Protein AF-R1F8Y9-F1 (afdb_monomer)

Structure (mmCIF, N/CA/C/O backbone):
data_AF-R1F8Y9-F1
#
_entry.id   AF-R1F8Y9-F1
#
loop_
_atom_site.group_PDB
_atom_site.id
_atom_site.type_symbol
_atom_site.label_atom_id
_atom_site.label_alt_id
_atom_site.label_comp_id
_atom_site.label_asym_id
_atom_site.label_entity_id
_atom_site.label_seq_id
_atom_site.pdbx_PDB_ins_code
_atom_site.Cartn_x
_atom_site.Cartn_y
_atom_site.Cartn_z
_atom_site.occupancy
_atom_site.B_iso_or_equiv
_atom_site.auth_seq_id
_atom_site.auth_comp_id
_atom_site.auth_asym_id
_atom_site.auth_atom_id
_atom_site.pdbx_PDB_model_num
ATOM 1 N N . MET A 1 1 ? 67.936 43.233 38.430 1.00 29.75 1 MET A N 1
ATOM 2 C CA . MET A 1 1 ? 69.315 43.576 38.007 1.00 29.75 1 MET A CA 1
ATOM 3 C C . MET A 1 1 ? 69.516 43.099 36.578 1.00 29.75 1 MET A C 1
ATOM 5 O O . MET A 1 1 ? 68.794 42.212 36.147 1.00 29.75 1 MET A O 1
ATOM 9 N N . THR A 1 2 ? 70.419 43.733 35.838 1.00 23.86 2 THR A N 1
ATOM 10 C CA . THR A 1 2 ? 70.645 43.538 34.396 1.00 23.86 2 THR A CA 1
ATOM 11 C C . THR A 1 2 ? 71.530 42.337 34.050 1.00 23.86 2 THR A C 1
ATOM 13 O O . THR A 1 2 ? 72.554 42.157 34.698 1.00 23.86 2 THR A O 1
ATOM 16 N N . ALA A 1 3 ? 71.218 41.708 32.907 1.00 25.00 3 ALA A N 1
ATOM 17 C CA . ALA A 1 3 ? 72.145 41.091 31.938 1.00 25.00 3 ALA A CA 1
ATOM 18 C C . ALA A 1 3 ? 72.951 39.819 32.313 1.00 25.00 3 ALA A C 1
ATOM 20 O O . ALA A 1 3 ? 73.188 39.513 33.475 1.00 25.00 3 ALA A O 1
ATOM 21 N N . GLY A 1 4 ? 73.399 39.108 31.263 1.00 23.47 4 GLY A N 1
ATOM 22 C CA . GLY A 1 4 ? 74.213 37.877 31.306 1.00 23.47 4 GLY A CA 1
ATOM 23 C C . GLY A 1 4 ? 73.448 36.673 30.727 1.00 23.47 4 GLY A C 1
ATOM 24 O O . GLY A 1 4 ? 72.632 36.093 31.425 1.00 23.47 4 GLY A O 1
ATOM 25 N N . ALA A 1 5 ? 73.468 36.381 29.423 1.00 23.08 5 ALA A N 1
ATOM 26 C CA . ALA A 1 5 ? 74.578 35.875 28.595 1.00 23.08 5 ALA A CA 1
ATOM 27 C C . ALA A 1 5 ? 74.933 34.383 28.825 1.00 23.08 5 ALA A C 1
ATOM 29 O O . ALA A 1 5 ? 75.470 34.015 29.861 1.00 23.08 5 ALA A O 1
ATOM 30 N N . SER A 1 6 ? 74.677 33.572 27.787 1.00 24.11 6 SER A N 1
ATOM 31 C CA . SER A 1 6 ? 75.439 32.388 27.329 1.00 24.11 6 SER A CA 1
ATOM 32 C C . SER A 1 6 ? 76.026 31.369 28.330 1.00 24.11 6 SER A C 1
ATOM 34 O O . SER A 1 6 ? 77.056 31.621 28.952 1.00 24.11 6 SER A O 1
ATOM 36 N N . SER A 1 7 ? 75.497 30.139 28.310 1.00 22.19 7 SER A N 1
ATOM 37 C CA . SER A 1 7 ? 76.227 28.842 28.238 1.00 22.19 7 SER A CA 1
ATOM 38 C C . SER A 1 7 ? 75.186 27.706 28.340 1.00 22.19 7 SER A C 1
ATOM 40 O O . SER A 1 7 ? 74.298 27.787 29.176 1.00 22.19 7 SER A O 1
ATOM 42 N N . SER A 1 8 ? 75.032 26.735 27.431 1.00 22.86 8 SER A N 1
ATOM 43 C CA . SER A 1 8 ? 75.946 25.798 26.746 1.00 22.86 8 SER A CA 1
ATOM 44 C C . SER A 1 8 ? 76.363 24.578 27.586 1.00 22.86 8 SER A C 1
ATOM 46 O O . SER A 1 8 ? 77.184 24.713 28.490 1.00 22.86 8 SER A O 1
ATOM 48 N N . CYS A 1 9 ? 75.912 23.395 27.132 1.00 21.31 9 CYS A N 1
ATOM 49 C CA . CYS A 1 9 ? 76.414 22.040 27.435 1.00 21.31 9 CYS A CA 1
ATOM 50 C C . CYS A 1 9 ? 76.087 21.432 28.825 1.00 21.31 9 CYS A C 1
ATOM 52 O O . CYS A 1 9 ? 75.830 22.184 29.762 1.00 21.31 9 CYS A O 1
ATOM 54 N N . PRO A 1 10 ? 76.141 20.082 28.989 1.00 28.61 10 PRO A N 1
ATOM 55 C CA . PRO A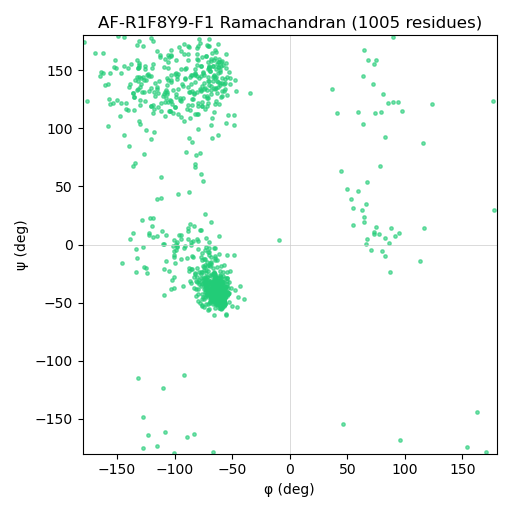 1 10 ? 76.504 19.042 28.006 1.00 28.61 10 PRO A CA 1
ATOM 56 C C . PRO A 1 10 ? 75.494 17.874 27.832 1.00 28.61 10 PRO A C 1
ATOM 58 O O . PRO A 1 10 ? 74.568 17.686 28.617 1.00 28.61 10 PRO A O 1
ATOM 61 N N . CYS A 1 11 ? 75.747 17.052 26.803 1.00 20.98 11 CYS A N 1
ATOM 62 C CA . CYS A 1 11 ? 75.264 15.662 26.653 1.00 20.98 11 CYS A CA 1
ATOM 63 C C . CYS A 1 11 ? 75.825 14.781 27.805 1.00 20.98 11 CYS A C 1
ATOM 65 O O . CYS A 1 11 ? 76.682 15.249 28.552 1.00 20.98 11 CYS A O 1
ATOM 67 N N . ALA A 1 12 ? 75.477 13.517 28.059 1.00 24.45 12 ALA A N 1
ATOM 68 C CA . ALA A 1 12 ? 75.114 12.346 27.241 1.00 24.45 12 ALA A CA 1
ATOM 69 C C . ALA A 1 12 ? 74.784 11.200 28.256 1.00 24.45 12 ALA A C 1
ATOM 71 O O . ALA A 1 12 ? 75.016 11.389 29.450 1.00 24.45 12 ALA A O 1
ATOM 72 N N . ASP A 1 13 ? 74.310 9.984 27.969 1.00 22.47 13 ASP A N 1
ATOM 73 C CA . ASP A 1 13 ? 73.808 9.280 26.777 1.00 22.47 13 ASP A CA 1
ATOM 74 C C . ASP A 1 13 ? 73.021 8.048 27.282 1.00 22.47 13 ASP A C 1
ATOM 76 O O . ASP A 1 13 ? 73.441 7.421 28.256 1.00 22.47 13 ASP A O 1
ATOM 80 N N . VAL A 1 14 ? 71.969 7.616 26.575 1.00 20.80 14 VAL A N 1
ATOM 81 C CA . VAL A 1 14 ? 71.594 6.187 26.479 1.00 20.80 14 VAL A CA 1
ATOM 82 C C . VAL A 1 14 ? 71.112 5.926 25.052 1.00 20.80 14 VAL A C 1
ATOM 84 O O . VAL A 1 14 ? 70.182 6.571 24.576 1.00 20.80 14 VAL A O 1
ATOM 87 N N . ALA A 1 15 ? 71.761 4.989 24.362 1.00 21.73 15 ALA A N 1
ATOM 88 C CA . ALA A 1 15 ? 71.537 4.723 22.945 1.00 21.73 15 ALA A CA 1
ATOM 89 C C . ALA A 1 15 ? 70.321 3.819 22.670 1.00 21.73 15 ALA A C 1
ATOM 91 O O . ALA A 1 15 ? 70.079 2.854 23.396 1.00 21.73 15 ALA A O 1
ATOM 92 N N . VAL A 1 16 ? 69.651 4.051 21.535 1.00 23.02 16 VAL A N 1
ATOM 93 C CA . VAL A 1 16 ? 68.886 3.030 20.795 1.00 23.02 16 VAL A CA 1
ATOM 94 C C . VAL A 1 16 ? 69.285 3.101 19.315 1.00 23.02 16 VAL A C 1
ATOM 96 O O . VAL A 1 16 ? 69.638 4.159 18.801 1.00 23.02 16 VAL A O 1
ATOM 99 N N . SER A 1 17 ? 69.327 1.942 18.662 1.00 21.56 17 SER A N 1
ATOM 100 C CA . SER A 1 17 ? 70.096 1.663 17.446 1.00 21.56 17 SER A CA 1
ATOM 101 C C . SER A 1 17 ? 69.304 1.700 16.134 1.00 21.56 17 SER A C 1
ATOM 103 O O . SER A 1 17 ? 68.205 1.155 16.079 1.00 21.56 17 SER A O 1
ATOM 105 N N . GLY A 1 18 ? 69.976 2.136 15.060 1.00 22.28 18 GLY A N 1
ATOM 106 C CA . GLY A 1 18 ? 69.612 1.887 13.656 1.00 22.28 18 GLY A CA 1
ATOM 107 C C . GLY A 1 18 ? 68.601 2.894 13.086 1.00 22.28 18 GLY A C 1
ATOM 108 O O . GLY A 1 18 ? 67.510 3.024 13.619 1.00 22.28 18 GLY A O 1
ATOM 109 N N . GLY A 1 19 ? 68.867 3.641 12.011 1.00 22.66 19 GLY A N 1
ATOM 110 C CA . GLY A 1 19 ? 70.001 3.632 11.077 1.00 22.66 19 GLY A CA 1
ATOM 111 C C . GLY A 1 19 ? 69.494 3.441 9.640 1.00 22.66 19 GLY A C 1
ATOM 112 O O . GLY A 1 19 ? 68.857 2.433 9.366 1.00 22.66 19 GLY A O 1
ATOM 113 N N . GLY A 1 20 ? 69.735 4.352 8.698 1.00 23.14 20 GLY A N 1
ATOM 114 C CA . GLY A 1 20 ? 70.348 5.675 8.840 1.00 23.14 20 GLY A CA 1
ATOM 115 C C . GLY A 1 20 ? 70.187 6.498 7.560 1.00 23.14 20 GLY A C 1
ATOM 116 O O . GLY A 1 20 ? 69.889 5.945 6.506 1.00 23.14 20 GLY A O 1
ATOM 117 N N . GLU A 1 21 ? 70.415 7.807 7.654 1.00 23.14 21 GLU A N 1
ATOM 118 C CA . GLU A 1 21 ? 70.470 8.716 6.505 1.00 23.14 21 GLU A CA 1
ATOM 119 C C . GLU A 1 21 ? 71.882 9.297 6.381 1.00 23.14 21 GLU A C 1
ATOM 121 O O . GLU A 1 21 ? 72.467 9.751 7.367 1.00 23.14 21 GLU A O 1
ATOM 126 N N . THR A 1 22 ? 72.433 9.302 5.167 1.00 26.47 22 THR A N 1
ATOM 127 C CA . THR A 1 22 ? 73.674 10.019 4.840 1.00 26.47 22 THR A CA 1
ATOM 128 C C . THR A 1 22 ? 73.377 11.219 3.956 1.00 26.47 22 THR A C 1
ATOM 130 O O . THR A 1 22 ? 72.713 11.102 2.929 1.00 26.47 22 THR A O 1
ATOM 133 N N . LEU A 1 23 ? 73.909 12.367 4.373 1.00 24.20 23 LEU A N 1
ATOM 134 C CA . LEU A 1 23 ? 73.772 13.667 3.725 1.00 24.20 23 LEU A CA 1
ATOM 135 C C . LEU A 1 23 ? 74.335 13.703 2.297 1.00 24.20 23 LEU A C 1
ATOM 137 O O . LEU A 1 23 ? 75.353 13.084 1.984 1.00 24.20 23 LEU A O 1
ATOM 141 N N . TRP A 1 24 ? 73.702 14.532 1.468 1.00 22.52 24 TRP A N 1
ATOM 142 C CA . TRP A 1 24 ? 74.179 14.903 0.140 1.00 22.52 24 TRP A CA 1
ATOM 143 C C . TRP A 1 24 ? 75.409 15.816 0.214 1.00 22.52 24 TRP A C 1
ATOM 145 O O . TRP A 1 24 ? 75.443 16.762 0.997 1.00 22.52 24 TRP A O 1
ATOM 155 N N . ASN A 1 25 ? 76.365 15.599 -0.691 1.00 21.72 25 ASN A N 1
ATOM 156 C CA . ASN A 1 25 ? 77.398 16.573 -1.046 1.00 21.72 25 ASN A CA 1
ATOM 157 C C . ASN A 1 25 ? 77.345 16.789 -2.565 1.00 21.72 25 ASN A C 1
ATOM 159 O O . ASN A 1 25 ? 77.872 15.985 -3.333 1.00 21.72 25 ASN A O 1
ATOM 163 N N . ALA A 1 26 ? 76.681 17.860 -3.004 1.00 26.16 26 ALA A N 1
ATOM 164 C CA . ALA A 1 26 ? 76.607 18.236 -4.413 1.00 26.16 26 ALA A CA 1
ATOM 165 C C . ALA A 1 26 ? 77.745 19.210 -4.753 1.00 26.16 26 ALA A C 1
ATOM 167 O O . ALA A 1 26 ? 77.718 20.375 -4.363 1.00 26.16 26 ALA A O 1
ATOM 168 N N . GLY A 1 27 ? 78.752 18.722 -5.479 1.00 24.31 27 GLY A N 1
ATOM 169 C CA . GLY A 1 27 ? 79.937 19.489 -5.863 1.00 24.31 27 GLY A CA 1
ATOM 170 C C . GLY A 1 27 ? 80.333 19.267 -7.319 1.00 24.31 27 GLY A C 1
ATOM 171 O O . GLY A 1 27 ? 81.377 18.679 -7.577 1.00 24.31 27 GLY A O 1
ATOM 172 N N . ALA A 1 28 ? 79.512 19.733 -8.263 1.00 24.36 28 ALA A N 1
ATOM 173 C CA . ALA A 1 28 ? 79.886 19.856 -9.673 1.00 24.36 28 ALA A CA 1
ATOM 174 C C . ALA A 1 28 ? 79.018 20.912 -10.376 1.00 24.36 28 ALA A C 1
ATOM 176 O O . ALA A 1 28 ? 77.797 20.783 -10.433 1.00 24.36 28 ALA A O 1
ATOM 177 N N . THR A 1 29 ? 79.645 21.947 -10.935 1.00 25.70 29 THR A N 1
ATOM 178 C CA . THR A 1 29 ? 79.008 22.908 -11.844 1.00 25.70 29 THR A CA 1
ATOM 179 C C . THR A 1 29 ? 79.323 22.539 -13.292 1.00 25.70 29 THR A C 1
ATOM 181 O O . THR A 1 29 ? 80.481 22.348 -13.655 1.00 25.70 29 THR A O 1
ATOM 184 N N . GLY A 1 30 ? 78.295 22.463 -14.138 1.00 25.27 30 GLY A N 1
ATOM 185 C CA . GLY A 1 30 ? 78.432 22.214 -15.572 1.00 25.27 30 GLY A CA 1
ATOM 186 C C . GLY A 1 30 ? 77.176 22.654 -16.320 1.00 25.27 30 GLY A C 1
ATOM 187 O O . GLY A 1 30 ? 76.066 22.431 -15.845 1.00 25.27 30 GLY A O 1
ATOM 188 N N . ILE A 1 31 ? 77.360 23.312 -17.465 1.00 29.27 31 ILE A N 1
ATOM 189 C CA . ILE A 1 31 ? 76.278 23.777 -18.343 1.00 29.27 31 ILE A CA 1
ATOM 190 C C . ILE A 1 31 ? 76.071 22.708 -19.421 1.00 29.27 31 ILE A C 1
ATOM 192 O O . ILE A 1 31 ? 77.030 22.358 -20.106 1.00 29.27 31 ILE A O 1
ATOM 196 N N . TYR A 1 32 ? 74.840 22.216 -19.590 1.00 30.64 32 TYR A N 1
ATOM 197 C CA . TYR A 1 32 ? 74.508 21.163 -20.558 1.00 30.64 32 TYR A CA 1
ATOM 198 C C . TYR A 1 32 ? 73.252 21.517 -21.382 1.00 30.64 32 TYR A C 1
ATOM 200 O O . TYR A 1 32 ? 72.343 22.150 -20.842 1.00 30.64 32 TYR A O 1
ATOM 208 N N . PRO A 1 33 ? 73.201 21.152 -22.680 1.00 31.77 33 PRO A N 1
ATOM 209 C CA . PRO A 1 33 ? 72.074 21.442 -23.571 1.00 31.77 33 PRO A CA 1
ATOM 210 C C . PRO A 1 33 ? 70.907 20.444 -23.398 1.00 31.77 33 PRO A C 1
ATOM 212 O O . PRO A 1 33 ? 71.135 19.336 -22.911 1.00 31.77 33 PRO A O 1
ATOM 215 N N . PRO A 1 34 ? 69.677 20.803 -23.818 1.00 37.19 34 PRO A N 1
ATOM 216 C CA . PRO A 1 34 ? 68.506 19.927 -23.722 1.00 37.19 34 PRO A CA 1
ATOM 217 C C . PRO A 1 34 ? 68.584 18.728 -24.683 1.00 37.19 34 PRO A C 1
ATOM 219 O O . PRO A 1 34 ? 69.140 18.844 -25.776 1.00 37.19 34 PRO A O 1
ATOM 222 N N . GLY A 1 35 ? 67.974 17.601 -24.288 1.00 40.69 35 GLY A N 1
ATOM 223 C CA . GLY A 1 35 ? 67.783 16.417 -25.143 1.00 40.69 35 GLY A CA 1
ATOM 224 C C . GLY A 1 35 ? 68.476 15.117 -24.704 1.00 40.69 35 GLY A C 1
ATOM 225 O O . GLY A 1 35 ? 68.561 14.205 -25.517 1.00 40.69 35 GLY A O 1
ATOM 226 N N . ASN A 1 36 ? 68.975 15.014 -23.467 1.00 41.34 36 ASN A N 1
ATOM 227 C CA . ASN A 1 36 ? 69.560 13.780 -22.921 1.00 41.34 36 ASN A CA 1
ATOM 228 C C . ASN A 1 36 ? 68.898 13.372 -21.598 1.00 41.34 36 ASN A C 1
ATOM 230 O O . ASN A 1 36 ? 68.450 14.227 -20.838 1.00 41.34 36 ASN A O 1
ATOM 234 N N . GLN A 1 37 ? 68.932 12.071 -21.306 1.00 42.62 37 GLN A N 1
ATOM 235 C CA . GLN A 1 37 ? 68.515 11.494 -20.029 1.00 42.62 37 GLN A CA 1
ATOM 236 C C . GLN A 1 37 ? 69.486 11.845 -18.891 1.00 42.62 37 GLN A C 1
ATOM 238 O O . GLN A 1 37 ? 70.707 11.753 -19.052 1.00 42.62 37 GLN A O 1
ATOM 243 N N . TYR A 1 38 ? 68.950 12.190 -17.716 1.00 44.16 38 TYR A N 1
ATOM 244 C CA . TYR A 1 38 ? 69.736 12.540 -16.524 1.00 44.16 38 TYR A CA 1
ATOM 245 C C . TYR A 1 38 ? 69.436 11.608 -15.354 1.00 44.16 38 TYR A C 1
ATOM 247 O O . TYR A 1 38 ? 68.296 11.198 -15.167 1.00 44.16 38 TYR A O 1
ATOM 255 N N . THR A 1 39 ? 70.446 11.298 -14.536 1.00 36.06 39 THR A N 1
ATOM 256 C CA . THR A 1 39 ? 70.294 10.401 -13.379 1.00 36.06 39 THR A CA 1
ATOM 257 C C . THR A 1 39 ? 70.357 11.176 -12.064 1.00 36.06 39 THR A C 1
ATOM 259 O O . THR A 1 39 ? 71.367 11.823 -11.780 1.00 36.06 39 THR A O 1
ATOM 262 N N . LEU A 1 40 ? 69.317 11.081 -11.230 1.00 35.78 40 LEU A N 1
ATOM 263 C CA . LEU A 1 40 ? 69.274 11.699 -9.899 1.00 35.78 40 LEU A CA 1
ATOM 264 C C . LEU A 1 40 ? 68.834 10.655 -8.865 1.00 35.78 40 LEU A C 1
ATOM 266 O O . LEU A 1 40 ? 67.813 10.001 -9.036 1.00 35.78 40 LEU A O 1
ATOM 270 N N . GLY A 1 41 ? 69.625 10.437 -7.811 1.00 37.84 41 GLY A N 1
ATOM 271 C CA . GLY A 1 41 ? 69.316 9.423 -6.786 1.00 37.84 41 GLY A CA 1
ATOM 272 C C . GLY A 1 41 ? 69.345 7.957 -7.259 1.00 37.84 41 GLY A C 1
ATOM 273 O O . GLY A 1 41 ? 69.134 7.067 -6.444 1.00 37.84 41 GLY A O 1
ATOM 274 N N . GLY A 1 42 ? 69.646 7.699 -8.536 1.00 41.94 42 GLY A N 1
ATOM 275 C CA . GLY A 1 42 ? 69.667 6.365 -9.149 1.00 41.94 42 GLY A CA 1
ATOM 276 C C . GLY A 1 42 ? 68.577 6.137 -10.202 1.00 41.94 42 GLY A C 1
ATOM 277 O O . GLY A 1 42 ? 68.713 5.208 -10.992 1.00 41.94 42 GLY A O 1
ATOM 278 N N . GLU A 1 43 ? 67.557 6.998 -10.267 1.00 35.31 43 GLU A N 1
ATOM 279 C CA . GLU A 1 43 ? 66.537 6.978 -11.326 1.00 35.31 43 GLU A CA 1
ATOM 280 C C . GLU A 1 43 ? 66.939 7.872 -12.504 1.00 35.31 43 GLU A C 1
ATOM 282 O O . GLU A 1 43 ? 67.683 8.843 -12.332 1.00 35.31 43 GLU A O 1
ATOM 287 N N . VAL A 1 44 ? 66.475 7.510 -13.703 1.00 40.34 44 VAL A N 1
ATOM 288 C CA . VAL A 1 44 ? 66.786 8.164 -14.981 1.00 40.34 44 VAL A CA 1
ATOM 289 C C . VAL A 1 44 ? 65.549 8.912 -15.474 1.00 40.34 44 VAL A C 1
ATOM 291 O O . VAL A 1 44 ? 64.467 8.337 -15.509 1.00 40.34 44 VAL A O 1
ATOM 294 N N . PHE A 1 45 ? 65.716 10.175 -15.863 1.00 41.03 45 PHE A N 1
ATOM 295 C CA . PHE A 1 45 ? 64.622 11.086 -16.200 1.00 41.03 45 PHE A CA 1
ATOM 296 C C . PHE A 1 45 ? 64.802 11.718 -17.585 1.00 41.03 45 PHE A C 1
ATOM 298 O O . PHE A 1 45 ? 65.913 12.131 -17.935 1.00 41.03 45 PHE A O 1
ATOM 305 N N . ASP A 1 46 ? 63.693 11.874 -18.310 1.00 41.88 46 ASP A N 1
ATOM 306 C CA . ASP A 1 46 ? 63.578 12.661 -19.542 1.00 41.88 46 ASP A CA 1
ATOM 307 C C . ASP A 1 46 ? 62.885 14.012 -19.269 1.00 41.88 46 ASP A C 1
ATOM 309 O O . ASP A 1 46 ? 62.022 14.123 -18.396 1.00 41.88 46 ASP A O 1
ATOM 313 N N . LEU A 1 47 ? 63.289 15.060 -19.997 1.00 44.31 47 LEU A N 1
ATOM 314 C CA . LEU A 1 47 ? 62.809 16.438 -19.812 1.00 44.31 47 LEU A CA 1
ATOM 315 C C . LEU A 1 47 ? 61.881 16.864 -20.960 1.00 44.31 47 LEU A C 1
ATOM 317 O O . LEU A 1 47 ? 62.299 16.840 -22.118 1.00 44.31 47 LEU A O 1
ATOM 321 N N . ALA A 1 48 ? 60.674 17.341 -20.638 1.00 46.12 48 ALA A N 1
ATOM 322 C CA . ALA A 1 48 ? 59.752 17.957 -21.598 1.00 46.12 48 ALA A CA 1
ATOM 323 C C . ALA A 1 48 ? 59.667 19.485 -21.399 1.00 46.12 48 ALA A C 1
ATOM 325 O O . ALA A 1 48 ? 59.523 19.974 -20.276 1.00 46.12 48 ALA A O 1
ATOM 326 N N . ASP A 1 49 ? 59.761 20.244 -22.495 1.00 41.22 49 ASP A N 1
ATOM 327 C CA . ASP A 1 49 ? 59.766 21.715 -22.485 1.00 41.22 49 ASP A CA 1
ATOM 328 C C . ASP A 1 49 ? 58.359 22.310 -22.275 1.00 41.22 49 ASP A C 1
ATOM 330 O O . ASP A 1 49 ? 57.425 21.942 -22.984 1.00 41.22 49 ASP A O 1
ATOM 334 N N . GLY A 1 50 ? 58.220 23.296 -21.375 1.00 50.84 50 GLY A N 1
ATOM 335 C CA . GLY A 1 50 ? 56.965 24.034 -21.166 1.00 50.84 50 GLY A CA 1
ATOM 336 C C . GLY A 1 50 ? 57.153 25.417 -20.522 1.00 50.84 50 GLY A C 1
ATOM 337 O O . GLY A 1 50 ? 57.961 25.570 -19.617 1.00 50.84 50 GLY A O 1
ATOM 338 N N . ASP A 1 51 ? 56.413 26.406 -21.032 1.00 37.47 51 ASP A N 1
ATOM 339 C CA . ASP A 1 51 ? 56.158 27.783 -20.561 1.00 37.47 51 ASP A CA 1
ATOM 340 C C . ASP A 1 51 ? 57.257 28.637 -19.876 1.00 37.47 51 ASP A C 1
ATOM 342 O O . ASP A 1 51 ? 57.966 28.262 -18.938 1.00 37.47 51 ASP A O 1
ATOM 346 N N . GLN A 1 52 ? 57.343 29.897 -20.325 1.00 40.47 52 GLN A N 1
ATOM 347 C CA . GLN A 1 52 ? 58.188 30.929 -19.716 1.00 40.47 52 GLN A CA 1
ATOM 348 C C . GLN A 1 52 ? 57.498 31.583 -18.514 1.00 40.47 52 GLN A C 1
ATOM 350 O O . GLN A 1 52 ? 56.379 32.085 -18.616 1.00 40.47 52 GLN A O 1
ATOM 355 N N . LEU A 1 53 ? 58.210 31.656 -17.388 1.00 42.97 53 LEU A N 1
ATOM 356 C CA . LEU A 1 53 ? 57.799 32.446 -16.228 1.00 42.97 53 LEU A CA 1
ATOM 357 C C . LEU A 1 53 ? 58.069 33.948 -16.462 1.00 42.97 53 LEU A C 1
ATOM 359 O O . LEU A 1 53 ? 59.020 34.284 -17.175 1.00 42.97 53 LEU A O 1
ATOM 363 N N . PRO A 1 54 ? 57.316 34.864 -15.813 1.00 36.31 54 PRO A N 1
ATOM 364 C CA . PRO A 1 54 ? 57.456 36.315 -16.007 1.00 36.31 54 PRO A CA 1
ATOM 365 C C . PRO A 1 54 ? 58.873 36.870 -15.791 1.00 36.31 54 PRO A C 1
ATOM 367 O O . PRO A 1 54 ? 59.254 37.845 -16.434 1.00 36.31 54 PRO A O 1
ATOM 370 N N . ASP A 1 55 ? 59.666 36.221 -14.934 1.00 43.22 55 ASP A N 1
ATOM 371 C CA . ASP A 1 55 ? 61.034 36.627 -14.586 1.00 43.22 55 ASP A CA 1
ATOM 372 C C . ASP A 1 55 ? 62.109 36.030 -15.526 1.00 43.22 55 ASP A C 1
ATOM 374 O O . ASP A 1 55 ? 63.297 36.016 -15.202 1.00 43.22 55 ASP A O 1
ATOM 378 N N . GLY A 1 56 ? 61.711 35.485 -16.684 1.00 44.25 56 GLY A N 1
ATOM 379 C CA . GLY A 1 56 ? 62.615 34.892 -17.680 1.00 44.25 56 GLY A CA 1
ATOM 380 C C . GLY A 1 56 ? 63.134 33.489 -17.333 1.00 44.25 56 GLY A C 1
ATOM 381 O O . GLY A 1 56 ? 64.021 32.973 -18.014 1.00 44.25 56 GLY A O 1
ATOM 382 N N . GLY A 1 57 ? 62.594 32.867 -16.282 1.00 47.59 57 GLY A N 1
ATOM 383 C CA . GLY A 1 57 ? 62.858 31.470 -15.936 1.00 47.59 57 GLY A CA 1
ATOM 384 C C . GLY A 1 57 ? 62.083 30.492 -16.823 1.00 47.59 57 GLY A C 1
ATOM 385 O O . GLY A 1 57 ? 61.008 30.816 -17.331 1.00 47.59 57 GLY A O 1
ATOM 386 N N . ARG A 1 58 ? 62.612 29.276 -16.983 1.00 46.19 58 ARG A N 1
ATOM 387 C CA . ARG A 1 58 ? 61.945 28.178 -17.702 1.00 46.19 58 ARG A CA 1
ATOM 388 C C . ARG A 1 58 ? 61.444 27.151 -16.692 1.00 46.19 58 ARG A C 1
ATOM 390 O O . ARG A 1 58 ? 62.212 26.756 -15.806 1.00 46.19 58 ARG A O 1
ATOM 397 N N . LEU A 1 59 ? 60.182 26.741 -16.802 1.00 44.00 59 LEU A N 1
ATOM 398 C CA . LEU A 1 59 ? 59.696 25.564 -16.090 1.00 44.00 59 LEU A CA 1
ATOM 399 C C . LEU A 1 59 ? 60.070 24.319 -16.904 1.00 44.00 59 LEU A C 1
ATOM 401 O O . LEU A 1 59 ? 60.122 24.369 -18.130 1.00 44.00 59 LEU A O 1
ATOM 405 N N . VAL A 1 60 ? 60.362 23.207 -16.238 1.00 44.41 60 VAL A N 1
ATOM 406 C CA . VAL A 1 60 ? 60.498 21.910 -16.908 1.00 44.41 60 VAL A CA 1
ATOM 407 C C . VAL A 1 60 ? 59.767 20.870 -16.079 1.00 44.41 60 VAL A C 1
ATOM 409 O O . VAL A 1 60 ? 59.972 20.754 -14.866 1.00 44.41 60 VAL A O 1
ATOM 412 N N . TYR A 1 61 ? 58.873 20.150 -16.749 1.00 45.66 61 TYR A N 1
ATOM 413 C CA . TYR A 1 61 ? 58.093 19.079 -16.156 1.00 45.66 61 TYR A CA 1
ATOM 414 C C . TYR A 1 61 ? 58.876 17.771 -16.260 1.00 45.66 61 TYR A C 1
ATOM 416 O O . TYR A 1 61 ? 59.405 17.440 -17.325 1.00 45.66 61 TYR A O 1
ATOM 424 N N . VAL A 1 62 ? 58.969 17.050 -15.142 1.00 43.66 62 VAL A N 1
ATOM 425 C CA . VAL A 1 62 ? 59.684 15.776 -15.056 1.00 43.66 62 VAL A CA 1
ATOM 426 C C . VAL A 1 62 ? 58.783 14.744 -14.397 1.00 43.66 62 VAL A C 1
ATOM 428 O O . VAL A 1 62 ? 58.350 14.909 -13.253 1.00 43.66 62 VAL A O 1
ATOM 431 N N . GLN A 1 63 ? 58.518 13.672 -15.135 1.00 40.75 63 GLN A N 1
ATOM 432 C CA . GLN A 1 63 ? 57.693 12.553 -14.705 1.00 40.75 63 GLN A CA 1
ATOM 433 C C . GLN A 1 63 ? 58.587 11.327 -14.500 1.00 40.75 63 GLN A C 1
ATOM 435 O O . GLN A 1 63 ? 59.366 10.974 -15.382 1.00 40.75 63 GLN A O 1
ATOM 440 N N . SER A 1 64 ? 58.482 10.705 -13.328 1.00 42.72 64 SER A N 1
ATOM 441 C CA . SER A 1 64 ? 58.962 9.343 -13.063 1.00 42.72 64 SER A CA 1
ATOM 442 C C . SER A 1 64 ? 57.743 8.432 -12.928 1.00 42.72 64 SER A C 1
ATOM 444 O O . SER A 1 64 ? 56.644 8.914 -12.638 1.00 42.72 64 SER A O 1
ATOM 446 N N . ASP A 1 65 ? 57.937 7.125 -13.109 1.00 40.91 65 ASP A N 1
ATOM 447 C CA . ASP A 1 65 ? 56.898 6.083 -13.081 1.00 40.91 65 ASP A CA 1
ATOM 448 C C . ASP A 1 65 ? 56.042 6.067 -11.796 1.00 40.91 65 ASP A C 1
ATOM 450 O O . ASP A 1 65 ? 55.053 5.343 -11.723 1.00 40.91 65 ASP A O 1
ATOM 454 N N . THR A 1 66 ? 56.407 6.837 -10.760 1.00 39.16 66 THR A N 1
ATOM 455 C CA . THR A 1 66 ? 55.656 6.917 -9.495 1.00 39.16 66 THR A CA 1
ATOM 456 C C . THR A 1 66 ? 55.382 8.328 -8.957 1.00 39.16 66 THR A C 1
ATOM 458 O O . THR A 1 66 ? 54.586 8.450 -8.024 1.00 39.16 66 THR A O 1
ATOM 461 N N . ASN A 1 67 ? 56.000 9.396 -9.488 1.00 42.81 67 ASN A N 1
ATOM 462 C CA . ASN A 1 67 ? 55.865 10.762 -8.948 1.00 42.81 67 ASN A CA 1
ATOM 463 C C . ASN A 1 67 ? 56.015 11.863 -10.018 1.00 42.81 67 ASN A C 1
ATOM 465 O O . ASN A 1 67 ? 56.762 11.720 -10.988 1.00 42.81 67 ASN A O 1
ATOM 469 N N . GLN A 1 68 ? 55.372 13.014 -9.780 1.00 45.94 68 GLN A N 1
ATOM 470 C CA . GLN A 1 68 ? 55.568 14.242 -10.565 1.00 45.94 68 GLN A CA 1
ATOM 471 C C . GLN A 1 68 ? 56.483 15.234 -9.834 1.00 45.94 68 GLN A C 1
ATOM 473 O O . GLN A 1 68 ? 56.274 15.547 -8.654 1.00 45.94 68 GLN A O 1
ATOM 478 N N . HIS A 1 69 ? 57.464 15.777 -10.560 1.00 50.88 69 HIS A N 1
ATOM 479 C CA . HIS A 1 69 ? 58.426 16.758 -10.062 1.00 50.88 69 HIS A CA 1
ATOM 480 C C . HIS A 1 69 ? 58.384 18.049 -10.889 1.00 50.88 69 HIS A C 1
ATOM 482 O O . HIS A 1 69 ? 58.472 18.026 -12.117 1.00 50.88 69 HIS A O 1
ATOM 488 N N . TYR A 1 70 ? 58.322 19.191 -10.199 1.00 44.88 70 TYR A N 1
ATOM 489 C CA . TYR A 1 70 ? 58.359 20.513 -10.829 1.00 44.88 70 TYR A CA 1
ATOM 490 C C . TYR A 1 70 ? 59.699 21.196 -10.555 1.00 44.88 70 TYR A C 1
ATOM 492 O O . TYR A 1 70 ? 59.986 21.601 -9.421 1.00 44.88 70 TYR A O 1
ATOM 500 N N . LEU A 1 71 ? 60.510 21.337 -11.603 1.00 46.69 71 LEU A N 1
ATOM 501 C CA . LEU A 1 71 ? 61.807 22.007 -11.572 1.00 46.69 71 LEU A CA 1
ATOM 502 C C . LEU A 1 71 ? 61.709 23.362 -12.281 1.00 46.69 71 LEU A C 1
ATOM 504 O O . LEU A 1 71 ? 61.224 23.463 -13.406 1.00 46.69 71 LEU A O 1
ATOM 508 N N . ALA A 1 72 ? 62.186 24.414 -11.616 1.00 45.88 72 ALA A N 1
ATOM 509 C CA . ALA A 1 72 ? 62.265 25.757 -12.178 1.00 45.88 72 ALA A CA 1
ATOM 510 C C . ALA A 1 72 ? 63.732 26.177 -12.320 1.00 45.88 72 ALA A C 1
ATOM 512 O O . ALA A 1 72 ? 64.507 26.071 -11.364 1.00 45.88 72 ALA A O 1
ATOM 513 N N . TYR A 1 73 ? 64.110 26.676 -13.497 1.00 44.34 73 TYR A N 1
ATOM 514 C CA . TYR A 1 73 ? 65.428 27.262 -13.731 1.00 44.34 73 TYR A CA 1
ATOM 515 C C . TYR A 1 73 ? 65.367 28.776 -13.531 1.00 44.34 73 TYR A C 1
ATOM 517 O O . TYR A 1 73 ? 64.748 29.488 -14.324 1.00 44.34 73 TYR A O 1
ATOM 525 N N . ILE A 1 74 ? 65.989 29.268 -12.457 1.00 48.69 74 ILE A N 1
ATOM 526 C CA . ILE A 1 74 ? 65.951 30.681 -12.053 1.00 48.69 74 ILE A CA 1
ATOM 527 C C . ILE A 1 74 ? 67.370 31.111 -11.662 1.00 48.69 74 ILE A C 1
ATOM 529 O O . ILE A 1 74 ? 68.048 30.434 -10.892 1.00 48.69 74 ILE A O 1
ATOM 533 N N . GLY A 1 75 ? 67.848 32.234 -12.206 1.00 43.66 75 GLY A N 1
ATOM 534 C CA . GLY A 1 75 ? 69.139 32.823 -11.816 1.00 43.66 75 GLY A CA 1
ATOM 535 C C . GLY A 1 75 ? 70.385 31.978 -12.128 1.00 43.66 75 GLY A C 1
ATOM 536 O O . GLY A 1 75 ? 71.435 32.213 -11.536 1.00 43.66 75 GLY A O 1
ATOM 537 N N . GLY A 1 76 ? 70.292 31.000 -13.036 1.00 45.53 76 GLY A N 1
ATOM 538 C CA . GLY A 1 76 ? 71.411 30.120 -13.399 1.00 45.53 76 GLY A CA 1
ATOM 539 C C . GLY A 1 76 ? 71.516 28.827 -12.582 1.00 45.53 76 GLY A C 1
ATOM 540 O O . GLY A 1 76 ? 72.498 28.101 -12.731 1.00 45.53 76 GLY A O 1
ATOM 541 N N . GLN A 1 77 ? 70.531 28.520 -11.729 1.00 41.56 77 GLN A N 1
ATOM 542 C CA . GLN A 1 77 ? 70.451 27.254 -10.997 1.00 41.56 77 GLN A CA 1
ATOM 543 C C . GLN A 1 77 ? 69.053 26.628 -11.092 1.00 41.56 77 GLN A C 1
ATOM 545 O O . GLN A 1 77 ? 68.043 27.317 -11.241 1.00 41.56 77 GLN A O 1
ATOM 550 N N . TRP A 1 78 ? 69.006 25.299 -10.995 1.00 49.94 78 TRP A N 1
ATOM 551 C CA . TRP A 1 78 ? 67.766 24.529 -10.900 1.00 49.94 78 TRP A CA 1
ATOM 552 C C . TRP A 1 78 ? 67.289 24.465 -9.450 1.00 49.94 78 TRP A C 1
ATOM 554 O O . TRP A 1 78 ? 68.068 24.130 -8.557 1.00 49.94 78 TRP A O 1
ATOM 564 N N . GLN A 1 79 ? 66.008 24.748 -9.217 1.00 48.88 79 GLN A N 1
ATOM 565 C CA . GLN A 1 79 ? 65.364 24.599 -7.912 1.00 48.88 79 GLN A CA 1
ATOM 566 C C . GLN A 1 79 ? 64.105 23.735 -8.027 1.00 48.88 79 GLN A C 1
ATOM 568 O O . GLN A 1 79 ? 63.253 23.968 -8.886 1.00 48.88 79 GLN A O 1
ATOM 573 N N . LEU A 1 80 ? 63.980 22.743 -7.140 1.00 44.25 80 LEU A N 1
ATOM 574 C CA . LEU A 1 80 ? 62.780 21.916 -7.012 1.00 44.25 80 LEU A CA 1
ATOM 575 C C . LEU A 1 80 ? 61.695 22.721 -6.283 1.00 44.25 80 LEU A C 1
ATOM 577 O O . LEU A 1 80 ? 61.906 23.155 -5.150 1.00 44.25 80 LEU A O 1
ATOM 581 N N . ARG A 1 81 ? 60.553 22.949 -6.938 1.00 44.75 81 ARG A N 1
ATOM 582 C CA . ARG A 1 81 ? 59.468 23.813 -6.433 1.00 44.75 81 ARG A CA 1
ATOM 583 C C . ARG A 1 81 ? 58.282 23.045 -5.854 1.00 44.75 81 ARG A C 1
ATOM 585 O O . ARG A 1 81 ? 57.640 23.567 -4.947 1.00 44.75 81 ARG A O 1
ATOM 592 N N . ALA A 1 82 ? 57.992 21.843 -6.351 1.00 43.84 82 ALA A N 1
ATOM 593 C CA . ALA A 1 82 ? 56.920 20.993 -5.835 1.00 43.84 82 ALA A CA 1
ATOM 594 C C . ALA A 1 82 ? 57.199 19.500 -6.080 1.00 43.84 82 ALA A C 1
ATOM 596 O O . ALA A 1 82 ? 57.887 19.130 -7.035 1.00 43.84 82 ALA A O 1
ATOM 597 N N . TYR A 1 83 ? 56.628 18.668 -5.208 1.00 34.50 83 TYR A N 1
ATOM 598 C CA . TYR A 1 83 ? 56.650 17.208 -5.252 1.00 34.50 83 TYR A CA 1
ATOM 599 C C . TYR A 1 83 ? 55.235 16.705 -4.957 1.00 34.50 83 TYR A C 1
ATOM 601 O O . TYR A 1 83 ? 54.641 17.119 -3.958 1.00 34.50 83 TYR A O 1
ATOM 609 N N . VAL A 1 84 ? 54.688 15.855 -5.827 1.00 39.06 84 VAL A N 1
ATOM 610 C CA . VAL A 1 84 ? 53.320 15.331 -5.698 1.00 39.06 84 VAL A CA 1
ATOM 611 C C . VAL A 1 84 ? 53.368 13.817 -5.531 1.00 39.06 84 VAL A C 1
ATOM 613 O O . VAL A 1 84 ? 53.769 13.103 -6.445 1.00 39.06 84 VAL A O 1
ATOM 616 N N . VAL A 1 85 ? 52.908 13.348 -4.368 1.00 34.84 85 VAL A N 1
ATOM 617 C CA . VAL A 1 85 ? 52.662 11.928 -4.064 1.00 34.84 85 VAL A CA 1
ATOM 618 C C . VAL A 1 85 ? 51.144 11.687 -4.127 1.00 34.84 85 VAL A C 1
ATOM 620 O O . VAL A 1 85 ? 50.411 12.543 -3.619 1.00 34.84 85 VAL A O 1
ATOM 623 N N . PRO A 1 86 ? 50.631 10.548 -4.647 1.00 30.75 86 PRO A N 1
ATOM 624 C CA . PRO A 1 86 ? 49.198 10.345 -4.945 1.00 30.75 86 PRO A CA 1
ATOM 625 C C . PRO A 1 86 ? 48.186 10.409 -3.778 1.00 30.75 86 PRO A C 1
ATOM 627 O O . PRO A 1 86 ? 47.018 10.070 -3.957 1.00 30.75 86 PRO A O 1
ATOM 630 N N . SER A 1 87 ? 48.598 10.793 -2.567 1.00 30.22 87 SER A N 1
ATOM 631 C CA . SER A 1 87 ? 47.768 10.751 -1.357 1.00 30.22 87 SER A CA 1
ATOM 632 C C . SER A 1 87 ? 47.796 12.009 -0.477 1.00 30.22 87 SER A C 1
ATOM 634 O O . SER A 1 87 ? 47.030 12.059 0.484 1.00 30.22 87 SER A O 1
ATOM 636 N N . THR A 1 88 ? 48.606 13.042 -0.772 1.00 29.47 88 THR A N 1
ATOM 637 C CA . THR A 1 88 ? 48.555 14.324 -0.027 1.00 29.47 88 THR A CA 1
ATOM 638 C C . THR A 1 88 ? 48.953 15.531 -0.885 1.00 29.47 88 THR A C 1
ATOM 640 O O . THR A 1 88 ? 50.064 15.584 -1.403 1.00 29.47 88 THR A O 1
ATOM 643 N N . LEU A 1 89 ? 48.080 16.540 -0.974 1.00 25.56 89 LEU A N 1
ATOM 644 C CA . LEU A 1 89 ? 48.340 17.815 -1.659 1.00 25.56 89 LEU A CA 1
ATOM 645 C C . LEU A 1 89 ? 48.790 18.872 -0.632 1.00 25.56 89 LEU A C 1
ATOM 647 O O . LEU A 1 89 ? 48.003 19.283 0.222 1.00 25.56 89 LEU A O 1
ATOM 651 N N . LEU A 1 90 ? 50.055 19.298 -0.700 1.00 23.62 90 LEU A N 1
ATOM 652 C CA . LEU A 1 90 ? 50.635 20.339 0.159 1.00 23.62 90 LEU A CA 1
ATOM 653 C C . LEU A 1 90 ? 50.778 21.654 -0.617 1.00 23.62 90 LEU A C 1
ATOM 655 O O . LEU A 1 90 ? 51.583 21.753 -1.540 1.00 23.62 90 LEU A O 1
ATOM 659 N N . PHE A 1 91 ? 50.033 22.682 -0.209 1.00 24.20 91 PHE A N 1
ATOM 660 C CA . PHE A 1 91 ? 50.222 24.045 -0.704 1.00 24.20 91 PHE A CA 1
ATOM 661 C C . PHE A 1 91 ? 51.262 24.778 0.149 1.00 24.20 91 PHE A C 1
ATOM 663 O O . PHE A 1 91 ? 51.041 24.995 1.341 1.00 24.20 91 PHE A O 1
ATOM 670 N N . TYR A 1 92 ? 52.354 25.231 -0.468 1.00 22.92 92 TYR A N 1
ATOM 671 C CA . TYR A 1 92 ? 53.209 26.265 0.116 1.00 22.92 92 TYR A CA 1
ATOM 672 C C . TYR A 1 92 ? 52.672 27.646 -0.264 1.00 22.92 92 TYR A C 1
ATOM 674 O O . TYR A 1 92 ? 52.790 28.073 -1.411 1.00 22.92 92 TYR A O 1
ATOM 682 N N . ALA A 1 93 ? 52.115 28.363 0.711 1.00 23.69 93 ALA A N 1
ATOM 683 C CA . ALA A 1 93 ? 51.965 29.808 0.616 1.00 23.69 93 ALA A CA 1
ATOM 684 C C . ALA A 1 93 ? 53.283 30.461 1.055 1.00 23.69 93 ALA A C 1
ATOM 686 O O . ALA A 1 93 ? 53.774 30.193 2.151 1.00 23.69 93 ALA A O 1
ATOM 687 N N . SER A 1 94 ? 53.861 31.319 0.216 1.00 23.61 94 SER A N 1
ATOM 688 C CA . SER A 1 94 ? 54.991 32.154 0.616 1.00 23.61 94 SER A CA 1
ATOM 689 C C . SER A 1 94 ? 54.487 33.354 1.420 1.00 23.61 94 SER A C 1
ATOM 691 O O . SER A 1 94 ? 54.054 34.351 0.843 1.00 23.61 94 SER A O 1
ATOM 693 N N . SER A 1 95 ? 54.578 33.269 2.743 1.00 25.00 95 SER A N 1
ATOM 694 C CA . SER A 1 95 ? 54.647 34.440 3.616 1.00 25.00 95 SER A CA 1
ATOM 695 C C . SER A 1 95 ? 55.952 34.383 4.399 1.00 25.00 95 SER A C 1
ATOM 697 O O . SER A 1 95 ? 56.321 33.331 4.923 1.00 25.00 95 SER A O 1
ATOM 699 N N . GLU A 1 96 ? 56.652 35.509 4.468 1.00 30.45 96 GLU A N 1
ATOM 700 C CA . GLU A 1 96 ? 57.758 35.678 5.408 1.00 30.45 96 GLU A CA 1
ATOM 701 C C . GLU A 1 96 ? 57.236 35.556 6.860 1.00 30.45 96 GLU A C 1
ATOM 703 O O . GLU A 1 96 ? 56.046 35.732 7.111 1.00 30.45 96 GLU A O 1
ATOM 708 N N . GLU A 1 97 ? 58.144 35.260 7.798 1.00 27.14 97 GLU A N 1
ATOM 709 C CA . GLU A 1 97 ? 57.927 35.155 9.259 1.00 27.14 97 GLU A CA 1
ATOM 710 C C . GLU A 1 97 ? 57.365 33.824 9.847 1.00 27.14 97 GLU A C 1
ATOM 712 O O . GLU A 1 97 ? 56.177 33.620 10.063 1.00 27.14 97 GLU A O 1
ATOM 717 N N . ALA A 1 98 ? 58.319 32.968 10.244 1.00 26.36 98 ALA A N 1
ATOM 718 C CA . ALA A 1 98 ? 58.412 32.253 11.535 1.00 26.36 98 ALA A CA 1
ATOM 719 C C . ALA A 1 98 ? 57.359 31.206 12.018 1.00 26.36 98 ALA A C 1
ATOM 721 O O . ALA A 1 98 ? 56.425 31.512 12.750 1.00 26.36 98 ALA A O 1
ATOM 722 N N . CYS A 1 99 ? 57.781 29.934 11.904 1.00 23.02 99 CYS A N 1
ATOM 723 C CA . CYS A 1 99 ? 57.721 28.866 12.931 1.00 23.02 99 CYS A CA 1
ATOM 724 C C . CYS A 1 99 ? 56.380 28.178 13.327 1.00 23.02 99 CYS A C 1
ATOM 726 O O . CYS A 1 99 ? 55.294 28.699 13.101 1.00 23.02 99 CYS A O 1
ATOM 728 N N . PRO A 1 100 ? 56.442 26.924 13.848 1.00 31.31 100 PRO A N 1
ATOM 729 C CA . PRO A 1 100 ? 55.445 25.905 13.500 1.00 31.31 100 PRO A CA 1
ATOM 730 C C . PRO A 1 100 ? 54.523 25.462 14.647 1.00 31.31 100 PRO A C 1
ATOM 732 O O . PRO A 1 100 ? 54.880 25.516 15.822 1.00 31.31 100 PRO A O 1
ATOM 735 N N . THR A 1 101 ? 53.385 24.855 14.293 1.00 25.09 101 THR A N 1
ATOM 736 C CA . THR A 1 101 ? 52.658 23.917 15.170 1.00 25.09 101 THR A CA 1
ATOM 737 C C . THR A 1 101 ? 52.229 22.666 14.402 1.00 25.09 101 THR A C 1
ATOM 739 O O . THR A 1 101 ? 51.900 22.718 13.220 1.00 25.09 101 THR A O 1
ATOM 742 N N . ALA A 1 102 ? 52.320 21.513 15.069 1.00 24.11 102 ALA A N 1
ATOM 743 C CA . ALA A 1 102 ? 52.282 20.201 14.432 1.00 24.11 102 ALA A CA 1
ATOM 744 C C . ALA A 1 102 ? 50.863 19.657 14.205 1.00 24.11 102 ALA A C 1
ATOM 746 O O . ALA A 1 102 ? 49.979 19.796 15.050 1.00 24.11 102 ALA A O 1
ATOM 747 N N . VAL A 1 103 ? 50.689 18.922 13.103 1.00 22.38 103 VAL A N 1
ATOM 748 C CA . VAL A 1 103 ? 49.541 18.030 12.896 1.00 22.38 103 VAL A CA 1
ATOM 749 C C . VAL A 1 103 ? 49.784 16.730 13.664 1.00 22.38 103 VAL A C 1
ATOM 751 O O . VAL A 1 103 ? 50.733 16.005 13.373 1.00 22.38 103 VAL A O 1
ATOM 754 N N . ALA A 1 104 ? 48.908 16.404 14.616 1.00 23.86 104 ALA A N 1
ATOM 755 C CA . ALA A 1 104 ? 48.920 15.122 15.316 1.00 23.86 104 ALA A CA 1
ATOM 756 C C . ALA A 1 104 ? 47.791 14.215 14.803 1.00 23.86 104 ALA A C 1
ATOM 758 O O . ALA A 1 104 ? 46.610 14.493 15.007 1.00 23.86 104 ALA A O 1
ATOM 759 N N . SER A 1 105 ? 48.160 13.102 14.165 1.00 23.59 105 SER A N 1
ATOM 760 C CA . SER A 1 105 ? 47.236 12.022 13.796 1.00 23.59 105 SER A CA 1
ATOM 761 C C . SER A 1 105 ? 47.261 10.926 14.867 1.00 23.59 105 SER A C 1
ATOM 763 O O . SER A 1 105 ? 48.326 10.382 15.146 1.00 23.59 105 SER A O 1
ATOM 765 N N . GLY A 1 106 ? 46.115 10.555 15.454 1.00 24.05 106 GLY A N 1
ATOM 766 C CA . GLY A 1 106 ? 46.066 9.468 16.447 1.00 24.05 106 GLY A CA 1
ATOM 767 C C . GLY A 1 106 ? 44.664 9.103 16.956 1.00 24.05 106 GLY A C 1
ATOM 768 O O . GLY A 1 106 ? 43.952 9.941 17.496 1.00 24.05 106 GLY A O 1
ATOM 769 N N . ASN A 1 107 ? 44.276 7.829 16.817 1.00 26.39 107 ASN A N 1
ATOM 770 C CA . ASN A 1 107 ? 42.990 7.273 17.270 1.00 26.39 107 ASN A CA 1
ATOM 771 C C . ASN A 1 107 ? 43.080 6.644 18.677 1.00 26.39 107 ASN A C 1
ATOM 773 O O . ASN A 1 107 ? 43.780 5.643 18.808 1.00 26.39 107 ASN A O 1
ATOM 777 N N . ILE A 1 108 ? 42.266 7.070 19.659 1.00 23.41 108 ILE A N 1
ATOM 778 C CA . ILE A 1 108 ? 41.863 6.252 20.838 1.00 23.41 108 ILE A CA 1
ATOM 779 C C . ILE A 1 108 ? 40.367 6.496 21.180 1.00 23.41 108 ILE A C 1
ATOM 781 O O . ILE A 1 108 ? 39.803 7.533 20.846 1.00 23.41 108 ILE A O 1
ATOM 785 N N . ARG A 1 109 ? 39.690 5.500 21.782 1.00 22.84 109 ARG A N 1
ATOM 786 C CA . ARG A 1 109 ? 38.232 5.450 22.060 1.00 22.84 109 ARG A CA 1
ATOM 787 C C . ARG A 1 109 ? 37.880 5.673 23.545 1.00 22.84 109 ARG A C 1
ATOM 789 O O . ARG A 1 109 ? 38.573 5.093 24.371 1.00 22.84 109 ARG A O 1
ATOM 796 N N . ARG A 1 110 ? 36.667 6.214 23.810 1.00 23.47 110 ARG A N 1
ATOM 797 C CA . ARG A 1 110 ? 35.876 6.163 25.085 1.00 23.47 110 ARG A CA 1
ATOM 798 C C . ARG A 1 110 ? 36.545 6.858 26.300 1.00 23.47 110 ARG A C 1
ATOM 800 O O . ARG A 1 110 ? 37.754 6.823 26.413 1.00 23.47 110 ARG A O 1
ATOM 807 N N . THR A 1 111 ? 35.852 7.508 27.241 1.00 23.70 111 THR A N 1
ATOM 808 C CA . THR A 1 111 ? 34.465 7.407 27.774 1.00 23.70 111 THR A CA 1
ATOM 809 C C . THR A 1 111 ? 33.872 8.783 28.151 1.00 23.70 111 THR A C 1
ATOM 811 O O . THR A 1 111 ? 34.545 9.798 28.030 1.00 23.70 111 THR A O 1
ATOM 814 N N . ASP A 1 112 ? 32.616 8.795 28.612 1.00 24.16 112 ASP A N 1
ATOM 815 C CA . ASP A 1 112 ? 31.853 9.947 29.124 1.00 24.16 112 ASP A CA 1
ATOM 816 C C . ASP A 1 112 ? 32.561 10.765 30.225 1.00 24.16 112 ASP A C 1
ATOM 818 O O . ASP A 1 112 ? 33.049 10.167 31.182 1.00 24.16 112 ASP A O 1
ATOM 822 N N . VAL A 1 113 ? 32.473 12.105 30.148 1.00 23.38 113 VAL A N 1
ATOM 823 C CA . VAL A 1 113 ? 32.305 13.045 31.283 1.00 23.38 113 VAL A CA 1
ATOM 824 C C . VAL A 1 113 ? 31.609 14.324 30.766 1.00 23.38 113 VAL A C 1
ATOM 826 O O . VAL A 1 113 ? 32.152 14.995 29.893 1.00 23.38 113 VAL A O 1
ATOM 829 N N . ASP A 1 114 ? 30.450 14.683 31.332 1.00 24.59 114 ASP A N 1
ATOM 830 C CA . ASP A 1 114 ? 29.913 16.059 31.322 1.00 24.59 114 ASP A CA 1
ATOM 831 C C . ASP A 1 114 ? 30.529 16.831 32.504 1.00 24.59 114 ASP A C 1
ATOM 833 O O . ASP A 1 114 ? 30.361 16.393 33.644 1.00 24.59 114 ASP A O 1
ATOM 837 N N . VAL A 1 115 ? 31.164 17.988 32.271 1.00 24.22 115 VAL A N 1
ATOM 838 C CA . VAL A 1 115 ? 31.312 19.065 33.276 1.00 24.22 115 VAL A CA 1
ATOM 839 C C . VAL A 1 115 ? 31.275 20.420 32.556 1.00 24.22 115 VAL A C 1
ATOM 841 O O . VAL A 1 115 ? 32.086 20.680 31.669 1.00 24.22 115 VAL A O 1
ATOM 844 N N . ASP A 1 116 ? 30.322 21.267 32.945 1.00 22.81 116 ASP A N 1
ATOM 845 C CA . ASP A 1 116 ? 30.200 22.675 32.543 1.00 22.81 116 ASP A CA 1
ATOM 846 C C . ASP A 1 116 ? 31.302 23.575 33.156 1.00 22.81 116 ASP A C 1
ATOM 848 O O . ASP A 1 116 ? 32.039 23.169 34.049 1.00 22.81 116 ASP A O 1
ATOM 852 N N . CYS A 1 117 ? 31.270 24.857 32.768 1.00 21.62 117 CYS A N 1
ATOM 853 C CA . CYS A 1 117 ? 31.712 26.035 33.536 1.00 21.62 117 CYS A CA 1
ATOM 854 C C . CYS A 1 117 ? 33.114 26.647 33.301 1.00 21.62 117 CYS A C 1
ATOM 856 O O . CYS A 1 117 ? 34.129 26.168 33.793 1.00 21.62 117 CYS A O 1
ATOM 858 N N . VAL A 1 118 ? 33.032 27.890 32.795 1.00 25.11 118 VAL A N 1
ATOM 859 C CA . VAL A 1 118 ? 33.579 29.132 33.393 1.00 25.11 118 VAL A CA 1
ATOM 860 C C . VAL A 1 118 ? 34.972 29.614 32.962 1.00 25.11 118 VAL A C 1
ATOM 862 O O . VAL A 1 118 ? 35.995 28.970 33.167 1.00 25.11 118 VAL A O 1
ATOM 865 N N . ASP A 1 119 ? 34.972 30.854 32.457 1.00 25.62 119 ASP A N 1
ATOM 866 C CA . ASP A 1 119 ? 36.130 31.734 32.299 1.00 25.62 119 ASP A CA 1
ATOM 867 C C . ASP A 1 119 ? 36.836 32.013 33.639 1.00 25.62 119 ASP A C 1
ATOM 869 O O . ASP A 1 119 ? 36.193 32.461 34.591 1.00 25.62 119 ASP A O 1
ATOM 873 N N . ALA A 1 120 ? 38.168 31.890 33.697 1.00 24.66 120 ALA A N 1
ATOM 874 C CA . ALA A 1 120 ? 38.975 32.627 34.676 1.00 24.66 120 ALA A CA 1
ATOM 875 C C . ALA A 1 120 ? 40.444 32.794 34.245 1.00 24.66 120 ALA A C 1
ATOM 877 O O . ALA A 1 120 ? 41.161 31.834 33.979 1.00 24.66 120 ALA A O 1
ATOM 878 N N . ASN A 1 121 ? 40.863 34.057 34.232 1.00 26.89 121 ASN A N 1
ATOM 879 C CA . ASN A 1 121 ? 42.176 34.597 33.886 1.00 26.89 121 ASN A CA 1
ATOM 880 C C . ASN A 1 121 ? 43.390 34.047 34.660 1.00 26.89 121 ASN A C 1
ATOM 882 O O . ASN A 1 121 ? 43.295 33.556 35.784 1.00 26.89 121 ASN A O 1
ATOM 886 N N . CYS A 1 122 ? 44.564 34.313 34.080 1.00 24.20 122 CYS A N 1
ATOM 887 C CA . CYS A 1 122 ? 45.870 34.314 34.739 1.00 24.20 122 CYS A CA 1
ATOM 888 C C . CYS A 1 122 ? 45.935 35.255 35.960 1.00 24.20 122 CYS A C 1
ATOM 890 O O . CYS A 1 122 ? 45.260 36.284 35.997 1.00 24.20 122 CYS A O 1
ATOM 892 N N . TYR A 1 123 ? 46.860 34.968 36.881 1.00 26.39 123 TYR A N 1
ATOM 893 C CA . TYR A 1 123 ? 47.332 35.898 37.912 1.00 26.39 123 TYR A CA 1
ATOM 894 C C . TYR A 1 123 ? 48.865 35.921 37.963 1.00 26.39 123 TYR A C 1
ATOM 896 O O . TYR A 1 123 ? 49.504 34.873 37.885 1.00 26.39 123 TYR A O 1
ATOM 904 N N . ASP A 1 124 ? 49.419 37.116 38.163 1.00 28.27 124 ASP A N 1
ATOM 905 C CA . ASP A 1 124 ? 50.802 37.388 38.577 1.00 28.27 124 ASP A CA 1
ATOM 906 C C . ASP A 1 124 ? 50.729 38.049 39.977 1.00 28.27 124 ASP A C 1
ATOM 908 O O . ASP A 1 124 ? 49.824 38.868 40.192 1.00 28.27 124 ASP A O 1
ATOM 912 N N . PRO A 1 125 ? 51.553 37.671 40.978 1.00 29.33 125 PRO A N 1
ATOM 913 C CA . PRO A 1 125 ? 51.424 38.189 42.339 1.00 29.33 125 PRO A CA 1
ATOM 914 C C . PRO A 1 125 ? 52.219 39.490 42.565 1.00 29.33 125 PRO A C 1
ATOM 916 O O . PRO A 1 125 ? 53.061 39.871 41.763 1.00 29.33 125 PRO A O 1
ATOM 919 N N . TYR A 1 126 ? 51.990 40.126 43.724 1.00 32.25 126 TYR A N 1
ATOM 920 C CA . TYR A 1 126 ? 52.588 41.401 44.181 1.00 32.25 126 TYR A CA 1
ATOM 921 C C . TYR A 1 126 ? 51.984 42.674 43.563 1.00 32.25 126 TYR A C 1
ATOM 923 O O . TYR A 1 126 ? 52.630 43.425 42.837 1.00 32.25 126 TYR A O 1
ATOM 931 N N . GLY A 1 127 ? 50.722 42.940 43.913 1.00 29.47 127 GLY A N 1
ATOM 932 C CA . GLY A 1 127 ? 50.001 44.139 43.484 1.00 29.47 127 GLY A CA 1
ATOM 933 C C . GLY A 1 127 ? 50.305 45.419 44.275 1.00 29.47 127 GLY A C 1
ATOM 934 O O . GLY A 1 127 ? 50.871 45.403 45.369 1.00 29.47 127 GLY A O 1
ATOM 935 N N . SER A 1 128 ? 49.821 46.530 43.723 1.00 28.84 128 SER A N 1
ATOM 936 C CA . SER A 1 128 ? 49.550 47.798 44.407 1.00 28.84 128 SER A CA 1
ATOM 937 C C . SER A 1 128 ? 48.208 48.364 43.904 1.00 28.84 128 SER A C 1
ATOM 939 O O . SER A 1 128 ? 47.715 47.969 42.847 1.00 28.84 128 SER A O 1
ATOM 941 N N . GLU A 1 129 ? 47.545 49.190 44.716 1.00 28.70 129 GLU A N 1
ATOM 942 C CA . GLU A 1 129 ? 46.079 49.335 44.700 1.00 28.70 129 GLU A CA 1
ATOM 943 C C . GLU A 1 129 ? 45.490 50.526 43.906 1.00 28.70 129 GLU A C 1
ATOM 945 O O . GLU A 1 129 ? 45.968 51.651 43.989 1.00 28.70 129 GLU A O 1
ATOM 950 N N . ILE A 1 130 ? 44.344 50.243 43.264 1.00 29.67 130 ILE A N 1
ATOM 951 C CA . ILE A 1 130 ? 43.113 51.063 43.129 1.00 29.67 130 ILE A CA 1
ATOM 952 C C . ILE A 1 130 ? 43.186 52.462 42.466 1.00 29.67 130 ILE A C 1
ATOM 954 O O . ILE A 1 130 ? 43.579 53.451 43.079 1.00 29.67 130 ILE A O 1
ATOM 958 N N . ALA A 1 131 ? 42.529 52.580 41.299 1.00 29.36 131 ALA A N 1
ATOM 959 C CA . ALA A 1 131 ? 41.631 53.699 40.949 1.00 29.36 131 ALA A CA 1
ATOM 960 C C . ALA A 1 131 ? 40.609 53.271 39.863 1.00 29.36 131 ALA A C 1
ATOM 962 O O . ALA A 1 131 ? 40.906 52.425 39.024 1.00 29.36 131 ALA A O 1
ATOM 963 N N . THR A 1 132 ? 39.391 53.829 39.881 1.00 28.53 132 THR A N 1
ATOM 964 C CA . THR A 1 132 ? 38.218 53.360 39.101 1.00 28.53 132 THR A CA 1
ATOM 965 C C . THR A 1 132 ? 37.817 54.244 37.907 1.00 28.53 132 THR A C 1
ATOM 967 O O . THR A 1 132 ? 37.715 55.456 38.085 1.00 28.53 132 THR A O 1
ATOM 970 N N . CYS A 1 133 ? 37.364 53.610 36.806 1.00 26.09 133 CYS A N 1
ATOM 971 C CA . CYS A 1 133 ? 36.515 54.161 35.713 1.00 26.09 133 CYS A CA 1
ATOM 972 C C . CYS A 1 133 ? 37.122 55.300 34.846 1.00 26.09 133 CYS A C 1
ATOM 974 O O . CYS A 1 133 ? 38.123 55.885 35.248 1.00 26.09 133 CYS A O 1
ATOM 976 N N . PRO A 1 134 ? 36.531 55.686 33.681 1.00 37.88 134 PRO A N 1
ATOM 977 C CA . PRO A 1 134 ? 35.391 55.137 32.911 1.00 37.88 134 PRO A CA 1
ATOM 978 C C . PRO A 1 134 ? 35.773 54.701 31.457 1.00 37.88 134 PRO A C 1
ATOM 980 O O . PRO A 1 134 ? 36.919 54.887 31.051 1.00 37.88 134 PRO A O 1
ATOM 983 N N . PRO A 1 135 ? 34.858 54.141 30.629 1.00 43.00 135 PRO A N 1
ATOM 984 C CA . PRO A 1 135 ? 35.168 53.796 29.232 1.00 43.00 135 PRO A CA 1
ATOM 985 C C . PRO A 1 135 ? 35.241 55.028 28.295 1.00 43.00 135 PRO A C 1
ATOM 987 O O . PRO A 1 135 ? 34.378 55.906 28.387 1.00 43.00 135 PRO A O 1
ATOM 990 N N . PRO A 1 136 ? 36.213 55.097 27.359 1.00 42.09 136 PRO A N 1
ATOM 991 C CA . PRO A 1 136 ? 36.287 56.153 26.345 1.00 42.09 136 PRO A CA 1
ATOM 992 C C . PRO A 1 136 ? 35.333 55.922 25.143 1.00 42.09 136 PRO A C 1
ATOM 994 O O . PRO A 1 136 ? 34.895 54.794 24.907 1.00 42.09 136 PRO A O 1
ATOM 997 N N . PRO A 1 137 ? 34.979 56.984 24.385 1.00 43.19 137 PRO A N 1
ATOM 998 C CA . PRO A 1 137 ? 33.822 57.001 23.479 1.00 43.19 137 PRO A CA 1
ATOM 999 C C . PRO A 1 137 ? 34.146 56.643 22.009 1.00 43.19 137 PRO A C 1
ATOM 1001 O O . PRO A 1 137 ? 35.310 56.671 21.606 1.00 43.19 137 PRO A O 1
ATOM 1004 N N . PRO A 1 138 ? 33.126 56.363 21.167 1.00 49.75 138 PRO A N 1
ATOM 1005 C CA . PRO A 1 138 ? 33.323 56.095 19.742 1.00 49.75 138 PRO A CA 1
ATOM 1006 C C . PRO A 1 138 ? 33.653 57.380 18.950 1.00 49.75 138 PRO A C 1
ATOM 1008 O O . PRO A 1 138 ? 32.958 58.387 19.116 1.00 49.75 138 PRO A O 1
ATOM 1011 N N . PRO A 1 139 ? 34.657 57.370 18.050 1.00 44.75 139 PRO A N 1
ATOM 1012 C CA . PRO A 1 139 ? 34.944 58.505 17.178 1.00 44.75 139 PRO A CA 1
ATOM 1013 C C . PRO A 1 139 ? 33.934 58.636 16.023 1.00 44.75 139 PRO A C 1
ATOM 1015 O O . PRO A 1 139 ? 33.365 57.662 15.528 1.00 44.75 139 PRO A O 1
ATOM 1018 N N . SER A 1 140 ? 33.699 59.883 15.621 1.00 36.03 140 SER A N 1
ATOM 1019 C CA . SER A 1 140 ? 32.537 60.359 14.863 1.00 36.03 140 SER A CA 1
ATOM 1020 C C . SER A 1 140 ? 32.817 60.678 13.383 1.00 36.03 140 SER A C 1
ATOM 1022 O O . SER A 1 140 ? 33.954 60.884 12.966 1.00 36.03 140 SER A O 1
ATOM 1024 N N . ARG A 1 141 ? 31.744 60.770 12.581 1.00 44.72 141 ARG A N 1
ATOM 1025 C CA . ARG A 1 141 ? 31.739 61.279 11.190 1.00 44.72 141 ARG A CA 1
ATOM 1026 C C . ARG A 1 141 ? 31.467 62.796 11.174 1.00 44.72 141 ARG A C 1
ATOM 1028 O O . ARG A 1 141 ? 30.612 63.241 11.938 1.00 44.72 141 ARG A O 1
ATOM 1035 N N . PRO A 1 142 ? 32.116 63.575 10.289 1.00 48.41 142 PRO A N 1
ATOM 1036 C CA . PRO A 1 142 ? 31.384 64.531 9.418 1.00 48.41 142 PRO A CA 1
ATOM 1037 C C . PRO A 1 142 ? 32.065 64.754 8.029 1.00 48.41 142 PRO A C 1
ATOM 1039 O O . PRO A 1 142 ? 33.156 64.229 7.822 1.00 48.41 142 PRO A O 1
ATOM 1042 N N . PRO A 1 143 ? 31.541 65.590 7.098 1.00 48.66 143 PRO A N 1
ATOM 1043 C CA . PRO A 1 143 ? 30.141 65.868 6.729 1.00 48.66 143 PRO A CA 1
ATOM 1044 C C . PRO A 1 143 ? 29.841 65.806 5.192 1.00 48.66 143 PRO A C 1
ATOM 1046 O O . PRO A 1 143 ? 30.729 65.653 4.362 1.00 48.66 143 PRO A O 1
ATOM 1049 N N . TYR A 1 144 ? 28.551 65.951 4.853 1.00 46.25 144 TYR A N 1
ATOM 1050 C CA . TYR A 1 144 ? 27.892 66.158 3.530 1.00 46.25 144 TYR A CA 1
ATOM 1051 C C . TYR A 1 144 ? 27.371 67.635 3.444 1.00 46.25 144 TYR A C 1
ATOM 1053 O O . TYR A 1 144 ? 27.757 68.400 4.333 1.00 46.25 144 TYR A O 1
ATOM 1061 N N . PRO A 1 145 ? 26.420 68.071 2.561 1.00 59.47 145 PRO A N 1
ATOM 1062 C CA . PRO A 1 145 ? 25.932 67.593 1.247 1.00 59.47 145 PRO A CA 1
ATOM 1063 C C . PRO A 1 145 ? 26.401 68.606 0.149 1.00 59.47 145 PRO A C 1
ATOM 1065 O O . PRO A 1 145 ? 27.617 68.808 0.152 1.00 59.47 145 PRO A O 1
ATOM 1068 N N . PRO A 1 146 ? 25.615 69.292 -0.742 1.00 49.44 146 PRO A N 1
ATOM 1069 C CA . PRO A 1 146 ? 24.196 69.184 -1.200 1.00 49.44 146 PRO A CA 1
ATOM 1070 C C . PRO A 1 146 ? 23.909 67.938 -2.081 1.00 49.44 146 PRO A C 1
ATOM 1072 O O . PRO A 1 146 ? 24.847 67.226 -2.423 1.00 49.44 146 PRO A O 1
ATOM 1075 N N . GLU A 1 147 ? 22.689 67.523 -2.470 1.00 41.41 147 GLU A N 1
ATOM 1076 C CA . GLU A 1 147 ? 21.291 68.018 -2.328 1.00 41.41 147 GLU A CA 1
ATOM 1077 C C . GLU A 1 147 ? 20.798 68.964 -3.461 1.00 41.41 147 GLU A C 1
ATOM 1079 O O . GLU A 1 147 ? 21.452 69.949 -3.782 1.00 41.41 147 GLU A O 1
ATOM 1084 N N . LEU A 1 148 ? 19.706 68.673 -4.193 1.00 41.12 148 LEU A N 1
ATOM 1085 C CA . LEU A 1 148 ? 18.304 68.653 -3.722 1.00 41.12 148 LEU A CA 1
ATOM 1086 C C . LEU A 1 148 ? 17.349 67.685 -4.476 1.00 41.12 148 LEU A C 1
ATOM 1088 O O . LEU A 1 148 ? 17.585 67.289 -5.614 1.00 41.12 148 LEU A O 1
ATOM 1092 N N . ALA A 1 149 ? 16.244 67.347 -3.794 1.00 44.34 149 ALA A N 1
ATOM 1093 C CA . ALA A 1 149 ? 15.081 66.530 -4.210 1.00 44.34 149 ALA A CA 1
ATOM 1094 C C . ALA A 1 149 ? 14.030 67.383 -5.016 1.00 44.34 149 ALA A C 1
ATOM 1096 O O . ALA A 1 149 ? 14.431 68.478 -5.414 1.00 44.34 149 ALA A O 1
ATOM 1097 N N . PRO A 1 150 ? 12.721 67.029 -5.251 1.00 47.12 150 PRO A N 1
ATOM 1098 C CA . PRO A 1 150 ? 11.899 65.903 -4.734 1.00 47.12 150 PRO A CA 1
ATOM 1099 C C . PRO A 1 150 ? 10.796 65.239 -5.636 1.00 47.12 150 PRO A C 1
ATOM 1101 O O . PRO A 1 150 ? 10.031 65.908 -6.318 1.00 47.12 150 PRO A O 1
ATOM 1104 N N . TYR A 1 151 ? 10.584 63.924 -5.440 1.00 44.19 151 TYR A N 1
ATOM 1105 C CA . TYR A 1 151 ? 9.305 63.155 -5.512 1.00 44.19 151 TYR A CA 1
ATOM 1106 C C . TYR A 1 151 ? 8.313 63.381 -6.732 1.00 44.19 151 TYR A C 1
ATOM 1108 O O . TYR A 1 151 ? 8.820 63.553 -7.832 1.00 44.19 151 TYR A O 1
ATOM 1116 N N . PRO A 1 152 ? 6.965 63.157 -6.692 1.00 56.25 152 PRO A N 1
ATOM 1117 C CA . PRO A 1 152 ? 6.261 62.175 -7.573 1.00 56.25 152 PRO A CA 1
ATOM 1118 C C . PRO A 1 152 ? 5.111 62.814 -8.446 1.00 56.25 152 PRO A C 1
ATOM 1120 O O . PRO A 1 152 ? 5.093 64.044 -8.493 1.00 56.25 152 PRO A O 1
ATOM 1123 N N . PRO A 1 153 ? 4.111 62.127 -9.100 1.00 48.81 153 PRO A N 1
ATOM 1124 C CA . PRO A 1 153 ? 3.679 60.710 -9.088 1.00 48.81 153 PRO A CA 1
ATOM 1125 C C . PRO A 1 153 ? 3.447 60.038 -10.506 1.00 48.81 153 PRO A C 1
ATOM 1127 O O . PRO A 1 153 ? 4.485 59.810 -11.120 1.00 48.81 153 PRO A O 1
ATOM 1130 N N . PRO A 1 154 ? 2.261 59.577 -11.041 1.00 48.00 154 PRO A N 1
ATOM 1131 C CA . PRO A 1 154 ? 2.213 58.370 -11.907 1.00 48.00 154 PRO A CA 1
ATOM 1132 C C . PRO A 1 154 ? 1.498 58.568 -13.302 1.00 48.00 154 PRO A C 1
ATOM 1134 O O . PRO A 1 154 ? 1.675 59.629 -13.891 1.00 48.00 154 PRO A O 1
ATOM 1137 N N . PRO A 1 155 ? 0.814 57.579 -13.940 1.00 61.25 155 PRO A N 1
ATOM 1138 C CA . PRO A 1 155 ? 1.110 57.096 -15.305 1.00 61.25 155 PRO A CA 1
ATOM 1139 C C . PRO A 1 155 ? 0.168 57.583 -16.441 1.00 61.25 155 PRO A C 1
ATOM 1141 O O . PRO A 1 155 ? -0.935 58.044 -16.158 1.00 61.25 155 PRO A O 1
ATOM 1144 N N . SER A 1 156 ? 0.552 57.374 -17.720 1.00 45.88 156 SER A N 1
ATOM 1145 C CA . SER A 1 156 ? -0.272 57.164 -18.959 1.00 45.88 156 SER A CA 1
ATOM 1146 C C . SER A 1 156 ? 0.642 57.217 -20.223 1.00 45.88 156 SER A C 1
ATOM 1148 O O . SER A 1 156 ? 1.831 57.476 -20.060 1.00 45.88 156 SER A O 1
ATOM 1150 N N . PRO A 1 157 ? 0.145 57.091 -21.477 1.00 52.00 157 PRO A N 1
ATOM 1151 C CA . PRO A 1 157 ? -0.328 55.897 -22.203 1.00 52.00 157 PRO A CA 1
ATOM 1152 C C . PRO A 1 157 ? 0.592 55.588 -23.443 1.00 52.00 157 PRO A C 1
ATOM 1154 O O . PRO A 1 157 ? 1.637 56.225 -23.572 1.00 52.00 157 PRO A O 1
ATOM 1157 N N . PRO A 1 158 ? 0.308 54.624 -24.358 1.00 59.06 158 PRO A N 1
ATOM 1158 C CA . PRO A 1 158 ? 1.296 54.188 -25.365 1.00 59.06 158 PRO A CA 1
ATOM 1159 C C . PRO A 1 158 ? 1.347 55.060 -26.648 1.00 59.06 158 PRO A C 1
ATOM 1161 O O . PRO A 1 158 ? 0.292 55.495 -27.117 1.00 59.06 158 PRO A O 1
ATOM 1164 N N . PRO A 1 159 ? 2.529 55.257 -27.278 1.00 62.06 159 PRO A N 1
ATOM 1165 C CA . PRO A 1 159 ? 2.665 55.887 -28.605 1.00 62.06 159 PRO A CA 1
ATOM 1166 C C . PRO A 1 159 ? 2.567 54.909 -29.813 1.00 62.06 159 PRO A C 1
ATOM 1168 O O . PRO A 1 159 ? 2.683 53.696 -29.633 1.00 62.06 159 PRO A O 1
ATOM 1171 N N . PRO A 1 160 ? 2.355 55.426 -31.046 1.00 58.66 160 PRO A N 1
ATOM 1172 C CA . PRO A 1 160 ? 1.995 54.657 -32.253 1.00 58.66 160 PRO A CA 1
ATOM 1173 C C . PRO A 1 160 ? 3.195 54.096 -33.060 1.00 58.66 160 PRO A C 1
ATOM 1175 O O . PRO A 1 160 ? 4.336 54.488 -32.814 1.00 58.66 160 PRO A O 1
ATOM 1178 N N . PRO A 1 161 ? 2.962 53.206 -34.054 1.00 58.38 161 PRO A N 1
ATOM 1179 C CA . PRO A 1 161 ? 4.031 52.611 -34.864 1.00 58.38 161 PRO A CA 1
ATOM 1180 C C . PRO A 1 161 ? 4.692 53.600 -35.853 1.00 58.38 161 PRO A C 1
ATOM 1182 O O . PRO A 1 161 ? 3.993 54.424 -36.448 1.00 58.38 161 PRO A O 1
ATOM 1185 N N . PRO A 1 162 ? 6.017 53.491 -36.090 1.00 64.81 162 PRO A N 1
ATOM 1186 C CA . PRO A 1 162 ? 6.725 54.229 -37.141 1.00 64.81 162 PRO A CA 1
ATOM 1187 C C . PRO A 1 162 ? 6.485 53.643 -38.557 1.00 64.81 162 PRO A C 1
ATOM 1189 O O . PRO A 1 162 ? 6.019 52.508 -38.684 1.00 64.81 162 PRO A O 1
ATOM 1192 N N . PRO A 1 163 ? 6.755 54.418 -39.630 1.00 58.53 163 PRO A N 1
ATOM 1193 C CA . PRO A 1 163 ? 6.116 54.233 -40.938 1.00 58.53 163 PRO A CA 1
ATOM 1194 C C . PRO A 1 163 ? 6.854 53.314 -41.928 1.00 58.53 163 PRO A C 1
ATOM 1196 O O . PRO A 1 163 ? 8.051 53.053 -41.815 1.00 58.53 163 PRO A O 1
ATOM 1199 N N . SER A 1 164 ? 6.120 52.894 -42.962 1.00 60.91 164 SER A N 1
ATOM 1200 C CA . SER A 1 164 ? 6.612 52.115 -44.105 1.00 60.91 164 SER A CA 1
ATOM 1201 C C . SER A 1 164 ? 7.708 52.843 -44.907 1.00 60.91 164 SER A C 1
ATOM 1203 O O . SER A 1 164 ? 7.548 54.033 -45.194 1.00 60.91 164 SER A O 1
ATOM 1205 N N . PRO A 1 165 ? 8.773 52.150 -45.357 1.00 67.56 165 PRO A N 1
ATOM 1206 C CA . PRO A 1 165 ? 9.749 52.718 -46.286 1.00 67.56 165 PRO A CA 1
ATOM 1207 C C . PRO A 1 165 ? 9.165 52.916 -47.708 1.00 67.56 165 PRO A C 1
ATOM 1209 O O . PRO A 1 165 ? 8.222 52.218 -48.090 1.00 67.56 165 PRO A O 1
ATOM 1212 N N . PRO A 1 166 ? 9.705 53.869 -48.496 1.00 69.69 166 PRO A N 1
ATOM 1213 C CA . PRO A 1 166 ? 9.189 54.244 -49.819 1.00 69.69 166 PRO A CA 1
ATOM 1214 C C . PRO A 1 166 ? 9.468 53.197 -50.922 1.00 69.69 166 PRO A C 1
ATOM 1216 O O . PRO A 1 166 ? 10.344 52.345 -50.761 1.00 69.69 166 PRO A O 1
ATOM 1219 N N . PRO A 1 167 ? 8.742 53.252 -52.060 1.00 61.75 167 PRO A N 1
ATOM 1220 C CA . PRO A 1 167 ? 8.851 52.264 -53.134 1.00 61.75 167 PRO A CA 1
ATOM 1221 C C . PRO A 1 167 ? 10.184 52.320 -53.898 1.00 61.75 167 PRO A C 1
ATOM 1223 O O . PRO A 1 167 ? 10.785 53.379 -54.079 1.00 61.75 167 PRO A O 1
ATOM 1226 N N . LEU A 1 168 ? 10.606 51.149 -54.384 1.00 59.28 168 LEU A N 1
ATOM 1227 C CA . LEU A 1 168 ? 11.842 50.931 -55.140 1.00 59.28 168 LEU A CA 1
ATOM 1228 C C . LEU A 1 168 ? 11.840 51.639 -56.514 1.00 59.28 168 LEU A C 1
ATOM 1230 O O . LEU A 1 168 ? 10.805 51.656 -57.186 1.00 59.28 168 LEU A O 1
ATOM 1234 N N . PRO A 1 169 ? 12.996 52.149 -56.987 1.00 69.50 169 PRO A N 1
ATOM 1235 C CA . PRO A 1 169 ? 13.163 52.571 -58.376 1.00 69.50 169 PRO A CA 1
ATOM 1236 C C . PRO A 1 169 ? 13.182 51.360 -59.338 1.00 69.50 169 PRO A C 1
ATOM 1238 O O . PRO A 1 169 ? 13.568 50.259 -58.935 1.00 69.50 169 PRO A O 1
ATOM 1241 N N . PRO A 1 170 ? 12.782 51.538 -60.613 1.00 68.38 170 PRO A N 1
ATOM 1242 C CA . PRO A 1 170 ? 12.727 50.453 -61.593 1.00 68.38 170 PRO A CA 1
ATOM 1243 C C . PRO A 1 170 ? 14.126 49.960 -62.021 1.00 68.38 170 PRO A C 1
ATOM 1245 O O . PRO A 1 170 ? 15.080 50.743 -62.023 1.00 68.38 170 PRO A O 1
ATOM 1248 N N . PRO A 1 171 ? 14.262 48.678 -62.414 1.00 62.12 171 PRO A N 1
ATOM 1249 C CA . PRO A 1 171 ? 15.553 48.072 -62.734 1.00 62.12 171 PRO A CA 1
ATOM 1250 C C . PRO A 1 171 ? 16.119 48.525 -64.097 1.00 62.12 171 PRO A C 1
ATOM 1252 O O . PRO A 1 171 ? 15.354 48.704 -65.050 1.00 62.12 171 PRO A O 1
ATOM 1255 N N . PRO A 1 172 ? 17.453 48.651 -64.236 1.00 71.38 172 PRO A N 1
ATOM 1256 C CA . PRO A 1 172 ? 18.109 48.820 -65.532 1.00 71.38 172 PRO A CA 1
ATOM 1257 C C . PRO A 1 172 ? 18.075 47.520 -66.373 1.00 71.38 172 PRO A C 1
ATOM 1259 O O . PRO A 1 172 ? 17.941 46.428 -65.816 1.00 71.38 172 PRO A O 1
ATOM 1262 N N . PRO A 1 173 ? 18.190 47.615 -67.714 1.00 66.38 173 PRO A N 1
ATOM 1263 C CA . PRO A 1 173 ? 18.090 46.470 -68.625 1.00 66.38 173 PRO A CA 1
ATOM 1264 C C . PRO A 1 173 ? 19.271 45.477 -68.518 1.00 66.38 173 PRO A C 1
ATOM 1266 O O . PRO A 1 173 ? 20.356 45.854 -68.072 1.00 66.38 173 PRO A O 1
ATOM 1269 N N . PRO A 1 174 ? 19.078 44.209 -68.936 1.00 61.97 174 PRO A N 1
ATOM 1270 C CA . PRO A 1 174 ? 20.000 43.116 -68.628 1.00 61.97 174 PRO A CA 1
ATOM 1271 C C . PRO A 1 174 ? 21.295 43.120 -69.470 1.00 61.97 174 PRO A C 1
ATOM 1273 O O . PRO A 1 174 ? 21.226 43.258 -70.695 1.00 61.97 174 PRO A O 1
ATOM 1276 N N . PRO A 1 175 ? 22.470 42.879 -68.853 1.00 67.12 175 PRO A N 1
ATOM 1277 C CA . PRO A 1 175 ? 23.683 42.460 -69.559 1.00 67.12 175 PRO A CA 1
ATOM 1278 C C . PRO A 1 175 ? 23.590 40.988 -70.044 1.00 67.12 175 PRO A C 1
ATOM 1280 O O . PRO A 1 175 ? 22.720 40.245 -69.583 1.00 67.12 175 PRO A O 1
ATOM 1283 N N . PRO A 1 176 ? 24.446 40.562 -70.999 1.00 63.47 176 PRO A N 1
ATOM 1284 C CA . PRO A 1 176 ? 24.341 39.264 -71.684 1.00 63.47 176 PRO A CA 1
ATOM 1285 C C . PRO A 1 176 ? 24.544 38.036 -70.772 1.00 63.47 176 PRO A C 1
ATOM 1287 O O . PRO A 1 176 ? 25.138 38.156 -69.700 1.00 63.47 176 PRO A O 1
ATOM 1290 N N . PRO A 1 177 ? 24.075 36.841 -71.196 1.00 60.38 177 PRO A N 1
ATOM 1291 C CA . PRO A 1 177 ? 24.099 35.635 -70.372 1.00 60.38 177 PRO A CA 1
ATOM 1292 C C . PRO A 1 177 ? 25.519 35.184 -70.015 1.00 60.38 177 PRO A C 1
ATOM 1294 O O . PRO A 1 177 ? 26.374 35.005 -70.884 1.00 60.38 177 PRO A O 1
ATOM 1297 N N . SER A 1 178 ? 25.728 34.934 -68.724 1.00 56.09 178 SER A N 1
ATOM 1298 C CA . SER A 1 178 ? 26.914 34.264 -68.190 1.00 56.09 178 SER A CA 1
ATOM 1299 C C . SER A 1 178 ? 27.024 32.825 -68.724 1.00 56.09 178 SER A C 1
ATOM 1301 O O . SER A 1 178 ? 25.992 32.178 -68.931 1.00 56.09 178 SER A O 1
ATOM 1303 N N . PRO A 1 179 ? 28.244 32.287 -68.921 1.00 64.12 179 PRO A N 1
ATOM 1304 C CA . PRO A 1 179 ? 28.433 30.884 -69.290 1.00 64.12 179 PRO A CA 1
ATOM 1305 C C . PRO A 1 179 ? 27.890 29.929 -68.206 1.00 64.12 179 PRO A C 1
ATOM 1307 O O . PRO A 1 179 ? 27.761 30.331 -67.046 1.00 64.12 179 PRO A O 1
ATOM 1310 N N . PRO A 1 180 ? 27.561 28.670 -68.565 1.00 63.81 180 PRO A N 1
ATOM 1311 C CA . PRO A 1 180 ? 27.027 27.688 -67.622 1.00 63.81 180 PRO A CA 1
ATOM 1312 C C . PRO A 1 180 ? 28.003 27.412 -66.465 1.00 63.81 180 PRO A C 1
ATOM 1314 O O . PRO A 1 180 ? 29.215 27.560 -66.643 1.00 63.81 180 PRO A O 1
ATOM 1317 N N . PRO A 1 181 ? 27.497 26.991 -65.290 1.00 52.72 181 PRO A N 1
ATOM 1318 C CA . PRO A 1 181 ? 28.346 26.682 -64.149 1.00 52.72 181 PRO A CA 1
ATOM 1319 C C . PRO A 1 181 ? 29.316 25.549 -64.487 1.00 52.72 181 PRO A C 1
ATOM 1321 O O . PRO A 1 181 ? 28.935 24.541 -65.088 1.00 52.72 181 PRO A O 1
ATOM 1324 N N . SER A 1 182 ? 30.566 25.714 -64.059 1.00 48.38 182 SER A N 1
ATOM 1325 C CA . SER A 1 182 ? 31.560 24.644 -64.034 1.00 48.38 182 SER A CA 1
ATOM 1326 C C . SER A 1 182 ? 30.995 23.419 -63.300 1.00 48.38 182 SER A C 1
ATOM 1328 O O . SER A 1 182 ? 30.299 23.601 -62.295 1.00 48.38 182 SER A O 1
ATOM 1330 N N . PRO A 1 183 ? 31.303 22.180 -63.729 1.00 51.31 183 PRO A N 1
ATOM 1331 C CA . PRO A 1 183 ? 31.030 21.014 -62.896 1.00 51.31 183 PRO A CA 1
ATOM 1332 C C . PRO A 1 183 ? 31.761 21.154 -61.546 1.00 51.31 183 PRO A C 1
ATOM 1334 O O . PRO A 1 183 ? 32.788 21.844 -61.482 1.00 51.31 183 PRO A O 1
ATOM 1337 N N . PRO A 1 184 ? 31.266 20.516 -60.469 1.00 44.22 184 PRO A N 1
ATOM 1338 C CA . PRO A 1 184 ? 31.998 20.480 -59.210 1.00 44.22 184 PRO A CA 1
ATOM 1339 C C . PRO A 1 184 ? 33.392 19.882 -59.452 1.00 44.22 184 PRO A C 1
ATOM 1341 O O . PRO A 1 184 ? 33.521 18.962 -60.267 1.00 44.22 184 PRO A O 1
ATOM 1344 N N . PRO A 1 185 ? 34.444 20.379 -58.779 1.00 37.28 185 PRO A N 1
ATOM 1345 C CA . PRO A 1 185 ? 35.750 19.753 -58.876 1.00 37.28 185 PRO A CA 1
ATOM 1346 C C . PRO A 1 185 ? 35.644 18.326 -58.338 1.00 37.28 185 PRO A C 1
ATOM 1348 O O . PRO A 1 185 ? 35.312 18.124 -57.171 1.00 37.28 185 PRO A O 1
ATOM 1351 N N . THR A 1 186 ? 35.961 17.344 -59.180 1.00 42.97 186 THR A N 1
ATOM 1352 C CA . THR A 1 186 ? 36.307 15.992 -58.737 1.00 42.97 186 THR A CA 1
ATOM 1353 C C . THR A 1 186 ? 37.564 16.107 -57.878 1.00 42.97 186 THR A C 1
ATOM 1355 O O . THR A 1 186 ? 38.674 16.196 -58.408 1.00 42.97 186 THR A O 1
ATOM 1358 N N . ARG A 1 187 ? 37.384 16.210 -56.558 1.00 36.66 187 ARG A N 1
ATOM 1359 C CA . ARG A 1 187 ? 38.474 16.322 -55.586 1.00 36.66 187 ARG A CA 1
ATOM 1360 C C . ARG A 1 187 ? 39.039 14.941 -55.294 1.00 36.66 187 ARG A C 1
ATOM 1362 O O . ARG A 1 187 ? 38.772 14.344 -54.266 1.00 36.66 187 ARG A O 1
ATOM 1369 N N . ASP A 1 188 ? 39.832 14.477 -56.244 1.00 41.00 188 ASP A N 1
ATOM 1370 C CA . ASP A 1 188 ? 40.739 13.349 -56.094 1.00 41.00 188 ASP A CA 1
ATOM 1371 C C . ASP A 1 188 ? 41.648 13.575 -54.866 1.00 41.00 188 ASP A C 1
ATOM 1373 O O . ASP A 1 188 ? 42.484 14.484 -54.888 1.00 41.00 188 ASP A O 1
ATOM 1377 N N . ILE A 1 189 ? 41.479 12.780 -53.793 1.00 46.38 189 ILE A N 1
ATOM 1378 C CA . ILE A 1 189 ? 42.307 12.868 -52.568 1.00 46.38 189 ILE A CA 1
ATOM 1379 C C . ILE A 1 189 ? 43.805 12.745 -52.902 1.00 46.38 189 ILE A C 1
ATOM 1381 O O . ILE A 1 189 ? 44.644 13.322 -52.207 1.00 46.38 189 ILE A O 1
ATOM 1385 N N . CYS A 1 190 ? 44.159 12.028 -53.973 1.00 49.91 190 CYS A N 1
ATOM 1386 C CA . CYS A 1 190 ? 45.541 11.758 -54.367 1.00 49.91 190 CYS A CA 1
ATOM 1387 C C . CYS A 1 190 ? 45.897 12.325 -55.757 1.00 49.91 190 CYS A C 1
ATOM 1389 O O . CYS A 1 190 ? 46.863 11.889 -56.392 1.00 49.91 190 CYS A O 1
ATOM 1391 N N . GLY A 1 191 ? 45.161 13.343 -56.214 1.00 38.53 191 GLY A N 1
ATOM 1392 C CA . GLY A 1 191 ? 45.272 13.918 -57.554 1.00 38.53 191 GLY A CA 1
ATOM 1393 C C . GLY A 1 191 ? 46.457 14.863 -57.775 1.00 38.53 191 GLY A C 1
ATOM 1394 O O . GLY A 1 191 ? 46.274 16.073 -57.885 1.00 38.53 191 GLY A O 1
ATOM 1395 N N . ASN A 1 192 ? 47.654 14.304 -57.976 1.00 43.53 192 ASN A N 1
ATOM 1396 C CA . ASN A 1 192 ? 48.818 14.961 -58.604 1.00 43.53 192 ASN A CA 1
ATOM 1397 C C . ASN A 1 192 ? 49.508 16.140 -57.863 1.00 43.53 192 ASN A C 1
ATOM 1399 O O . ASN A 1 192 ? 49.771 17.168 -58.487 1.00 43.53 192 ASN A O 1
ATOM 1403 N N . ALA A 1 193 ? 49.935 15.975 -56.602 1.00 38.91 193 ALA A N 1
ATOM 1404 C CA . ALA A 1 193 ? 51.163 16.618 -56.077 1.00 38.91 193 ALA A CA 1
ATOM 1405 C C . ALA A 1 193 ? 51.639 15.982 -54.744 1.00 38.91 193 ALA A C 1
ATOM 1407 O O . ALA A 1 193 ? 50.803 15.599 -53.925 1.00 38.91 193 ALA A O 1
ATOM 1408 N N . PRO A 1 194 ? 52.959 15.872 -54.484 1.00 46.84 194 PRO A N 1
ATOM 1409 C CA . PRO A 1 194 ? 53.482 15.131 -53.335 1.00 46.84 194 PRO A CA 1
ATOM 1410 C C . PRO A 1 194 ? 53.652 16.010 -52.082 1.00 46.84 194 PRO A C 1
ATOM 1412 O O . PRO A 1 194 ? 54.767 16.426 -51.788 1.00 46.84 194 PRO A O 1
ATOM 1415 N N . THR A 1 195 ? 52.566 16.276 -51.345 1.00 49.50 195 THR A N 1
ATOM 1416 C CA . THR A 1 195 ? 52.638 16.828 -49.964 1.00 49.50 195 THR A CA 1
ATOM 1417 C C . THR A 1 195 ? 51.545 16.345 -49.000 1.00 49.50 195 THR A C 1
ATOM 1419 O O . THR A 1 195 ? 51.729 16.430 -47.797 1.00 49.50 195 THR A O 1
ATOM 1422 N N . VAL A 1 196 ? 50.432 15.754 -49.460 1.00 45.25 196 VAL A N 1
ATOM 1423 C CA . VAL A 1 196 ? 49.638 14.850 -48.583 1.00 45.25 196 VAL A CA 1
ATOM 1424 C C . VAL A 1 196 ? 50.309 13.469 -48.516 1.00 45.25 196 VAL A C 1
ATOM 1426 O O . VAL A 1 196 ? 50.240 12.773 -47.510 1.00 45.25 196 VAL A O 1
ATOM 1429 N N . CYS A 1 197 ? 51.107 13.145 -49.537 1.00 50.47 197 CYS A N 1
ATOM 1430 C CA . CYS A 1 197 ? 52.171 12.147 -49.476 1.00 50.47 197 CYS A CA 1
ATOM 1431 C C . CYS A 1 197 ? 53.502 12.761 -48.979 1.00 50.47 197 CYS A C 1
ATOM 1433 O O . CYS A 1 197 ? 54.545 12.479 -49.564 1.00 50.47 197 CYS A O 1
ATOM 1435 N N . ASP A 1 198 ? 53.495 13.576 -47.913 1.00 46.28 198 ASP A N 1
ATOM 1436 C CA . ASP A 1 198 ? 54.694 14.208 -47.298 1.00 46.28 198 ASP A CA 1
ATOM 1437 C C . ASP A 1 198 ? 55.646 13.202 -46.598 1.00 46.2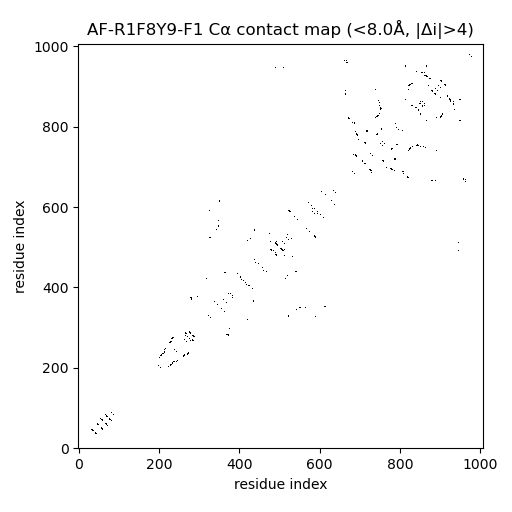8 198 ASP A C 1
ATOM 1439 O O . ASP A 1 198 ? 56.447 13.551 -45.734 1.00 46.28 198 ASP A O 1
ATOM 1443 N N . GLY A 1 199 ? 55.543 11.913 -46.935 1.00 50.16 199 GLY A N 1
ATOM 1444 C CA . GLY A 1 199 ? 56.282 10.817 -46.308 1.00 50.16 199 GLY A CA 1
ATOM 1445 C C . GLY A 1 199 ? 55.637 10.224 -45.049 1.00 50.16 199 GLY A C 1
ATOM 1446 O O . GLY A 1 199 ? 56.216 9.302 -44.480 1.00 50.16 199 GLY A O 1
ATOM 1447 N N . THR A 1 200 ? 54.457 10.691 -44.616 1.00 53.56 200 THR A N 1
ATOM 1448 C CA . THR A 1 200 ? 53.776 10.163 -43.413 1.00 53.56 200 THR A CA 1
ATOM 1449 C C . THR A 1 200 ? 52.915 8.922 -43.657 1.00 53.56 200 THR A C 1
ATOM 1451 O O . THR A 1 200 ? 52.669 8.176 -42.712 1.00 53.56 200 THR A O 1
ATOM 1454 N N . TYR A 1 201 ? 52.480 8.659 -44.896 1.00 64.19 201 TYR A N 1
ATOM 1455 C CA . TYR A 1 201 ? 51.757 7.427 -45.225 1.00 64.19 201 TYR A CA 1
ATOM 1456 C C . TYR A 1 201 ? 52.726 6.262 -45.461 1.00 64.19 201 TYR A C 1
ATOM 1458 O O . TYR A 1 201 ? 53.455 6.238 -46.453 1.00 64.19 201 TYR A O 1
ATOM 1466 N N . THR A 1 202 ? 52.710 5.268 -44.573 1.00 60.69 202 THR A N 1
ATOM 1467 C CA . THR A 1 202 ? 53.603 4.093 -44.633 1.00 60.69 202 THR A CA 1
ATOM 1468 C C . THR A 1 202 ? 52.985 2.883 -45.343 1.00 60.69 202 THR A C 1
ATOM 1470 O O . THR A 1 202 ? 53.575 1.804 -45.358 1.00 60.69 202 THR A O 1
ATOM 1473 N N . GLY A 1 203 ? 51.779 3.028 -45.903 1.00 67.81 203 GLY A N 1
ATOM 1474 C CA . GLY A 1 203 ? 50.963 1.921 -46.416 1.00 67.81 203 GLY A CA 1
ATOM 1475 C C . GLY A 1 203 ? 50.072 1.267 -45.354 1.00 67.81 203 GLY A C 1
ATOM 1476 O O . GLY A 1 203 ? 49.037 0.709 -45.704 1.00 67.81 203 GLY A O 1
ATOM 1477 N N . THR A 1 204 ? 50.434 1.373 -44.068 1.00 73.94 204 THR A N 1
ATOM 1478 C CA . THR A 1 204 ? 49.627 0.885 -42.933 1.00 73.94 204 THR A CA 1
ATOM 1479 C C . THR A 1 204 ? 49.328 1.953 -41.880 1.00 73.94 204 THR A C 1
ATOM 1481 O O . THR A 1 204 ? 48.367 1.803 -41.136 1.00 73.94 204 THR A O 1
ATOM 1484 N N . ALA A 1 205 ? 50.079 3.050 -41.806 1.00 75.25 205 ALA A N 1
ATOM 1485 C CA . ALA A 1 205 ? 49.787 4.170 -40.912 1.00 75.25 205 ALA A CA 1
ATOM 1486 C C . ALA A 1 205 ? 49.692 5.479 -41.702 1.00 75.25 205 ALA A C 1
ATOM 1488 O O . ALA A 1 205 ? 50.474 5.692 -42.630 1.00 75.25 205 ALA A O 1
ATOM 1489 N N . LEU A 1 206 ? 48.748 6.339 -41.319 1.00 82.31 206 LEU A N 1
ATOM 1490 C CA . LEU A 1 206 ? 48.570 7.696 -41.831 1.00 82.31 206 LEU A CA 1
ATOM 1491 C C . LEU A 1 206 ? 48.461 8.666 -40.649 1.00 82.31 206 LEU A C 1
ATOM 1493 O O . LEU A 1 206 ? 47.422 8.743 -40.000 1.00 82.31 206 LEU A O 1
ATOM 1497 N N . ASP A 1 207 ? 49.538 9.399 -40.379 1.00 80.06 207 ASP A N 1
ATOM 1498 C CA . ASP A 1 207 ? 49.566 10.459 -39.367 1.00 80.06 207 ASP A CA 1
ATOM 1499 C C . ASP A 1 207 ? 49.412 11.836 -40.036 1.00 80.06 207 ASP A C 1
ATOM 1501 O O . ASP A 1 207 ? 50.222 12.237 -40.884 1.00 80.06 207 ASP A O 1
ATOM 1505 N N . LEU A 1 208 ? 48.334 12.530 -39.665 1.00 80.81 208 LEU A N 1
ATOM 1506 C CA . LEU A 1 208 ? 47.956 13.882 -40.078 1.00 80.81 208 LEU A CA 1
ATOM 1507 C C . LEU A 1 208 ? 47.659 14.769 -38.849 1.00 80.81 208 LEU A C 1
ATOM 1509 O O . LEU A 1 208 ? 46.970 15.786 -38.967 1.00 80.81 208 LEU A O 1
ATOM 1513 N N . SER A 1 209 ? 48.171 14.394 -37.672 1.00 82.38 209 SER A N 1
ATOM 1514 C CA . SER A 1 209 ? 47.978 15.135 -36.425 1.00 82.38 209 SER A CA 1
ATOM 1515 C C . SER A 1 209 ? 48.654 16.515 -36.446 1.00 82.38 209 SER A C 1
ATOM 1517 O O . SER A 1 209 ? 49.712 16.707 -37.058 1.00 82.38 209 SER A O 1
ATOM 1519 N N . ASN A 1 210 ? 48.022 17.493 -35.785 1.00 81.06 210 ASN A N 1
ATOM 1520 C CA . ASN A 1 210 ? 48.524 18.857 -35.580 1.00 81.06 210 ASN A CA 1
ATOM 1521 C C . ASN A 1 210 ? 49.020 19.554 -36.868 1.00 81.06 210 ASN A C 1
ATOM 1523 O O . ASN A 1 210 ? 50.120 20.108 -36.933 1.00 81.06 210 ASN A O 1
ATOM 1527 N N . ARG A 1 211 ? 48.212 19.496 -37.939 1.00 79.31 211 ARG A N 1
ATOM 1528 C CA . ARG A 1 211 ? 48.518 20.121 -39.244 1.00 79.31 211 ARG A CA 1
ATOM 1529 C C . ARG A 1 211 ? 47.635 21.324 -39.578 1.00 79.31 211 ARG A C 1
ATOM 1531 O O . ARG A 1 211 ? 47.806 21.916 -40.642 1.00 79.31 211 ARG A O 1
ATOM 1538 N N . GLY A 1 212 ? 46.703 21.698 -38.697 1.00 75.88 212 GLY A N 1
ATOM 1539 C CA . GLY A 1 212 ? 45.767 22.802 -38.937 1.00 75.88 212 GLY A CA 1
ATOM 1540 C C . GLY A 1 212 ? 44.832 22.558 -40.129 1.00 75.88 212 GLY A C 1
ATOM 1541 O O . GLY A 1 212 ? 44.435 23.507 -40.805 1.00 75.88 212 GLY A O 1
ATOM 1542 N N . LEU A 1 213 ? 44.510 21.293 -40.424 1.00 79.31 213 LEU A N 1
ATOM 1543 C CA . LEU A 1 213 ? 43.623 20.922 -41.529 1.00 79.31 213 LEU A CA 1
ATOM 1544 C C . LEU A 1 213 ? 42.208 21.456 -41.287 1.00 79.31 213 LEU A C 1
ATOM 1546 O O . LEU A 1 213 ? 41.731 21.456 -40.156 1.00 79.31 213 LEU A O 1
ATOM 1550 N N . THR A 1 214 ? 41.531 21.875 -42.357 1.00 80.75 214 THR A N 1
ATOM 1551 C CA . THR A 1 214 ? 40.172 22.443 -42.329 1.00 80.75 214 THR A CA 1
ATOM 1552 C C . THR A 1 214 ? 39.283 21.804 -43.397 1.00 80.75 214 THR A C 1
ATOM 1554 O O . THR A 1 214 ? 39.776 21.270 -44.391 1.00 80.75 214 THR A O 1
ATOM 1557 N N . GLY A 1 215 ? 37.961 21.882 -43.210 1.00 79.56 215 GLY A N 1
ATOM 1558 C CA . GLY A 1 215 ? 36.962 21.280 -44.103 1.00 79.56 215 GLY A CA 1
ATOM 1559 C C . GLY A 1 215 ? 36.481 19.900 -43.641 1.00 79.56 215 GLY A C 1
ATOM 1560 O O . GLY A 1 215 ? 36.709 19.507 -42.498 1.00 79.56 215 GLY A O 1
ATOM 1561 N N . SER A 1 216 ? 35.767 19.182 -44.510 1.00 80.19 216 SER A N 1
ATOM 1562 C CA . SER A 1 216 ? 35.215 17.852 -44.220 1.00 80.19 216 SER A CA 1
ATOM 1563 C C . SER A 1 216 ? 36.254 16.735 -44.373 1.00 80.19 216 SER A C 1
ATOM 1565 O O . SER A 1 216 ? 37.197 16.849 -45.156 1.00 80.19 216 SER A O 1
ATOM 1567 N N . ILE A 1 217 ? 36.048 15.620 -43.660 1.00 81.88 217 ILE A N 1
ATOM 1568 C CA . ILE A 1 217 ? 36.785 14.376 -43.923 1.00 81.88 217 ILE A CA 1
ATOM 1569 C C . ILE A 1 217 ? 36.255 13.783 -45.241 1.00 81.88 217 ILE A C 1
ATOM 1571 O O . ILE A 1 217 ? 35.058 13.491 -45.316 1.00 81.88 217 ILE A O 1
ATOM 1575 N N . PRO A 1 218 ? 37.100 13.616 -46.271 1.00 79.56 218 PRO A N 1
ATOM 1576 C CA . PRO A 1 218 ? 36.681 13.121 -47.580 1.00 79.56 218 PRO A CA 1
ATOM 1577 C C . PRO A 1 218 ? 36.416 11.603 -47.564 1.00 79.56 218 PRO A C 1
ATOM 1579 O O . PRO A 1 218 ? 37.039 10.851 -46.810 1.00 79.56 218 PRO A O 1
ATOM 1582 N N . ALA A 1 219 ? 35.466 11.154 -48.386 1.00 75.19 219 ALA A N 1
ATOM 1583 C CA . ALA A 1 219 ? 34.928 9.792 -48.356 1.00 75.19 219 ALA A CA 1
ATOM 1584 C C . ALA A 1 219 ? 35.942 8.719 -48.775 1.00 75.19 219 ALA A C 1
ATOM 1586 O O . ALA A 1 219 ? 35.920 7.609 -48.248 1.00 75.19 219 ALA A O 1
ATOM 1587 N N . GLU A 1 220 ? 36.847 9.067 -49.684 1.00 72.69 220 GLU A N 1
ATOM 1588 C CA . GLU A 1 220 ? 37.818 8.176 -50.321 1.00 72.69 220 GLU A CA 1
ATOM 1589 C C . GLU A 1 220 ? 38.965 7.787 -49.358 1.00 72.69 220 GLU A C 1
ATOM 1591 O O . GLU A 1 220 ? 39.770 6.906 -49.648 1.00 72.69 220 GLU A O 1
ATOM 1596 N N . LEU A 1 221 ? 38.992 8.357 -48.141 1.00 74.69 221 LEU A N 1
ATOM 1597 C CA . LEU A 1 221 ? 39.784 7.837 -47.018 1.00 74.69 221 LEU A CA 1
ATOM 1598 C C . LEU A 1 221 ? 39.371 6.397 -46.652 1.00 74.69 221 LEU A C 1
ATOM 1600 O O . LEU A 1 221 ? 40.190 5.620 -46.164 1.00 74.69 221 LEU A O 1
ATOM 1604 N N . ALA A 1 222 ? 38.111 6.031 -46.914 1.00 72.62 222 ALA A N 1
ATOM 1605 C CA . ALA A 1 222 ? 37.593 4.685 -46.692 1.00 72.62 222 ALA A CA 1
ATOM 1606 C C . ALA A 1 222 ? 38.088 3.646 -47.716 1.00 72.62 222 ALA A C 1
ATOM 1608 O O . ALA A 1 222 ? 37.924 2.455 -47.462 1.00 72.62 222 ALA A O 1
ATOM 1609 N N . ASP A 1 223 ? 38.708 4.075 -48.824 1.00 72.88 223 ASP A N 1
ATOM 1610 C CA . ASP A 1 223 ? 39.251 3.192 -49.869 1.00 72.88 223 ASP A CA 1
ATOM 1611 C C . ASP A 1 223 ? 40.694 2.719 -49.554 1.00 72.88 223 ASP A C 1
ATOM 1613 O O . ASP A 1 223 ? 41.319 1.993 -50.330 1.00 72.88 223 ASP A O 1
ATOM 1617 N N . LEU A 1 224 ? 41.253 3.115 -48.401 1.00 74.19 224 LEU A N 1
ATOM 1618 C CA . LEU A 1 224 ? 42.586 2.715 -47.935 1.00 74.19 224 LEU A CA 1
ATOM 1619 C C . LEU A 1 224 ? 42.566 1.336 -47.243 1.00 74.19 224 LEU A C 1
ATOM 1621 O O . LEU A 1 224 ? 42.845 1.216 -46.051 1.00 74.19 224 LEU A O 1
ATOM 1625 N N . ASP A 1 225 ? 42.291 0.279 -48.013 1.00 71.69 225 ASP A N 1
ATOM 1626 C CA . ASP A 1 225 ? 42.100 -1.114 -47.550 1.00 71.69 225 ASP A CA 1
ATOM 1627 C C . ASP A 1 225 ? 43.219 -1.697 -46.652 1.00 71.69 225 ASP A C 1
ATOM 1629 O O . ASP A 1 225 ? 42.997 -2.673 -45.936 1.00 71.69 225 ASP A O 1
ATOM 1633 N N . SER A 1 226 ? 44.442 -1.155 -46.712 1.00 71.94 226 SER A N 1
ATOM 1634 C CA . SER A 1 226 ? 45.612 -1.641 -45.950 1.00 71.94 226 SER A CA 1
ATOM 1635 C C . SER A 1 226 ? 45.916 -0.843 -44.676 1.00 71.94 226 SER A C 1
ATOM 1637 O O . SER A 1 226 ? 46.877 -1.161 -43.971 1.00 71.94 226 SER A O 1
ATOM 1639 N N . LEU A 1 227 ? 45.121 0.186 -44.371 1.00 74.38 227 LEU A N 1
ATOM 1640 C CA . LEU A 1 227 ? 45.337 1.056 -43.220 1.00 74.38 227 LEU A CA 1
ATOM 1641 C C . LEU A 1 227 ? 45.133 0.297 -41.892 1.00 74.38 227 LEU A C 1
ATOM 1643 O O . LEU A 1 227 ? 44.284 -0.581 -41.764 1.00 74.38 227 LEU A O 1
ATOM 1647 N N . GLN A 1 228 ? 45.938 0.646 -40.893 1.00 80.00 228 GLN A N 1
ATOM 1648 C CA . GLN A 1 228 ? 45.973 0.073 -39.542 1.00 80.00 228 GLN A CA 1
ATOM 1649 C C . GLN A 1 228 ? 46.031 1.160 -38.459 1.00 80.00 228 GLN A C 1
ATOM 1651 O O . GLN A 1 228 ? 45.580 0.911 -37.344 1.00 80.00 228 GLN A O 1
ATOM 1656 N N . LEU A 1 229 ? 46.521 2.364 -38.783 1.00 80.31 229 LEU A N 1
ATOM 1657 C CA . LEU A 1 229 ? 46.483 3.550 -37.921 1.00 80.31 229 LEU A CA 1
ATOM 1658 C C . LEU A 1 229 ? 46.127 4.806 -38.731 1.00 80.31 229 LEU A C 1
ATOM 1660 O O . LEU A 1 229 ? 46.643 4.998 -39.832 1.00 80.31 229 LEU A O 1
ATOM 1664 N N . LEU A 1 230 ? 45.276 5.663 -38.166 1.00 84.31 230 LEU A N 1
ATOM 1665 C CA . LEU A 1 230 ? 44.873 6.963 -38.704 1.00 84.31 230 LEU A CA 1
ATOM 1666 C C . LEU A 1 230 ? 44.899 7.997 -37.574 1.00 84.31 230 LEU A C 1
ATOM 1668 O O . LEU A 1 230 ? 44.094 7.897 -36.655 1.00 84.31 230 LEU A O 1
ATOM 1672 N N . ASP A 1 231 ? 45.761 9.006 -37.636 1.00 81.75 231 ASP A N 1
ATOM 1673 C CA . ASP A 1 231 ? 4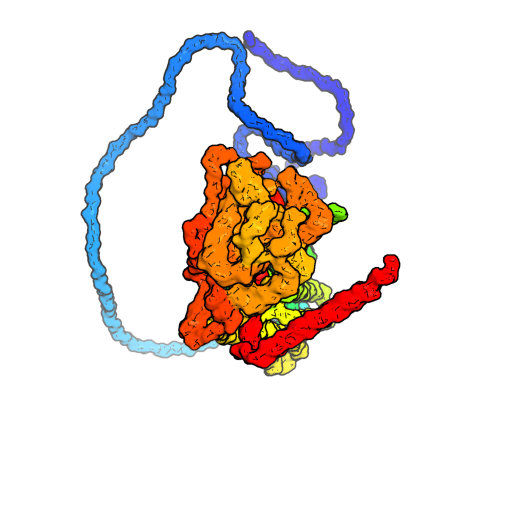5.761 10.092 -36.649 1.00 81.75 231 ASP A CA 1
ATOM 1674 C C . ASP A 1 231 ? 45.307 11.412 -37.276 1.00 81.75 231 ASP A C 1
ATOM 1676 O O . ASP A 1 231 ? 45.897 11.884 -38.248 1.00 81.75 231 ASP A O 1
ATOM 1680 N N . LEU A 1 232 ? 44.236 11.988 -36.728 1.00 85.44 232 LEU A N 1
ATOM 1681 C CA . LEU A 1 232 ? 43.646 13.261 -37.148 1.00 85.44 232 LEU A CA 1
ATOM 1682 C C . LEU A 1 232 ? 43.596 14.292 -36.008 1.00 85.44 232 LEU A C 1
ATOM 1684 O O . LEU A 1 232 ? 42.977 15.343 -36.187 1.00 85.44 232 LEU A O 1
ATOM 1688 N N . ARG A 1 233 ? 44.218 14.015 -34.852 1.00 86.94 233 ARG A N 1
ATOM 1689 C CA . ARG A 1 233 ? 44.176 14.890 -33.666 1.00 86.94 233 ARG A CA 1
ATOM 1690 C C . ARG A 1 233 ? 44.645 16.315 -33.959 1.00 86.94 233 ARG A C 1
ATOM 1692 O O . ARG A 1 233 ? 45.478 16.547 -34.834 1.00 86.94 233 ARG A O 1
ATOM 1699 N N . ASP A 1 234 ? 44.118 17.254 -33.184 1.00 82.69 234 ASP A N 1
ATOM 1700 C CA . ASP A 1 234 ? 44.568 18.647 -33.107 1.00 82.69 234 ASP A CA 1
ATOM 1701 C C . ASP A 1 234 ? 44.494 19.378 -34.461 1.00 82.69 234 ASP A C 1
ATOM 1703 O O . ASP A 1 234 ? 45.414 20.063 -34.912 1.00 82.69 234 ASP A O 1
ATOM 1707 N N . ASN A 1 235 ? 43.360 19.204 -35.141 1.00 83.12 235 ASN A N 1
ATOM 1708 C CA . ASN A 1 235 ? 43.036 19.857 -36.408 1.00 83.12 235 ASN A CA 1
ATOM 1709 C C . ASN A 1 235 ? 41.774 20.732 -36.274 1.00 83.12 235 ASN A C 1
ATOM 1711 O O . ASN A 1 235 ? 41.133 20.799 -35.230 1.00 83.12 235 ASN A O 1
ATOM 1715 N N . GLN A 1 236 ? 41.431 21.453 -37.341 1.00 84.31 236 GLN A N 1
ATOM 1716 C CA . GLN A 1 236 ? 40.316 22.405 -37.399 1.00 84.31 236 GLN A CA 1
ATOM 1717 C C . GLN A 1 236 ? 39.250 21.930 -38.405 1.00 84.31 236 GLN A C 1
ATOM 1719 O O . GLN A 1 236 ? 38.702 22.719 -39.181 1.00 84.31 236 GLN A O 1
ATOM 1724 N N . LEU A 1 237 ? 38.982 20.619 -38.440 1.00 84.94 237 LEU A N 1
ATOM 1725 C CA . LEU A 1 237 ? 38.021 20.028 -39.371 1.00 84.94 237 LEU A CA 1
ATOM 1726 C C . LEU A 1 237 ? 36.584 20.411 -38.994 1.00 84.94 237 LEU A C 1
ATOM 1728 O O . LEU A 1 237 ? 36.248 20.621 -37.826 1.00 84.94 237 LEU A O 1
ATOM 1732 N N . GLU A 1 238 ? 35.710 20.479 -39.995 1.00 84.12 238 GLU A N 1
ATOM 1733 C CA . GLU A 1 238 ? 34.299 20.800 -39.799 1.00 84.12 238 GLU A CA 1
ATOM 1734 C C . GLU A 1 238 ? 33.492 19.520 -39.542 1.00 84.12 238 GLU A C 1
ATOM 1736 O O . GLU A 1 238 ? 33.385 18.642 -40.401 1.00 84.12 238 GLU A O 1
ATOM 1741 N N . TYR A 1 239 ? 32.893 19.415 -38.353 1.00 85.19 239 TYR A N 1
ATOM 1742 C CA . TYR A 1 239 ? 31.983 18.317 -38.032 1.00 85.19 239 TYR A CA 1
ATOM 1743 C C . TYR A 1 239 ? 30.682 18.439 -38.853 1.00 85.19 239 TYR A C 1
ATOM 1745 O O . TYR A 1 239 ? 30.102 19.527 -38.908 1.00 85.19 239 TYR A O 1
ATOM 1753 N N . PRO A 1 240 ? 30.173 17.365 -39.487 1.00 83.25 240 PRO A N 1
ATOM 1754 C CA . PRO A 1 240 ? 29.098 17.463 -40.476 1.00 83.25 240 PRO A CA 1
ATOM 1755 C C . PRO A 1 240 ? 27.751 17.893 -39.869 1.00 83.25 240 PRO A C 1
ATOM 1757 O O . PRO A 1 240 ? 27.062 17.124 -39.194 1.00 83.25 240 PRO A O 1
ATOM 1760 N N . ARG A 1 241 ? 27.332 19.127 -40.175 1.00 76.69 241 ARG A N 1
ATOM 1761 C CA . ARG A 1 241 ? 26.072 19.725 -39.686 1.00 76.69 241 ARG A CA 1
ATOM 1762 C C . ARG A 1 241 ? 24.846 19.428 -40.571 1.00 76.69 241 ARG A C 1
ATOM 1764 O O . ARG A 1 241 ? 23.720 19.491 -40.081 1.00 76.69 241 ARG A O 1
ATOM 1771 N N . SER A 1 242 ? 25.031 19.099 -41.855 1.00 79.56 242 SER A N 1
ATOM 1772 C CA . SER A 1 242 ? 23.941 18.783 -42.797 1.00 79.56 242 SER A CA 1
ATOM 1773 C C . SER A 1 242 ? 23.734 17.272 -42.959 1.00 79.56 242 SER A C 1
ATOM 1775 O O . SER A 1 242 ? 24.626 16.468 -42.692 1.00 79.56 242 SER A O 1
ATOM 1777 N N . SER A 1 243 ? 22.550 16.862 -43.423 1.00 74.62 243 SER A N 1
ATOM 1778 C CA . SER A 1 243 ? 22.256 15.453 -43.722 1.00 74.62 243 SER A CA 1
ATOM 1779 C C . SER A 1 243 ? 23.086 14.888 -44.878 1.00 74.62 243 SER A C 1
ATOM 1781 O O . SER A 1 243 ? 23.306 13.685 -44.915 1.00 74.62 243 SER A O 1
ATOM 1783 N N . GLU A 1 244 ? 23.538 15.734 -45.806 1.00 75.19 244 GLU A N 1
ATOM 1784 C CA . GLU A 1 244 ? 24.371 15.336 -46.951 1.00 75.19 244 GLU A CA 1
ATOM 1785 C C . GLU A 1 244 ? 25.825 15.127 -46.500 1.00 75.19 244 GLU A C 1
ATOM 1787 O O . GLU A 1 244 ? 26.366 14.037 -46.670 1.00 75.19 244 GLU A O 1
ATOM 1792 N N . ALA A 1 245 ? 26.404 16.098 -45.783 1.00 77.06 245 ALA A N 1
ATOM 1793 C CA . ALA A 1 245 ? 27.757 15.990 -45.225 1.00 77.06 245 ALA A CA 1
ATOM 1794 C C . ALA A 1 245 ? 27.892 14.834 -44.214 1.00 77.06 245 ALA A C 1
ATOM 1796 O O . ALA A 1 245 ? 28.947 14.211 -44.108 1.00 77.06 245 ALA A O 1
ATOM 1797 N N . ARG A 1 246 ? 26.814 14.501 -43.485 1.00 80.50 246 ARG A N 1
ATOM 1798 C CA . ARG A 1 246 ? 26.786 13.333 -42.590 1.00 80.50 246 ARG A CA 1
ATOM 1799 C C . ARG A 1 246 ? 26.929 12.006 -43.336 1.00 80.50 246 ARG A C 1
ATOM 1801 O O . ARG A 1 246 ? 27.514 11.091 -42.772 1.00 80.50 246 ARG A O 1
ATOM 1808 N N . VAL A 1 247 ? 26.432 11.887 -44.571 1.00 78.94 247 VAL A N 1
ATOM 1809 C CA . VAL A 1 247 ? 26.570 10.655 -45.373 1.00 78.94 247 VAL A CA 1
ATOM 1810 C C . VAL A 1 247 ? 28.012 10.466 -45.845 1.00 78.94 247 VAL A C 1
ATOM 1812 O O . VAL A 1 247 ? 28.531 9.356 -45.748 1.00 78.94 247 VAL A O 1
ATOM 1815 N N . GLU A 1 248 ? 28.673 11.535 -46.294 1.00 78.06 248 GLU A N 1
ATOM 1816 C CA . GLU A 1 248 ? 30.093 11.506 -46.680 1.00 78.06 248 GLU A CA 1
ATOM 1817 C C . GLU A 1 248 ? 30.989 11.171 -45.478 1.00 78.06 248 GLU A C 1
ATOM 1819 O O . GLU A 1 248 ? 31.831 10.278 -45.558 1.00 78.06 248 GLU A O 1
ATOM 1824 N N . TYR A 1 249 ? 30.733 11.793 -44.325 1.00 82.25 249 TYR A N 1
ATOM 1825 C CA . TYR A 1 249 ? 31.438 11.501 -43.076 1.00 82.25 249 TYR A CA 1
ATOM 1826 C C . TYR A 1 249 ? 31.222 10.065 -42.565 1.00 82.25 249 TYR A C 1
ATOM 1828 O O . TYR A 1 249 ? 32.181 9.411 -42.152 1.00 82.25 249 TYR A O 1
ATOM 1836 N N . ASP A 1 250 ? 29.989 9.541 -42.594 1.00 78.88 250 ASP A N 1
ATOM 1837 C CA . ASP A 1 250 ? 29.690 8.153 -42.198 1.00 78.88 250 ASP A CA 1
ATOM 1838 C C . ASP A 1 250 ? 30.330 7.125 -43.149 1.00 78.88 250 ASP A C 1
ATOM 1840 O O . ASP A 1 250 ? 30.584 5.985 -42.745 1.00 78.88 250 ASP A O 1
ATOM 1844 N N . LEU A 1 251 ? 30.583 7.511 -44.405 1.00 78.75 251 LEU A N 1
ATOM 1845 C CA . LEU A 1 251 ? 31.337 6.718 -45.370 1.00 78.75 251 LEU A CA 1
ATOM 1846 C C . LEU A 1 251 ? 32.837 6.761 -45.042 1.00 78.75 251 LEU A C 1
ATOM 1848 O O . LEU A 1 251 ? 33.411 5.699 -44.808 1.00 78.75 251 LEU A O 1
ATOM 1852 N N . ALA A 1 252 ? 33.422 7.957 -44.907 1.00 76.56 252 ALA A N 1
ATOM 1853 C CA . ALA A 1 252 ? 34.833 8.169 -44.568 1.00 76.56 252 ALA A CA 1
ATOM 1854 C C . ALA A 1 252 ? 35.249 7.484 -43.253 1.00 76.56 252 ALA A C 1
ATOM 1856 O O . ALA A 1 252 ? 36.264 6.801 -43.185 1.00 76.56 252 ALA A O 1
ATOM 1857 N N . THR A 1 253 ? 34.441 7.623 -42.198 1.00 76.94 253 THR A N 1
ATOM 1858 C CA . THR A 1 253 ? 34.739 7.088 -40.853 1.00 76.94 253 THR A CA 1
ATOM 1859 C C . THR A 1 253 ? 34.360 5.618 -40.666 1.00 76.94 253 THR A C 1
ATOM 1861 O O . THR A 1 253 ? 34.536 5.062 -39.579 1.00 76.94 253 THR A O 1
ATOM 1864 N N . ARG A 1 254 ? 33.862 4.938 -41.708 1.00 75.56 254 ARG A N 1
ATOM 1865 C CA . ARG A 1 254 ? 33.507 3.510 -41.641 1.00 75.56 254 ARG A CA 1
ATOM 1866 C C . ARG A 1 254 ? 34.694 2.637 -41.223 1.00 75.56 254 ARG A C 1
ATOM 1868 O O . ARG A 1 254 ? 34.503 1.690 -40.461 1.00 75.56 254 ARG A O 1
ATOM 1875 N N . ILE A 1 255 ? 35.901 2.993 -41.665 1.00 73.06 255 ILE A N 1
ATOM 1876 C CA . ILE A 1 255 ? 37.162 2.315 -41.326 1.00 73.06 255 ILE A CA 1
ATOM 1877 C C . ILE A 1 255 ? 37.553 2.408 -39.841 1.00 73.06 255 ILE A C 1
ATOM 1879 O O . ILE A 1 255 ? 38.423 1.666 -39.408 1.00 73.06 255 ILE A O 1
ATOM 1883 N N . CYS A 1 256 ? 36.896 3.258 -39.046 1.00 72.25 256 CYS A N 1
ATOM 1884 C CA . CYS A 1 256 ? 37.142 3.411 -37.605 1.00 72.25 256 CYS A CA 1
ATOM 1885 C C . CYS A 1 256 ? 36.106 2.684 -36.728 1.00 72.25 256 CYS A C 1
ATOM 1887 O O . CYS A 1 256 ? 36.168 2.748 -35.503 1.00 72.25 256 CYS A O 1
ATOM 1889 N N . ARG A 1 257 ? 35.109 2.029 -37.343 1.00 65.75 257 ARG A N 1
ATOM 1890 C CA . ARG A 1 257 ? 33.899 1.512 -36.674 1.00 65.75 257 ARG A CA 1
ATOM 1891 C C . ARG A 1 257 ? 33.735 -0.017 -36.801 1.00 65.75 257 ARG A C 1
ATOM 1893 O O . ARG A 1 257 ? 32.635 -0.534 -36.596 1.00 65.75 257 ARG A O 1
ATOM 1900 N N . GLY A 1 258 ? 34.789 -0.747 -37.183 1.00 54.12 258 GLY A N 1
ATOM 1901 C CA . GLY A 1 258 ? 34.759 -2.190 -37.477 1.00 54.12 258 GLY A CA 1
ATOM 1902 C C . GLY A 1 258 ? 35.394 -3.074 -36.392 1.00 54.12 258 GLY A C 1
ATOM 1903 O O . GLY A 1 258 ? 36.254 -2.639 -35.638 1.00 54.12 258 GLY A O 1
ATOM 1904 N N . ALA A 1 259 ? 35.016 -4.357 -36.336 1.00 45.25 259 ALA A N 1
ATOM 1905 C CA . ALA A 1 259 ? 35.410 -5.310 -35.277 1.00 45.25 259 ALA A CA 1
ATOM 1906 C C . ALA A 1 259 ? 36.876 -5.821 -35.333 1.00 45.25 259 ALA A C 1
ATOM 1908 O O . ALA A 1 259 ? 37.183 -6.914 -34.865 1.00 45.25 259 ALA A O 1
ATOM 1909 N N . GLY A 1 260 ? 37.772 -5.035 -35.922 1.00 56.06 260 GLY A N 1
ATOM 1910 C CA . GLY A 1 260 ? 39.203 -5.310 -36.084 1.00 56.06 260 GLY A CA 1
ATOM 1911 C C . GLY A 1 260 ? 39.891 -4.198 -36.875 1.00 56.06 260 GLY A C 1
ATOM 1912 O O . GLY A 1 260 ? 40.791 -4.473 -37.661 1.00 56.06 260 GLY A O 1
ATOM 1913 N N . SER A 1 261 ? 39.366 -2.973 -36.773 1.00 59.38 261 SER A N 1
ATOM 1914 C CA . SER A 1 261 ? 39.652 -1.892 -37.709 1.00 59.38 261 SER A CA 1
ATOM 1915 C C . SER A 1 261 ? 40.757 -0.949 -37.236 1.00 59.38 261 SER A C 1
ATOM 1917 O O . SER A 1 261 ? 41.187 -0.999 -36.085 1.00 59.38 261 SER A O 1
ATOM 1919 N N . VAL A 1 262 ? 41.183 -0.089 -38.162 1.00 66.06 262 VAL A N 1
ATOM 1920 C CA . VAL A 1 262 ? 42.170 0.988 -38.012 1.00 66.06 262 VAL A CA 1
ATOM 1921 C C . VAL A 1 262 ? 42.121 1.648 -36.627 1.00 66.06 262 VAL A C 1
ATOM 1923 O O . VAL A 1 262 ? 41.056 2.082 -36.184 1.00 66.06 262 VAL A O 1
ATOM 1926 N N . GLN A 1 263 ? 43.277 1.780 -35.970 1.00 75.50 263 GLN A N 1
ATOM 1927 C CA . GLN A 1 263 ? 43.445 2.631 -34.791 1.00 75.50 263 GLN A CA 1
ATOM 1928 C C . GLN A 1 263 ? 43.305 4.097 -35.210 1.00 75.50 263 GLN A C 1
ATOM 1930 O O . GLN A 1 263 ? 44.270 4.724 -35.643 1.00 75.50 263 GLN A O 1
ATOM 1935 N N . CYS A 1 264 ? 42.084 4.619 -35.140 1.00 80.94 264 CYS A N 1
ATOM 1936 C CA . CYS A 1 264 ? 41.793 6.013 -35.444 1.00 80.94 264 CYS A CA 1
ATOM 1937 C C . CYS A 1 264 ? 41.947 6.883 -34.192 1.00 80.94 264 CYS A C 1
ATOM 1939 O O . CYS A 1 264 ? 41.423 6.510 -33.147 1.00 80.94 264 CYS A O 1
ATOM 1941 N N . PHE A 1 265 ? 42.596 8.043 -34.295 1.00 81.44 265 PHE A N 1
ATOM 1942 C CA . PHE A 1 265 ? 42.775 9.022 -33.216 1.00 81.44 265 PHE A CA 1
ATOM 1943 C C . PHE A 1 265 ? 42.207 10.396 -33.604 1.00 81.44 265 PHE A C 1
ATOM 1945 O O . PHE A 1 265 ? 42.265 10.801 -34.765 1.00 81.44 265 PHE A O 1
ATOM 1952 N N . GLY A 1 266 ? 41.643 11.115 -32.627 1.00 75.00 266 GLY A N 1
ATOM 1953 C CA . GLY A 1 266 ? 41.029 12.440 -32.820 1.00 75.00 266 GLY A CA 1
ATOM 1954 C C . GLY A 1 266 ? 39.608 12.414 -33.397 1.00 75.00 266 GLY A C 1
ATOM 1955 O O . GLY A 1 266 ? 38.954 13.454 -33.456 1.00 75.00 266 GLY A O 1
ATOM 1956 N N . ILE A 1 267 ? 39.115 11.233 -33.778 1.00 82.00 267 ILE A N 1
ATOM 1957 C CA . ILE A 1 267 ? 37.752 10.985 -34.261 1.00 82.00 267 ILE A CA 1
ATOM 1958 C C . ILE A 1 267 ? 37.128 9.781 -33.531 1.00 82.00 267 ILE A C 1
ATOM 1960 O O . ILE A 1 267 ? 37.863 8.920 -33.043 1.00 82.00 267 ILE A O 1
ATOM 1964 N N . PRO A 1 268 ? 35.787 9.669 -33.454 1.00 74.31 268 PRO A N 1
ATOM 1965 C CA . PRO A 1 268 ? 35.145 8.607 -32.687 1.00 74.31 268 PRO A CA 1
ATOM 1966 C C . PRO A 1 268 ? 35.548 7.194 -33.159 1.00 74.31 268 PRO A C 1
ATOM 1968 O O . PRO A 1 268 ? 35.589 6.957 -34.371 1.00 74.31 268 PRO A O 1
ATOM 1971 N N . PRO A 1 269 ? 35.787 6.238 -32.238 1.00 58.50 269 PRO A N 1
ATOM 1972 C CA . PRO A 1 269 ? 35.405 6.291 -30.824 1.00 58.50 269 PRO A CA 1
ATOM 1973 C C . PRO A 1 269 ? 36.471 6.778 -29.827 1.00 58.50 269 PRO A C 1
ATOM 1975 O O . PRO A 1 269 ? 36.244 6.686 -28.626 1.00 58.50 269 PRO A O 1
ATOM 1978 N N . THR A 1 270 ? 37.620 7.274 -30.289 1.00 65.31 270 THR A N 1
ATOM 1979 C CA . THR A 1 270 ? 38.790 7.578 -29.436 1.00 65.31 270 THR A CA 1
ATOM 1980 C C . THR A 1 270 ? 38.915 9.046 -29.024 1.00 65.31 270 THR A C 1
ATOM 1982 O O . THR A 1 270 ? 39.849 9.406 -28.319 1.00 65.31 270 THR A O 1
ATOM 1985 N N . GLY A 1 271 ? 38.018 9.911 -29.496 1.00 73.88 271 GLY A N 1
ATOM 1986 C CA . GLY A 1 271 ? 38.021 11.340 -29.193 1.00 73.88 271 GLY A CA 1
ATOM 1987 C C . GLY A 1 271 ? 37.353 12.161 -30.293 1.00 73.88 271 GLY A C 1
ATOM 1988 O O . GLY A 1 271 ? 36.795 11.611 -31.242 1.00 73.88 271 GLY A O 1
ATOM 1989 N N . CYS A 1 272 ? 37.410 13.486 -30.160 1.00 83.69 272 CYS A N 1
ATOM 1990 C CA . CYS A 1 272 ? 36.858 14.433 -31.139 1.00 83.69 272 CYS A CA 1
ATOM 1991 C C . CYS A 1 272 ? 37.787 15.627 -31.438 1.00 83.69 272 CYS A C 1
ATOM 1993 O O . CYS A 1 272 ? 37.367 16.547 -32.134 1.00 83.69 272 CYS A O 1
ATOM 1995 N N . SER A 1 273 ? 39.048 15.611 -30.976 1.00 82.19 273 SER A N 1
ATOM 1996 C CA . SER A 1 273 ? 40.004 16.728 -31.123 1.00 82.19 273 SER A CA 1
ATOM 1997 C C . SER A 1 273 ? 40.437 17.040 -32.566 1.00 82.19 273 SER A C 1
ATOM 1999 O O . SER A 1 273 ? 41.156 18.006 -32.803 1.00 82.19 273 SER A O 1
ATOM 2001 N N . ALA A 1 274 ? 39.983 16.269 -33.558 1.00 83.50 274 ALA A N 1
ATOM 2002 C CA . ALA A 1 274 ? 40.083 16.655 -34.964 1.00 83.50 274 ALA A CA 1
ATOM 2003 C C . ALA A 1 274 ? 39.145 17.826 -35.344 1.00 83.50 274 ALA A C 1
ATOM 2005 O O . ALA A 1 274 ? 39.338 18.442 -36.395 1.00 83.50 274 ALA A O 1
ATOM 2006 N N . PHE A 1 275 ? 38.125 18.119 -34.522 1.00 86.62 275 PHE A N 1
ATOM 2007 C CA . PHE A 1 275 ? 37.118 19.162 -34.746 1.00 86.62 275 PHE A CA 1
ATOM 2008 C C . PHE A 1 275 ? 37.197 20.239 -33.654 1.00 86.62 275 PHE A C 1
ATOM 2010 O O . PHE A 1 275 ? 37.075 19.931 -32.472 1.00 86.62 275 PHE A O 1
ATOM 2017 N N . ALA A 1 276 ? 37.301 21.510 -34.048 1.00 74.06 276 ALA A N 1
ATOM 2018 C CA . ALA A 1 276 ? 37.616 22.609 -33.124 1.00 74.06 276 ALA A CA 1
ATOM 2019 C C . ALA A 1 276 ? 36.607 22.829 -31.971 1.00 74.06 276 ALA A C 1
ATOM 2021 O O . ALA A 1 276 ? 37.015 23.196 -30.876 1.00 74.06 276 ALA A O 1
ATOM 2022 N N . ASP A 1 277 ? 35.308 22.599 -32.204 1.00 75.75 277 ASP A N 1
ATOM 2023 C CA . ASP A 1 277 ? 34.228 22.855 -31.229 1.00 75.75 277 ASP A CA 1
ATOM 2024 C C . ASP A 1 277 ? 33.412 21.588 -30.883 1.00 75.75 277 ASP A C 1
ATOM 2026 O O . ASP A 1 277 ? 32.238 21.692 -30.505 1.00 75.75 277 ASP A O 1
ATOM 2030 N N . ALA A 1 278 ? 33.964 20.379 -31.071 1.00 78.50 278 ALA A N 1
ATOM 2031 C CA . ALA A 1 278 ? 33.224 19.129 -30.861 1.00 78.50 278 ALA A CA 1
ATOM 2032 C C . ALA A 1 278 ? 33.818 18.240 -29.759 1.00 78.50 278 ALA A C 1
ATOM 2034 O O . ALA A 1 278 ? 34.998 17.906 -29.766 1.00 78.50 278 ALA A O 1
ATOM 2035 N N . LEU A 1 279 ? 32.957 17.785 -28.848 1.00 76.44 279 LEU A N 1
ATOM 2036 C CA . LEU A 1 279 ? 33.299 16.872 -27.756 1.00 76.44 279 LEU A CA 1
ATOM 2037 C C . LEU A 1 279 ? 32.692 15.490 -28.003 1.00 76.44 279 LEU A C 1
ATOM 2039 O O . LEU A 1 279 ? 31.648 15.376 -28.649 1.00 76.44 279 LEU A O 1
ATOM 2043 N N . LEU A 1 280 ? 33.307 14.434 -27.467 1.00 72.94 280 LEU A N 1
ATOM 2044 C CA . LEU A 1 280 ? 32.758 13.081 -27.581 1.00 72.94 280 LEU A CA 1
ATOM 2045 C C . LEU A 1 280 ? 31.387 13.002 -26.894 1.00 72.94 280 LEU A C 1
ATOM 2047 O O . LEU A 1 280 ? 31.189 13.529 -25.794 1.00 72.94 280 LEU A O 1
ATOM 2051 N N . SER A 1 281 ? 30.413 12.365 -27.543 1.00 68.75 281 SER A N 1
ATOM 2052 C CA . SER A 1 281 ? 29.078 12.250 -26.968 1.00 68.75 281 SER A CA 1
ATOM 2053 C C . SER A 1 281 ? 29.074 11.296 -25.773 1.00 68.75 281 SER A C 1
ATOM 2055 O O . SER A 1 281 ? 29.339 10.103 -25.904 1.00 68.75 281 SER A O 1
ATOM 2057 N N . VAL A 1 282 ? 28.650 11.799 -24.609 1.00 61.28 282 VAL A N 1
ATOM 2058 C CA . VAL A 1 282 ? 28.439 10.998 -23.387 1.00 61.28 282 VAL A CA 1
ATOM 2059 C C . VAL A 1 282 ? 27.333 9.939 -23.586 1.00 61.28 282 VAL A C 1
ATOM 2061 O O . VAL A 1 282 ? 27.194 9.019 -22.782 1.00 61.28 282 VAL A O 1
ATOM 2064 N N . THR A 1 283 ? 26.544 10.037 -24.667 1.00 54.69 283 THR A N 1
ATOM 2065 C CA . THR A 1 283 ? 25.422 9.131 -24.964 1.00 54.69 283 THR A CA 1
ATOM 2066 C C . THR A 1 283 ? 25.701 8.110 -26.073 1.00 54.69 283 THR A C 1
ATOM 2068 O O . THR A 1 283 ? 25.020 7.086 -26.116 1.00 54.69 283 THR A O 1
ATOM 2071 N N . ASP A 1 284 ? 26.655 8.373 -26.973 1.00 61.50 284 ASP A N 1
ATOM 2072 C CA . ASP A 1 284 ? 27.106 7.437 -28.017 1.00 61.50 284 ASP A CA 1
ATOM 2073 C C . ASP A 1 284 ? 28.603 7.661 -28.294 1.00 61.50 284 ASP A C 1
ATOM 2075 O O . ASP A 1 284 ? 28.955 8.681 -28.887 1.00 61.50 284 ASP A O 1
ATOM 2079 N N . PRO A 1 285 ? 29.498 6.723 -27.936 1.00 59.81 285 PRO A N 1
ATOM 2080 C CA . PRO A 1 285 ? 30.930 6.895 -28.160 1.00 59.81 285 PRO A CA 1
ATOM 2081 C C . PRO A 1 285 ? 31.317 6.962 -29.647 1.00 59.81 285 PRO A C 1
ATOM 2083 O O . PRO A 1 285 ? 32.482 7.159 -29.937 1.00 59.81 285 PRO A O 1
ATOM 2086 N N . ASN A 1 286 ? 30.396 6.800 -30.606 1.00 67.56 286 ASN A N 1
ATOM 2087 C CA . ASN A 1 286 ? 30.673 6.873 -32.047 1.00 67.56 286 ASN A CA 1
ATOM 2088 C C . ASN A 1 286 ? 30.283 8.219 -32.698 1.00 67.56 286 ASN A C 1
ATOM 2090 O O . ASN A 1 286 ? 30.381 8.347 -33.926 1.00 67.56 286 ASN A O 1
ATOM 2094 N N . GLU A 1 287 ? 29.823 9.202 -31.911 1.00 73.06 287 GLU A N 1
ATOM 2095 C CA . GLU A 1 287 ? 29.372 10.523 -32.375 1.00 73.06 287 GLU A CA 1
ATOM 2096 C C . GLU A 1 287 ? 30.041 11.663 -31.577 1.00 73.06 287 GLU A C 1
ATOM 2098 O O . GLU A 1 287 ? 30.232 11.557 -30.364 1.00 73.06 287 GLU A O 1
ATOM 2103 N N . CYS A 1 288 ? 30.358 12.780 -32.243 1.00 78.81 288 CYS A N 1
ATOM 2104 C CA . CYS A 1 288 ? 30.762 14.022 -31.578 1.00 78.81 288 CYS A CA 1
ATOM 2105 C C . CYS A 1 288 ? 29.562 14.971 -31.460 1.00 78.81 288 CYS A C 1
ATOM 2107 O O . CYS A 1 288 ? 28.730 15.062 -32.363 1.00 78.81 288 CYS A O 1
ATOM 2109 N N . VAL A 1 289 ? 29.496 15.734 -30.372 1.00 77.69 289 VAL A N 1
ATOM 2110 C CA . VAL A 1 289 ? 28.528 16.816 -30.173 1.00 77.69 289 VAL A CA 1
ATOM 2111 C C . VAL A 1 289 ? 29.244 18.149 -30.326 1.00 77.69 289 VAL A C 1
ATOM 2113 O O . VAL A 1 289 ? 30.188 18.433 -29.595 1.00 77.69 289 VAL A O 1
ATOM 2116 N N . VAL A 1 290 ? 28.769 18.978 -31.253 1.00 79.88 290 VAL A N 1
ATOM 2117 C CA . VAL A 1 290 ? 29.272 20.343 -31.449 1.00 79.88 290 VAL A CA 1
ATOM 2118 C C . VAL A 1 290 ? 28.654 21.282 -30.414 1.00 79.88 290 VAL A C 1
ATOM 2120 O O . VAL A 1 290 ? 27.435 21.292 -30.226 1.00 79.88 290 VAL A O 1
ATOM 2123 N N . CYS A 1 291 ? 29.486 22.077 -29.747 1.00 75.38 291 CYS A N 1
ATOM 2124 C CA . CYS A 1 291 ? 29.121 22.811 -28.539 1.00 75.38 291 CYS A CA 1
ATOM 2125 C C . CYS A 1 291 ? 29.073 24.338 -28.741 1.00 75.38 291 CYS A C 1
ATOM 2127 O O . CYS A 1 291 ? 29.703 25.085 -28.000 1.00 75.38 291 CYS A O 1
ATOM 2129 N N . ASP A 1 292 ? 28.240 24.811 -29.682 1.00 69.00 292 ASP A N 1
ATOM 2130 C CA . ASP A 1 292 ? 28.145 26.233 -30.082 1.00 69.00 292 ASP A CA 1
ATOM 2131 C C . ASP A 1 292 ? 27.886 27.235 -28.915 1.00 69.00 292 ASP A C 1
ATOM 2133 O O . ASP A 1 292 ? 28.168 28.425 -29.052 1.00 69.00 292 ASP A O 1
ATOM 2137 N N . ASN A 1 293 ? 27.300 26.816 -27.777 1.00 72.94 293 ASN A N 1
ATOM 2138 C CA . ASN A 1 293 ? 27.106 27.688 -26.602 1.00 72.94 293 ASN A CA 1
ATOM 2139 C C . ASN A 1 293 ? 26.936 26.920 -25.271 1.00 72.94 293 ASN A C 1
ATOM 2141 O O . ASN A 1 293 ? 25.838 26.479 -24.914 1.00 72.94 293 ASN A O 1
ATOM 2145 N N . GLN A 1 294 ? 28.001 26.864 -24.467 1.00 69.81 294 GLN A N 1
ATOM 2146 C CA . GLN A 1 294 ? 28.011 26.209 -23.151 1.00 69.81 294 GLN A CA 1
ATOM 2147 C C . GLN A 1 294 ? 27.002 26.806 -22.143 1.00 69.81 294 GLN A C 1
ATOM 2149 O O . GLN A 1 294 ? 26.412 26.080 -21.338 1.00 69.81 294 GLN A O 1
ATOM 2154 N N . THR A 1 295 ? 26.722 28.114 -22.214 1.00 71.62 295 THR A N 1
ATOM 2155 C CA . THR A 1 295 ? 25.747 28.782 -21.326 1.00 71.62 295 THR A CA 1
ATOM 2156 C C . THR A 1 295 ? 24.316 28.332 -21.629 1.00 71.62 295 THR A C 1
ATOM 2158 O O . THR A 1 295 ? 23.522 28.118 -20.710 1.00 71.62 295 THR A O 1
ATOM 2161 N N . ALA A 1 296 ? 23.980 28.135 -22.907 1.00 71.19 296 ALA A N 1
ATOM 2162 C CA . ALA A 1 296 ? 22.676 27.605 -23.302 1.00 71.19 296 ALA A CA 1
ATOM 2163 C C . ALA A 1 296 ? 22.483 26.169 -22.783 1.00 71.19 296 ALA A C 1
ATOM 2165 O O . ALA A 1 296 ? 21.432 25.857 -22.218 1.00 71.19 296 ALA A O 1
ATOM 2166 N N . SER A 1 297 ? 23.520 25.330 -22.879 1.00 68.81 297 SER A N 1
ATOM 2167 C CA . SER A 1 297 ? 23.528 23.970 -22.327 1.00 68.81 297 SER A CA 1
ATOM 2168 C C . SER A 1 297 ? 23.314 23.945 -20.808 1.00 68.81 297 SER A C 1
ATOM 2170 O O . SER A 1 297 ? 22.478 23.173 -20.328 1.00 68.81 297 SER A O 1
ATOM 2172 N N . LEU A 1 298 ? 23.977 24.833 -20.051 1.00 71.00 298 LEU A N 1
ATOM 2173 C CA . LEU A 1 298 ? 23.776 24.977 -18.600 1.00 71.00 298 LEU A CA 1
ATOM 2174 C C . LEU A 1 298 ? 22.320 25.319 -18.257 1.00 71.00 298 LEU A C 1
ATOM 2176 O O . LEU A 1 298 ? 21.736 24.720 -17.350 1.00 71.00 298 LEU A O 1
ATOM 2180 N N . ILE A 1 299 ? 21.718 26.260 -18.991 1.00 76.38 299 ILE A N 1
ATOM 2181 C CA . ILE A 1 299 ? 20.325 26.674 -18.780 1.00 76.38 299 ILE A CA 1
ATOM 2182 C C . ILE A 1 299 ? 19.368 25.515 -19.081 1.00 76.38 299 ILE A C 1
ATOM 2184 O O . ILE A 1 299 ? 18.486 25.239 -18.269 1.00 76.38 299 ILE A O 1
ATOM 2188 N N . VAL A 1 300 ? 19.544 24.809 -20.203 1.00 75.00 300 VAL A N 1
ATOM 2189 C CA . VAL A 1 300 ? 18.681 23.678 -20.590 1.00 75.00 300 VAL A CA 1
ATOM 2190 C C . VAL A 1 300 ? 18.743 22.559 -19.549 1.00 75.00 300 VAL A C 1
ATOM 2192 O O . VAL A 1 300 ? 17.702 22.149 -19.033 1.00 75.00 300 VAL A O 1
ATOM 2195 N N . VAL A 1 301 ? 19.943 22.110 -19.170 1.00 72.56 301 VAL A N 1
ATOM 2196 C CA . VAL A 1 301 ? 20.111 21.029 -18.184 1.00 72.56 301 VAL A CA 1
ATOM 2197 C C . VAL A 1 301 ? 19.607 21.461 -16.801 1.00 72.56 301 VAL A C 1
ATOM 2199 O O . VAL A 1 301 ? 18.866 20.713 -16.159 1.00 72.56 301 VAL A O 1
ATOM 2202 N N . GLY A 1 302 ? 19.895 22.694 -16.369 1.00 76.31 302 GLY A N 1
ATOM 2203 C CA . GLY A 1 302 ? 19.385 23.252 -15.112 1.00 76.31 302 GLY A CA 1
ATOM 2204 C C . GLY A 1 302 ? 17.854 23.341 -15.060 1.00 76.31 302 GLY A C 1
ATOM 2205 O O . GLY A 1 302 ? 17.245 22.961 -14.055 1.00 76.31 302 GLY A O 1
ATOM 2206 N N . VAL A 1 303 ? 17.209 23.770 -16.151 1.00 81.94 303 VAL A N 1
ATOM 2207 C CA . VAL A 1 303 ? 15.742 23.795 -16.280 1.00 81.94 303 VAL A CA 1
ATOM 2208 C C . VAL A 1 303 ? 15.166 22.381 -16.249 1.00 81.94 303 VAL A C 1
ATOM 2210 O O . VAL A 1 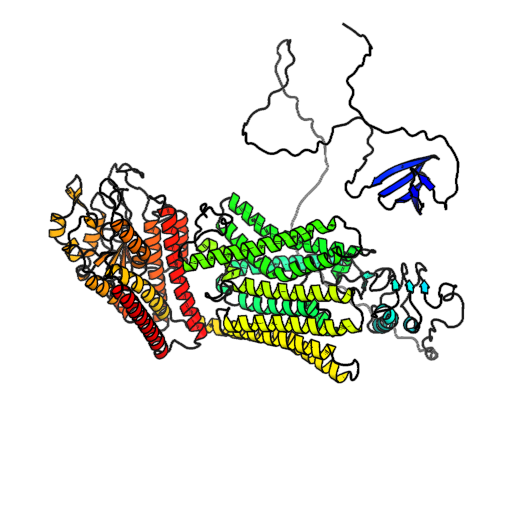303 ? 14.198 22.142 -15.525 1.00 81.94 303 VAL A O 1
ATOM 2213 N N . CYS A 1 304 ? 15.760 21.423 -16.964 1.00 76.19 304 CYS A N 1
ATOM 2214 C CA . CYS A 1 304 ? 15.306 20.034 -16.949 1.00 76.19 304 CYS A CA 1
ATOM 2215 C C . CYS A 1 304 ? 15.412 19.417 -15.543 1.00 76.19 304 CYS A C 1
ATOM 2217 O O . CYS A 1 304 ? 14.437 18.828 -15.068 1.00 76.19 304 CYS A O 1
ATOM 2219 N N . ILE A 1 305 ? 16.527 19.625 -14.831 1.00 77.75 305 ILE A N 1
ATOM 2220 C CA . ILE A 1 305 ? 16.704 19.191 -13.433 1.00 77.75 305 ILE A CA 1
ATOM 2221 C C . ILE A 1 305 ? 15.645 19.829 -12.523 1.00 77.75 305 ILE A C 1
ATOM 2223 O O . ILE A 1 305 ? 14.995 19.123 -11.747 1.00 77.75 305 ILE A O 1
ATOM 2227 N N . LEU A 1 306 ? 15.406 21.140 -12.641 1.00 82.88 306 LEU A N 1
ATOM 2228 C CA . LEU A 1 306 ? 14.388 21.844 -11.858 1.00 82.88 306 LEU A CA 1
ATOM 2229 C C . LEU A 1 306 ? 12.978 21.290 -12.120 1.00 82.88 306 LEU A C 1
ATOM 2231 O O . LEU A 1 306 ? 12.238 21.015 -11.172 1.00 82.88 306 LEU A O 1
ATOM 2235 N N . VAL A 1 307 ? 12.614 21.068 -13.386 1.00 84.69 307 VAL A N 1
ATOM 2236 C CA . VAL A 1 307 ? 11.335 20.454 -13.778 1.00 84.69 307 VAL A CA 1
ATOM 2237 C C . VAL A 1 307 ? 11.221 19.031 -13.225 1.00 84.69 307 VAL A C 1
ATOM 2239 O O . VAL A 1 307 ? 10.176 18.682 -12.676 1.00 84.69 307 VAL A O 1
ATOM 2242 N N . GLY A 1 308 ? 12.292 18.233 -13.278 1.00 80.38 308 GLY A N 1
ATOM 2243 C CA . GLY A 1 308 ? 12.350 16.891 -12.693 1.00 80.38 308 GLY A CA 1
ATOM 2244 C C . GLY A 1 308 ? 12.131 16.891 -11.176 1.00 80.38 308 GLY A C 1
ATOM 2245 O O . GLY A 1 308 ? 11.318 16.116 -10.667 1.00 80.38 308 GLY A O 1
ATOM 2246 N N . ILE A 1 309 ? 12.774 17.810 -10.449 1.00 81.50 309 ILE A N 1
ATOM 2247 C CA . ILE A 1 309 ? 12.595 17.990 -8.999 1.00 81.50 309 ILE A CA 1
ATOM 2248 C C . ILE A 1 309 ? 11.158 18.424 -8.674 1.00 81.50 309 ILE A C 1
ATOM 2250 O O . ILE A 1 309 ? 10.539 17.867 -7.763 1.00 81.50 309 ILE A O 1
ATOM 2254 N N . ILE A 1 310 ? 10.594 19.376 -9.425 1.00 86.44 310 ILE A N 1
ATOM 2255 C CA . ILE A 1 310 ? 9.206 19.834 -9.253 1.00 86.44 310 ILE A CA 1
ATOM 2256 C C . ILE A 1 310 ? 8.224 18.689 -9.529 1.00 86.44 310 ILE A C 1
ATOM 2258 O O . ILE A 1 310 ? 7.304 18.476 -8.735 1.00 86.44 310 ILE A O 1
ATOM 2262 N N . ALA A 1 311 ? 8.430 17.916 -10.597 1.00 84.56 311 ALA A N 1
ATOM 2263 C CA . ALA A 1 311 ? 7.602 16.767 -10.952 1.00 84.56 311 ALA A CA 1
ATOM 2264 C C . ALA A 1 311 ? 7.673 15.661 -9.887 1.00 84.56 311 ALA A C 1
ATOM 2266 O O . ALA A 1 311 ? 6.631 15.164 -9.451 1.00 84.56 311 ALA A O 1
ATOM 2267 N N . LEU A 1 312 ? 8.871 15.328 -9.392 1.00 83.38 312 LEU A N 1
ATOM 2268 C CA . LEU A 1 312 ? 9.062 14.366 -8.306 1.00 83.38 312 LEU A CA 1
ATOM 2269 C C . LEU A 1 312 ? 8.394 14.846 -7.010 1.00 83.38 312 LEU A C 1
ATOM 2271 O O . LEU A 1 312 ? 7.678 14.079 -6.365 1.00 83.38 312 LEU A O 1
ATOM 2275 N N . ALA A 1 313 ? 8.557 16.120 -6.645 1.00 86.06 313 ALA A N 1
ATOM 2276 C CA . ALA A 1 313 ? 7.920 16.708 -5.469 1.00 86.06 313 ALA A CA 1
ATOM 2277 C C . ALA A 1 313 ? 6.385 16.740 -5.595 1.00 86.06 313 ALA A C 1
ATOM 2279 O O . ALA A 1 313 ? 5.681 16.439 -4.627 1.00 86.06 313 ALA A O 1
ATOM 2280 N N . ALA A 1 314 ? 5.851 17.059 -6.776 1.00 87.69 314 ALA A N 1
ATOM 2281 C CA . ALA A 1 314 ? 4.420 17.029 -7.065 1.00 87.69 314 ALA A CA 1
ATOM 2282 C C . ALA A 1 314 ? 3.862 15.599 -7.000 1.00 87.69 314 ALA A C 1
ATOM 2284 O O . ALA A 1 314 ? 2.850 15.371 -6.336 1.00 87.69 314 ALA A O 1
ATOM 2285 N N . PHE A 1 315 ? 4.549 14.623 -7.601 1.00 86.12 315 PHE A N 1
ATOM 2286 C CA . PHE A 1 315 ? 4.191 13.206 -7.544 1.00 86.12 315 PHE A CA 1
ATOM 2287 C C . PHE A 1 315 ? 4.210 12.674 -6.105 1.00 86.12 315 PHE A C 1
ATOM 2289 O O . PHE A 1 315 ? 3.228 12.087 -5.651 1.00 86.12 315 PHE A O 1
ATOM 2296 N N . VAL A 1 316 ? 5.268 12.961 -5.340 1.00 85.31 316 VAL A N 1
ATOM 2297 C CA . VAL A 1 316 ? 5.367 12.620 -3.913 1.00 85.31 316 VAL A CA 1
ATOM 2298 C C . VAL A 1 316 ? 4.215 13.234 -3.114 1.00 85.31 316 VAL A C 1
ATOM 2300 O O . VAL A 1 316 ? 3.536 12.514 -2.381 1.00 85.31 316 VAL A O 1
ATOM 2303 N N . ARG A 1 317 ? 3.932 14.536 -3.276 1.00 87.12 317 ARG A N 1
ATOM 2304 C CA . ARG A 1 317 ? 2.794 15.202 -2.612 1.00 87.12 317 ARG A CA 1
ATOM 2305 C C . ARG A 1 317 ? 1.463 14.543 -2.982 1.00 87.12 317 ARG A C 1
ATOM 2307 O O . ARG A 1 317 ? 0.632 14.322 -2.103 1.00 87.12 317 ARG A O 1
ATOM 2314 N N . LEU A 1 318 ? 1.269 14.201 -4.255 1.00 84.94 318 LEU A N 1
ATOM 2315 C CA . LEU A 1 318 ? 0.049 13.587 -4.774 1.00 84.94 318 LEU A CA 1
ATOM 2316 C C . LEU A 1 318 ? -0.174 12.172 -4.212 1.00 84.94 318 LEU A C 1
ATOM 2318 O O . LEU A 1 318 ? -1.296 11.857 -3.809 1.00 84.94 318 LEU A O 1
ATOM 2322 N N . VAL A 1 319 ? 0.886 11.358 -4.125 1.00 84.81 319 VAL A N 1
ATOM 2323 C CA . VAL A 1 319 ? 0.872 10.008 -3.532 1.00 84.81 319 VAL A CA 1
ATOM 2324 C C . VAL A 1 319 ? 0.646 10.063 -2.018 1.00 84.81 319 VAL A C 1
ATOM 2326 O O . VAL A 1 319 ? -0.210 9.347 -1.504 1.00 84.81 319 VAL A O 1
ATOM 2329 N N . VAL A 1 320 ? 1.355 10.941 -1.299 1.00 81.31 320 VAL A N 1
ATOM 2330 C CA . VAL A 1 320 ? 1.211 11.098 0.162 1.00 81.31 320 VAL A CA 1
ATOM 2331 C C . VAL A 1 320 ? -0.184 11.609 0.539 1.00 81.31 320 VAL A C 1
ATOM 2333 O O . VAL A 1 320 ? -0.754 11.152 1.528 1.00 81.31 320 VAL A O 1
ATOM 2336 N N . ARG A 1 321 ? -0.761 12.528 -0.250 1.00 81.06 321 ARG A N 1
ATOM 2337 C CA . ARG A 1 321 ? -2.116 13.060 -0.019 1.00 81.06 321 ARG A CA 1
ATOM 2338 C C . ARG A 1 321 ? -3.217 12.053 -0.366 1.00 81.06 321 ARG A C 1
ATOM 2340 O O . ARG A 1 321 ? -4.279 12.098 0.248 1.00 81.06 321 ARG A O 1
ATOM 2347 N N . ASN A 1 322 ? -2.973 11.139 -1.308 1.00 77.19 322 ASN A N 1
ATOM 2348 C CA . ASN A 1 322 ? -3.961 10.167 -1.778 1.00 77.19 322 ASN A CA 1
ATOM 2349 C C . ASN A 1 322 ? -3.435 8.721 -1.688 1.00 77.19 322 ASN A C 1
ATOM 2351 O O . ASN A 1 322 ? -3.120 8.135 -2.722 1.00 77.19 322 ASN A O 1
ATOM 2355 N N . PRO A 1 323 ? -3.404 8.079 -0.503 1.00 69.75 323 PRO A N 1
ATOM 2356 C CA . PRO A 1 323 ? -2.935 6.693 -0.366 1.00 69.75 323 PRO A CA 1
ATOM 2357 C C . PRO A 1 323 ? -3.659 5.698 -1.292 1.00 69.75 323 PRO A C 1
ATOM 2359 O O . PRO A 1 323 ? -3.035 4.815 -1.871 1.00 69.75 323 PRO A O 1
ATOM 2362 N N . TRP A 1 324 ? -4.959 5.904 -1.531 1.00 69.38 324 TRP A N 1
ATOM 2363 C CA . TRP A 1 324 ? -5.786 5.130 -2.472 1.00 69.38 324 TRP A CA 1
ATOM 2364 C C . TRP A 1 324 ? -5.297 5.170 -3.934 1.00 69.38 324 TRP A C 1
ATOM 2366 O O . TRP A 1 324 ? -5.671 4.318 -4.742 1.00 69.38 324 TRP A O 1
ATOM 2376 N N . ALA A 1 325 ? -4.458 6.146 -4.294 1.00 78.94 325 ALA A N 1
ATOM 2377 C CA . ALA A 1 325 ? -3.810 6.218 -5.598 1.00 78.94 325 ALA A CA 1
ATOM 2378 C C . ALA A 1 325 ? -2.826 5.062 -5.829 1.00 78.94 325 ALA A C 1
ATOM 2380 O O . ALA A 1 325 ? -2.677 4.635 -6.976 1.00 78.94 325 ALA A O 1
ATOM 2381 N N . LEU A 1 326 ? -2.207 4.540 -4.755 1.00 83.44 326 LEU A N 1
ATOM 2382 C CA . LEU A 1 326 ? -1.208 3.468 -4.795 1.00 83.44 326 LEU A CA 1
ATOM 2383 C C . LEU A 1 326 ? -1.750 2.233 -5.522 1.00 83.44 326 LEU A C 1
ATOM 2385 O O . LEU A 1 326 ? -1.237 1.898 -6.586 1.00 83.44 326 LEU A O 1
ATOM 2389 N N . LYS A 1 327 ? -2.838 1.626 -5.027 1.00 81.31 327 LYS A N 1
ATOM 2390 C CA . LYS A 1 327 ? -3.493 0.467 -5.670 1.00 81.31 327 LYS A CA 1
ATOM 2391 C C . LYS A 1 327 ? -4.016 0.765 -7.080 1.00 81.31 327 LYS A C 1
ATOM 2393 O O . LYS A 1 327 ? -4.115 -0.142 -7.899 1.00 81.31 327 LYS A O 1
ATOM 2398 N N . ARG A 1 328 ? -4.391 2.018 -7.363 1.00 83.31 328 ARG A N 1
ATOM 2399 C CA . ARG A 1 328 ? -5.023 2.430 -8.627 1.00 83.31 328 ARG A CA 1
ATOM 2400 C C . ARG A 1 328 ? -3.977 2.880 -9.653 1.00 83.31 328 ARG A C 1
ATOM 2402 O O . ARG A 1 328 ? -3.219 2.065 -10.170 1.00 83.31 328 ARG A O 1
ATOM 2409 N N . TRP A 1 329 ? -3.960 4.169 -9.987 1.00 84.31 329 TRP A N 1
ATOM 2410 C CA . TRP A 1 329 ? -3.207 4.688 -11.126 1.00 84.31 329 TRP A CA 1
ATOM 2411 C C . TRP A 1 329 ? -1.691 4.713 -10.893 1.00 84.31 329 TRP A C 1
ATOM 2413 O O . TRP A 1 329 ? -0.953 4.605 -11.864 1.00 84.31 329 TRP A O 1
ATOM 2423 N N . VAL A 1 330 ? -1.210 4.773 -9.644 1.00 89.31 330 VAL A N 1
ATOM 2424 C CA . VAL A 1 330 ? 0.236 4.727 -9.350 1.00 89.31 330 VAL A CA 1
ATOM 2425 C C . VAL A 1 330 ? 0.802 3.339 -9.640 1.00 89.31 330 VAL A C 1
ATOM 2427 O O . VAL A 1 330 ? 1.859 3.236 -10.253 1.00 89.31 330 VAL A O 1
ATOM 2430 N N . SER A 1 331 ? 0.105 2.264 -9.250 1.00 90.94 331 SER A N 1
ATOM 2431 C CA . SER A 1 331 ? 0.523 0.901 -9.603 1.00 90.94 331 SER A CA 1
ATOM 2432 C C . SER A 1 331 ? 0.505 0.684 -11.116 1.00 90.94 331 SER A C 1
ATOM 2434 O O . SER A 1 331 ? 1.457 0.149 -11.672 1.00 90.94 331 SER A O 1
ATOM 2436 N N . THR A 1 332 ? -0.534 1.168 -11.802 1.00 90.81 332 THR A N 1
ATOM 2437 C CA . THR A 1 332 ? -0.632 1.077 -13.265 1.00 90.81 332 THR A CA 1
ATOM 2438 C C . THR A 1 332 ? 0.455 1.885 -13.992 1.00 90.81 332 THR A C 1
ATOM 2440 O O . THR A 1 332 ? 1.030 1.392 -14.957 1.00 90.81 332 THR A O 1
ATOM 2443 N N . ALA A 1 333 ? 0.804 3.082 -13.510 1.00 89.88 333 ALA A N 1
ATOM 2444 C CA . ALA A 1 333 ? 1.931 3.853 -14.039 1.00 89.88 333 ALA A CA 1
ATOM 2445 C C . ALA A 1 333 ? 3.277 3.158 -13.768 1.00 89.88 333 ALA A C 1
ATOM 2447 O O . ALA A 1 333 ? 4.124 3.095 -14.653 1.00 89.88 333 ALA A O 1
ATOM 2448 N N . ALA A 1 334 ? 3.455 2.575 -12.576 1.00 91.75 334 ALA A N 1
ATOM 2449 C CA . ALA A 1 334 ? 4.660 1.830 -12.220 1.00 91.75 334 ALA A CA 1
ATOM 2450 C C . ALA A 1 334 ? 4.856 0.561 -13.071 1.00 91.75 334 ALA A C 1
ATOM 2452 O O . ALA A 1 334 ? 5.996 0.228 -13.370 1.00 91.75 334 ALA A O 1
ATOM 2453 N N . ILE A 1 335 ? 3.775 -0.112 -13.491 1.00 94.00 335 ILE A N 1
ATOM 2454 C CA . ILE A 1 335 ? 3.810 -1.224 -14.462 1.00 94.00 335 ILE A CA 1
ATOM 2455 C C . ILE A 1 335 ? 4.414 -0.753 -15.796 1.00 94.00 335 ILE A C 1
ATOM 2457 O O . ILE A 1 335 ? 5.397 -1.323 -16.265 1.00 94.00 335 ILE A O 1
ATOM 2461 N N . LEU A 1 336 ? 3.875 0.327 -16.375 1.00 91.62 336 LEU A N 1
ATOM 2462 C CA . LEU A 1 336 ? 4.331 0.861 -17.667 1.00 91.62 336 LEU A CA 1
ATOM 2463 C C . LEU A 1 336 ? 5.774 1.391 -17.600 1.00 91.62 336 LEU A C 1
ATOM 2465 O O . LEU A 1 336 ? 6.569 1.125 -18.496 1.00 91.62 336 LEU A O 1
ATOM 2469 N N . PHE A 1 337 ? 6.134 2.077 -16.513 1.00 89.12 337 PHE A N 1
ATOM 2470 C CA . PHE A 1 337 ? 7.493 2.566 -16.262 1.00 89.12 337 PHE A CA 1
ATOM 2471 C C . PHE A 1 337 ? 8.507 1.418 -16.100 1.00 89.12 337 PHE A C 1
ATOM 2473 O O . PHE A 1 337 ? 9.580 1.447 -16.694 1.00 89.12 337 PHE A O 1
ATOM 2480 N N . ASN A 1 338 ? 8.152 0.367 -15.354 1.00 90.94 338 ASN A N 1
ATOM 2481 C CA . ASN A 1 338 ? 8.971 -0.840 -15.206 1.00 90.94 338 ASN A CA 1
ATOM 2482 C C . ASN A 1 338 ? 9.169 -1.572 -16.549 1.00 90.94 338 ASN A C 1
ATOM 2484 O O . ASN A 1 338 ? 10.258 -2.084 -16.797 1.00 90.94 338 ASN A O 1
ATOM 2488 N N . HIS A 1 339 ? 8.158 -1.583 -17.426 1.00 91.88 339 HIS A N 1
ATOM 2489 C CA . HIS A 1 339 ? 8.269 -2.128 -18.786 1.00 91.88 339 HIS A CA 1
ATOM 2490 C C . HIS A 1 339 ? 9.200 -1.297 -19.679 1.00 91.88 339 HIS A C 1
ATOM 2492 O O . HIS A 1 339 ? 10.093 -1.862 -20.306 1.00 91.88 339 HIS A O 1
ATOM 2498 N N . ALA A 1 340 ? 9.067 0.034 -19.670 1.00 88.25 340 ALA A N 1
ATOM 2499 C CA . ALA A 1 340 ? 9.980 0.943 -20.373 1.00 88.25 340 ALA A CA 1
ATOM 2500 C C . ALA A 1 340 ? 11.444 0.751 -19.928 1.00 88.25 340 ALA A C 1
ATOM 2502 O O . ALA A 1 340 ? 12.326 0.558 -20.763 1.00 88.25 340 ALA A O 1
ATOM 2503 N N . GLN A 1 341 ? 11.689 0.690 -18.613 1.00 86.94 341 GLN A N 1
ATOM 2504 C CA . GLN A 1 341 ? 13.014 0.386 -18.067 1.00 86.94 341 GLN A CA 1
ATOM 2505 C C . GLN A 1 341 ? 13.522 -0.999 -18.499 1.00 86.94 341 GLN A C 1
ATOM 2507 O O . GLN A 1 341 ? 14.687 -1.135 -18.850 1.00 86.94 341 GLN A O 1
ATOM 2512 N N . THR A 1 342 ? 12.670 -2.032 -18.510 1.00 89.44 342 THR A N 1
ATOM 2513 C CA . THR A 1 342 ? 13.052 -3.367 -19.008 1.00 89.44 342 THR A CA 1
ATOM 2514 C C . THR A 1 342 ? 13.461 -3.351 -20.476 1.00 89.44 342 THR A C 1
ATOM 2516 O O . THR A 1 342 ? 14.442 -4.004 -20.815 1.00 89.44 342 THR A O 1
ATOM 2519 N N . ALA A 1 343 ? 12.754 -2.615 -21.334 1.00 85.12 343 ALA A N 1
ATOM 2520 C CA . ALA A 1 343 ? 13.144 -2.478 -22.734 1.00 85.12 343 ALA A CA 1
ATOM 2521 C C . ALA A 1 343 ? 14.521 -1.807 -22.880 1.00 85.12 343 ALA A C 1
ATOM 2523 O O . ALA A 1 343 ? 15.340 -2.277 -23.664 1.00 85.12 343 ALA A O 1
ATOM 2524 N N . SER A 1 344 ? 14.799 -0.778 -22.071 1.00 81.38 344 SER A N 1
ATOM 2525 C CA . SER A 1 344 ? 16.104 -0.106 -22.032 1.00 81.38 344 SER A CA 1
ATOM 2526 C C . SER A 1 344 ? 17.240 -1.050 -21.595 1.00 81.38 344 SER A C 1
ATOM 2528 O O . SER A 1 344 ? 18.242 -1.155 -22.296 1.00 81.38 344 SER A O 1
ATOM 2530 N N . ILE A 1 345 ? 17.047 -1.837 -20.521 1.00 85.19 345 ILE A N 1
ATOM 2531 C CA . ILE A 1 345 ? 18.014 -2.867 -20.072 1.00 85.19 345 ILE A CA 1
ATOM 2532 C C . ILE A 1 345 ? 18.275 -3.924 -21.160 1.00 85.19 345 ILE A C 1
ATOM 2534 O O . ILE A 1 345 ? 19.388 -4.421 -21.305 1.00 85.19 345 ILE A O 1
ATOM 2538 N N . ILE A 1 346 ? 17.234 -4.323 -21.895 1.00 84.31 346 ILE A N 1
ATOM 2539 C CA . ILE A 1 346 ? 17.362 -5.325 -22.958 1.00 84.31 346 ILE A CA 1
ATOM 2540 C C . ILE A 1 346 ? 18.150 -4.754 -24.140 1.00 84.31 346 ILE A C 1
ATOM 2542 O O . ILE A 1 346 ? 19.041 -5.429 -24.643 1.00 84.31 346 ILE A O 1
ATOM 2546 N N . ALA A 1 347 ? 17.880 -3.513 -24.548 1.00 78.44 347 ALA A N 1
ATOM 2547 C CA . ALA A 1 347 ? 18.607 -2.865 -25.638 1.00 78.44 347 ALA A CA 1
ATOM 2548 C C . ALA A 1 347 ? 20.091 -2.606 -25.317 1.00 78.44 347 ALA A C 1
ATOM 2550 O O . ALA A 1 347 ? 20.902 -2.553 -26.233 1.00 78.44 347 ALA A O 1
ATOM 2551 N N . SER A 1 348 ? 20.470 -2.499 -24.036 1.00 75.88 348 SER A N 1
ATOM 2552 C CA . SER A 1 348 ? 21.879 -2.413 -23.624 1.00 75.88 348 SER A CA 1
ATOM 2553 C C . SER A 1 348 ? 22.607 -3.768 -23.579 1.00 75.88 348 SER A C 1
ATOM 2555 O O . SER A 1 348 ? 23.763 -3.821 -23.169 1.00 75.88 348 SER A O 1
ATOM 2557 N N . MET A 1 349 ? 21.955 -4.876 -23.954 1.00 79.62 349 MET A N 1
ATOM 2558 C CA . MET A 1 349 ? 22.623 -6.166 -24.173 1.00 79.62 349 MET A CA 1
ATOM 2559 C C . MET A 1 349 ? 23.303 -6.167 -25.546 1.00 79.62 349 MET A C 1
ATOM 2561 O O . MET A 1 349 ? 22.729 -5.671 -26.512 1.00 79.62 349 MET A O 1
ATOM 2565 N N . ARG A 1 350 ? 24.477 -6.791 -25.674 1.00 71.38 350 ARG A N 1
ATOM 2566 C CA . ARG A 1 350 ? 25.260 -6.869 -26.931 1.00 71.38 350 ARG A CA 1
ATOM 2567 C C . ARG A 1 350 ? 24.685 -7.860 -27.968 1.00 71.38 350 ARG A C 1
ATOM 2569 O O . ARG A 1 350 ? 25.368 -8.771 -28.431 1.00 71.38 350 ARG A O 1
ATOM 2576 N N . LEU A 1 351 ? 23.415 -7.694 -28.326 1.00 72.81 351 LEU A N 1
ATOM 2577 C CA . LEU A 1 351 ? 22.778 -8.333 -29.485 1.00 72.81 351 LEU A CA 1
ATOM 2578 C C . LEU A 1 351 ? 22.901 -7.421 -30.715 1.00 72.81 351 LEU A C 1
ATOM 2580 O O . LEU A 1 351 ? 23.335 -6.274 -30.599 1.00 72.81 351 LEU A O 1
ATOM 2584 N N . GLU A 1 352 ? 22.516 -7.904 -31.898 1.00 72.81 352 GLU A N 1
ATOM 2585 C CA . GLU A 1 352 ? 22.363 -6.999 -33.040 1.00 72.81 352 GLU A CA 1
ATOM 2586 C C . GLU A 1 352 ? 21.066 -6.209 -32.894 1.00 72.81 352 GLU A C 1
ATOM 2588 O O . GLU A 1 352 ? 19.974 -6.779 -32.866 1.00 72.81 352 GLU A O 1
ATOM 2593 N N . TRP A 1 353 ? 21.191 -4.886 -32.818 1.00 74.88 353 TRP A N 1
ATOM 2594 C CA . TRP A 1 353 ? 20.061 -3.971 -32.717 1.00 74.88 353 TRP A CA 1
ATOM 2595 C C . TRP A 1 353 ? 20.007 -3.041 -33.934 1.00 74.88 353 TRP A C 1
ATOM 2597 O O . TRP A 1 353 ? 21.041 -2.533 -34.370 1.00 74.88 353 TRP A O 1
ATOM 2607 N N . PRO A 1 354 ? 18.814 -2.767 -34.481 1.00 74.44 354 PRO A N 1
ATOM 2608 C CA . PRO A 1 354 ? 18.618 -1.653 -35.397 1.00 74.44 354 PRO A CA 1
ATOM 2609 C C . PRO A 1 354 ? 18.888 -0.309 -34.705 1.00 74.44 354 PRO A C 1
ATOM 2611 O O . PRO A 1 354 ? 18.457 -0.101 -33.566 1.00 74.44 354 PRO A O 1
ATOM 2614 N N . ARG A 1 355 ? 19.530 0.636 -35.413 1.00 68.56 355 ARG A N 1
ATOM 2615 C CA . ARG A 1 355 ? 19.834 1.992 -34.898 1.00 68.56 355 ARG A CA 1
ATOM 2616 C C . ARG A 1 355 ? 18.576 2.705 -34.370 1.00 68.56 355 ARG A C 1
ATOM 2618 O O . ARG A 1 355 ? 18.625 3.365 -33.335 1.00 68.56 355 ARG A O 1
ATOM 2625 N N . SER A 1 356 ? 17.433 2.504 -35.033 1.00 69.19 356 SER A N 1
ATOM 2626 C CA . SER A 1 356 ? 16.128 3.050 -34.632 1.00 69.19 356 SER A CA 1
ATOM 2627 C C . SER A 1 356 ? 15.695 2.614 -33.223 1.00 69.19 356 SER A C 1
ATOM 2629 O O . SER A 1 356 ? 15.171 3.421 -32.454 1.00 69.19 356 SER A O 1
ATOM 2631 N N . LEU A 1 357 ? 15.948 1.355 -32.848 1.00 72.44 357 LEU A N 1
ATOM 2632 C CA . LEU A 1 357 ? 15.569 0.807 -31.545 1.00 72.44 357 LEU A CA 1
ATOM 2633 C C . LEU A 1 357 ? 16.529 1.219 -30.433 1.00 72.44 357 LEU A C 1
ATOM 2635 O O . LEU A 1 357 ? 16.068 1.418 -29.311 1.00 72.44 357 LEU A O 1
ATOM 2639 N N . ILE A 1 358 ? 17.818 1.401 -30.739 1.00 68.75 358 ILE A N 1
ATOM 2640 C CA . ILE A 1 358 ? 18.796 1.954 -29.789 1.00 68.75 358 ILE A CA 1
ATOM 2641 C C . ILE A 1 358 ? 18.351 3.362 -29.365 1.00 68.75 358 ILE A C 1
ATOM 2643 O O . ILE A 1 358 ? 18.209 3.619 -28.171 1.00 68.75 358 ILE A O 1
ATOM 2647 N N . ALA A 1 359 ? 18.013 4.228 -30.329 1.00 68.31 359 ALA A N 1
ATOM 2648 C CA . ALA A 1 359 ? 17.530 5.587 -30.067 1.00 68.31 359 ALA A CA 1
ATOM 2649 C C . ALA A 1 359 ? 16.203 5.630 -29.276 1.00 68.31 359 ALA A C 1
ATOM 2651 O O . ALA A 1 359 ? 16.004 6.490 -28.417 1.00 68.31 359 ALA A O 1
ATOM 2652 N N . ILE A 1 360 ? 15.284 4.688 -29.522 1.00 69.81 360 ILE A N 1
ATOM 2653 C CA . ILE A 1 360 ? 14.046 4.573 -28.731 1.00 69.81 360 ILE A CA 1
ATOM 2654 C C . ILE A 1 360 ? 14.355 4.089 -27.306 1.00 69.81 360 ILE A C 1
ATOM 2656 O O . ILE A 1 360 ? 13.787 4.594 -26.338 1.00 69.81 360 ILE A O 1
ATOM 2660 N N . ALA A 1 361 ? 15.242 3.108 -27.148 1.00 69.81 361 ALA A N 1
ATOM 2661 C CA . ALA A 1 361 ? 15.537 2.500 -25.856 1.00 69.81 361 ALA A CA 1
ATOM 2662 C C . ALA A 1 361 ? 16.411 3.378 -24.943 1.00 69.81 361 ALA A C 1
ATOM 2664 O O . ALA A 1 361 ? 16.253 3.309 -23.718 1.00 69.81 361 ALA A O 1
ATOM 2665 N N . SER A 1 362 ? 17.271 4.233 -25.509 1.00 66.50 362 SER A N 1
ATOM 2666 C CA . SER A 1 362 ? 17.997 5.271 -24.767 1.00 66.50 362 SER A CA 1
ATOM 2667 C C . SER A 1 362 ? 17.036 6.345 -24.245 1.00 66.50 362 SER A C 1
ATOM 2669 O O . SER A 1 362 ? 17.040 6.633 -23.048 1.00 66.50 362 SER A O 1
ATOM 2671 N N . ALA A 1 363 ? 16.102 6.828 -25.075 1.00 67.25 363 ALA A N 1
ATOM 2672 C CA . ALA A 1 363 ? 15.050 7.757 -24.648 1.00 67.25 363 ALA A CA 1
ATOM 2673 C C . ALA A 1 363 ? 14.162 7.185 -23.516 1.00 67.25 363 ALA A C 1
ATOM 2675 O O . ALA A 1 363 ? 13.702 7.921 -22.640 1.00 67.25 363 ALA A O 1
ATOM 2676 N N . LEU A 1 364 ? 13.954 5.862 -23.482 1.00 69.94 364 LEU A N 1
ATOM 2677 C CA . LEU A 1 364 ? 13.235 5.170 -22.402 1.00 69.94 364 LEU A CA 1
ATOM 2678 C C . LEU A 1 364 ? 14.061 4.971 -21.109 1.00 69.94 364 LEU A C 1
ATOM 2680 O O . LEU A 1 364 ? 13.464 4.627 -20.085 1.00 69.94 364 LEU A O 1
ATOM 2684 N N . LYS A 1 365 ? 15.387 5.214 -21.106 1.00 64.50 365 LYS A N 1
ATOM 2685 C CA . LYS A 1 365 ? 16.240 5.154 -19.892 1.00 64.50 365 LYS A CA 1
ATOM 2686 C C . LYS A 1 365 ? 15.875 6.271 -18.891 1.00 64.50 365 LYS A C 1
ATOM 2688 O O . LYS A 1 365 ? 16.118 6.108 -17.697 1.00 64.50 365 LYS A O 1
ATOM 2693 N N . LEU A 1 366 ? 15.208 7.344 -19.357 1.00 59.66 366 LEU A N 1
ATOM 2694 C CA . LEU A 1 366 ? 14.723 8.501 -18.573 1.00 59.66 366 LEU A CA 1
ATOM 2695 C C . LEU A 1 366 ? 15.814 9.202 -17.744 1.00 59.66 366 LEU A C 1
ATOM 2697 O O . LEU A 1 366 ? 15.555 9.767 -16.680 1.00 59.66 366 LEU A O 1
ATOM 2701 N N . ASP A 1 367 ? 17.033 9.173 -18.260 1.00 62.00 367 ASP A N 1
ATOM 2702 C CA . ASP A 1 367 ? 18.179 9.848 -17.680 1.00 62.00 367 ASP A CA 1
ATOM 2703 C C . ASP A 1 367 ? 18.228 11.308 -18.156 1.00 62.00 367 ASP A C 1
ATOM 2705 O O . ASP A 1 367 ? 18.288 11.592 -19.352 1.00 62.00 367 ASP A O 1
ATOM 2709 N N . LEU A 1 368 ? 18.174 12.244 -17.205 1.00 50.31 368 LEU A N 1
ATOM 2710 C CA . LEU A 1 368 ? 18.206 13.683 -17.481 1.00 50.31 368 LEU A CA 1
ATOM 2711 C C . LEU A 1 368 ? 19.560 14.176 -18.008 1.00 50.31 368 LEU A C 1
ATOM 2713 O O . LEU A 1 368 ? 19.620 15.276 -18.555 1.00 50.31 368 LEU A O 1
ATOM 2717 N N . LEU A 1 369 ? 20.622 13.388 -17.842 1.00 50.25 369 LEU A N 1
ATOM 2718 C CA . LEU A 1 369 ? 21.957 13.678 -18.357 1.00 50.25 369 LEU A CA 1
ATOM 2719 C C . LEU A 1 369 ? 22.188 13.081 -19.761 1.00 50.25 369 LEU A C 1
ATOM 2721 O O . LEU A 1 369 ? 23.217 13.358 -20.357 1.00 50.25 369 LEU A O 1
ATOM 2725 N N . MET A 1 370 ? 21.214 12.362 -20.341 1.00 51.41 370 MET A N 1
ATOM 2726 C CA . MET A 1 370 ? 21.234 11.924 -21.755 1.00 51.41 370 MET A CA 1
ATOM 2727 C C . MET A 1 370 ? 20.733 13.009 -22.731 1.00 51.41 370 MET A C 1
ATOM 2729 O O . MET A 1 370 ? 20.384 12.722 -23.876 1.00 51.41 370 MET A O 1
ATOM 2733 N N . LEU A 1 371 ? 20.650 14.268 -22.294 1.00 59.03 371 LEU A N 1
ATOM 2734 C CA . LEU A 1 371 ? 20.482 15.396 -23.210 1.00 59.03 371 LEU A CA 1
ATOM 2735 C C . LEU A 1 371 ? 21.807 15.598 -23.965 1.00 59.03 371 LEU A C 1
ATOM 2737 O O . LEU A 1 371 ? 22.830 15.698 -23.295 1.00 59.03 371 LEU A O 1
ATOM 2741 N N . PRO A 1 372 ? 21.828 15.758 -25.304 1.00 56.75 372 PRO A N 1
ATOM 2742 C CA . PRO A 1 372 ? 23.074 16.003 -26.044 1.00 56.75 372 PRO A CA 1
ATOM 2743 C C . PRO A 1 372 ? 23.873 17.205 -25.513 1.00 56.75 372 PRO A C 1
ATOM 2745 O O . PRO A 1 372 ? 25.099 17.193 -25.494 1.00 56.75 372 PRO A O 1
ATOM 2748 N N . SER A 1 373 ? 23.178 18.214 -24.978 1.00 62.00 373 SER A N 1
ATOM 2749 C CA . SER A 1 373 ? 23.776 19.375 -24.312 1.00 62.00 373 SER A CA 1
ATOM 2750 C C . SER A 1 373 ? 24.565 19.047 -23.037 1.00 62.00 373 SER A C 1
ATOM 2752 O O . SER A 1 373 ? 25.356 19.876 -22.605 1.00 62.00 373 SER A O 1
ATOM 2754 N N . ALA A 1 374 ? 24.358 17.885 -22.408 1.00 63.62 374 ALA A N 1
ATOM 2755 C CA . ALA A 1 374 ? 25.116 17.455 -21.234 1.00 63.62 374 ALA A CA 1
ATOM 2756 C C . ALA A 1 374 ? 26.549 17.028 -21.595 1.00 63.62 374 ALA A C 1
ATOM 2758 O O . ALA A 1 374 ? 27.455 17.276 -20.802 1.00 63.62 374 ALA A O 1
ATOM 2759 N N . SER A 1 375 ? 26.780 16.501 -22.806 1.00 69.44 375 SER A N 1
ATOM 2760 C CA . SER A 1 375 ? 28.133 16.265 -23.334 1.00 69.44 375 SER A CA 1
ATOM 2761 C C . SER A 1 375 ? 28.948 17.565 -23.336 1.00 69.44 375 SER A C 1
ATOM 2763 O O . SER A 1 375 ? 30.081 17.579 -22.874 1.00 69.44 375 SER A O 1
ATOM 2765 N N . CYS A 1 376 ? 28.326 18.697 -23.688 1.00 71.75 376 CYS A N 1
ATOM 2766 C CA . CYS A 1 376 ? 28.943 20.031 -23.637 1.00 71.75 376 CYS A CA 1
ATOM 2767 C C . CYS A 1 376 ? 29.137 20.623 -22.223 1.00 71.75 376 CYS A C 1
ATOM 2769 O O . CYS A 1 376 ? 29.618 21.749 -22.094 1.00 71.75 376 CYS A O 1
ATOM 2771 N N . LEU A 1 377 ? 28.710 19.929 -21.162 1.00 67.19 377 LEU A N 1
ATOM 2772 C CA . LEU A 1 377 ? 28.901 20.348 -19.764 1.00 67.19 377 LEU A CA 1
ATOM 2773 C C . LEU A 1 377 ? 29.906 19.485 -19.003 1.00 67.19 377 LEU A C 1
ATOM 2775 O O . LEU A 1 377 ? 30.377 19.900 -17.948 1.00 67.19 377 LEU A O 1
ATOM 2779 N N . VAL A 1 378 ? 30.149 18.270 -19.492 1.00 63.22 378 VAL A N 1
ATOM 2780 C CA . VAL A 1 378 ? 30.886 17.220 -18.778 1.00 63.22 378 VAL A CA 1
ATOM 2781 C C . VAL A 1 378 ? 32.047 16.671 -19.616 1.00 63.22 378 VAL A C 1
ATOM 2783 O O . VAL A 1 378 ? 32.976 16.103 -19.053 1.00 63.22 378 VAL A O 1
ATOM 2786 N N . GLY A 1 379 ? 32.030 16.863 -20.938 1.00 59.91 379 GLY A N 1
ATOM 2787 C CA . GLY A 1 379 ? 33.166 16.586 -21.808 1.00 59.91 379 GLY A CA 1
ATOM 2788 C C . GLY A 1 379 ? 34.298 17.591 -21.600 1.00 59.91 379 GLY A C 1
ATOM 2789 O O . GLY A 1 379 ? 34.075 18.798 -21.681 1.00 59.91 379 GLY A O 1
ATOM 2790 N N . GLY A 1 380 ? 35.497 17.073 -21.338 1.00 57.94 380 GLY A N 1
ATOM 2791 C CA . GLY A 1 380 ? 36.762 17.777 -21.551 1.00 57.94 380 GLY A CA 1
ATOM 2792 C C . GLY A 1 380 ? 37.420 17.306 -22.851 1.00 57.94 380 GLY A C 1
ATOM 2793 O O . GLY A 1 380 ? 36.876 16.441 -23.538 1.00 57.94 380 GLY A O 1
ATOM 2794 N N . GLU A 1 381 ? 38.588 17.860 -23.174 1.00 52.06 381 GLU A N 1
ATOM 2795 C CA . GLU A 1 381 ? 39.383 17.447 -24.344 1.00 52.06 381 GLU A CA 1
ATOM 2796 C C . GLU A 1 381 ? 39.949 16.015 -24.203 1.00 52.06 381 GLU A C 1
ATOM 2798 O O . GLU A 1 381 ? 40.119 15.335 -25.212 1.00 52.06 381 GLU A O 1
ATOM 2803 N N . ASP A 1 382 ? 40.131 15.529 -22.965 1.00 52.69 382 ASP A N 1
ATOM 2804 C CA . ASP A 1 382 ? 40.601 14.174 -22.627 1.00 52.69 382 ASP A CA 1
ATOM 2805 C C . ASP A 1 382 ? 39.475 13.218 -22.164 1.00 52.69 382 ASP A C 1
ATOM 2807 O O . ASP A 1 382 ? 38.428 13.652 -21.666 1.00 52.69 382 ASP A O 1
ATOM 2811 N N . ASP A 1 383 ? 39.756 11.902 -22.187 1.00 50.59 383 ASP A N 1
ATOM 2812 C CA . ASP A 1 383 ? 38.899 10.740 -21.823 1.00 50.59 383 ASP A CA 1
ATOM 2813 C C . ASP A 1 383 ? 38.142 10.812 -20.465 1.00 50.59 383 ASP A C 1
ATOM 2815 O O . ASP A 1 383 ? 37.243 10.015 -20.176 1.00 50.59 383 ASP A O 1
ATOM 2819 N N . SER A 1 384 ? 38.444 11.806 -19.630 1.00 55.41 384 SER A N 1
ATOM 2820 C CA . SER A 1 384 ? 37.835 12.098 -18.319 1.00 55.41 384 SER A CA 1
ATOM 2821 C C . SER A 1 384 ? 36.324 12.420 -18.320 1.00 55.41 384 SER A C 1
ATOM 2823 O O . SER A 1 384 ? 35.699 12.510 -17.253 1.00 55.41 384 SER A O 1
ATOM 2825 N N . ALA A 1 385 ? 35.701 12.581 -19.493 1.00 59.03 385 ALA A N 1
ATOM 2826 C CA . ALA A 1 385 ? 34.278 12.910 -19.637 1.00 59.03 385 ALA A CA 1
ATOM 2827 C C . ALA A 1 385 ? 33.349 11.871 -18.975 1.00 59.03 385 ALA A C 1
ATOM 2829 O O . ALA A 1 385 ? 32.363 12.215 -18.311 1.00 59.03 385 ALA A O 1
ATOM 2830 N N . PHE A 1 386 ? 33.677 10.584 -19.120 1.00 62.25 386 PHE A N 1
ATOM 2831 C CA . PHE A 1 386 ? 32.900 9.485 -18.544 1.00 62.25 386 PHE A CA 1
ATOM 2832 C C . PHE A 1 386 ? 33.032 9.421 -17.013 1.00 62.25 386 PHE A C 1
ATOM 2834 O O . PHE A 1 386 ? 32.034 9.259 -16.302 1.00 62.25 386 PHE A O 1
ATOM 2841 N N . GLU A 1 387 ? 34.242 9.616 -16.481 1.00 64.38 387 GLU A N 1
ATOM 2842 C CA . GLU A 1 387 ? 34.474 9.690 -15.034 1.00 64.38 387 GLU A CA 1
ATOM 2843 C C . GLU A 1 387 ? 33.692 10.849 -14.409 1.00 64.38 387 GLU A C 1
ATOM 2845 O O . GLU A 1 387 ? 32.957 10.665 -13.435 1.00 64.38 387 GLU A O 1
ATOM 2850 N N . SER A 1 388 ? 33.762 12.028 -15.029 1.00 68.50 388 SER A N 1
ATOM 2851 C CA . SER A 1 388 ? 33.039 13.220 -14.586 1.00 68.50 388 SER A CA 1
ATOM 2852 C C . SER A 1 388 ? 31.524 12.979 -14.557 1.00 68.50 388 SER A C 1
ATOM 2854 O O . SER A 1 388 ? 30.869 13.231 -13.540 1.00 68.50 388 SER A O 1
ATOM 2856 N N . TYR A 1 389 ? 30.957 12.390 -15.618 1.00 71.56 389 TYR A N 1
ATOM 2857 C CA . TYR A 1 389 ? 29.540 12.011 -15.663 1.00 71.56 389 TYR A CA 1
ATOM 2858 C C . TYR A 1 389 ? 29.172 11.029 -14.540 1.00 71.56 389 TYR A C 1
ATOM 2860 O O . TYR A 1 389 ? 28.201 11.263 -13.810 1.00 71.56 389 TYR A O 1
ATOM 2868 N N . THR A 1 390 ? 29.945 9.952 -14.354 1.00 70.94 390 THR A N 1
ATOM 2869 C CA . THR A 1 390 ? 29.620 8.926 -13.349 1.00 70.94 390 THR A CA 1
ATOM 2870 C C . THR A 1 390 ? 29.717 9.463 -11.920 1.00 70.94 390 THR A C 1
ATOM 2872 O O . THR A 1 390 ? 28.879 9.107 -11.080 1.00 70.94 390 THR A O 1
ATOM 2875 N N . VAL A 1 391 ? 30.649 10.382 -11.643 1.00 74.06 391 VAL A N 1
ATOM 2876 C CA . VAL A 1 391 ? 30.767 11.100 -10.363 1.00 74.06 391 VAL A CA 1
ATOM 2877 C C . VAL A 1 391 ? 29.566 12.020 -10.123 1.00 74.06 391 VAL A C 1
ATOM 2879 O O . VAL A 1 391 ? 28.958 11.951 -9.046 1.00 74.06 391 VAL A O 1
ATOM 2882 N N . TYR A 1 392 ? 29.164 12.843 -11.100 1.00 76.38 392 TYR A N 1
ATOM 2883 C CA . TYR A 1 392 ? 28.006 13.736 -10.952 1.00 76.38 392 TYR A CA 1
ATOM 2884 C C . TYR A 1 392 ? 26.691 12.962 -10.799 1.00 76.38 392 TYR A C 1
ATOM 2886 O O . TYR A 1 392 ? 25.912 13.245 -9.882 1.00 76.38 392 TYR A O 1
ATOM 2894 N N . ALA A 1 393 ? 26.464 11.939 -11.628 1.00 77.06 393 ALA A N 1
ATOM 2895 C CA . ALA A 1 393 ? 25.289 11.077 -11.542 1.00 77.06 393 ALA A CA 1
ATOM 2896 C C . ALA A 1 393 ? 25.232 10.343 -10.190 1.00 77.06 393 ALA A C 1
ATOM 2898 O O . ALA A 1 393 ? 24.193 10.355 -9.520 1.00 77.06 393 ALA A O 1
ATOM 2899 N N . SER A 1 394 ? 26.355 9.780 -9.725 1.00 79.50 394 SER A N 1
ATOM 2900 C CA . SER A 1 394 ? 26.427 9.087 -8.429 1.00 79.50 394 SER A CA 1
ATOM 2901 C C . SER A 1 394 ? 26.147 10.035 -7.267 1.00 79.50 394 SER A C 1
ATOM 2903 O O . SER A 1 394 ? 25.387 9.695 -6.358 1.00 79.50 394 SER A O 1
ATOM 2905 N N . SER A 1 395 ? 26.696 11.251 -7.323 1.00 82.88 395 SER A N 1
ATOM 2906 C CA . SER A 1 395 ? 26.478 12.298 -6.321 1.00 82.88 395 SER A CA 1
ATOM 2907 C C . SER A 1 395 ? 25.010 12.730 -6.265 1.00 82.88 395 SER A C 1
ATOM 2909 O O . SER A 1 395 ? 24.427 12.798 -5.180 1.00 82.88 395 SER A O 1
ATOM 2911 N N . ALA A 1 396 ? 24.366 12.942 -7.417 1.00 82.56 396 ALA A N 1
ATOM 2912 C CA . ALA A 1 396 ? 22.946 13.283 -7.494 1.00 82.56 396 ALA A CA 1
ATOM 2913 C C . ALA A 1 396 ? 22.048 12.165 -6.931 1.00 82.56 396 ALA A C 1
ATOM 2915 O O . ALA A 1 396 ? 21.145 12.433 -6.129 1.00 82.56 396 ALA A O 1
ATOM 2916 N N . MET A 1 397 ? 22.321 10.901 -7.280 1.00 86.69 397 MET A N 1
ATOM 2917 C CA . MET A 1 397 ? 21.608 9.740 -6.727 1.00 86.69 397 MET A CA 1
ATOM 2918 C C . MET A 1 397 ? 21.791 9.633 -5.207 1.00 86.69 397 MET A C 1
ATOM 2920 O O . MET A 1 397 ? 20.821 9.400 -4.478 1.00 86.69 397 MET A O 1
ATOM 2924 N N . LEU A 1 398 ? 23.012 9.855 -4.712 1.00 90.12 398 LEU A N 1
ATOM 2925 C CA . LEU A 1 398 ? 23.322 9.839 -3.286 1.00 90.12 398 LEU A CA 1
ATOM 2926 C C . LEU A 1 398 ? 22.552 10.940 -2.539 1.00 90.12 398 LEU A C 1
ATOM 2928 O O . LEU A 1 398 ? 21.916 10.650 -1.527 1.00 90.12 398 LEU A O 1
ATOM 2932 N N . VAL A 1 399 ? 22.507 12.170 -3.061 1.00 89.94 399 VAL A N 1
ATOM 2933 C CA . VAL A 1 399 ? 21.721 13.278 -2.484 1.00 89.94 399 VAL A CA 1
ATOM 2934 C C . VAL A 1 399 ? 20.224 12.944 -2.435 1.00 89.94 399 VAL A C 1
ATOM 2936 O O . VAL A 1 399 ? 19.592 13.121 -1.389 1.00 89.94 399 VAL A O 1
ATOM 2939 N N . LEU A 1 400 ? 19.651 12.401 -3.516 1.00 89.31 400 LEU A N 1
ATOM 2940 C CA . LEU A 1 400 ? 18.230 12.027 -3.577 1.00 89.31 400 LEU A CA 1
ATOM 2941 C C . LEU A 1 400 ? 17.853 10.911 -2.584 1.00 89.31 400 LEU A C 1
ATOM 2943 O O . LEU A 1 400 ? 16.734 10.906 -2.064 1.00 89.31 400 LEU A O 1
ATOM 2947 N N . LEU A 1 401 ? 18.773 9.987 -2.288 1.00 92.81 401 LEU A N 1
ATOM 2948 C CA . LEU A 1 401 ? 18.570 8.909 -1.311 1.00 92.81 401 LEU A CA 1
ATOM 2949 C C . LEU A 1 401 ? 18.890 9.335 0.134 1.00 92.81 401 LEU A C 1
ATOM 2951 O O . LEU A 1 401 ? 18.221 8.887 1.069 1.00 92.81 401 LEU A O 1
ATOM 2955 N N . LEU A 1 402 ? 19.867 10.220 0.350 1.00 94.12 402 LEU A N 1
ATOM 2956 C CA . LEU A 1 402 ? 20.228 10.714 1.681 1.00 94.12 402 LEU A CA 1
ATOM 2957 C C . LEU A 1 402 ? 19.271 11.796 2.196 1.00 94.12 402 LEU A C 1
ATOM 2959 O O . LEU A 1 402 ? 18.987 11.819 3.394 1.00 94.12 402 LEU A O 1
ATOM 2963 N N . ALA A 1 403 ? 18.708 12.656 1.342 1.00 93.06 403 ALA A N 1
ATOM 2964 C CA . ALA A 1 403 ? 17.831 13.741 1.793 1.00 93.06 403 ALA A CA 1
ATOM 2965 C C . ALA A 1 403 ? 16.600 13.250 2.599 1.00 93.06 403 ALA A C 1
ATOM 2967 O O . ALA A 1 403 ? 16.362 13.779 3.691 1.00 93.06 403 ALA A O 1
ATOM 2968 N N . PRO A 1 404 ? 15.851 12.199 2.192 1.00 94.56 404 PRO A N 1
ATOM 2969 C CA . PRO A 1 404 ? 14.787 11.634 3.025 1.00 94.56 404 PRO A CA 1
ATOM 2970 C C . PRO A 1 404 ? 15.305 11.010 4.332 1.00 94.56 404 PRO A C 1
ATOM 2972 O O . PRO A 1 404 ? 14.627 11.093 5.357 1.00 94.56 404 PRO A O 1
ATOM 2975 N N . LEU A 1 405 ? 16.506 10.418 4.335 1.00 94.12 405 LEU A N 1
ATOM 2976 C CA . LEU A 1 405 ? 17.132 9.874 5.547 1.00 94.12 405 LEU A CA 1
ATOM 2977 C C . LEU A 1 405 ? 17.501 10.984 6.544 1.00 94.12 405 LEU A C 1
ATOM 2979 O O . LEU A 1 405 ? 17.234 10.834 7.737 1.00 94.12 405 LEU A O 1
ATOM 2983 N N . LEU A 1 406 ? 18.015 12.122 6.068 1.00 95.19 406 LEU A N 1
ATOM 2984 C CA . LEU A 1 406 ? 18.288 13.310 6.882 1.00 95.19 406 LEU A CA 1
ATOM 2985 C C . LEU A 1 406 ? 16.993 13.921 7.434 1.00 95.19 406 LEU A C 1
ATOM 2987 O O . LEU A 1 406 ? 16.882 14.143 8.640 1.00 95.19 406 LEU A O 1
ATOM 2991 N N . VAL A 1 407 ? 15.965 14.110 6.595 1.00 94.94 407 VAL A N 1
ATOM 2992 C CA . VAL A 1 407 ? 14.637 14.577 7.044 1.00 94.94 407 VAL A CA 1
ATOM 2993 C C . VAL A 1 407 ? 14.067 13.642 8.111 1.00 94.94 407 VAL A C 1
ATOM 2995 O O . VAL A 1 407 ? 13.525 14.103 9.120 1.00 94.94 407 VAL A O 1
ATOM 2998 N N . LYS A 1 408 ? 14.221 12.325 7.943 1.00 93.25 408 LYS A N 1
ATOM 2999 C CA . LYS A 1 408 ? 13.828 11.331 8.944 1.00 93.25 408 LYS A CA 1
ATOM 3000 C C . LYS A 1 408 ? 14.632 11.459 10.240 1.00 93.25 408 LYS A C 1
ATOM 3002 O O . LYS A 1 408 ? 14.035 11.426 11.313 1.00 93.25 408 LYS A O 1
ATOM 3007 N N . TYR A 1 409 ? 15.950 11.618 10.163 1.00 93.25 409 TYR A N 1
ATOM 3008 C CA . TYR A 1 409 ? 16.815 11.788 11.329 1.00 93.25 409 TYR A CA 1
ATOM 3009 C C . TYR A 1 409 ? 16.428 13.035 12.139 1.00 93.25 409 TYR A C 1
ATOM 3011 O O . TYR A 1 409 ? 16.066 12.923 13.312 1.00 93.25 409 TYR A O 1
ATOM 3019 N N . PHE A 1 410 ? 16.367 14.206 11.496 1.00 94.44 410 PHE A N 1
ATOM 3020 C CA . PHE A 1 410 ? 15.991 15.461 12.153 1.00 94.44 410 PHE A CA 1
ATOM 3021 C C . PHE A 1 410 ? 14.548 15.465 12.674 1.00 94.44 410 PHE A C 1
ATOM 3023 O O . PHE A 1 410 ? 14.274 16.038 13.730 1.00 94.44 410 PHE A O 1
ATOM 3030 N N . SER A 1 411 ? 13.608 14.815 11.980 1.00 92.06 411 SER A N 1
ATOM 3031 C CA . SER A 1 411 ? 12.232 14.694 12.479 1.00 92.06 411 SER A CA 1
ATOM 3032 C C . SER A 1 411 ? 12.114 13.726 13.658 1.00 92.06 411 SER A C 1
ATOM 3034 O O . SER A 1 411 ? 11.344 14.014 14.570 1.00 92.06 411 SER A O 1
ATOM 3036 N N . LEU A 1 412 ? 12.901 12.644 13.718 1.00 87.19 412 LEU A N 1
ATOM 3037 C CA . LEU A 1 412 ? 12.996 11.798 14.915 1.00 87.19 412 LEU A CA 1
ATOM 3038 C C . LEU A 1 412 ? 13.625 12.550 16.096 1.00 87.19 412 LEU A C 1
ATOM 3040 O O . LEU A 1 412 ? 13.073 12.487 17.194 1.00 87.19 412 LEU A O 1
ATOM 3044 N N . TYR A 1 413 ? 14.703 13.308 15.865 1.00 90.38 413 TYR A N 1
ATOM 3045 C CA . TYR A 1 413 ? 15.337 14.168 16.872 1.00 90.38 413 TYR A CA 1
ATOM 3046 C C . TYR A 1 413 ? 14.340 15.189 17.448 1.00 90.38 413 TYR A C 1
ATOM 3048 O O . TYR A 1 413 ? 14.119 15.247 18.655 1.00 90.38 413 TYR A O 1
ATOM 3056 N N . ARG A 1 414 ? 13.605 15.897 16.577 1.00 91.88 414 ARG A N 1
ATOM 3057 C CA . ARG A 1 414 ? 12.520 16.828 16.955 1.00 91.88 414 ARG A CA 1
ATOM 3058 C C . ARG A 1 414 ? 11.201 16.136 17.359 1.00 91.88 414 ARG A C 1
ATOM 3060 O O . ARG A 1 414 ? 10.168 16.798 17.420 1.00 91.88 414 ARG A O 1
ATOM 3067 N N . ARG A 1 415 ? 11.197 14.814 17.589 1.00 83.88 415 ARG A N 1
ATOM 3068 C CA . ARG A 1 415 ? 10.034 13.975 17.973 1.00 83.88 415 ARG A CA 1
ATOM 3069 C C . ARG A 1 415 ? 8.805 14.044 17.033 1.00 83.88 415 ARG A C 1
ATOM 3071 O O . ARG A 1 415 ? 7.725 13.576 17.387 1.00 83.88 415 ARG A O 1
ATOM 3078 N N . ARG A 1 416 ? 8.950 14.543 15.800 1.00 84.44 416 ARG A N 1
ATOM 3079 C CA . ARG A 1 416 ? 7.896 14.660 14.768 1.00 84.44 416 ARG A CA 1
ATOM 3080 C C . ARG A 1 416 ? 7.695 13.344 13.998 1.00 84.44 416 ARG A C 1
ATOM 3082 O O . ARG A 1 416 ? 8.008 13.242 12.811 1.00 84.44 416 ARG A O 1
ATOM 3089 N N . LEU A 1 417 ? 7.145 12.332 14.674 1.00 82.62 417 LEU A N 1
ATOM 3090 C CA . LEU A 1 417 ? 7.015 10.956 14.162 1.00 82.62 417 LEU A CA 1
ATOM 3091 C C . LEU A 1 417 ? 6.304 10.838 12.797 1.00 82.62 417 LEU A C 1
ATOM 3093 O O . LEU A 1 417 ? 6.774 10.097 11.937 1.00 82.62 417 LEU A O 1
ATOM 3097 N N . ALA A 1 418 ? 5.229 11.597 12.558 1.00 79.88 418 ALA A N 1
ATOM 3098 C CA . ALA A 1 418 ? 4.488 11.547 11.291 1.00 79.88 418 ALA A CA 1
ATOM 3099 C C . ALA A 1 418 ? 5.310 12.034 10.076 1.00 79.88 418 ALA A C 1
ATOM 3101 O O . ALA A 1 418 ? 5.135 11.533 8.961 1.00 79.88 418 ALA A O 1
ATOM 3102 N N . ILE A 1 419 ? 6.235 12.980 10.288 1.00 86.75 419 ILE A N 1
ATOM 3103 C CA . ILE A 1 419 ? 7.178 13.433 9.255 1.00 86.75 419 ILE A CA 1
ATOM 3104 C C . ILE A 1 419 ? 8.224 12.339 9.011 1.00 86.75 419 ILE A C 1
ATOM 3106 O O . ILE A 1 419 ? 8.471 11.995 7.859 1.00 86.75 419 ILE A O 1
ATOM 3110 N N . ALA A 1 420 ? 8.752 11.721 10.072 1.00 87.94 420 ALA A N 1
ATOM 3111 C CA . ALA A 1 420 ? 9.717 10.624 9.971 1.00 87.94 420 ALA A CA 1
ATOM 3112 C C . ALA A 1 420 ? 9.169 9.402 9.204 1.00 87.94 420 ALA A C 1
ATOM 3114 O O . ALA A 1 420 ? 9.894 8.782 8.426 1.00 87.94 420 ALA A O 1
ATOM 3115 N N . ASP A 1 421 ? 7.890 9.067 9.391 1.00 88.50 421 ASP A N 1
ATOM 3116 C CA . ASP A 1 421 ? 7.236 7.970 8.663 1.00 88.50 421 ASP A CA 1
ATOM 3117 C C . ASP A 1 421 ? 6.951 8.333 7.202 1.00 88.50 421 ASP A C 1
ATOM 3119 O O . ASP A 1 421 ? 7.083 7.493 6.314 1.00 88.50 421 ASP A O 1
ATOM 3123 N N . THR A 1 422 ? 6.600 9.596 6.939 1.00 89.69 422 THR A N 1
ATOM 3124 C CA . THR A 1 422 ? 6.433 10.106 5.569 1.00 89.69 422 THR A CA 1
ATOM 3125 C C . THR A 1 422 ? 7.772 10.136 4.828 1.00 89.69 422 THR A C 1
ATOM 3127 O O . THR A 1 422 ? 7.818 9.805 3.650 1.00 89.69 422 THR A O 1
ATOM 3130 N N . ALA A 1 423 ? 8.874 10.450 5.510 1.00 92.12 423 ALA A N 1
ATOM 3131 C CA . ALA A 1 423 ? 10.211 10.420 4.928 1.00 92.12 423 ALA A CA 1
ATOM 3132 C C . ALA A 1 423 ? 10.660 8.993 4.544 1.00 92.12 423 ALA A C 1
ATOM 3134 O O . ALA A 1 423 ? 11.229 8.813 3.472 1.00 92.12 423 ALA A O 1
ATOM 3135 N N . GLU A 1 424 ? 10.338 7.965 5.344 1.00 92.44 424 GLU A N 1
ATOM 3136 C CA . GLU A 1 424 ? 10.592 6.559 4.962 1.00 92.44 424 GLU A CA 1
ATOM 3137 C C . GLU A 1 424 ? 9.758 6.136 3.738 1.00 92.44 424 GLU A C 1
ATOM 3139 O O . GLU A 1 424 ? 10.266 5.455 2.846 1.00 92.44 424 GLU A O 1
ATOM 3144 N N . LEU A 1 425 ? 8.494 6.576 3.662 1.00 91.31 425 LEU A N 1
ATOM 3145 C CA . LEU A 1 425 ? 7.638 6.346 2.496 1.00 91.31 425 LEU A CA 1
ATOM 3146 C C . LEU A 1 425 ? 8.251 6.961 1.231 1.00 91.31 425 LEU A C 1
ATOM 3148 O O . LEU A 1 425 ? 8.379 6.274 0.217 1.00 91.31 425 LEU A O 1
ATOM 3152 N N . VAL A 1 426 ? 8.664 8.230 1.308 1.00 92.12 426 VAL A N 1
ATOM 3153 C CA . VAL A 1 426 ? 9.320 8.950 0.206 1.00 92.12 426 VAL A CA 1
ATOM 3154 C C . VAL A 1 426 ? 10.616 8.260 -0.208 1.00 92.12 426 VAL A C 1
ATOM 3156 O O . VAL A 1 426 ? 10.815 8.038 -1.398 1.00 92.12 426 VAL A O 1
ATOM 3159 N N . LEU A 1 427 ? 11.442 7.828 0.749 1.00 95.19 427 LEU A N 1
ATOM 3160 C CA . LEU A 1 427 ? 12.656 7.062 0.467 1.00 95.19 427 LEU A CA 1
ATOM 3161 C C . LEU A 1 427 ? 12.350 5.773 -0.305 1.00 95.19 427 LEU A C 1
ATOM 3163 O O . LEU A 1 427 ? 13.022 5.478 -1.286 1.00 95.19 427 LEU A O 1
ATOM 3167 N N . SER A 1 428 ? 11.320 5.020 0.099 1.00 94.25 428 SER A N 1
ATOM 3168 C CA . SER A 1 428 ? 10.938 3.774 -0.581 1.00 94.25 428 SER A CA 1
ATOM 3169 C C . SER A 1 428 ? 10.418 3.997 -2.007 1.00 94.25 428 SER A C 1
ATOM 3171 O O . SER A 1 428 ? 10.634 3.153 -2.877 1.00 94.25 428 SER A O 1
ATOM 3173 N N . LEU A 1 429 ? 9.774 5.141 -2.260 1.00 91.94 429 LEU A N 1
ATOM 3174 C CA . LEU A 1 429 ? 9.299 5.562 -3.577 1.00 91.94 429 LEU A CA 1
ATOM 3175 C C . LEU A 1 429 ? 10.473 5.984 -4.469 1.00 91.94 429 LEU A C 1
ATOM 3177 O O . LEU A 1 429 ? 10.607 5.450 -5.566 1.00 91.94 429 LEU A O 1
ATOM 3181 N N . ILE A 1 430 ? 11.346 6.876 -3.985 1.00 91.50 430 ILE A N 1
ATOM 3182 C CA . ILE A 1 430 ? 12.537 7.352 -4.709 1.00 91.50 430 ILE A CA 1
ATOM 3183 C C . ILE A 1 430 ? 13.453 6.172 -5.048 1.00 91.50 430 ILE A C 1
ATOM 3185 O O . ILE A 1 430 ? 13.777 5.963 -6.213 1.00 91.50 430 ILE A O 1
ATOM 3189 N N . TYR A 1 431 ? 13.773 5.332 -4.060 1.00 94.12 431 TYR A N 1
ATOM 3190 C CA . TYR A 1 431 ? 14.561 4.115 -4.259 1.00 94.12 431 TYR A CA 1
ATOM 3191 C C . TYR A 1 431 ? 13.941 3.176 -5.304 1.00 94.12 431 TYR A C 1
ATOM 3193 O O . TYR A 1 431 ? 14.664 2.566 -6.078 1.00 94.12 431 TYR A O 1
ATOM 3201 N N . SER A 1 432 ? 12.608 3.073 -5.372 1.00 92.00 432 SER A N 1
ATOM 3202 C CA . SER A 1 432 ? 11.945 2.221 -6.368 1.00 92.00 432 SER A CA 1
ATOM 3203 C C . SER A 1 432 ? 11.973 2.789 -7.787 1.00 92.00 432 SER A C 1
ATOM 3205 O O . SER A 1 432 ? 12.043 2.001 -8.724 1.00 92.00 432 SER A O 1
ATOM 3207 N N . LEU A 1 433 ? 11.902 4.115 -7.950 1.00 87.25 433 LEU A N 1
ATOM 3208 C CA . LEU A 1 433 ? 12.009 4.776 -9.257 1.00 87.25 433 LEU A CA 1
ATOM 3209 C C . LEU A 1 433 ? 13.443 4.704 -9.798 1.00 87.25 433 LEU A C 1
ATOM 3211 O O . LEU A 1 433 ? 13.651 4.362 -10.961 1.00 87.25 433 LEU A O 1
ATOM 3215 N N . LEU A 1 434 ? 14.418 4.986 -8.930 1.00 87.88 434 LEU A N 1
ATOM 3216 C CA . LEU A 1 434 ? 15.838 5.065 -9.276 1.00 87.88 434 LEU A CA 1
ATOM 3217 C C . LEU A 1 434 ? 16.546 3.702 -9.288 1.00 87.88 434 LEU A C 1
ATOM 3219 O O . LEU A 1 434 ? 17.673 3.633 -9.762 1.00 87.88 434 LEU A O 1
ATOM 3223 N N . PHE A 1 435 ? 15.911 2.627 -8.795 1.00 91.62 435 PHE A N 1
ATOM 3224 C CA . PHE A 1 435 ? 16.528 1.302 -8.611 1.00 91.62 435 PHE A CA 1
ATOM 3225 C C . PHE A 1 435 ? 17.339 0.840 -9.826 1.00 91.62 435 PHE A C 1
ATOM 3227 O O . PHE A 1 435 ? 18.509 0.497 -9.694 1.00 91.62 435 PHE A O 1
ATOM 3234 N N . THR A 1 436 ? 16.711 0.842 -11.003 1.00 88.69 436 THR A N 1
ATOM 3235 C CA . THR A 1 436 ? 17.314 0.351 -12.246 1.00 88.69 436 THR A CA 1
ATOM 3236 C C . THR A 1 436 ? 18.503 1.211 -12.669 1.00 88.69 436 THR A C 1
ATOM 3238 O O . THR A 1 436 ? 19.573 0.680 -12.944 1.00 88.69 436 THR A O 1
ATOM 3241 N N . PHE A 1 437 ? 18.332 2.535 -12.670 1.00 85.44 437 PHE A N 1
ATOM 3242 C CA . PHE A 1 437 ? 19.367 3.485 -13.080 1.00 85.44 437 PHE A CA 1
ATOM 3243 C C . PHE A 1 437 ? 20.575 3.457 -12.135 1.00 85.44 437 PHE A C 1
ATOM 3245 O O . PHE A 1 437 ? 21.709 3.327 -12.582 1.00 85.44 437 PHE A O 1
ATOM 3252 N N . ALA A 1 438 ? 20.333 3.488 -10.823 1.00 89.00 438 ALA A N 1
ATOM 3253 C CA . ALA A 1 438 ? 21.396 3.506 -9.825 1.00 89.00 438 ALA A CA 1
ATOM 3254 C C . ALA A 1 438 ? 22.212 2.197 -9.803 1.00 89.00 438 ALA A C 1
ATOM 3256 O O . ALA A 1 438 ? 23.415 2.245 -9.570 1.00 89.00 438 ALA A O 1
ATOM 3257 N N . TRP A 1 439 ? 21.597 1.040 -10.086 1.00 90.50 439 TRP A N 1
ATOM 3258 C CA . TRP A 1 439 ? 22.346 -0.209 -10.285 1.00 90.50 439 TRP A CA 1
ATOM 3259 C C . TRP A 1 439 ? 23.061 -0.275 -11.642 1.00 90.50 439 TRP A C 1
ATOM 3261 O O . TRP A 1 439 ? 24.154 -0.829 -11.683 1.00 90.50 439 TRP A O 1
ATOM 3271 N N . SER A 1 440 ? 22.505 0.305 -12.716 1.00 84.94 440 SER A N 1
ATOM 3272 C CA . SER A 1 440 ? 23.207 0.458 -14.007 1.00 84.94 440 SER A CA 1
ATOM 3273 C C . SER A 1 440 ? 24.516 1.219 -13.809 1.00 84.94 440 SER A C 1
ATOM 3275 O O . SER A 1 440 ? 25.572 0.700 -14.135 1.00 84.94 440 SER A O 1
ATOM 3277 N N . LEU A 1 441 ? 24.452 2.380 -13.152 1.00 80.62 441 LEU A N 1
ATOM 3278 C CA . LEU A 1 441 ? 25.601 3.248 -12.887 1.00 80.62 441 LEU A CA 1
ATOM 3279 C C . LEU A 1 441 ? 26.692 2.567 -12.038 1.00 80.62 441 LEU A C 1
ATOM 3281 O O . LEU A 1 441 ? 27.878 2.692 -12.324 1.00 80.62 441 LEU A O 1
ATOM 3285 N N . VAL A 1 442 ? 26.296 1.807 -11.009 1.00 85.25 442 VAL A N 1
ATOM 3286 C CA . VAL A 1 442 ? 27.239 1.026 -10.187 1.00 85.25 442 VAL A CA 1
ATOM 3287 C C . VAL A 1 442 ? 27.906 -0.088 -11.004 1.00 85.25 442 VAL A C 1
ATOM 3289 O O . VAL A 1 442 ? 29.096 -0.326 -10.832 1.00 85.25 442 VAL A O 1
ATOM 3292 N N . LEU A 1 443 ? 27.173 -0.763 -11.896 1.00 82.38 443 LEU A N 1
ATOM 3293 C CA . LEU A 1 443 ? 27.729 -1.814 -12.757 1.00 82.38 443 LEU A CA 1
ATOM 3294 C C . LEU A 1 443 ? 28.628 -1.244 -13.867 1.00 82.38 443 LEU A C 1
ATOM 3296 O O . LEU A 1 443 ? 29.688 -1.803 -14.125 1.00 82.38 443 LEU A O 1
ATOM 3300 N N . GLU A 1 444 ? 28.239 -0.124 -14.480 1.00 75.75 444 GLU A N 1
ATOM 3301 C CA . GLU A 1 444 ? 29.023 0.600 -15.491 1.00 75.75 444 GLU A CA 1
ATOM 3302 C C . GLU A 1 444 ? 30.397 1.020 -14.925 1.00 75.75 444 GLU A C 1
ATOM 3304 O O . GLU A 1 444 ? 31.414 0.820 -15.586 1.00 75.75 444 GLU A O 1
ATOM 3309 N N . LEU A 1 445 ? 30.474 1.466 -13.663 1.00 72.88 445 LEU A N 1
ATOM 3310 C CA . LEU A 1 445 ? 31.767 1.720 -13.015 1.00 72.88 445 LEU A CA 1
ATOM 3311 C C . LEU A 1 445 ? 32.538 0.444 -12.655 1.00 72.88 445 LEU A C 1
ATOM 3313 O O . LEU A 1 445 ? 33.757 0.426 -12.772 1.00 72.88 445 LEU A O 1
ATOM 3317 N N . VAL A 1 446 ? 31.873 -0.626 -12.204 1.00 76.12 446 VAL A N 1
ATOM 3318 C CA . VAL A 1 446 ? 32.571 -1.893 -11.905 1.00 76.12 446 VAL A CA 1
ATOM 3319 C C . VAL A 1 446 ? 33.242 -2.463 -13.160 1.00 76.12 446 VAL A C 1
ATOM 3321 O O . VAL A 1 446 ? 34.307 -3.054 -13.036 1.00 76.12 446 VAL A O 1
ATOM 3324 N N . ALA A 1 447 ? 32.676 -2.247 -14.353 1.00 69.31 447 ALA A N 1
ATOM 3325 C CA . ALA A 1 447 ? 33.359 -2.540 -15.615 1.00 69.31 447 ALA A CA 1
ATOM 3326 C C . ALA A 1 447 ? 34.622 -1.678 -15.792 1.00 69.31 447 ALA A C 1
ATOM 3328 O O . ALA A 1 447 ? 35.701 -2.220 -16.017 1.00 69.31 447 ALA A O 1
ATOM 3329 N N . TYR A 1 448 ? 34.499 -0.356 -15.637 1.00 66.31 448 TYR A N 1
ATOM 3330 C CA . TYR A 1 448 ? 35.615 0.587 -15.778 1.00 66.31 448 TYR A CA 1
ATOM 3331 C C . TYR A 1 448 ? 36.777 0.280 -14.811 1.00 66.31 448 TYR A C 1
ATOM 3333 O O . TYR A 1 448 ? 37.929 0.193 -15.220 1.00 66.31 448 TYR A O 1
ATOM 3341 N N . ALA A 1 449 ? 36.464 -0.002 -13.544 1.00 64.12 449 ALA A N 1
ATOM 3342 C CA . ALA A 1 449 ? 37.426 -0.294 -12.476 1.00 64.12 449 ALA A CA 1
ATOM 3343 C C . ALA A 1 449 ? 38.196 -1.622 -12.626 1.00 64.12 449 ALA A C 1
ATOM 3345 O O . ALA A 1 449 ? 39.107 -1.891 -11.844 1.00 64.12 449 ALA A O 1
ATOM 3346 N N . VAL A 1 450 ? 37.780 -2.483 -13.558 1.00 62.47 450 VAL A N 1
ATOM 3347 C CA . VAL A 1 450 ? 38.408 -3.782 -13.859 1.00 62.47 450 VAL A CA 1
ATOM 3348 C C . VAL A 1 450 ? 39.306 -3.688 -15.108 1.00 62.47 450 VAL A C 1
ATOM 3350 O O . VAL A 1 450 ? 40.017 -4.641 -15.427 1.00 62.47 450 VAL A O 1
ATOM 3353 N N . GLY A 1 451 ? 39.312 -2.540 -15.797 1.00 57.31 451 GLY A N 1
ATOM 3354 C CA . GLY A 1 451 ? 40.233 -2.246 -16.894 1.00 57.31 451 GLY A CA 1
ATOM 3355 C C . GLY A 1 451 ? 41.689 -2.031 -16.437 1.00 57.31 451 GLY A C 1
ATOM 3356 O O . GLY A 1 451 ? 41.960 -1.931 -15.243 1.00 57.31 451 GLY A O 1
ATOM 3357 N N . PRO A 1 452 ? 42.645 -1.943 -17.381 1.00 44.62 452 PRO A N 1
ATOM 3358 C CA . PRO A 1 452 ? 44.082 -1.867 -17.089 1.00 44.62 452 PRO A CA 1
ATOM 3359 C C . PRO A 1 452 ? 44.593 -0.480 -16.634 1.00 44.62 452 PRO A C 1
ATOM 3361 O O . PRO A 1 452 ? 45.802 -0.270 -16.617 1.00 44.62 452 PRO A O 1
ATOM 3364 N N . ALA A 1 453 ? 43.711 0.468 -16.300 1.00 43.91 453 ALA A N 1
ATOM 3365 C CA . ALA A 1 453 ? 44.078 1.830 -15.898 1.00 43.91 453 ALA A CA 1
ATOM 3366 C C . ALA A 1 453 ? 44.293 1.960 -14.376 1.00 43.91 453 ALA A C 1
ATOM 3368 O O . ALA A 1 453 ? 43.698 1.227 -13.583 1.00 43.91 453 ALA A O 1
ATOM 3369 N N . GLU A 1 454 ? 45.143 2.902 -13.959 1.00 48.94 454 GLU A N 1
ATOM 3370 C CA . GLU A 1 454 ? 45.509 3.072 -12.550 1.00 48.94 454 GLU A CA 1
ATOM 3371 C C . GLU A 1 454 ? 44.344 3.542 -11.660 1.00 48.94 454 GLU A C 1
ATOM 3373 O O . GLU A 1 454 ? 43.509 4.373 -12.020 1.00 48.94 454 GLU A O 1
ATOM 3378 N N . ILE A 1 455 ? 44.291 2.989 -10.447 1.00 45.50 455 ILE A N 1
ATOM 3379 C CA . ILE A 1 455 ? 43.128 3.052 -9.556 1.00 45.50 455 ILE A CA 1
ATOM 3380 C C . ILE A 1 455 ? 43.135 4.359 -8.742 1.00 45.50 455 ILE A C 1
ATOM 3382 O O . ILE A 1 455 ? 43.644 4.419 -7.622 1.00 45.50 455 ILE A O 1
ATOM 3386 N N . GLY A 1 456 ? 42.532 5.408 -9.305 1.00 52.34 456 GLY A N 1
ATOM 3387 C CA . GLY A 1 456 ? 42.359 6.714 -8.659 1.00 52.34 456 GLY A CA 1
ATOM 3388 C C . GLY A 1 456 ? 41.229 6.799 -7.612 1.00 52.34 456 GLY A C 1
ATOM 3389 O O . GLY A 1 456 ? 40.399 5.902 -7.436 1.00 52.34 456 GLY A O 1
ATOM 3390 N N . ALA A 1 457 ? 41.148 7.946 -6.927 1.00 50.19 457 ALA A N 1
ATOM 3391 C CA . ALA A 1 457 ? 40.201 8.201 -5.828 1.00 50.19 457 ALA A CA 1
ATOM 3392 C C . ALA A 1 457 ? 38.700 8.211 -6.224 1.00 50.19 457 ALA A C 1
ATOM 3394 O O . ALA A 1 457 ? 37.832 8.205 -5.344 1.00 50.19 457 ALA A O 1
ATOM 3395 N N . GLY A 1 458 ? 38.371 8.191 -7.523 1.00 52.47 458 GLY A N 1
ATOM 3396 C CA . GLY A 1 458 ? 36.995 8.236 -8.044 1.00 52.47 458 GLY A CA 1
ATOM 3397 C C . GLY A 1 458 ? 36.092 7.074 -7.597 1.00 52.47 458 GLY A C 1
ATOM 3398 O O . GLY A 1 458 ? 34.871 7.219 -7.524 1.00 52.47 458 GLY A O 1
ATOM 3399 N N . LEU A 1 459 ? 36.674 5.938 -7.198 1.00 58.56 459 LEU A N 1
ATOM 3400 C CA . LEU A 1 459 ? 35.934 4.726 -6.815 1.00 58.56 459 LEU A CA 1
ATOM 3401 C C . LEU A 1 459 ? 35.184 4.809 -5.477 1.00 58.56 459 LEU A C 1
ATOM 3403 O O . LEU A 1 459 ? 34.309 3.977 -5.207 1.00 58.56 459 LEU A O 1
ATOM 3407 N N . ALA A 1 460 ? 35.483 5.800 -4.632 1.00 65.50 460 ALA A N 1
ATOM 3408 C CA . ALA A 1 460 ? 34.891 5.906 -3.300 1.00 65.50 460 ALA A CA 1
ATOM 3409 C C . ALA A 1 460 ? 33.372 6.173 -3.337 1.00 65.50 460 ALA A C 1
ATOM 3411 O O . ALA A 1 460 ? 32.598 5.479 -2.670 1.00 65.50 460 ALA A O 1
ATOM 3412 N N . LEU A 1 461 ? 32.923 7.157 -4.127 1.00 69.25 461 LEU A N 1
ATOM 3413 C CA . LEU A 1 461 ? 31.518 7.590 -4.151 1.00 69.25 461 LEU A CA 1
ATOM 3414 C C . LEU A 1 461 ? 30.550 6.504 -4.659 1.00 69.25 461 LEU A C 1
ATOM 3416 O O . LEU A 1 461 ? 29.522 6.284 -4.007 1.00 69.25 461 LEU A O 1
ATOM 3420 N N . PRO A 1 462 ? 30.832 5.777 -5.756 1.00 69.88 462 PRO A N 1
ATOM 3421 C CA . PRO A 1 462 ? 29.867 4.813 -6.279 1.00 69.88 462 PRO A CA 1
ATOM 3422 C C . PRO A 1 462 ? 29.922 3.474 -5.528 1.00 69.88 462 PRO A C 1
ATOM 3424 O O . PRO A 1 462 ? 28.896 2.807 -5.399 1.00 69.88 462 PRO A O 1
ATOM 3427 N N . SER A 1 463 ? 31.060 3.138 -4.904 1.00 79.69 463 SER A N 1
ATOM 3428 C CA . SER A 1 463 ? 31.138 2.063 -3.900 1.00 79.69 463 SER A CA 1
ATOM 3429 C C . SER A 1 463 ? 30.220 2.352 -2.702 1.00 79.69 463 SER A C 1
ATOM 3431 O O . SER A 1 463 ? 29.475 1.476 -2.251 1.00 79.69 463 SER A O 1
ATOM 3433 N N . VAL A 1 464 ? 30.197 3.605 -2.227 1.00 87.62 464 VAL A N 1
ATOM 3434 C CA . VAL A 1 464 ? 29.254 4.070 -1.195 1.00 87.62 464 VAL A CA 1
ATOM 3435 C C . VAL A 1 464 ? 27.803 4.022 -1.693 1.00 87.62 464 VAL A C 1
ATOM 3437 O O . VAL A 1 464 ? 26.923 3.593 -0.940 1.00 87.62 464 VAL A O 1
ATOM 3440 N N . LEU A 1 465 ? 27.532 4.389 -2.952 1.00 89.62 465 LEU A N 1
ATOM 3441 C CA . LEU A 1 465 ? 26.197 4.272 -3.551 1.00 89.62 465 LEU A CA 1
ATOM 3442 C C . LEU A 1 465 ? 25.727 2.809 -3.601 1.00 89.62 465 LEU A C 1
ATOM 3444 O O . LEU A 1 465 ? 24.641 2.511 -3.106 1.00 89.62 465 LEU A O 1
ATOM 3448 N N . GLY A 1 466 ? 26.542 1.882 -4.111 1.00 90.88 466 GLY A N 1
ATOM 3449 C CA . GLY A 1 466 ? 26.230 0.448 -4.156 1.00 90.88 466 GLY A CA 1
ATOM 3450 C C . GLY A 1 466 ? 25.967 -0.145 -2.766 1.00 90.88 466 GLY A C 1
ATOM 3451 O O . GLY A 1 466 ? 24.962 -0.834 -2.553 1.00 90.88 466 GLY A O 1
ATOM 3452 N N . ALA A 1 467 ? 26.802 0.203 -1.780 1.00 91.38 467 ALA A N 1
ATOM 3453 C CA . ALA A 1 467 ? 26.593 -0.179 -0.385 1.00 91.38 467 ALA A CA 1
ATOM 3454 C C . ALA A 1 467 ? 25.267 0.374 0.175 1.00 91.38 467 ALA A C 1
ATOM 3456 O O . ALA A 1 467 ? 24.502 -0.367 0.803 1.00 91.38 467 ALA A O 1
ATOM 3457 N N . LEU A 1 468 ? 24.939 1.644 -0.095 1.00 94.44 468 LEU A N 1
ATOM 3458 C CA . LEU A 1 468 ? 23.667 2.251 0.301 1.00 94.44 468 LEU A CA 1
ATOM 3459 C C . LEU A 1 468 ? 22.473 1.549 -0.365 1.00 94.44 468 LEU A C 1
ATOM 3461 O O . LEU A 1 468 ? 21.500 1.229 0.322 1.00 94.44 468 LEU A O 1
ATOM 3465 N N . LEU A 1 469 ? 22.538 1.261 -1.669 1.00 94.94 469 LEU A N 1
ATOM 3466 C CA . LEU A 1 469 ? 21.474 0.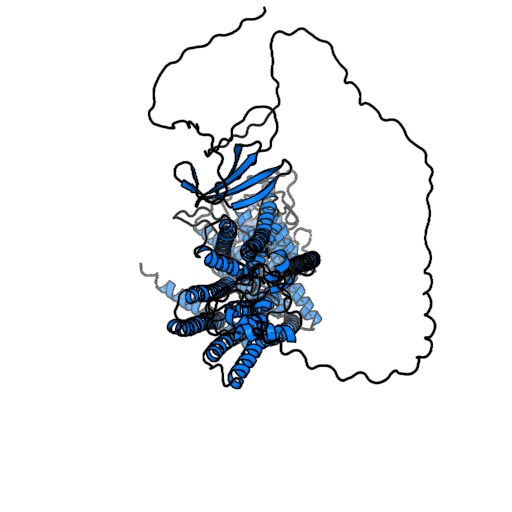571 -2.407 1.00 94.94 469 LEU A CA 1
ATOM 3467 C C . LEU A 1 469 ? 21.191 -0.824 -1.832 1.00 94.94 469 LEU A C 1
ATOM 3469 O O . LEU A 1 469 ? 20.022 -1.203 -1.692 1.00 94.94 469 LEU A O 1
ATOM 3473 N N . LEU A 1 470 ? 22.237 -1.568 -1.457 1.00 93.69 470 LEU A N 1
ATOM 3474 C CA . LEU A 1 470 ? 22.126 -2.880 -0.818 1.00 93.69 470 LEU A CA 1
ATOM 3475 C C . LEU A 1 470 ? 21.563 -2.779 0.612 1.00 93.69 470 LEU A C 1
ATOM 3477 O O . LEU A 1 470 ? 20.651 -3.527 0.977 1.00 93.69 470 LEU A O 1
ATOM 3481 N N . VAL A 1 471 ? 22.037 -1.821 1.416 1.00 94.19 471 VAL A N 1
ATOM 3482 C CA . VAL A 1 471 ? 21.502 -1.557 2.764 1.00 94.19 471 VAL A CA 1
ATOM 3483 C C . VAL A 1 471 ? 20.018 -1.190 2.701 1.00 94.19 471 VAL A C 1
ATOM 3485 O O . VAL A 1 471 ? 19.229 -1.700 3.501 1.00 94.19 471 VAL A O 1
ATOM 3488 N N . LEU A 1 472 ? 19.602 -0.367 1.733 1.00 94.69 472 LEU A N 1
ATOM 3489 C CA . LEU A 1 472 ? 18.197 -0.028 1.501 1.00 94.69 472 LEU A CA 1
ATOM 3490 C C . LEU A 1 472 ? 17.376 -1.252 1.068 1.00 94.69 472 LEU A C 1
ATOM 3492 O O . LEU A 1 472 ? 16.302 -1.477 1.633 1.00 94.69 472 LEU A O 1
ATOM 3496 N N . LEU A 1 473 ? 17.888 -2.100 0.168 1.00 94.06 473 LEU A N 1
ATOM 3497 C CA . LEU A 1 473 ? 17.224 -3.348 -0.239 1.00 94.06 473 LEU A CA 1
ATOM 3498 C C . LEU A 1 473 ? 16.946 -4.264 0.962 1.00 94.06 473 LEU A C 1
ATOM 3500 O O . LEU A 1 473 ? 15.821 -4.744 1.154 1.00 94.06 473 LEU A O 1
ATOM 3504 N N . LEU A 1 474 ? 17.964 -4.482 1.799 1.00 91.94 474 LEU A N 1
ATOM 3505 C CA . LEU A 1 474 ? 17.886 -5.315 3.001 1.00 91.94 474 LEU A CA 1
ATOM 3506 C C . LEU A 1 474 ? 16.949 -4.702 4.050 1.00 91.94 474 LEU A C 1
ATOM 3508 O O . LEU A 1 474 ? 16.119 -5.415 4.627 1.00 91.94 474 LEU A O 1
ATOM 3512 N N . ARG A 1 475 ? 17.023 -3.379 4.250 1.00 91.44 475 ARG A N 1
ATOM 3513 C CA . ARG A 1 475 ? 16.149 -2.596 5.136 1.00 91.44 475 ARG A CA 1
ATOM 3514 C C . ARG A 1 475 ? 14.684 -2.735 4.733 1.00 91.44 475 ARG A C 1
ATOM 3516 O O . ARG A 1 475 ? 13.866 -3.142 5.558 1.00 91.44 475 ARG A O 1
ATOM 3523 N N . PHE A 1 476 ? 14.346 -2.457 3.475 1.00 93.31 476 PHE A N 1
ATOM 3524 C CA . PHE A 1 476 ? 12.976 -2.555 2.968 1.00 93.31 476 PHE A CA 1
ATOM 3525 C C . PHE A 1 476 ? 12.460 -3.997 2.987 1.00 93.31 476 PHE A C 1
ATOM 3527 O O . PHE A 1 476 ? 11.339 -4.244 3.436 1.00 93.31 476 PHE A O 1
ATOM 3534 N N . SER A 1 477 ? 13.302 -4.973 2.637 1.00 91.00 477 SER A N 1
ATOM 3535 C CA . SER A 1 477 ? 12.987 -6.401 2.779 1.00 91.00 477 SER A CA 1
ATOM 3536 C C . SER A 1 477 ? 12.765 -6.813 4.242 1.00 91.00 477 SER A C 1
ATOM 3538 O O . SER A 1 477 ? 11.954 -7.696 4.535 1.00 91.00 477 SER A O 1
ATOM 3540 N N . GLY A 1 478 ? 13.458 -6.182 5.193 1.00 88.62 478 GLY A N 1
ATOM 3541 C CA . GLY A 1 478 ? 13.205 -6.292 6.630 1.00 88.62 478 GLY A CA 1
ATOM 3542 C C . GLY A 1 478 ? 11.843 -5.718 7.026 1.00 88.62 478 GLY A C 1
ATOM 3543 O O . GLY A 1 478 ? 11.047 -6.420 7.652 1.00 88.62 478 GLY A O 1
ATOM 3544 N N . SER A 1 479 ? 11.535 -4.486 6.614 1.00 88.75 479 SER A N 1
ATOM 3545 C CA . SER A 1 479 ? 10.263 -3.807 6.904 1.00 88.75 479 SER A CA 1
ATOM 3546 C C . SER A 1 479 ? 9.052 -4.551 6.333 1.00 88.75 479 SER A C 1
ATOM 3548 O O . SER A 1 479 ? 8.078 -4.769 7.049 1.00 88.75 479 SER A O 1
ATOM 3550 N N . VAL A 1 480 ? 9.124 -5.046 5.092 1.00 90.56 480 VAL A N 1
ATOM 3551 C CA . VAL A 1 480 ? 8.061 -5.862 4.474 1.00 90.56 480 VAL A CA 1
ATOM 3552 C C . VAL A 1 480 ? 7.887 -7.208 5.197 1.00 90.56 480 VAL A C 1
ATOM 3554 O O . VAL A 1 480 ? 6.762 -7.677 5.386 1.00 90.56 480 VAL A O 1
ATOM 3557 N N . ARG A 1 481 ? 8.976 -7.834 5.674 1.00 88.44 481 ARG A N 1
ATOM 3558 C CA . ARG A 1 481 ? 8.893 -9.030 6.539 1.00 88.44 481 ARG A CA 1
ATOM 3559 C C . ARG A 1 481 ? 8.269 -8.715 7.901 1.00 88.44 481 ARG A C 1
ATOM 3561 O O . ARG A 1 481 ? 7.492 -9.529 8.396 1.00 88.44 481 ARG A O 1
ATOM 3568 N N . ALA A 1 482 ? 8.578 -7.567 8.503 1.00 84.25 482 ALA A N 1
ATOM 3569 C CA . ALA A 1 482 ? 7.963 -7.117 9.751 1.00 84.25 482 ALA A CA 1
ATOM 3570 C C . ALA A 1 482 ? 6.457 -6.862 9.574 1.00 84.25 482 ALA A C 1
ATOM 3572 O O . ALA A 1 482 ? 5.668 -7.399 10.347 1.00 84.25 482 ALA A O 1
ATOM 3573 N N . PHE A 1 483 ? 6.059 -6.168 8.503 1.00 86.62 483 PHE A N 1
ATOM 3574 C CA . PHE A 1 483 ? 4.658 -5.940 8.142 1.00 86.62 483 PHE A CA 1
ATOM 3575 C C . PHE A 1 483 ? 3.899 -7.262 7.947 1.00 86.62 483 PHE A C 1
ATOM 3577 O O . PHE A 1 483 ? 2.891 -7.496 8.608 1.00 86.62 483 PHE A O 1
ATOM 3584 N N . LYS A 1 484 ? 4.424 -8.192 7.129 1.00 86.31 484 LYS A N 1
ATOM 3585 C CA . LYS A 1 484 ? 3.789 -9.508 6.910 1.00 86.31 484 LYS A CA 1
ATOM 3586 C C . LYS A 1 484 ? 3.665 -10.335 8.199 1.00 86.31 484 LYS A C 1
ATOM 3588 O O . LYS A 1 484 ? 2.722 -11.112 8.316 1.00 86.31 484 LYS A O 1
ATOM 3593 N N . ARG A 1 485 ? 4.598 -10.197 9.152 1.00 83.56 485 ARG A N 1
ATOM 3594 C CA . ARG A 1 485 ? 4.471 -10.822 10.481 1.00 83.56 485 ARG A CA 1
ATOM 3595 C C . ARG A 1 485 ? 3.362 -10.160 11.298 1.00 83.56 485 ARG A C 1
ATOM 3597 O O . ARG A 1 485 ? 2.497 -10.886 11.761 1.00 83.56 485 ARG A O 1
ATOM 3604 N N . GLY A 1 486 ? 3.339 -8.828 11.392 1.00 76.88 486 GLY A N 1
ATOM 3605 C CA . GLY A 1 486 ? 2.305 -8.080 12.122 1.00 76.88 486 GLY A CA 1
ATOM 3606 C C . GLY A 1 486 ? 0.884 -8.373 11.632 1.00 76.88 486 GLY A C 1
ATOM 3607 O O . GLY A 1 486 ? 0.016 -8.677 12.442 1.00 76.88 486 GLY A O 1
ATOM 3608 N N . VAL A 1 487 ? 0.673 -8.418 10.310 1.00 76.31 487 VAL A N 1
ATOM 3609 C CA . VAL A 1 487 ? -0.615 -8.813 9.702 1.00 76.31 487 VAL A CA 1
ATOM 3610 C C . VAL A 1 487 ? -1.034 -10.239 10.087 1.00 76.31 487 VAL A C 1
ATOM 3612 O O . VAL A 1 487 ? -2.224 -10.500 10.223 1.00 76.31 487 VAL A O 1
ATOM 3615 N N . LYS A 1 488 ? -0.083 -11.169 10.257 1.00 75.50 488 LYS A N 1
ATOM 3616 C CA . LYS A 1 488 ? -0.372 -12.567 10.619 1.00 75.50 488 LYS A CA 1
ATOM 3617 C C . LYS A 1 488 ? -0.571 -12.796 12.118 1.00 75.50 488 LYS A C 1
ATOM 3619 O O . LYS A 1 488 ? -1.371 -13.646 12.478 1.00 75.50 488 LYS A O 1
ATOM 3624 N N . SER A 1 489 ? 0.192 -12.117 12.975 1.00 70.44 489 SER A N 1
ATOM 3625 C CA . SER A 1 489 ? 0.197 -12.362 14.425 1.00 70.44 489 SER A CA 1
ATOM 3626 C C . SER A 1 489 ? -0.621 -11.357 15.234 1.00 70.44 489 SER A C 1
ATOM 3628 O O . SER A 1 489 ? -0.755 -11.530 16.441 1.00 70.44 489 SER A O 1
ATOM 3630 N N . GLY A 1 490 ? -1.076 -10.261 14.619 1.00 65.69 490 GLY A N 1
ATOM 3631 C CA . GLY A 1 490 ? -1.653 -9.110 15.319 1.00 65.69 490 GLY A CA 1
ATOM 3632 C C . GLY A 1 490 ? -0.635 -8.278 16.115 1.00 65.69 490 GLY A C 1
ATOM 3633 O O . GLY A 1 490 ? -0.999 -7.233 16.644 1.00 65.69 490 GLY A O 1
ATOM 3634 N N . VAL A 1 491 ? 0.638 -8.694 16.188 1.00 69.56 491 VAL A N 1
ATOM 3635 C CA . VAL A 1 491 ? 1.671 -8.076 17.037 1.00 69.56 491 VAL A CA 1
ATOM 3636 C C . VAL A 1 491 ? 2.730 -7.380 16.186 1.00 69.56 491 VAL A C 1
ATOM 3638 O O . VAL A 1 491 ? 3.505 -8.015 15.464 1.00 69.56 491 VAL A O 1
ATOM 3641 N N . TRP A 1 492 ? 2.806 -6.057 16.315 1.00 75.12 492 TRP A N 1
ATOM 3642 C CA . TRP A 1 492 ? 3.545 -5.190 15.398 1.00 75.12 492 TRP A CA 1
ATOM 3643 C C . TRP A 1 492 ? 4.859 -4.705 16.021 1.00 75.12 492 TRP A C 1
ATOM 3645 O O . TRP A 1 492 ? 4.886 -3.982 17.018 1.00 75.12 492 TRP A O 1
ATOM 3655 N N . ARG A 1 493 ? 5.984 -5.131 15.434 1.00 76.44 493 ARG A N 1
ATOM 3656 C CA . ARG A 1 493 ? 7.347 -4.902 15.949 1.00 76.44 493 ARG A CA 1
ATOM 3657 C C . ARG A 1 493 ? 8.270 -4.389 14.847 1.00 76.44 493 ARG A C 1
ATOM 3659 O O . ARG A 1 493 ? 8.068 -4.696 13.672 1.00 76.44 493 ARG A O 1
ATOM 3666 N N . ARG A 1 494 ? 9.296 -3.622 15.223 1.00 72.19 494 ARG A N 1
ATOM 3667 C CA . ARG A 1 494 ? 10.291 -3.102 14.269 1.00 72.19 494 ARG A CA 1
ATOM 3668 C C . ARG A 1 494 ? 11.112 -4.222 13.597 1.00 72.19 494 ARG A C 1
ATOM 3670 O O . ARG A 1 494 ? 11.325 -5.272 14.205 1.00 72.19 494 ARG A O 1
ATOM 3677 N N . PRO A 1 495 ? 11.601 -4.010 12.360 1.00 64.06 495 PRO A N 1
ATOM 3678 C CA . PRO A 1 495 ? 12.675 -4.825 11.800 1.00 64.06 495 PRO A CA 1
ATOM 3679 C C . PRO A 1 495 ? 13.988 -4.559 12.561 1.00 64.06 495 PRO A C 1
ATOM 3681 O O . PRO A 1 495 ? 14.320 -3.401 12.814 1.00 64.06 495 PRO A O 1
ATOM 3684 N N . ASN A 1 496 ? 14.715 -5.637 12.881 1.00 56.47 496 ASN A N 1
ATOM 3685 C CA . ASN A 1 496 ? 15.890 -5.718 13.771 1.00 56.47 496 ASN A CA 1
ATOM 3686 C C . ASN A 1 496 ? 15.513 -5.557 15.269 1.00 56.47 496 ASN A C 1
ATOM 3688 O O . ASN A 1 496 ? 14.654 -4.750 15.615 1.00 56.47 496 ASN A O 1
ATOM 3692 N N . SER A 1 497 ? 16.069 -6.322 16.215 1.00 41.12 497 SER A N 1
ATOM 3693 C CA . SER A 1 497 ? 17.319 -7.105 16.229 1.00 41.12 497 SER A CA 1
ATOM 3694 C C . SER A 1 497 ? 17.126 -8.616 16.466 1.00 41.12 497 SER A C 1
ATOM 3696 O O . SER A 1 497 ? 16.685 -9.013 17.541 1.00 41.12 497 SER A O 1
ATOM 3698 N N . CYS A 1 498 ? 17.537 -9.454 15.506 1.00 40.03 498 CYS A N 1
ATOM 3699 C CA . CYS A 1 498 ? 17.843 -10.876 15.728 1.00 40.03 498 CYS A CA 1
ATOM 3700 C C . CYS A 1 498 ? 19.025 -11.271 14.828 1.00 40.03 498 CYS A C 1
ATOM 3702 O O . CYS A 1 498 ? 18.834 -11.604 13.660 1.00 40.03 498 CYS A O 1
ATOM 3704 N N . GLY A 1 499 ? 20.233 -11.200 15.377 1.00 37.81 499 GLY A N 1
ATOM 3705 C CA . GLY A 1 499 ? 21.438 -11.837 14.855 1.00 37.81 499 GLY A CA 1
ATOM 3706 C C . GLY A 1 499 ? 22.186 -12.363 16.073 1.00 37.81 499 GLY A C 1
ATOM 3707 O O . GLY A 1 499 ? 22.532 -11.568 16.940 1.00 37.81 499 GLY A O 1
ATOM 3708 N N . GLY A 1 500 ? 22.334 -13.685 16.179 1.00 34.69 500 GLY A N 1
ATOM 3709 C CA . GLY A 1 500 ? 22.765 -14.347 17.413 1.00 34.69 500 GLY A CA 1
ATOM 3710 C C . GLY A 1 500 ? 21.632 -14.540 18.436 1.00 34.69 500 GLY A C 1
ATOM 3711 O O . GLY A 1 500 ? 20.891 -13.612 18.744 1.00 34.69 500 GLY A O 1
ATOM 3712 N N . SER A 1 501 ? 21.526 -15.783 18.906 1.00 36.06 501 SER A N 1
ATOM 3713 C CA . SER A 1 501 ? 20.827 -16.424 20.047 1.00 36.06 501 SER A CA 1
ATOM 3714 C C . SER A 1 501 ? 20.120 -15.651 21.193 1.00 36.06 501 SER A C 1
ATOM 3716 O O . SER A 1 501 ? 19.597 -16.318 22.082 1.00 36.06 501 SER A O 1
ATOM 3718 N N . ALA A 1 502 ? 20.012 -14.319 21.223 1.00 34.78 502 ALA A N 1
ATOM 3719 C CA . ALA A 1 502 ? 19.358 -13.574 22.309 1.00 34.78 502 ALA A CA 1
ATOM 3720 C C . ALA A 1 502 ? 18.163 -12.727 21.826 1.00 34.78 502 ALA A C 1
ATOM 3722 O O . ALA A 1 502 ? 18.305 -11.794 21.032 1.00 34.78 502 ALA A O 1
ATOM 3723 N N . CYS A 1 503 ? 16.966 -13.009 22.353 1.00 36.72 503 CYS A N 1
ATOM 3724 C CA . CYS A 1 503 ? 15.728 -12.276 22.050 1.00 36.72 503 CYS A CA 1
ATOM 3725 C C . CYS A 1 503 ? 15.639 -10.911 22.768 1.00 36.72 503 CYS A C 1
ATOM 3727 O O . CYS A 1 503 ? 14.713 -10.658 23.539 1.00 36.72 503 CYS A O 1
ATOM 3729 N N . CYS A 1 504 ? 16.574 -9.998 22.498 1.00 34.91 504 CYS A N 1
ATOM 3730 C CA . CYS A 1 504 ? 16.537 -8.644 23.055 1.00 34.91 504 CYS A CA 1
ATOM 3731 C C . CYS A 1 504 ? 15.428 -7.784 22.415 1.00 34.91 504 CYS A C 1
ATOM 3733 O O . CYS A 1 504 ? 15.315 -7.664 21.194 1.00 34.91 504 CYS A O 1
ATOM 3735 N N . GLY A 1 505 ? 14.597 -7.184 23.274 1.00 46.50 505 GLY A N 1
ATOM 3736 C CA . GLY A 1 505 ? 13.300 -6.579 22.960 1.00 46.50 505 GLY A CA 1
ATOM 3737 C C . GLY A 1 505 ? 13.240 -5.629 21.756 1.00 46.50 505 GLY A C 1
ATOM 3738 O O . GLY A 1 505 ? 13.522 -4.433 21.855 1.00 46.50 505 GLY A O 1
ATOM 3739 N N . SER A 1 506 ? 12.699 -6.129 20.642 1.00 54.78 506 SER A N 1
ATOM 3740 C CA . SER A 1 506 ? 12.234 -5.283 19.538 1.00 54.78 506 SER A CA 1
ATOM 3741 C C . SER A 1 506 ? 11.042 -4.429 19.995 1.00 54.78 506 SER A C 1
ATOM 3743 O O . SER A 1 506 ? 9.961 -4.947 20.300 1.00 54.78 506 SER A O 1
ATOM 3745 N N . ARG A 1 507 ? 11.249 -3.102 20.051 1.00 61.66 507 ARG A N 1
ATOM 3746 C CA . ARG A 1 507 ? 10.228 -2.139 20.499 1.00 61.66 507 ARG A CA 1
ATOM 3747 C C . ARG A 1 507 ? 8.946 -2.283 19.654 1.00 61.66 507 ARG A C 1
ATOM 3749 O O . ARG A 1 507 ? 9.055 -2.335 18.419 1.00 61.66 507 ARG A O 1
ATOM 3756 N N . PRO A 1 508 ? 7.752 -2.318 20.279 1.00 66.00 508 PRO A N 1
ATOM 3757 C CA . PRO A 1 508 ? 6.490 -2.316 19.548 1.00 66.00 508 PRO A CA 1
ATOM 3758 C C . PRO A 1 508 ? 6.359 -1.036 18.713 1.00 66.00 508 PRO A C 1
ATOM 3760 O O . PRO A 1 508 ? 6.908 0.016 19.057 1.00 66.00 508 PRO A O 1
ATOM 3763 N N . ILE A 1 509 ? 5.656 -1.132 17.588 1.00 71.38 509 ILE A N 1
ATOM 3764 C CA . ILE A 1 509 ? 5.370 -0.004 16.697 1.00 71.38 509 ILE A CA 1
ATOM 3765 C C . ILE A 1 509 ? 3.878 -0.016 16.337 1.00 71.38 509 ILE A C 1
ATOM 3767 O O . ILE A 1 509 ? 3.373 -1.078 15.978 1.00 71.38 509 ILE A O 1
ATOM 3771 N N . PRO A 1 510 ? 3.163 1.124 16.408 1.00 69.88 510 PRO A N 1
ATOM 3772 C CA . PRO A 1 510 ? 1.771 1.184 15.974 1.00 69.88 510 PRO A CA 1
ATOM 3773 C C . PRO A 1 510 ? 1.612 0.738 14.505 1.00 69.88 510 PRO A C 1
ATOM 3775 O O . PRO A 1 510 ? 2.423 1.159 13.669 1.00 69.88 510 PRO A O 1
ATOM 3778 N N . PRO A 1 511 ? 0.580 -0.057 14.161 1.00 70.88 511 PRO A N 1
ATOM 3779 C CA . PRO A 1 511 ? 0.363 -0.578 12.808 1.00 70.88 511 PRO A CA 1
ATOM 3780 C C . PRO A 1 511 ? 0.364 0.509 11.732 1.00 70.88 511 PRO A C 1
ATOM 3782 O O . PRO A 1 511 ? 1.156 0.412 10.797 1.00 70.88 511 PRO A O 1
ATOM 3785 N N . ARG A 1 512 ? -0.403 1.599 11.927 1.00 72.69 512 ARG A N 1
ATOM 3786 C CA . ARG A 1 512 ? -0.436 2.784 11.039 1.00 72.69 512 ARG A CA 1
ATOM 3787 C C . ARG A 1 512 ? 0.953 3.298 10.663 1.00 72.69 512 ARG A C 1
ATOM 3789 O O . ARG A 1 512 ? 1.176 3.712 9.528 1.00 72.69 512 ARG A O 1
ATOM 3796 N N . ARG A 1 513 ? 1.896 3.284 11.609 1.00 79.94 513 ARG A N 1
ATOM 3797 C CA . ARG A 1 513 ? 3.255 3.799 11.399 1.00 79.94 513 ARG A CA 1
ATOM 3798 C C . ARG A 1 513 ? 4.089 2.863 10.536 1.00 79.94 513 ARG A C 1
ATOM 3800 O O . ARG A 1 513 ? 4.717 3.325 9.588 1.00 79.94 513 ARG A O 1
ATOM 3807 N N . LEU A 1 514 ? 4.079 1.559 10.830 1.00 81.56 514 LEU A N 1
ATOM 3808 C CA . LEU A 1 514 ? 4.784 0.582 9.994 1.00 81.56 514 LEU A CA 1
ATOM 3809 C C . LEU A 1 514 ? 4.147 0.489 8.602 1.00 81.56 514 LEU A C 1
ATOM 3811 O O . LEU A 1 514 ? 4.869 0.430 7.613 1.00 81.56 514 LEU A O 1
ATOM 3815 N N . GLU A 1 515 ? 2.817 0.531 8.522 1.00 80.56 515 GLU A N 1
ATOM 3816 C CA . GLU A 1 515 ? 2.080 0.594 7.263 1.00 80.56 515 GLU A CA 1
ATOM 3817 C C . GLU A 1 515 ? 2.493 1.812 6.434 1.00 80.56 515 GLU A C 1
ATOM 3819 O O . GLU A 1 515 ? 2.913 1.644 5.294 1.00 80.56 515 GLU A O 1
ATOM 3824 N N . ARG A 1 516 ? 2.461 3.024 7.007 1.00 84.12 516 ARG A N 1
ATOM 3825 C CA . ARG A 1 516 ? 2.871 4.255 6.313 1.00 84.12 516 ARG A CA 1
ATOM 3826 C C . ARG A 1 516 ? 4.308 4.163 5.798 1.00 84.12 516 ARG A C 1
ATOM 3828 O O . ARG A 1 516 ? 4.552 4.535 4.656 1.00 84.12 516 ARG A O 1
ATOM 3835 N N . GLN A 1 517 ? 5.224 3.597 6.589 1.00 87.88 517 GLN A N 1
ATOM 3836 C CA . GLN A 1 517 ? 6.619 3.354 6.198 1.00 87.88 517 GLN A CA 1
ATOM 3837 C C . GLN A 1 517 ? 6.775 2.375 5.018 1.00 87.88 517 GLN A C 1
ATOM 3839 O O . GLN A 1 517 ? 7.731 2.506 4.259 1.00 87.88 517 GLN A O 1
ATOM 3844 N N . VAL A 1 518 ? 5.870 1.401 4.846 1.00 90.19 518 VAL A N 1
ATOM 3845 C CA . VAL A 1 518 ? 5.914 0.419 3.739 1.00 90.19 518 VAL A CA 1
ATOM 3846 C C . VAL A 1 518 ? 4.838 0.641 2.670 1.00 90.19 518 VAL A C 1
ATOM 3848 O O . VAL A 1 518 ? 4.693 -0.195 1.776 1.00 90.19 518 VAL A O 1
ATOM 3851 N N . ALA A 1 519 ? 4.084 1.744 2.725 1.00 89.19 519 ALA A N 1
ATOM 3852 C CA . ALA A 1 519 ? 2.858 1.899 1.941 1.00 89.19 519 ALA A CA 1
ATOM 3853 C C . ALA A 1 519 ? 3.104 1.815 0.426 1.00 89.19 519 ALA A C 1
ATOM 3855 O O . ALA A 1 519 ? 2.343 1.153 -0.271 1.00 89.19 519 ALA A O 1
ATOM 3856 N N . TYR A 1 520 ? 4.200 2.378 -0.092 1.00 91.12 520 TYR A N 1
ATOM 3857 C CA . TYR A 1 520 ? 4.551 2.245 -1.513 1.00 91.12 520 TYR A CA 1
ATOM 3858 C C . TYR A 1 520 ? 4.981 0.814 -1.909 1.00 91.12 520 TYR A C 1
ATOM 3860 O O . TYR A 1 520 ? 4.749 0.382 -3.042 1.00 91.12 520 TYR A O 1
ATOM 3868 N N . LEU A 1 521 ? 5.604 0.076 -0.982 1.00 92.69 521 LEU A N 1
ATOM 3869 C CA . LEU A 1 521 ? 6.153 -1.268 -1.205 1.00 92.69 521 LEU A CA 1
ATOM 3870 C C . LEU A 1 521 ? 5.089 -2.367 -1.149 1.00 92.69 521 LEU A C 1
ATOM 3872 O O . LEU A 1 521 ? 5.222 -3.377 -1.834 1.00 92.69 521 LEU A O 1
ATOM 3876 N N . VAL A 1 522 ? 4.057 -2.181 -0.322 1.00 91.25 522 VAL A N 1
ATOM 3877 C CA . VAL A 1 522 ? 2.982 -3.161 -0.105 1.00 91.25 522 VAL A CA 1
ATOM 3878 C C . VAL A 1 522 ? 1.664 -2.699 -0.726 1.00 91.25 522 VAL A C 1
ATOM 3880 O O . VAL A 1 522 ? 0.991 -3.478 -1.391 1.00 91.25 522 VAL A O 1
ATOM 3883 N N . GLY A 1 523 ? 1.308 -1.424 -0.566 1.00 86.06 523 GLY A N 1
ATOM 3884 C CA . GLY A 1 523 ? 0.007 -0.854 -0.935 1.00 86.06 523 GLY A CA 1
ATOM 3885 C C . GLY A 1 523 ? -0.249 -0.674 -2.433 1.00 86.06 523 GLY A C 1
ATOM 3886 O O . GLY A 1 523 ? -1.273 -0.106 -2.796 1.00 86.06 523 GLY A O 1
ATOM 3887 N N . ARG A 1 524 ? 0.644 -1.143 -3.312 1.00 90.31 524 ARG A N 1
ATOM 3888 C CA . ARG A 1 524 ? 0.382 -1.288 -4.759 1.00 90.31 524 ARG A CA 1
ATOM 3889 C C . ARG A 1 524 ? -0.102 -2.691 -5.147 1.00 90.31 524 ARG A C 1
ATOM 3891 O O . ARG A 1 524 ? -0.588 -2.880 -6.256 1.00 90.31 524 ARG A O 1
ATOM 3898 N N . PHE A 1 525 ? 0.011 -3.657 -4.239 1.00 90.69 525 PHE A N 1
ATOM 3899 C CA . PHE A 1 525 ? -0.224 -5.075 -4.500 1.00 90.69 525 PHE A CA 1
ATOM 3900 C C . PHE A 1 525 ? -1.459 -5.596 -3.759 1.00 90.69 525 PHE A C 1
ATOM 3902 O O . PHE A 1 525 ? -1.953 -4.987 -2.807 1.00 90.69 525 PHE A O 1
ATOM 3909 N N . ALA A 1 526 ? -1.948 -6.750 -4.202 1.00 85.38 526 ALA A N 1
ATOM 3910 C CA . ALA A 1 526 ? -2.944 -7.530 -3.491 1.00 85.38 526 ALA A CA 1
ATOM 3911 C C . ALA A 1 526 ? -2.369 -8.080 -2.173 1.00 85.38 526 ALA A C 1
ATOM 3913 O O . ALA A 1 526 ? -1.162 -8.307 -2.027 1.00 85.38 526 ALA A O 1
ATOM 3914 N N . ARG A 1 527 ? -3.240 -8.325 -1.191 1.00 79.44 527 ARG A N 1
ATOM 3915 C CA . ARG A 1 527 ? -2.830 -8.615 0.198 1.00 79.44 527 ARG A CA 1
ATOM 3916 C C . ARG A 1 527 ? -2.044 -9.897 0.398 1.00 79.44 527 ARG A C 1
ATOM 3918 O O . ARG A 1 527 ? -1.255 -9.983 1.338 1.00 79.44 527 ARG A O 1
ATOM 3925 N N . HIS A 1 528 ? -2.254 -10.894 -0.454 1.00 83.56 528 HIS A N 1
ATOM 3926 C CA . HIS A 1 528 ? -1.497 -12.145 -0.433 1.00 83.56 528 HIS A CA 1
ATOM 3927 C C . HIS A 1 528 ? -0.075 -11.976 -0.993 1.00 83.56 528 HIS A C 1
ATOM 3929 O O . HIS A 1 528 ? 0.812 -12.765 -0.651 1.00 83.56 528 HIS A O 1
ATOM 3935 N N . ALA A 1 529 ? 0.177 -10.912 -1.766 1.00 89.75 529 ALA A N 1
ATOM 3936 C CA . ALA A 1 529 ? 1.425 -10.634 -2.476 1.00 89.75 529 ALA A CA 1
ATOM 3937 C C . ALA A 1 529 ? 2.239 -9.417 -1.949 1.00 89.75 529 ALA A C 1
ATOM 3939 O O . ALA A 1 529 ? 2.877 -8.724 -2.743 1.00 89.75 529 ALA A O 1
ATOM 3940 N N . PRO A 1 530 ? 2.369 -9.161 -0.625 1.00 90.56 530 PRO A N 1
ATOM 3941 C CA . PRO A 1 530 ? 2.996 -7.940 -0.094 1.00 90.56 530 PRO A CA 1
ATOM 3942 C C . PRO A 1 530 ? 4.518 -7.871 -0.321 1.00 90.56 530 PRO A C 1
ATOM 3944 O O . PRO A 1 530 ? 5.165 -6.910 0.075 1.00 90.56 530 PRO A O 1
ATOM 3947 N N . ARG A 1 531 ? 5.118 -8.919 -0.901 1.00 93.12 531 ARG A N 1
ATOM 3948 C CA . ARG A 1 531 ? 6.547 -8.997 -1.241 1.00 93.12 531 ARG A CA 1
ATOM 3949 C C . ARG A 1 531 ? 6.828 -8.674 -2.710 1.00 93.12 531 ARG A C 1
ATOM 3951 O O . ARG A 1 531 ? 7.988 -8.728 -3.102 1.00 93.12 531 ARG A O 1
ATOM 3958 N N . TRP A 1 532 ? 5.812 -8.384 -3.525 1.00 95.50 532 TRP A N 1
ATOM 3959 C CA . TRP A 1 532 ? 5.980 -8.380 -4.979 1.00 95.50 532 TRP A CA 1
ATOM 3960 C C . TRP A 1 532 ? 6.953 -7.315 -5.499 1.00 95.50 532 TRP A C 1
ATOM 3962 O O . TRP A 1 532 ? 7.661 -7.578 -6.465 1.00 95.50 532 TRP A O 1
ATOM 3972 N N . GLN A 1 533 ? 7.119 -6.179 -4.810 1.00 95.19 533 GLN A N 1
ATOM 3973 C CA . GLN A 1 533 ? 8.161 -5.216 -5.189 1.00 95.19 533 GLN A CA 1
ATOM 3974 C C . GLN A 1 533 ? 9.577 -5.814 -5.158 1.00 95.19 533 GLN A C 1
ATOM 3976 O O . GLN A 1 533 ? 10.396 -5.484 -6.007 1.00 95.19 533 GLN A O 1
ATOM 3981 N N . ILE A 1 534 ? 9.852 -6.732 -4.227 1.00 94.44 534 ILE A N 1
ATOM 3982 C CA . ILE A 1 534 ? 11.148 -7.419 -4.130 1.00 94.44 534 ILE A CA 1
ATOM 3983 C C . ILE A 1 534 ? 11.329 -8.378 -5.318 1.00 94.44 534 ILE A C 1
ATOM 3985 O O . ILE A 1 534 ? 12.438 -8.541 -5.812 1.00 94.44 534 ILE A O 1
ATOM 3989 N N . VAL A 1 535 ? 10.237 -8.970 -5.815 1.00 95.50 535 VAL A N 1
ATOM 3990 C CA . VAL A 1 535 ? 10.234 -9.819 -7.020 1.00 95.50 535 VAL A CA 1
ATOM 3991 C C . VAL A 1 535 ? 10.512 -8.978 -8.274 1.00 95.50 535 VAL A C 1
ATOM 3993 O O . VAL A 1 535 ? 11.312 -9.388 -9.109 1.00 95.50 535 VAL A O 1
ATOM 3996 N N . ILE A 1 536 ? 9.924 -7.779 -8.376 1.00 94.88 536 ILE A N 1
ATOM 3997 C CA . ILE A 1 536 ? 10.197 -6.826 -9.465 1.00 94.88 536 ILE A CA 1
ATOM 3998 C C . ILE A 1 536 ? 11.667 -6.378 -9.446 1.00 94.88 536 ILE A C 1
ATOM 4000 O O . ILE A 1 536 ? 12.335 -6.460 -10.475 1.00 94.88 536 ILE A O 1
ATOM 4004 N N . TRP A 1 537 ? 12.191 -5.967 -8.285 1.00 95.31 537 TRP A N 1
ATOM 4005 C CA . TRP A 1 537 ? 13.602 -5.593 -8.128 1.00 95.31 537 TRP A CA 1
ATOM 4006 C C . TRP A 1 537 ? 14.556 -6.735 -8.488 1.00 95.31 537 TRP A C 1
ATOM 4008 O O . TRP A 1 537 ? 15.517 -6.509 -9.214 1.00 95.31 537 TRP A O 1
ATOM 4018 N N . LEU A 1 538 ? 14.272 -7.963 -8.038 1.00 95.81 538 LEU A N 1
ATOM 4019 C CA . LEU A 1 538 ? 15.084 -9.135 -8.371 1.00 95.81 538 LEU A CA 1
ATOM 4020 C C . LEU A 1 538 ? 15.118 -9.388 -9.884 1.00 95.81 538 LEU A C 1
ATOM 4022 O O . LEU A 1 538 ? 16.184 -9.659 -10.425 1.00 95.81 538 LEU A O 1
ATOM 4026 N N . ARG A 1 539 ? 13.981 -9.258 -10.579 1.00 95.62 539 ARG A N 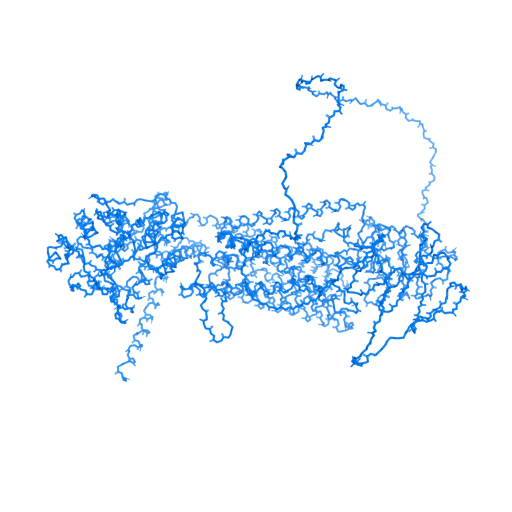1
ATOM 4027 C CA . ARG A 1 539 ? 13.923 -9.390 -12.042 1.00 95.62 539 ARG A CA 1
ATOM 4028 C C . ARG A 1 539 ? 14.771 -8.333 -12.748 1.00 95.62 539 ARG A C 1
ATOM 4030 O O . ARG A 1 539 ? 15.550 -8.688 -13.625 1.00 95.62 539 ARG A O 1
ATOM 4037 N N . GLN A 1 540 ? 14.620 -7.058 -12.378 1.00 93.38 540 GLN A N 1
ATOM 4038 C CA . GLN A 1 540 ? 15.379 -5.968 -13.003 1.00 93.38 540 GLN A CA 1
ATOM 4039 C C . GLN A 1 540 ? 16.881 -6.117 -12.743 1.00 93.38 540 GLN A C 1
ATOM 4041 O O . GLN A 1 540 ? 17.666 -5.957 -13.669 1.00 93.38 540 GLN A O 1
ATOM 4046 N N . LEU A 1 541 ? 17.278 -6.505 -11.525 1.00 93.94 541 LEU A N 1
ATOM 4047 C CA . LEU A 1 541 ? 18.678 -6.766 -11.192 1.00 93.94 541 LEU A CA 1
ATOM 4048 C C . LEU A 1 541 ? 19.248 -7.950 -11.988 1.00 93.94 541 LEU A C 1
ATOM 4050 O O . LEU A 1 541 ? 20.358 -7.852 -12.493 1.00 93.94 541 LEU A O 1
ATOM 4054 N N . LEU A 1 542 ? 18.495 -9.043 -12.157 1.00 96.19 542 LEU A N 1
ATOM 4055 C CA . LEU A 1 542 ? 18.935 -10.180 -12.977 1.00 96.19 542 LEU A CA 1
ATOM 4056 C C . LEU A 1 542 ? 19.105 -9.800 -14.456 1.00 96.19 542 LEU A C 1
ATOM 4058 O O . LEU A 1 542 ? 20.083 -10.212 -15.068 1.00 96.19 542 LEU A O 1
ATOM 4062 N N . LEU A 1 543 ? 18.197 -9.002 -15.027 1.00 93.81 543 LEU A N 1
ATOM 4063 C CA . LEU A 1 543 ? 18.329 -8.529 -16.411 1.00 93.81 543 LEU A CA 1
ATOM 4064 C C . LEU A 1 543 ? 19.495 -7.538 -16.579 1.00 93.81 543 LEU A C 1
ATOM 4066 O O . LEU A 1 543 ? 20.217 -7.633 -17.568 1.00 93.81 543 LEU A O 1
ATOM 4070 N N . LEU A 1 544 ? 19.722 -6.646 -15.606 1.00 91.44 544 LEU A N 1
ATOM 4071 C CA . LEU A 1 544 ? 20.890 -5.753 -15.574 1.00 91.44 544 LEU A CA 1
ATOM 4072 C C . LEU A 1 544 ? 22.203 -6.538 -15.497 1.00 91.44 544 LEU A C 1
ATOM 4074 O O . LEU A 1 544 ? 23.131 -6.239 -16.238 1.00 91.44 544 LEU A O 1
ATOM 4078 N N . LEU A 1 545 ? 22.272 -7.565 -14.644 1.00 92.12 545 LEU A N 1
ATOM 4079 C CA . LEU A 1 545 ? 23.448 -8.431 -14.541 1.00 92.12 545 LEU A CA 1
ATOM 4080 C C . LEU A 1 545 ? 23.711 -9.182 -15.852 1.00 92.12 545 LEU A C 1
ATOM 4082 O O . LEU A 1 545 ? 24.863 -9.273 -16.255 1.00 92.12 545 LEU A O 1
ATOM 4086 N N . ILE A 1 546 ? 22.668 -9.651 -16.550 1.00 91.06 546 ILE A N 1
ATOM 4087 C CA . ILE A 1 546 ? 22.810 -10.266 -17.881 1.00 91.06 546 ILE A CA 1
ATOM 4088 C C . ILE A 1 546 ? 23.390 -9.260 -18.886 1.00 91.06 546 ILE A C 1
ATOM 4090 O O . ILE A 1 546 ? 24.352 -9.589 -19.578 1.00 91.06 546 ILE A O 1
ATOM 4094 N N . ALA A 1 547 ? 22.872 -8.026 -18.931 1.00 84.75 547 ALA A N 1
ATOM 4095 C CA . ALA A 1 547 ? 23.404 -6.973 -19.800 1.00 84.75 547 ALA A CA 1
ATOM 4096 C C . ALA A 1 547 ? 24.870 -6.631 -19.473 1.00 84.75 547 ALA A C 1
ATOM 4098 O O . ALA A 1 547 ? 25.711 -6.641 -20.371 1.00 84.75 547 ALA A O 1
ATOM 4099 N N . PHE A 1 548 ? 25.204 -6.448 -18.194 1.00 84.06 548 PHE A N 1
ATOM 4100 C CA . PHE A 1 548 ? 26.577 -6.236 -17.726 1.00 84.06 548 PHE A CA 1
ATOM 4101 C C . PHE A 1 548 ? 27.513 -7.387 -18.131 1.00 84.06 548 PHE A C 1
ATOM 4103 O O . PHE A 1 548 ? 28.550 -7.148 -18.747 1.00 84.06 548 PHE A O 1
ATOM 4110 N N . THR A 1 549 ? 27.120 -8.643 -17.879 1.00 81.31 549 THR A N 1
ATOM 4111 C CA . THR A 1 549 ? 27.916 -9.813 -18.291 1.00 81.31 549 THR A CA 1
ATOM 4112 C C . THR A 1 549 ? 28.044 -9.931 -19.806 1.00 81.31 549 THR A C 1
ATOM 4114 O O . THR A 1 549 ? 29.052 -10.450 -20.270 1.00 81.31 549 THR A O 1
ATOM 4117 N N . SER A 1 550 ? 27.073 -9.430 -20.585 1.00 77.62 550 SER A N 1
ATOM 4118 C CA . SER A 1 550 ? 27.198 -9.401 -22.043 1.00 77.62 550 SER A CA 1
ATOM 4119 C C . SER A 1 550 ? 28.322 -8.473 -22.488 1.00 77.62 550 SER A C 1
ATOM 4121 O O . SER A 1 550 ? 29.147 -8.895 -23.285 1.00 77.62 550 SER A O 1
ATOM 4123 N N . ASN A 1 551 ? 28.422 -7.266 -21.920 1.00 71.44 551 ASN A N 1
ATOM 4124 C CA . ASN A 1 551 ? 29.509 -6.339 -22.239 1.00 71.44 551 ASN A CA 1
ATOM 4125 C C . ASN A 1 551 ? 30.877 -6.964 -21.924 1.00 71.44 551 ASN A C 1
ATOM 4127 O O . ASN A 1 551 ? 31.686 -7.131 -22.829 1.00 71.44 551 ASN A O 1
ATOM 4131 N N . MET A 1 552 ? 31.065 -7.437 -20.688 1.00 68.56 552 MET A N 1
ATOM 4132 C CA . MET A 1 552 ? 32.337 -8.019 -20.234 1.00 68.56 552 MET A CA 1
ATOM 4133 C C . MET A 1 552 ? 32.762 -9.284 -21.000 1.00 68.56 552 MET A C 1
ATOM 4135 O O . MET A 1 552 ? 33.952 -9.532 -21.158 1.00 68.56 552 MET A O 1
ATOM 4139 N N . LEU A 1 553 ? 31.816 -10.110 -21.466 1.00 67.25 553 LEU A N 1
ATOM 4140 C CA . LEU A 1 553 ? 32.139 -11.339 -22.201 1.00 67.25 553 LEU A CA 1
ATOM 4141 C C . LEU A 1 553 ? 32.648 -11.053 -23.623 1.00 67.25 553 LEU A C 1
ATOM 4143 O O . LEU A 1 553 ? 33.496 -11.786 -24.136 1.00 67.25 553 LEU A O 1
ATOM 4147 N N . PHE A 1 554 ? 32.116 -10.020 -24.279 1.00 60.84 554 PHE A N 1
ATOM 4148 C CA . PHE A 1 554 ? 32.433 -9.744 -25.680 1.00 60.84 554 PHE A CA 1
ATOM 4149 C C . PHE A 1 554 ? 33.733 -8.978 -25.888 1.00 60.84 554 PHE A C 1
ATOM 4151 O O . PHE A 1 554 ? 34.370 -9.190 -26.915 1.00 60.84 554 PHE A O 1
ATOM 4158 N N . ASP A 1 555 ? 34.184 -8.209 -24.900 1.00 58.16 555 ASP A N 1
ATOM 4159 C CA . ASP A 1 555 ? 35.489 -7.539 -24.955 1.00 58.16 555 ASP A CA 1
ATOM 4160 C C . ASP A 1 555 ? 36.672 -8.543 -24.829 1.00 58.16 555 ASP A C 1
ATOM 4162 O O . ASP A 1 555 ? 37.828 -8.171 -25.009 1.00 58.16 555 ASP A O 1
ATOM 4166 N N . ALA A 1 556 ? 36.399 -9.831 -24.554 1.00 55.72 556 ALA A N 1
ATOM 4167 C CA . ALA A 1 556 ? 37.398 -10.873 -24.273 1.00 55.72 556 ALA A CA 1
ATOM 4168 C C . ALA A 1 556 ? 37.366 -12.108 -25.212 1.00 55.72 556 ALA A C 1
ATOM 4170 O O . ALA A 1 556 ? 37.998 -13.121 -24.902 1.00 55.72 556 ALA A O 1
ATOM 4171 N N . THR A 1 557 ? 36.607 -12.097 -26.319 1.00 53.75 557 THR A N 1
ATOM 4172 C CA . THR A 1 557 ? 36.331 -13.316 -27.122 1.00 53.75 557 THR A CA 1
ATOM 4173 C C . THR A 1 557 ? 36.551 -13.165 -28.631 1.00 53.75 557 THR A C 1
ATOM 4175 O O . THR A 1 557 ? 36.467 -12.078 -29.190 1.00 53.75 557 THR A O 1
ATOM 4178 N N . THR A 1 558 ? 36.829 -14.284 -29.315 1.00 53.66 558 THR A N 1
ATOM 4179 C CA . THR A 1 558 ? 37.037 -14.333 -30.774 1.00 53.66 558 THR A CA 1
ATOM 4180 C C . THR A 1 558 ? 35.727 -14.547 -31.544 1.00 53.66 558 THR A C 1
ATOM 4182 O O . THR A 1 558 ? 34.743 -15.073 -31.011 1.00 53.66 558 THR A O 1
ATOM 4185 N N . GLU A 1 559 ? 35.727 -14.184 -32.829 1.00 52.84 559 GLU A N 1
ATOM 4186 C CA . GLU A 1 559 ? 34.550 -14.073 -33.710 1.00 52.84 559 GLU A CA 1
ATOM 4187 C C . GLU A 1 559 ? 33.619 -15.310 -33.729 1.00 52.84 559 GLU A C 1
ATOM 4189 O O . GLU A 1 559 ? 32.394 -15.181 -33.706 1.00 52.84 559 GLU A O 1
ATOM 4194 N N . ASN A 1 560 ? 34.163 -16.531 -33.668 1.00 53.06 560 ASN A N 1
ATOM 4195 C CA . ASN A 1 560 ? 33.344 -17.754 -33.630 1.00 53.06 560 ASN A CA 1
ATOM 4196 C C . ASN A 1 560 ? 32.686 -18.016 -32.260 1.00 53.06 560 ASN A C 1
ATOM 4198 O O . ASN A 1 560 ? 31.586 -18.567 -32.196 1.00 53.06 560 ASN A O 1
ATOM 4202 N N . THR A 1 561 ? 33.317 -17.603 -31.156 1.00 59.16 561 THR A N 1
ATOM 4203 C CA . THR A 1 561 ? 32.706 -17.668 -29.813 1.00 59.16 561 THR A CA 1
ATOM 4204 C C . THR A 1 561 ? 31.686 -16.548 -29.574 1.00 59.16 561 THR A C 1
ATOM 4206 O O . THR A 1 561 ? 30.726 -16.733 -28.822 1.00 59.16 561 THR A O 1
ATOM 4209 N N . PHE A 1 562 ? 31.833 -15.430 -30.287 1.00 64.12 562 PHE A N 1
ATOM 4210 C CA . PHE A 1 562 ? 30.976 -14.246 -30.238 1.00 64.12 562 PHE A CA 1
ATOM 4211 C C . PHE A 1 562 ? 29.500 -14.565 -30.554 1.00 64.12 562 PHE A C 1
ATOM 4213 O O . PHE A 1 562 ? 28.597 -14.290 -29.759 1.00 64.12 562 PHE A O 1
ATOM 4220 N N . ASN A 1 563 ? 29.227 -15.238 -31.677 1.00 70.38 563 ASN A N 1
ATOM 4221 C CA . ASN A 1 563 ? 27.848 -15.541 -32.077 1.00 70.38 563 ASN A CA 1
ATOM 4222 C C . ASN A 1 563 ? 27.149 -16.525 -31.122 1.00 70.38 563 ASN A C 1
ATOM 4224 O O . ASN A 1 563 ? 25.986 -16.321 -30.774 1.00 70.38 563 ASN A O 1
ATOM 4228 N N . ALA A 1 564 ? 27.855 -17.545 -30.622 1.00 74.81 564 ALA A N 1
ATOM 4229 C CA . ALA A 1 564 ? 27.308 -18.465 -29.621 1.00 74.81 564 ALA A CA 1
ATOM 4230 C C . ALA A 1 564 ? 26.952 -17.745 -28.303 1.00 74.81 564 ALA A C 1
ATOM 4232 O O . ALA A 1 564 ? 25.891 -18.003 -27.724 1.00 74.81 564 ALA A O 1
ATOM 4233 N N . GLY A 1 565 ? 27.790 -16.795 -27.869 1.00 74.94 565 GLY A N 1
ATOM 4234 C CA . GLY A 1 565 ? 27.524 -15.944 -26.707 1.00 74.94 565 GLY A CA 1
ATOM 4235 C C . GLY A 1 565 ? 26.228 -15.139 -26.847 1.00 74.94 565 GLY A C 1
ATOM 4236 O O . GLY A 1 565 ? 25.405 -15.136 -25.929 1.00 74.94 565 GLY A O 1
ATOM 4237 N N . ARG A 1 566 ? 25.991 -14.522 -28.015 1.00 78.25 566 ARG A N 1
ATOM 4238 C CA . ARG A 1 566 ? 24.792 -13.698 -28.280 1.00 78.25 566 ARG A CA 1
ATOM 4239 C C . ARG A 1 566 ? 23.498 -14.491 -28.084 1.00 78.25 566 ARG A C 1
ATOM 4241 O O . ARG A 1 566 ? 22.608 -14.053 -27.351 1.00 78.25 566 ARG A O 1
ATOM 4248 N N . TYR A 1 567 ? 23.414 -15.690 -28.664 1.00 85.00 567 TYR A N 1
ATOM 4249 C CA . TYR A 1 567 ? 22.246 -16.560 -28.491 1.00 85.00 567 TYR A CA 1
ATOM 4250 C C . TYR A 1 567 ? 22.082 -17.047 -27.045 1.00 85.00 567 TYR A C 1
ATOM 4252 O O . TYR A 1 567 ? 20.955 -17.097 -26.552 1.00 85.00 567 TYR A O 1
ATOM 4260 N N . ALA A 1 568 ? 23.175 -17.349 -26.336 1.00 87.19 568 ALA A N 1
ATOM 4261 C CA . ALA A 1 568 ? 23.119 -17.746 -24.928 1.00 87.19 568 ALA A CA 1
ATOM 4262 C C . ALA A 1 568 ? 22.568 -16.624 -24.024 1.00 87.19 568 ALA A C 1
ATOM 4264 O O . ALA A 1 568 ? 21.705 -16.877 -23.180 1.00 87.19 568 ALA A O 1
ATOM 4265 N N . ILE A 1 569 ? 23.002 -15.378 -24.241 1.00 86.19 569 ILE A N 1
ATOM 4266 C CA . ILE A 1 569 ? 22.530 -14.188 -23.515 1.00 86.19 569 ILE A CA 1
ATOM 4267 C C . ILE A 1 569 ? 21.041 -13.937 -23.774 1.00 86.19 569 ILE A C 1
ATOM 4269 O O . ILE A 1 569 ? 20.266 -13.779 -22.826 1.00 86.19 569 ILE A O 1
ATOM 4273 N N . ALA A 1 570 ? 20.611 -13.964 -25.039 1.00 88.62 570 ALA A N 1
ATOM 4274 C CA . ALA A 1 570 ? 19.205 -13.782 -25.391 1.00 88.62 570 ALA A CA 1
ATOM 4275 C C . ALA A 1 570 ? 18.318 -14.905 -24.821 1.00 88.62 570 ALA A C 1
ATOM 4277 O O . ALA A 1 570 ? 17.270 -14.628 -24.230 1.00 88.62 570 ALA A O 1
ATOM 4278 N N . ALA A 1 571 ? 18.758 -16.165 -24.907 1.00 92.31 571 ALA A N 1
ATOM 4279 C CA . ALA A 1 571 ? 18.059 -17.303 -24.316 1.00 92.31 571 ALA A CA 1
ATOM 4280 C C . ALA A 1 571 ? 17.936 -17.180 -22.786 1.00 92.31 571 ALA A C 1
ATOM 4282 O O . ALA A 1 571 ? 16.872 -17.466 -22.233 1.00 92.31 571 ALA A O 1
ATOM 4283 N N . LEU A 1 572 ? 18.977 -16.696 -22.099 1.00 94.12 572 LEU A N 1
ATOM 4284 C CA . LEU A 1 572 ? 18.958 -16.453 -20.655 1.00 94.12 572 LEU A CA 1
ATOM 4285 C C . LEU A 1 572 ? 17.999 -15.309 -20.274 1.00 94.12 572 LEU A C 1
ATOM 4287 O O . LEU A 1 572 ? 17.203 -15.462 -19.344 1.00 94.12 572 LEU A O 1
ATOM 4291 N N . ALA A 1 573 ? 17.997 -14.201 -21.022 1.00 94.00 573 ALA A N 1
ATOM 4292 C CA . ALA A 1 573 ? 17.059 -13.090 -20.828 1.00 94.00 573 ALA A CA 1
ATOM 4293 C C . ALA A 1 573 ? 15.593 -13.512 -21.061 1.00 94.00 573 ALA A C 1
ATOM 4295 O O . ALA A 1 573 ? 14.695 -13.125 -20.300 1.00 94.00 573 ALA A O 1
ATOM 4296 N N . ILE A 1 574 ? 15.341 -14.365 -22.062 1.00 95.50 574 ILE A N 1
ATOM 4297 C CA . ILE A 1 574 ? 14.029 -14.981 -22.300 1.00 95.50 574 ILE A CA 1
ATOM 4298 C C . ILE A 1 574 ? 13.666 -15.907 -21.137 1.00 95.50 574 ILE A C 1
ATOM 4300 O O . ILE A 1 574 ? 12.572 -15.784 -20.591 1.00 95.50 574 ILE A O 1
ATOM 4304 N N . ALA A 1 575 ? 14.569 -16.790 -20.702 1.00 96.94 575 ALA A N 1
ATOM 4305 C CA . ALA A 1 575 ? 14.322 -17.719 -19.600 1.00 96.94 575 ALA A CA 1
ATOM 4306 C C . ALA A 1 575 ? 13.958 -16.988 -18.296 1.00 96.94 575 ALA A C 1
ATOM 4308 O O . ALA A 1 575 ? 12.959 -17.335 -17.661 1.00 96.94 575 ALA A O 1
ATOM 4309 N N . VAL A 1 576 ? 14.692 -15.927 -17.937 1.00 97.19 576 VAL A N 1
ATOM 4310 C CA . VAL A 1 576 ? 14.347 -15.042 -16.812 1.00 97.19 576 VAL A CA 1
ATOM 4311 C C . VAL A 1 576 ? 12.949 -14.452 -17.016 1.00 97.19 576 VAL A C 1
ATOM 4313 O O . VAL A 1 576 ? 12.082 -14.609 -16.154 1.00 97.19 576 VAL A O 1
ATOM 4316 N N . THR A 1 577 ? 12.679 -13.847 -18.174 1.00 96.31 577 THR A N 1
ATOM 4317 C CA . THR A 1 577 ? 11.373 -13.240 -18.486 1.00 96.31 577 THR A CA 1
ATOM 4318 C C . THR A 1 577 ? 10.219 -14.244 -18.354 1.00 96.31 577 THR A C 1
ATOM 4320 O O . THR A 1 577 ? 9.217 -13.944 -17.702 1.00 96.31 577 THR A O 1
ATOM 4323 N N . LEU A 1 578 ? 10.368 -15.466 -18.878 1.00 97.38 578 LEU A N 1
ATOM 4324 C CA . LEU A 1 578 ? 9.373 -16.543 -18.798 1.00 97.38 578 LEU A CA 1
ATOM 4325 C C . LEU A 1 578 ? 9.179 -17.070 -17.365 1.00 97.38 578 LEU A C 1
ATOM 4327 O O . LEU A 1 578 ? 8.044 -17.340 -16.959 1.00 97.38 578 LEU A O 1
ATOM 4331 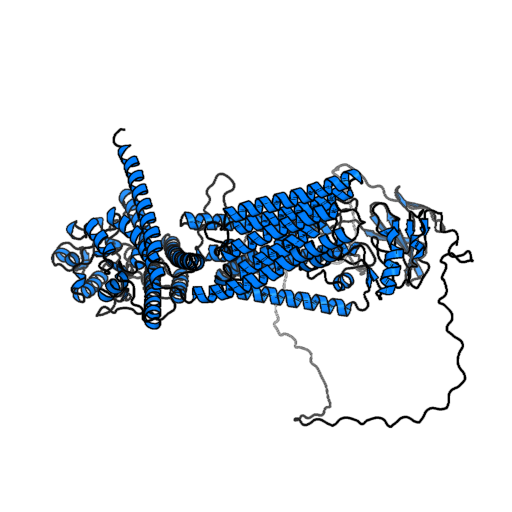N N . VAL A 1 579 ? 10.249 -17.188 -16.570 1.00 98.00 579 VAL A N 1
ATOM 4332 C CA . VAL A 1 579 ? 10.166 -17.576 -15.151 1.00 98.00 579 VAL A CA 1
ATOM 4333 C C . VAL A 1 579 ? 9.378 -16.535 -14.357 1.00 98.00 579 VAL A C 1
ATOM 4335 O O . VAL A 1 579 ? 8.422 -16.895 -13.663 1.00 98.00 579 VAL A O 1
ATOM 4338 N N . PHE A 1 580 ? 9.704 -15.248 -14.496 1.00 97.81 580 PHE A N 1
ATOM 4339 C CA . PHE A 1 580 ? 8.977 -14.180 -13.806 1.00 97.81 580 PHE A CA 1
ATOM 4340 C C . PHE A 1 580 ? 7.535 -14.027 -14.317 1.00 97.81 580 PHE A C 1
ATOM 4342 O O . PHE A 1 580 ? 6.634 -13.811 -13.506 1.00 97.81 580 PHE A O 1
ATOM 4349 N N . TRP A 1 581 ? 7.265 -14.274 -15.603 1.00 98.00 581 TRP A N 1
ATOM 4350 C CA . TRP A 1 581 ? 5.899 -14.335 -16.137 1.00 98.00 581 TRP A CA 1
ATOM 4351 C C . TRP A 1 581 ? 5.081 -15.484 -15.529 1.00 98.00 581 TRP A C 1
ATOM 4353 O O . TRP A 1 581 ? 3.924 -15.296 -15.141 1.00 98.00 581 TRP A O 1
ATOM 4363 N N . ARG A 1 582 ? 5.683 -16.672 -15.372 1.00 97.81 582 ARG A N 1
ATOM 4364 C CA . ARG A 1 582 ? 5.056 -17.828 -14.706 1.00 97.81 582 ARG A CA 1
ATOM 4365 C C . ARG A 1 582 ? 4.802 -17.557 -13.224 1.00 97.81 582 ARG A C 1
ATOM 4367 O O . ARG A 1 582 ? 3.755 -17.956 -12.711 1.00 97.81 582 ARG A O 1
ATOM 4374 N N . LEU A 1 583 ? 5.723 -16.874 -12.540 1.00 97.25 583 LEU A N 1
ATOM 4375 C CA . LEU A 1 583 ? 5.526 -16.421 -11.161 1.00 97.25 583 LEU A CA 1
ATOM 4376 C C . LEU A 1 583 ? 4.379 -15.405 -11.073 1.00 97.25 583 LEU A C 1
ATOM 4378 O O . LEU A 1 583 ? 3.509 -15.568 -10.223 1.00 97.25 583 LEU A O 1
ATOM 4382 N N . HIS A 1 584 ? 4.325 -14.415 -11.971 1.00 96.38 584 HIS A N 1
ATOM 4383 C CA . HIS A 1 584 ? 3.257 -13.409 -12.038 1.00 96.38 584 HIS A CA 1
ATOM 4384 C C . HIS A 1 584 ? 1.878 -14.049 -12.228 1.00 96.38 584 HIS A C 1
ATOM 4386 O O . HIS A 1 584 ? 0.970 -13.813 -11.432 1.00 96.38 584 HIS A O 1
ATOM 4392 N N . ARG A 1 585 ? 1.737 -14.942 -13.218 1.00 94.94 585 ARG A N 1
ATOM 4393 C CA . ARG A 1 585 ? 0.480 -15.666 -13.489 1.00 94.94 585 ARG A CA 1
ATOM 4394 C C . ARG A 1 585 ? 0.024 -16.561 -12.331 1.00 94.94 585 ARG A C 1
ATOM 4396 O O . ARG A 1 585 ? -1.172 -16.776 -12.182 1.00 94.94 585 ARG A O 1
ATOM 4403 N N . ARG A 1 586 ? 0.952 -17.079 -11.517 1.00 94.81 586 ARG A N 1
ATOM 4404 C CA . ARG A 1 586 ? 0.643 -17.864 -10.306 1.00 94.81 586 ARG A CA 1
ATOM 4405 C C . ARG A 1 586 ? 0.304 -16.994 -9.098 1.00 94.81 586 ARG A C 1
ATOM 4407 O O . ARG A 1 586 ? -0.548 -17.371 -8.305 1.00 94.81 586 ARG A O 1
ATOM 4414 N N . ALA A 1 587 ? 0.999 -15.872 -8.931 1.00 92.94 587 ALA A N 1
ATOM 4415 C CA . ALA A 1 587 ? 0.852 -15.010 -7.767 1.00 92.94 587 ALA A CA 1
ATOM 4416 C C . ALA A 1 587 ? -0.348 -14.063 -7.874 1.00 92.94 587 ALA A C 1
ATOM 4418 O O . ALA A 1 587 ? -0.907 -13.718 -6.839 1.00 92.94 587 ALA A O 1
ATOM 4419 N N . ILE A 1 588 ? -0.721 -13.635 -9.088 1.00 92.25 588 ILE A N 1
ATOM 4420 C CA . ILE A 1 588 ? -1.747 -12.608 -9.358 1.00 92.25 588 ILE A CA 1
ATOM 4421 C C . ILE A 1 588 ? -1.545 -11.408 -8.404 1.00 92.25 588 ILE A C 1
ATOM 4423 O O . ILE A 1 588 ? -2.338 -11.178 -7.488 1.00 92.25 588 ILE A O 1
ATOM 4427 N N . PRO A 1 589 ? -0.396 -10.715 -8.515 1.00 93.44 589 PRO A N 1
ATOM 4428 C CA . PRO A 1 589 ? 0.117 -9.843 -7.464 1.00 93.44 589 PRO A CA 1
ATOM 4429 C C . PRO A 1 589 ? -0.600 -8.500 -7.328 1.00 93.44 589 PRO A C 1
ATOM 4431 O O . PRO A 1 589 ? -0.451 -7.856 -6.292 1.00 93.44 589 PRO A O 1
ATOM 4434 N N . PHE A 1 590 ? -1.344 -8.040 -8.332 1.00 90.62 590 PHE A N 1
ATOM 4435 C CA . PHE A 1 590 ? -2.069 -6.768 -8.267 1.00 90.62 590 PHE A CA 1
ATOM 4436 C C . PHE A 1 590 ? -3.518 -6.975 -7.820 1.00 90.62 590 PHE A C 1
ATOM 4438 O O . PHE A 1 590 ? -4.112 -8.013 -8.100 1.00 90.62 590 PHE A O 1
ATOM 4445 N N . ALA A 1 591 ? -4.107 -5.979 -7.154 1.00 82.06 591 ALA A N 1
ATOM 4446 C CA . ALA A 1 591 ? -5.483 -6.070 -6.653 1.00 82.06 591 ALA A CA 1
ATOM 4447 C C . ALA A 1 591 ? -6.520 -6.207 -7.784 1.00 82.06 591 ALA A C 1
ATOM 4449 O O . ALA A 1 591 ? -7.526 -6.893 -7.633 1.00 82.06 591 ALA A O 1
ATOM 4450 N N . PHE A 1 592 ? -6.272 -5.588 -8.943 1.00 82.56 592 PHE A N 1
ATOM 4451 C CA . PHE A 1 592 ? -7.253 -5.533 -10.024 1.00 82.56 592 PHE A CA 1
ATOM 4452 C C . PHE A 1 592 ? -6.900 -6.458 -11.196 1.00 82.56 592 PHE A C 1
ATOM 4454 O O . PHE A 1 592 ? -5.759 -6.503 -11.665 1.00 82.56 592 PHE A O 1
ATOM 4461 N N . ARG A 1 593 ? -7.904 -7.167 -11.734 1.00 83.69 593 ARG A N 1
ATOM 4462 C CA . ARG A 1 593 ? -7.739 -8.099 -12.871 1.00 83.69 593 ARG A CA 1
ATOM 4463 C C . ARG A 1 593 ? -7.062 -7.440 -14.081 1.00 83.69 593 ARG A C 1
ATOM 4465 O O . ARG A 1 593 ? -6.153 -8.035 -14.650 1.00 83.69 593 ARG A O 1
ATOM 4472 N N . PHE A 1 594 ? -7.428 -6.200 -14.420 1.00 85.88 594 PHE A N 1
ATOM 4473 C CA . PHE A 1 594 ? -6.846 -5.479 -15.562 1.00 85.88 594 PHE A CA 1
ATOM 4474 C C . PHE A 1 594 ? -5.345 -5.171 -15.394 1.00 85.88 594 PHE A C 1
ATOM 4476 O O . PHE A 1 594 ? -4.616 -5.216 -16.377 1.00 85.88 594 PHE A O 1
ATOM 4483 N N . GLN A 1 595 ? -4.854 -4.919 -14.171 1.00 91.75 595 GLN A N 1
ATOM 4484 C CA . GLN A 1 595 ? -3.420 -4.705 -13.911 1.00 91.75 595 GLN A CA 1
ATOM 4485 C C . GLN A 1 595 ? -2.625 -5.998 -14.099 1.00 91.75 595 GLN A C 1
ATOM 4487 O O . GLN A 1 595 ? -1.576 -5.994 -14.736 1.00 91.75 595 GLN A O 1
ATOM 4492 N N . ASN A 1 596 ? -3.149 -7.121 -13.595 1.00 92.62 596 ASN A N 1
ATOM 4493 C CA . ASN A 1 596 ? -2.530 -8.431 -13.793 1.00 92.62 596 ASN A CA 1
ATOM 4494 C C . ASN A 1 596 ? -2.530 -8.847 -15.272 1.00 92.62 596 ASN A C 1
ATOM 4496 O O . ASN A 1 596 ? -1.538 -9.407 -15.740 1.00 92.62 596 ASN A O 1
ATOM 4500 N N . ALA A 1 597 ? -3.613 -8.552 -16.000 1.00 91.38 597 ALA A N 1
ATOM 4501 C CA . ALA A 1 597 ? -3.713 -8.778 -17.438 1.00 91.38 597 ALA A CA 1
ATOM 4502 C C . ALA A 1 597 ? -2.720 -7.904 -18.218 1.00 91.38 597 ALA A C 1
ATOM 4504 O O . ALA A 1 597 ? -1.978 -8.442 -19.035 1.00 91.38 597 ALA A O 1
ATOM 4505 N N . LEU A 1 598 ? -2.650 -6.600 -17.917 1.00 94.31 598 LEU A N 1
ATOM 4506 C CA . LEU A 1 598 ? -1.701 -5.653 -18.509 1.00 94.31 598 LEU A CA 1
ATOM 4507 C C . LEU A 1 598 ? -0.257 -6.131 -18.331 1.00 94.31 598 LEU A C 1
ATOM 4509 O O . LEU A 1 598 ? 0.405 -6.406 -19.323 1.00 94.31 598 LEU A O 1
ATOM 4513 N N . GLU A 1 599 ? 0.202 -6.317 -17.090 1.00 95.81 599 GLU A N 1
ATOM 4514 C CA . GLU A 1 599 ? 1.557 -6.809 -16.794 1.00 95.81 599 GLU A CA 1
ATOM 4515 C C . GLU A 1 599 ? 1.822 -8.160 -17.494 1.00 95.81 599 GLU A C 1
ATOM 4517 O O . GLU A 1 599 ? 2.880 -8.363 -18.080 1.00 95.81 599 GLU A O 1
ATOM 4522 N N . SER A 1 600 ? 0.845 -9.078 -17.526 1.00 96.06 600 SER A N 1
ATOM 4523 C CA . SER A 1 600 ? 0.985 -10.356 -18.242 1.00 96.06 600 SER A CA 1
ATOM 4524 C C . SER A 1 600 ? 1.093 -10.195 -19.765 1.00 96.06 600 SER A C 1
ATOM 4526 O O . SER A 1 600 ? 1.742 -11.023 -20.402 1.00 96.06 600 SER A O 1
ATOM 4528 N N . CYS A 1 601 ? 0.462 -9.183 -20.363 1.00 95.81 601 CYS A N 1
ATOM 4529 C CA . CYS A 1 601 ? 0.623 -8.874 -21.785 1.00 95.81 601 CYS A CA 1
ATOM 4530 C C . CYS A 1 601 ? 1.984 -8.225 -22.053 1.00 95.81 601 CYS A C 1
ATOM 4532 O O . CYS A 1 601 ? 2.627 -8.571 -23.039 1.00 95.81 601 CYS A O 1
ATOM 4534 N N . LEU A 1 602 ? 2.455 -7.357 -21.151 1.00 96.06 602 LEU A N 1
ATOM 4535 C CA . LEU A 1 602 ? 3.772 -6.726 -21.237 1.00 96.06 602 LEU A CA 1
ATOM 4536 C C . LEU A 1 602 ? 4.906 -7.758 -21.114 1.00 96.06 602 LEU A C 1
ATOM 4538 O O . LEU A 1 602 ? 5.797 -7.750 -21.952 1.00 96.06 602 LEU A O 1
ATOM 4542 N N . TYR A 1 603 ? 4.817 -8.741 -20.205 1.00 96.31 603 TYR A N 1
ATOM 4543 C CA . TYR A 1 603 ? 5.734 -9.899 -20.194 1.00 96.31 603 TYR A CA 1
ATOM 4544 C C . TYR A 1 603 ? 5.762 -10.650 -21.534 1.00 96.31 603 TYR A C 1
ATOM 4546 O O . TYR A 1 603 ? 6.833 -11.035 -22.001 1.00 96.31 603 TYR A O 1
ATOM 4554 N N . GLY A 1 604 ? 4.594 -10.855 -22.154 1.00 95.44 604 GLY A N 1
ATOM 4555 C CA . GLY A 1 604 ? 4.491 -11.489 -23.470 1.00 95.44 604 GLY A CA 1
ATOM 4556 C C . GLY A 1 604 ? 5.139 -10.654 -24.577 1.00 95.44 604 GLY A C 1
ATOM 4557 O O . GLY A 1 604 ? 5.878 -11.199 -25.391 1.00 95.44 604 GLY A O 1
ATOM 4558 N N . ALA A 1 605 ? 4.925 -9.335 -24.567 1.00 95.75 605 ALA A N 1
ATOM 4559 C CA . ALA A 1 605 ? 5.566 -8.400 -25.489 1.00 95.75 605 ALA A CA 1
ATOM 4560 C C . ALA A 1 605 ? 7.094 -8.378 -25.312 1.00 95.75 605 ALA A C 1
ATOM 4562 O O . ALA A 1 605 ? 7.812 -8.425 -26.304 1.00 95.75 605 ALA A O 1
ATOM 4563 N N . THR A 1 606 ? 7.602 -8.397 -24.076 1.00 94.56 606 THR A N 1
ATOM 4564 C CA . THR A 1 606 ? 9.044 -8.475 -23.780 1.00 94.56 606 THR A CA 1
ATOM 4565 C C . THR A 1 606 ? 9.664 -9.777 -24.284 1.00 94.56 606 THR A C 1
ATOM 4567 O O . THR A 1 606 ? 10.725 -9.756 -24.904 1.00 94.56 606 THR A O 1
ATOM 4570 N N . ALA A 1 607 ? 9.001 -10.917 -24.061 1.00 95.25 607 ALA A N 1
ATOM 4571 C CA . ALA A 1 607 ? 9.474 -12.208 -24.559 1.00 95.25 607 ALA A CA 1
ATOM 4572 C C . ALA A 1 607 ? 9.458 -12.275 -26.098 1.00 95.25 607 ALA A C 1
ATOM 4574 O O . ALA A 1 607 ? 10.395 -12.801 -26.694 1.00 95.25 607 ALA A O 1
ATOM 4575 N N . LEU A 1 608 ? 8.434 -11.700 -26.743 1.00 95.00 608 LEU A N 1
ATOM 4576 C CA . LEU A 1 608 ? 8.363 -11.578 -28.201 1.00 95.00 608 LEU A CA 1
ATOM 4577 C C . LEU A 1 608 ? 9.458 -10.651 -28.749 1.00 95.00 608 LEU A C 1
ATOM 4579 O O . LEU A 1 608 ? 10.106 -11.004 -29.725 1.00 95.00 608 LEU A O 1
ATOM 4583 N N . PHE A 1 609 ? 9.705 -9.506 -28.111 1.00 92.62 609 PHE A N 1
ATOM 4584 C CA . PHE A 1 609 ? 10.759 -8.566 -28.502 1.00 92.62 609 PHE A CA 1
ATOM 4585 C C . PHE A 1 609 ? 12.150 -9.217 -28.461 1.00 92.62 609 PHE A C 1
ATOM 4587 O O . PHE A 1 609 ? 12.898 -9.125 -29.430 1.00 92.62 609 PHE A O 1
ATOM 4594 N N . LEU A 1 610 ? 12.461 -9.957 -27.390 1.00 91.75 610 LEU A N 1
ATOM 4595 C CA . LEU A 1 610 ? 13.696 -10.744 -27.285 1.00 91.75 610 LEU A CA 1
ATOM 4596 C C . LEU A 1 610 ? 13.784 -11.853 -28.348 1.00 91.75 610 LEU A C 1
ATOM 4598 O O . LEU A 1 610 ? 14.849 -12.069 -28.920 1.00 91.75 610 LEU A O 1
ATOM 4602 N N . ALA A 1 611 ? 12.679 -12.546 -28.641 1.00 92.62 611 ALA A N 1
ATOM 4603 C CA . ALA A 1 611 ? 12.657 -13.568 -29.687 1.00 92.62 611 ALA A CA 1
ATOM 4604 C C . ALA A 1 611 ? 12.905 -12.973 -31.084 1.00 92.62 611 ALA A C 1
ATOM 4606 O O . ALA A 1 611 ? 13.663 -13.541 -31.867 1.00 92.62 611 ALA A O 1
ATOM 4607 N N . LEU A 1 612 ? 12.327 -11.805 -31.377 1.00 91.88 612 LEU A N 1
ATOM 4608 C CA . LEU A 1 612 ? 12.575 -11.076 -32.620 1.00 91.88 612 LEU A CA 1
ATOM 4609 C C . LEU A 1 612 ? 14.015 -10.551 -32.706 1.00 91.88 612 LEU A C 1
ATOM 4611 O O . LEU A 1 612 ? 14.594 -10.614 -33.783 1.00 91.88 612 LEU A O 1
ATOM 4615 N N . ALA A 1 613 ? 14.626 -10.131 -31.593 1.00 86.00 613 ALA A N 1
ATOM 4616 C CA . ALA A 1 613 ? 16.044 -9.758 -31.553 1.00 86.00 613 ALA A CA 1
ATOM 4617 C C . ALA A 1 613 ? 16.974 -10.940 -31.898 1.00 86.00 613 ALA A C 1
ATOM 4619 O O . ALA A 1 613 ? 17.952 -10.763 -32.626 1.00 86.00 613 ALA A O 1
ATOM 4620 N N . MET A 1 614 ? 16.648 -12.163 -31.450 1.00 87.38 614 MET A N 1
ATOM 4621 C CA . MET A 1 614 ? 17.373 -13.371 -31.877 1.00 87.38 614 MET A CA 1
ATOM 4622 C C . MET A 1 614 ? 17.207 -13.641 -33.375 1.00 87.38 614 MET A C 1
ATOM 4624 O O . MET A 1 614 ? 18.186 -13.969 -34.036 1.00 87.38 614 MET A O 1
ATOM 4628 N N . VAL A 1 615 ? 15.994 -13.483 -33.922 1.00 89.25 615 VAL A N 1
ATOM 4629 C CA . VAL A 1 615 ? 15.750 -13.637 -35.369 1.00 89.25 615 VAL A CA 1
ATOM 4630 C C . VAL A 1 615 ? 16.514 -12.577 -36.164 1.00 89.25 615 VAL A C 1
ATOM 4632 O O . VAL A 1 615 ? 17.158 -12.918 -37.146 1.00 89.25 615 VAL A O 1
ATOM 4635 N N . TYR A 1 616 ? 16.504 -11.318 -35.724 1.00 85.88 616 TYR A N 1
ATOM 4636 C CA . TYR A 1 616 ? 17.249 -10.226 -36.354 1.00 85.88 616 TYR A CA 1
ATOM 4637 C C . TYR A 1 616 ? 18.764 -10.491 -36.363 1.00 85.88 616 TYR A C 1
ATOM 4639 O O . TYR A 1 616 ? 19.399 -10.331 -37.399 1.00 85.88 616 TYR A O 1
ATOM 4647 N N . THR A 1 617 ? 19.315 -10.988 -35.247 1.00 80.38 617 THR A N 1
ATOM 4648 C CA . THR A 1 617 ? 20.729 -11.403 -35.124 1.00 80.38 617 THR A CA 1
ATOM 4649 C C . THR A 1 617 ? 21.074 -12.615 -36.009 1.00 80.38 617 THR A C 1
ATOM 4651 O O . THR A 1 617 ? 22.228 -12.796 -36.382 1.00 80.38 617 THR A O 1
ATOM 4654 N N . ALA A 1 618 ? 20.089 -13.447 -36.363 1.00 82.25 618 ALA A N 1
ATOM 4655 C CA . ALA A 1 618 ? 20.268 -14.609 -37.236 1.00 82.25 618 ALA A CA 1
ATOM 4656 C C . ALA A 1 618 ? 20.084 -14.306 -38.734 1.00 82.25 618 ALA A C 1
ATOM 4658 O O . ALA A 1 618 ? 20.379 -15.165 -39.567 1.00 82.25 618 ALA A O 1
ATOM 4659 N N . LEU A 1 619 ? 19.563 -13.128 -39.095 1.00 82.25 619 LEU A N 1
ATOM 4660 C CA . LEU A 1 619 ? 19.316 -12.767 -40.489 1.00 82.25 619 LEU A CA 1
ATOM 4661 C C . LEU A 1 619 ? 20.594 -12.231 -41.154 1.00 82.25 619 LEU A C 1
ATOM 4663 O O . LEU A 1 619 ? 21.204 -11.298 -40.621 1.00 82.25 619 LEU A O 1
ATOM 4667 N N . PRO A 1 620 ? 20.969 -12.733 -42.348 1.00 72.81 620 PRO A N 1
ATOM 4668 C CA . PRO A 1 620 ? 22.051 -12.138 -43.125 1.00 72.81 620 PRO A CA 1
ATOM 4669 C C . PRO A 1 620 ? 21.736 -10.672 -43.461 1.00 72.81 620 PRO A C 1
ATOM 4671 O O . PRO A 1 620 ? 20.575 -10.253 -43.475 1.00 72.81 620 PRO A O 1
ATOM 4674 N N . ALA A 1 621 ? 22.777 -9.882 -43.737 1.00 65.75 621 ALA A N 1
ATOM 4675 C CA . ALA A 1 621 ? 22.627 -8.470 -44.100 1.00 65.75 621 ALA A CA 1
ATOM 4676 C C . ALA A 1 621 ? 21.801 -8.267 -45.390 1.00 65.75 621 ALA A C 1
ATOM 4678 O O . ALA A 1 621 ? 21.142 -7.240 -45.539 1.00 65.75 621 ALA A O 1
ATOM 4679 N N . ASP A 1 622 ? 21.790 -9.271 -46.271 1.00 65.44 622 ASP A N 1
ATOM 4680 C CA . ASP A 1 622 ? 21.016 -9.319 -47.509 1.00 65.44 622 ASP A CA 1
ATOM 4681 C C . ASP A 1 622 ? 20.291 -10.686 -47.596 1.00 65.44 622 ASP A C 1
ATOM 4683 O O . ASP A 1 622 ? 20.928 -11.704 -47.301 1.00 65.44 622 ASP A O 1
ATOM 4687 N N . PRO A 1 623 ? 18.982 -10.780 -47.931 1.00 56.38 623 PRO A N 1
ATOM 4688 C CA . PRO A 1 623 ? 18.087 -9.737 -48.439 1.00 56.38 623 PRO A CA 1
ATOM 4689 C C . PRO A 1 623 ? 17.589 -8.742 -47.378 1.00 56.38 623 PRO A C 1
ATOM 4691 O O . PRO A 1 623 ? 16.868 -9.106 -46.441 1.00 56.38 623 PRO A O 1
ATOM 4694 N N . ALA A 1 624 ? 17.857 -7.452 -47.605 1.00 69.94 624 ALA A N 1
ATOM 4695 C CA . ALA A 1 624 ? 17.485 -6.358 -46.696 1.00 69.94 624 ALA A CA 1
ATOM 4696 C C . ALA A 1 624 ? 15.988 -6.330 -46.302 1.00 69.94 624 ALA A C 1
ATOM 4698 O O . ALA A 1 624 ? 15.641 -5.977 -45.174 1.00 69.94 624 ALA A O 1
ATOM 4699 N N . ALA A 1 625 ? 15.085 -6.751 -47.197 1.00 77.94 625 ALA A N 1
ATOM 4700 C CA . ALA A 1 625 ? 13.635 -6.725 -46.973 1.00 77.94 625 ALA A CA 1
ATOM 4701 C C . ALA A 1 625 ? 13.175 -7.548 -45.750 1.00 77.94 625 ALA A C 1
ATOM 4703 O O . ALA A 1 625 ? 12.260 -7.131 -45.032 1.00 77.94 625 ALA A O 1
ATOM 4704 N N . ALA A 1 626 ? 13.811 -8.693 -45.476 1.00 80.50 626 ALA A N 1
ATOM 4705 C CA . ALA A 1 626 ? 13.483 -9.514 -44.308 1.00 80.50 626 ALA A CA 1
ATOM 4706 C C . ALA A 1 626 ? 13.933 -8.832 -43.005 1.00 80.50 626 ALA A C 1
ATOM 4708 O O . ALA A 1 626 ? 13.175 -8.776 -42.035 1.00 80.50 626 ALA A O 1
ATOM 4709 N N . ARG A 1 627 ? 15.139 -8.250 -43.011 1.00 81.00 627 ARG A N 1
ATOM 4710 C CA . ARG A 1 627 ? 15.744 -7.556 -41.866 1.00 81.00 627 ARG A CA 1
ATOM 4711 C C . ARG A 1 627 ? 14.950 -6.298 -41.482 1.00 81.00 627 ARG A C 1
ATOM 4713 O O . ARG A 1 627 ? 14.587 -6.150 -40.317 1.00 81.00 627 ARG A O 1
ATOM 4720 N N . VAL A 1 628 ? 14.552 -5.489 -42.470 1.00 85.50 628 VAL A N 1
ATOM 4721 C CA . VAL A 1 628 ? 13.657 -4.324 -42.297 1.00 85.50 628 VAL A CA 1
ATOM 4722 C C . VAL A 1 628 ? 12.276 -4.732 -41.766 1.00 85.50 628 VAL A C 1
ATOM 4724 O O . VAL A 1 628 ? 11.717 -4.062 -40.898 1.00 85.50 628 VAL A O 1
ATOM 4727 N N . SER A 1 629 ? 11.722 -5.857 -42.233 1.00 87.81 629 SER A N 1
ATOM 4728 C CA . SER A 1 629 ? 10.423 -6.353 -41.749 1.00 87.81 629 SER A CA 1
ATOM 4729 C C . SER A 1 629 ? 10.468 -6.751 -40.266 1.00 87.81 629 SER A C 1
ATOM 4731 O O . SER A 1 629 ? 9.520 -6.480 -39.525 1.00 87.81 629 SER A O 1
ATOM 4733 N N . VAL A 1 630 ? 11.569 -7.364 -39.813 1.00 89.12 630 VAL A N 1
ATOM 4734 C CA . VAL A 1 630 ? 11.769 -7.711 -38.396 1.00 89.12 630 VAL A CA 1
ATOM 4735 C C . VAL A 1 630 ? 12.012 -6.461 -37.546 1.00 89.12 630 VAL A C 1
ATOM 4737 O O . VAL A 1 630 ? 11.402 -6.346 -36.484 1.00 89.12 630 VAL A O 1
ATOM 4740 N N . GLU A 1 631 ? 12.803 -5.493 -38.019 1.00 88.38 631 GLU A N 1
ATOM 4741 C CA . GLU A 1 631 ? 12.986 -4.192 -37.354 1.00 88.38 631 GLU A CA 1
ATOM 4742 C C . GLU A 1 631 ? 11.646 -3.471 -37.129 1.00 88.38 631 GLU A C 1
ATOM 4744 O O . GLU A 1 631 ? 11.325 -3.085 -36.001 1.00 88.38 631 GLU A O 1
ATOM 4749 N N . ALA A 1 632 ? 10.820 -3.355 -38.175 1.00 89.12 632 ALA A N 1
ATOM 4750 C CA . ALA A 1 632 ? 9.500 -2.739 -38.080 1.00 89.12 632 ALA A CA 1
ATOM 4751 C C . ALA A 1 632 ? 8.601 -3.470 -37.066 1.00 89.12 632 ALA A C 1
ATOM 4753 O O . ALA A 1 632 ? 7.933 -2.833 -36.247 1.00 89.12 632 ALA A O 1
ATOM 4754 N N . LEU A 1 633 ? 8.618 -4.807 -37.062 1.00 93.19 633 LEU A N 1
ATOM 4755 C CA . LEU A 1 633 ? 7.855 -5.608 -36.105 1.00 93.19 633 LEU A CA 1
ATOM 4756 C C . LEU A 1 633 ? 8.350 -5.413 -34.661 1.00 93.19 633 LEU A C 1
ATOM 4758 O O . LEU A 1 633 ? 7.533 -5.276 -33.751 1.00 93.19 633 LEU A O 1
ATOM 4762 N N . MET A 1 634 ? 9.664 -5.338 -34.438 1.00 90.44 634 MET A N 1
ATOM 4763 C CA . MET A 1 634 ? 10.252 -5.049 -33.126 1.00 90.44 634 MET A CA 1
ATOM 4764 C C . MET A 1 634 ? 9.853 -3.656 -32.616 1.00 90.44 634 MET A C 1
ATOM 4766 O O . MET A 1 634 ? 9.455 -3.528 -31.456 1.00 90.44 634 MET A O 1
ATOM 4770 N N . ALA A 1 635 ? 9.877 -2.634 -33.479 1.00 88.25 635 ALA A N 1
ATOM 4771 C CA . ALA A 1 635 ? 9.427 -1.281 -33.144 1.00 88.25 635 ALA A CA 1
ATOM 4772 C C . ALA A 1 635 ? 7.929 -1.242 -32.790 1.00 88.25 635 ALA A C 1
ATOM 4774 O O . ALA A 1 635 ? 7.544 -0.631 -31.789 1.00 88.25 635 ALA A O 1
ATOM 4775 N N . ILE A 1 636 ? 7.089 -1.954 -33.552 1.00 91.56 636 ILE A N 1
ATOM 4776 C CA . ILE A 1 636 ? 5.651 -2.104 -33.276 1.00 91.56 636 ILE A CA 1
ATOM 4777 C C . ILE A 1 636 ? 5.414 -2.807 -31.933 1.00 91.56 636 ILE A C 1
ATOM 4779 O O . ILE A 1 636 ? 4.562 -2.366 -31.163 1.00 91.56 636 ILE A O 1
ATOM 4783 N N . VAL A 1 637 ? 6.163 -3.865 -31.605 1.00 93.38 637 VAL A N 1
ATOM 4784 C CA . VAL A 1 637 ? 6.042 -4.558 -30.309 1.00 93.38 637 VAL A CA 1
ATOM 4785 C C . VAL A 1 637 ? 6.462 -3.638 -29.156 1.00 93.38 637 VAL A C 1
ATOM 4787 O O . VAL A 1 637 ? 5.741 -3.536 -28.159 1.00 93.38 637 VAL A O 1
ATOM 4790 N N . LEU A 1 638 ? 7.582 -2.924 -29.292 1.00 88.00 638 LEU A N 1
ATOM 4791 C CA . LEU A 1 638 ? 8.103 -2.025 -28.262 1.00 88.00 638 LEU A CA 1
ATOM 4792 C C . LEU A 1 638 ? 7.169 -0.830 -28.007 1.00 88.00 638 LEU A C 1
ATOM 4794 O O . LEU A 1 638 ? 6.631 -0.687 -26.907 1.00 88.00 638 LEU A O 1
ATOM 4798 N N . LEU A 1 639 ? 6.922 -0.001 -29.023 1.00 88.81 639 LEU A N 1
ATOM 4799 C CA . LEU A 1 639 ? 6.097 1.204 -28.893 1.00 88.81 639 LEU A CA 1
ATOM 4800 C C . LEU A 1 639 ? 4.614 0.860 -28.712 1.00 88.81 639 LEU A C 1
ATOM 4802 O O . LEU A 1 639 ? 3.930 1.454 -27.876 1.00 88.81 639 LEU A O 1
ATOM 4806 N N . GLY A 1 640 ? 4.114 -0.135 -29.448 1.00 90.56 640 GLY A N 1
ATOM 4807 C CA . GLY A 1 640 ? 2.725 -0.576 -29.366 1.00 90.56 640 GLY A CA 1
ATOM 4808 C C . GLY A 1 640 ? 2.366 -1.127 -27.988 1.00 90.56 640 GLY A C 1
ATOM 4809 O O . GLY A 1 640 ? 1.301 -0.793 -27.472 1.00 90.56 640 GLY A O 1
ATOM 4810 N N . SER A 1 641 ? 3.252 -1.891 -27.336 1.00 93.25 641 SER A N 1
ATOM 4811 C CA . SER A 1 641 ? 2.989 -2.395 -25.977 1.00 93.25 641 SER A CA 1
ATOM 4812 C C . SER A 1 641 ? 2.854 -1.268 -24.941 1.00 93.25 641 SER A C 1
ATOM 4814 O O . SER A 1 641 ? 1.953 -1.322 -24.099 1.00 93.25 641 SER A O 1
ATOM 4816 N N . LEU A 1 642 ? 3.659 -0.204 -25.051 1.00 89.69 642 LEU A N 1
ATOM 4817 C CA . LEU A 1 642 ? 3.551 0.993 -24.208 1.00 89.69 642 LEU A CA 1
ATOM 4818 C C . LEU A 1 642 ? 2.280 1.806 -24.508 1.00 89.69 642 LEU A C 1
ATOM 4820 O O . LEU A 1 642 ? 1.523 2.117 -23.586 1.00 89.69 642 LEU A O 1
ATOM 4824 N N . ILE A 1 643 ? 2.008 2.118 -25.780 1.00 91.31 643 ILE A N 1
ATOM 4825 C CA . ILE A 1 643 ? 0.867 2.955 -26.194 1.00 91.31 643 ILE A CA 1
ATOM 4826 C C . ILE A 1 643 ? -0.466 2.249 -25.910 1.00 91.31 643 ILE A C 1
ATOM 4828 O O . ILE A 1 643 ? -1.337 2.811 -25.241 1.00 91.31 643 ILE A O 1
ATOM 4832 N N . VAL A 1 644 ? -0.625 0.998 -26.355 1.00 92.12 644 VAL A N 1
ATOM 4833 C CA . VAL A 1 644 ? -1.839 0.202 -26.102 1.00 92.12 644 VAL A CA 1
ATOM 4834 C C . VAL A 1 644 ? -2.006 -0.036 -24.601 1.00 92.12 644 VAL A C 1
ATOM 4836 O O . VAL A 1 644 ? -3.117 0.099 -24.083 1.00 92.12 644 VAL A O 1
ATOM 4839 N N . GLY A 1 645 ? -0.911 -0.300 -23.880 1.00 90.19 645 GLY A N 1
ATOM 4840 C CA . GLY A 1 645 ? -0.908 -0.426 -22.425 1.00 90.19 645 GLY A CA 1
ATOM 4841 C C . GLY A 1 645 ? -1.411 0.834 -21.713 1.00 90.19 645 GLY A C 1
ATOM 4842 O O . GLY A 1 645 ? -2.252 0.736 -20.813 1.00 90.19 645 GLY A O 1
ATOM 4843 N N . ALA A 1 646 ? -0.972 2.021 -22.139 1.00 88.94 646 ALA A N 1
ATOM 4844 C CA . ALA A 1 646 ? -1.413 3.305 -21.596 1.00 88.94 646 ALA A CA 1
ATOM 4845 C C . ALA A 1 646 ? -2.890 3.608 -21.912 1.00 88.94 646 ALA A C 1
ATOM 4847 O O . ALA A 1 646 ? -3.655 3.967 -21.011 1.00 88.94 646 ALA A O 1
ATOM 4848 N N . VAL A 1 647 ? -3.333 3.403 -23.158 1.00 91.56 647 VAL A N 1
ATOM 4849 C CA . VAL A 1 647 ? -4.734 3.623 -23.567 1.00 91.56 647 VAL A CA 1
ATOM 4850 C C . VAL A 1 647 ? -5.682 2.672 -22.827 1.00 91.56 647 VAL A C 1
ATOM 4852 O O . VAL A 1 647 ? -6.685 3.116 -22.257 1.00 91.56 647 VAL A O 1
ATOM 4855 N N . TYR A 1 648 ? -5.340 1.380 -22.755 1.00 90.25 648 TYR A N 1
ATOM 4856 C CA . TYR A 1 648 ? -6.080 0.379 -21.979 1.00 90.25 648 TYR A CA 1
ATOM 4857 C C . TYR A 1 648 ? -6.174 0.770 -20.498 1.00 90.25 648 TYR A C 1
ATOM 4859 O O . TYR A 1 648 ? -7.260 0.766 -19.913 1.00 90.25 648 TYR A O 1
ATOM 4867 N N . SER A 1 649 ? -5.051 1.198 -19.916 1.00 86.25 649 SER A N 1
ATOM 4868 C CA . SER A 1 649 ? -4.967 1.667 -18.531 1.00 86.25 649 SER A CA 1
ATOM 4869 C C . SER A 1 649 ? -5.905 2.838 -18.247 1.00 86.25 649 SER A C 1
ATOM 4871 O O . SER A 1 649 ? -6.663 2.797 -17.277 1.00 86.25 649 SER A O 1
ATOM 4873 N N . ILE A 1 650 ? -5.905 3.869 -19.099 1.00 86.62 650 ILE A N 1
ATOM 4874 C CA . ILE A 1 650 ? -6.791 5.033 -18.954 1.00 86.62 650 ILE A CA 1
ATOM 4875 C C . ILE A 1 650 ? -8.262 4.605 -19.052 1.00 86.62 650 ILE A C 1
ATOM 4877 O O . ILE A 1 650 ? -9.090 5.058 -18.254 1.00 86.62 650 ILE A O 1
ATOM 4881 N N . ARG A 1 651 ? -8.596 3.708 -19.990 1.00 88.19 651 ARG A N 1
ATOM 4882 C CA . ARG A 1 651 ? -9.963 3.206 -20.187 1.00 88.19 651 ARG A CA 1
ATOM 4883 C C . ARG A 1 651 ? -10.482 2.455 -18.960 1.00 88.19 651 ARG A C 1
ATOM 4885 O O . ARG A 1 651 ? -11.559 2.786 -18.457 1.00 88.19 651 ARG A O 1
ATOM 4892 N N . GLU A 1 652 ? -9.723 1.488 -18.446 1.00 84.56 652 GLU A N 1
ATOM 4893 C CA . GLU A 1 652 ? -10.146 0.696 -17.286 1.00 84.56 652 GLU A CA 1
ATOM 4894 C C . GLU A 1 652 ? -10.133 1.518 -15.988 1.00 84.56 652 GLU A C 1
ATOM 4896 O O . GLU A 1 652 ? -11.073 1.412 -15.202 1.00 84.56 652 GLU A O 1
ATOM 4901 N N . LEU A 1 653 ? -9.181 2.441 -15.786 1.00 78.56 653 LEU A N 1
ATOM 4902 C CA . LEU A 1 653 ? -9.201 3.351 -14.629 1.00 78.56 653 LEU A CA 1
ATOM 4903 C C . LEU A 1 653 ? -10.452 4.253 -14.612 1.00 78.56 653 LEU A C 1
ATOM 4905 O O . LEU A 1 653 ? -11.021 4.488 -13.538 1.00 78.56 653 LEU A O 1
ATOM 4909 N N . ARG A 1 654 ? -10.917 4.720 -15.785 1.00 82.62 654 ARG A N 1
ATOM 4910 C CA . ARG A 1 654 ? -12.191 5.453 -15.941 1.00 82.62 654 ARG A CA 1
ATOM 4911 C C . ARG A 1 654 ? -13.409 4.554 -15.709 1.00 82.62 654 ARG A C 1
ATOM 4913 O O . ARG A 1 654 ? -14.366 4.991 -15.073 1.00 82.62 654 ARG A O 1
ATOM 4920 N N . ARG A 1 655 ? -13.393 3.307 -16.192 1.00 80.62 655 ARG A N 1
ATOM 4921 C CA . ARG A 1 655 ? -14.458 2.318 -15.938 1.00 80.62 655 ARG A CA 1
ATOM 4922 C C . ARG A 1 655 ? -14.584 2.013 -14.445 1.00 80.62 655 ARG A C 1
ATOM 4924 O O . ARG A 1 655 ? -15.668 2.148 -13.893 1.00 80.62 655 ARG A O 1
ATOM 4931 N N . MET A 1 656 ? -13.477 1.713 -13.773 1.00 71.06 656 MET A N 1
ATOM 4932 C CA . MET A 1 656 ? -13.452 1.450 -12.334 1.00 71.06 656 MET A CA 1
ATOM 4933 C C . MET A 1 656 ? -13.868 2.646 -11.485 1.00 71.06 656 MET A C 1
ATOM 4935 O O . MET A 1 656 ? -14.430 2.452 -10.418 1.00 71.06 656 MET A O 1
ATOM 4939 N N . ARG A 1 657 ? -13.588 3.889 -11.911 1.00 73.88 657 ARG A N 1
ATOM 4940 C CA . ARG A 1 657 ? -14.089 5.073 -11.192 1.00 73.88 657 ARG A CA 1
ATOM 4941 C C . ARG A 1 657 ? -15.621 5.112 -11.163 1.00 73.88 657 ARG A C 1
ATOM 4943 O O . ARG A 1 657 ? -16.143 5.606 -10.177 1.00 73.88 657 ARG A O 1
ATOM 4950 N N . ARG A 1 658 ? -16.297 4.588 -12.193 1.00 72.38 658 ARG A N 1
ATOM 4951 C CA . ARG A 1 658 ? -17.761 4.442 -12.219 1.00 72.38 658 ARG A CA 1
ATOM 4952 C C . ARG A 1 658 ? -18.218 3.264 -11.356 1.00 72.38 658 ARG A C 1
ATOM 4954 O O . ARG A 1 658 ? -18.949 3.484 -10.410 1.00 72.38 658 ARG A O 1
ATOM 4961 N N . VAL A 1 659 ? -17.662 2.066 -11.566 1.00 68.19 659 VAL A N 1
ATOM 4962 C CA . VAL A 1 659 ? -18.020 0.868 -10.768 1.00 68.19 659 VAL A CA 1
ATOM 4963 C C . VAL A 1 659 ? -17.822 1.076 -9.258 1.00 68.19 659 VAL A C 1
ATOM 4965 O O . VAL A 1 659 ? -18.629 0.613 -8.470 1.00 68.19 659 VAL A O 1
ATOM 4968 N N . LEU A 1 660 ? -16.772 1.794 -8.839 1.00 65.94 660 LEU A N 1
ATOM 4969 C CA . LEU A 1 660 ? -16.525 2.109 -7.424 1.00 65.94 660 LEU A CA 1
ATOM 4970 C C . LEU A 1 660 ? -17.425 3.225 -6.856 1.00 65.94 660 LEU A C 1
ATOM 4972 O O . LEU A 1 660 ? -17.341 3.487 -5.660 1.00 65.94 660 LEU A O 1
ATOM 4976 N N . ALA A 1 661 ? -18.223 3.904 -7.685 1.00 67.62 661 ALA A N 1
ATOM 4977 C CA . ALA A 1 661 ? -19.252 4.841 -7.234 1.00 67.62 661 ALA A CA 1
ATOM 4978 C C . ALA A 1 661 ? -20.582 4.123 -6.942 1.00 67.62 661 ALA A C 1
ATOM 4980 O O . ALA A 1 661 ? -21.273 4.512 -6.012 1.00 67.62 661 ALA A O 1
ATOM 4981 N N . ASP A 1 662 ? -20.878 3.035 -7.663 1.00 69.81 662 ASP A N 1
ATOM 4982 C CA . ASP A 1 662 ? -22.124 2.255 -7.551 1.00 69.81 662 ASP A CA 1
ATOM 4983 C C . ASP A 1 662 ? -22.065 1.155 -6.458 1.00 69.81 662 ASP A C 1
ATOM 4985 O O . ASP A 1 662 ? -22.824 0.183 -6.479 1.00 69.81 662 ASP A O 1
ATOM 4989 N N . VAL A 1 663 ? -21.113 1.254 -5.523 1.00 74.88 663 VAL A N 1
ATOM 4990 C CA . VAL A 1 663 ? -20.865 0.232 -4.493 1.00 74.88 663 VAL A CA 1
ATOM 4991 C C . VAL A 1 663 ? -21.873 0.355 -3.359 1.00 74.88 663 VAL A C 1
ATOM 4993 O O . VAL A 1 663 ? -21.896 1.364 -2.664 1.00 74.88 663 VAL A O 1
ATOM 4996 N N . ASP A 1 664 ? -22.619 -0.716 -3.100 1.00 80.25 664 ASP A N 1
ATOM 4997 C CA . ASP A 1 664 ? -23.532 -0.836 -1.960 1.00 80.25 664 ASP A CA 1
ATOM 4998 C C . ASP A 1 664 ? -22.766 -0.901 -0.619 1.00 80.25 664 ASP A C 1
ATOM 5000 O O . ASP A 1 664 ? -22.213 -1.941 -0.241 1.00 80.25 664 ASP A O 1
ATOM 5004 N N . LEU A 1 665 ? -22.750 0.213 0.122 1.00 82.25 665 LEU A N 1
ATOM 5005 C CA . LEU A 1 665 ? -22.146 0.317 1.455 1.00 82.25 665 LEU A CA 1
ATOM 5006 C C . LEU A 1 665 ? -22.776 -0.649 2.469 1.00 82.25 665 LEU A C 1
ATOM 5008 O O . LEU A 1 665 ? -22.080 -1.116 3.374 1.00 82.25 665 LEU A O 1
ATOM 5012 N N . SER A 1 666 ? -24.062 -0.982 2.326 1.00 83.44 666 SER A N 1
ATOM 5013 C CA . SER A 1 666 ? -24.774 -1.859 3.261 1.00 83.44 666 SER A CA 1
ATOM 5014 C C . SER A 1 666 ? -24.339 -3.323 3.125 1.00 83.44 666 SER A C 1
ATOM 5016 O O . SER A 1 666 ? -24.168 -4.021 4.131 1.00 83.44 666 SER A O 1
ATOM 5018 N N . ALA A 1 667 ? -24.045 -3.769 1.899 1.00 81.56 667 ALA A N 1
ATOM 5019 C CA . ALA A 1 667 ? -23.464 -5.083 1.633 1.00 81.56 667 ALA A CA 1
ATOM 5020 C C . ALA A 1 667 ? -22.049 -5.206 2.228 1.00 81.56 667 ALA A C 1
ATOM 5022 O O . ALA A 1 667 ? -21.723 -6.213 2.862 1.00 81.56 667 ALA A O 1
ATOM 5023 N N . ILE A 1 668 ? -21.222 -4.161 2.095 1.00 78.75 668 ILE A N 1
ATOM 5024 C CA . ILE A 1 668 ? -19.874 -4.132 2.686 1.00 78.75 668 ILE A CA 1
ATOM 5025 C C . ILE A 1 668 ? -19.936 -4.164 4.217 1.00 78.75 668 ILE A C 1
ATOM 5027 O O . ILE A 1 668 ? -19.223 -4.945 4.852 1.00 78.75 668 ILE A O 1
ATOM 5031 N N . LEU A 1 669 ? -20.803 -3.343 4.814 1.00 84.25 669 LEU A N 1
ATOM 5032 C CA . LEU A 1 669 ? -20.971 -3.290 6.262 1.00 84.25 669 LEU A CA 1
ATOM 5033 C C . LEU A 1 669 ? -21.464 -4.640 6.815 1.00 84.25 669 LEU A C 1
ATOM 5035 O O . LEU A 1 669 ? -21.001 -5.062 7.870 1.00 84.25 669 LEU A O 1
ATOM 5039 N N . SER A 1 670 ? -22.310 -5.364 6.071 1.00 83.81 670 SER A N 1
ATOM 5040 C CA . SER A 1 670 ? -22.794 -6.705 6.449 1.00 83.81 670 SER A CA 1
ATOM 5041 C C . SER A 1 670 ? -21.664 -7.745 6.497 1.00 83.81 670 SER A C 1
ATOM 5043 O O . SER A 1 670 ? -21.614 -8.579 7.404 1.00 83.81 670 SER A O 1
ATOM 5045 N N . ALA A 1 671 ? -20.716 -7.678 5.555 1.00 80.19 671 ALA A N 1
ATOM 5046 C CA . ALA A 1 671 ? -19.537 -8.546 5.545 1.00 80.19 671 ALA A CA 1
ATOM 5047 C C . ALA A 1 671 ? -18.567 -8.238 6.705 1.00 80.19 671 ALA A C 1
ATOM 5049 O O . ALA A 1 671 ? -17.948 -9.152 7.255 1.00 80.19 671 ALA A O 1
ATOM 5050 N N . ALA A 1 672 ? -18.450 -6.966 7.103 1.00 79.25 672 ALA A N 1
ATOM 5051 C CA . ALA A 1 672 ? -17.689 -6.567 8.287 1.00 79.25 672 ALA A CA 1
ATOM 5052 C C . ALA A 1 672 ? -18.350 -7.063 9.587 1.00 79.25 672 ALA A C 1
ATOM 5054 O O . ALA A 1 672 ? -17.670 -7.670 10.414 1.00 79.25 672 ALA A O 1
ATOM 5055 N N . ASP A 1 673 ? -19.665 -6.875 9.723 1.00 86.06 673 ASP A N 1
ATOM 5056 C CA . ASP A 1 673 ? -20.474 -7.283 10.881 1.00 86.06 673 ASP A CA 1
ATOM 5057 C C . ASP A 1 673 ? -20.347 -8.792 11.161 1.00 86.06 673 ASP A C 1
ATOM 5059 O O . ASP A 1 673 ? -19.942 -9.197 12.249 1.00 86.06 673 ASP A O 1
ATOM 5063 N N . SER A 1 674 ? -20.541 -9.637 10.139 1.00 83.50 674 SER A N 1
ATOM 5064 C CA . SER A 1 674 ? -20.430 -11.103 10.260 1.00 83.50 674 SER A CA 1
ATOM 5065 C C . SER A 1 674 ? -19.057 -11.582 10.763 1.00 83.50 674 SER A C 1
ATOM 5067 O O . SER A 1 674 ? -18.963 -12.558 11.514 1.00 83.50 674 SER A O 1
ATOM 5069 N N . LYS A 1 675 ? -17.980 -10.887 10.379 1.00 80.44 675 LYS A N 1
ATOM 5070 C CA . LYS A 1 675 ? -16.607 -11.202 10.799 1.00 80.44 675 LYS A CA 1
ATOM 5071 C C . LYS A 1 675 ? -16.316 -10.757 12.237 1.00 80.44 675 LYS A C 1
ATOM 5073 O O . LYS A 1 675 ? -15.547 -11.425 12.927 1.00 80.44 675 LYS A O 1
ATOM 5078 N N . ILE A 1 676 ? -16.907 -9.645 12.673 1.00 83.50 676 ILE A N 1
ATOM 5079 C CA . ILE A 1 676 ? -16.799 -9.132 14.045 1.00 83.50 676 ILE A CA 1
ATOM 5080 C C . ILE A 1 676 ? -17.575 -10.061 14.988 1.00 83.50 676 ILE A C 1
ATOM 5082 O O . ILE A 1 676 ? -16.978 -10.644 15.899 1.00 83.50 676 ILE A O 1
ATOM 5086 N N . ASP A 1 677 ? -18.861 -10.281 14.703 1.00 90.50 677 ASP A N 1
ATOM 5087 C CA . ASP A 1 677 ? -19.773 -11.088 15.520 1.00 90.50 677 ASP A CA 1
ATOM 5088 C C . ASP A 1 677 ? -19.317 -12.544 15.657 1.00 90.50 677 ASP A C 1
ATOM 5090 O O . ASP A 1 677 ? -19.378 -13.100 16.750 1.00 90.50 677 ASP A O 1
ATOM 5094 N N . GLY A 1 678 ? -18.786 -13.161 14.593 1.00 86.69 678 GLY A N 1
ATOM 5095 C CA . GLY A 1 678 ? -18.314 -14.550 14.658 1.00 86.69 678 GLY A CA 1
ATOM 5096 C C . GLY A 1 678 ? -17.304 -14.788 15.788 1.00 86.69 678 GLY A C 1
ATOM 5097 O O . GLY A 1 678 ? -17.427 -15.748 16.538 1.00 86.69 678 GLY A O 1
ATOM 5098 N N . SER A 1 679 ? -16.362 -13.858 15.975 1.00 86.12 679 SER A N 1
ATOM 5099 C CA . SER A 1 679 ? -15.355 -13.952 17.042 1.00 86.12 679 SER A CA 1
ATOM 5100 C C . SER A 1 679 ? -15.885 -13.645 18.450 1.00 86.12 679 SER A C 1
ATOM 5102 O O . SER A 1 679 ? -15.276 -14.067 19.434 1.00 86.12 679 SER A O 1
ATOM 5104 N N . LEU A 1 680 ? -17.004 -12.916 18.557 1.00 91.81 680 LEU A N 1
ATOM 5105 C CA . LEU A 1 680 ? -17.713 -12.709 19.821 1.00 91.81 680 LEU A CA 1
ATOM 5106 C C . LEU A 1 680 ? -18.487 -13.967 20.215 1.00 91.81 680 LEU A C 1
ATOM 5108 O O . LEU A 1 680 ? -18.383 -14.397 21.362 1.00 91.81 680 LEU A O 1
ATOM 5112 N N . ALA A 1 681 ? -19.199 -14.582 19.265 1.00 94.00 681 ALA A N 1
ATOM 5113 C CA . ALA A 1 681 ? -19.977 -15.797 19.492 1.00 94.00 681 ALA A CA 1
ATOM 5114 C C . ALA A 1 681 ? -19.123 -16.907 20.126 1.00 94.00 681 ALA A C 1
ATOM 5116 O O . ALA A 1 681 ? -19.546 -17.524 21.097 1.00 94.00 681 ALA A O 1
ATOM 5117 N N . ASP A 1 682 ? -17.890 -17.104 19.653 1.00 92.50 682 ASP A N 1
ATOM 5118 C CA . ASP A 1 682 ? -16.985 -18.128 20.193 1.00 92.50 682 ASP A CA 1
ATOM 5119 C C . ASP A 1 682 ? -16.562 -17.864 21.650 1.00 92.50 682 ASP A C 1
ATOM 5121 O O . ASP A 1 682 ? -16.403 -18.804 22.427 1.00 92.50 682 ASP A O 1
ATOM 5125 N N . ARG A 1 683 ? -16.409 -16.592 22.042 1.00 94.19 683 ARG A N 1
ATOM 5126 C CA . ARG A 1 683 ? -16.006 -16.180 23.403 1.00 94.19 683 ARG A CA 1
ATOM 5127 C C . ARG A 1 683 ? -17.175 -16.058 24.384 1.00 94.19 683 ARG A C 1
ATOM 5129 O O . ARG A 1 683 ? -16.949 -16.113 25.590 1.00 94.19 683 ARG A O 1
ATOM 5136 N N . LEU A 1 684 ? -18.397 -15.899 23.875 1.00 95.88 684 LEU A N 1
ATOM 5137 C CA . LEU A 1 684 ? -19.631 -16.056 24.647 1.00 95.88 684 LEU A CA 1
ATOM 5138 C C . LEU A 1 684 ? -19.933 -17.545 24.875 1.00 95.88 684 LEU A C 1
ATOM 5140 O O . LEU A 1 684 ? -20.248 -17.937 25.994 1.00 95.88 684 LEU A O 1
ATOM 5144 N N . ARG A 1 685 ? -19.760 -18.385 23.843 1.00 95.50 685 ARG A N 1
ATOM 5145 C CA . ARG A 1 685 ? -19.986 -19.839 23.908 1.00 95.50 685 ARG A CA 1
ATOM 5146 C C . ARG A 1 685 ? -19.054 -20.533 24.900 1.00 95.50 685 ARG A C 1
ATOM 5148 O O . ARG A 1 685 ? -19.519 -21.322 25.711 1.00 95.50 685 ARG A O 1
ATOM 5155 N N . ASP A 1 686 ? -17.757 -20.212 24.874 1.00 93.31 686 ASP A N 1
ATOM 5156 C CA . ASP A 1 686 ? -16.770 -20.800 25.796 1.00 93.31 686 ASP A CA 1
ATOM 5157 C C . ASP A 1 686 ? -16.733 -20.157 27.198 1.00 93.31 686 ASP A C 1
ATOM 5159 O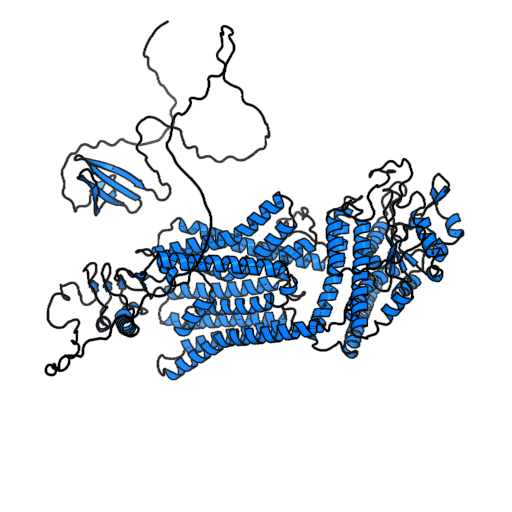 O . ASP A 1 686 ? -15.874 -20.496 28.015 1.00 93.31 686 ASP A O 1
ATOM 5163 N N . GLY A 1 687 ? -17.635 -19.210 27.481 1.00 92.00 687 GLY A N 1
ATOM 5164 C CA . GLY A 1 687 ? -17.750 -18.536 28.775 1.00 92.00 687 GLY A CA 1
ATOM 5165 C C . GLY A 1 687 ? -16.575 -17.626 29.154 1.00 92.00 687 GLY A C 1
ATOM 5166 O O . GLY A 1 687 ? -16.580 -17.079 30.257 1.00 92.00 687 GLY A O 1
ATOM 5167 N N . SER A 1 688 ? -15.580 -17.418 28.276 1.00 93.44 688 SER A N 1
ATOM 5168 C CA . SER A 1 688 ? -14.443 -16.523 28.559 1.00 93.44 688 SER A CA 1
ATOM 5169 C C . SER A 1 688 ? -14.838 -15.046 28.617 1.00 93.44 688 SER A C 1
ATOM 5171 O O . SER A 1 688 ? -14.051 -14.222 29.084 1.00 93.44 688 SER A O 1
ATOM 5173 N N . VAL A 1 689 ? -16.033 -14.710 28.126 1.00 95.31 689 VAL A N 1
ATOM 5174 C CA . VAL A 1 689 ? -16.736 -13.458 28.402 1.00 95.31 689 VAL A CA 1
ATOM 5175 C C . VAL A 1 689 ? -18.149 -13.796 28.862 1.00 95.31 689 VAL A C 1
ATOM 5177 O O . VAL A 1 689 ? -18.846 -14.555 28.192 1.00 95.31 689 VAL A O 1
ATOM 5180 N N . ARG A 1 690 ? -18.599 -13.205 29.973 1.00 95.94 690 ARG A N 1
ATOM 5181 C CA . ARG A 1 690 ? -19.972 -13.377 30.478 1.00 95.94 690 ARG A CA 1
ATOM 5182 C C . ARG A 1 690 ? -20.764 -12.075 30.404 1.00 95.94 690 ARG A C 1
ATOM 5184 O O . ARG A 1 690 ? -20.233 -11.011 30.707 1.00 95.94 690 ARG A O 1
ATOM 5191 N N . LEU A 1 691 ? -22.040 -12.153 30.040 1.00 97.62 691 LEU A N 1
ATOM 5192 C CA . LEU A 1 691 ? -22.952 -11.004 30.054 1.00 97.62 691 LEU A CA 1
ATOM 5193 C C . LEU A 1 691 ? -23.765 -11.012 31.349 1.00 97.62 691 LEU A C 1
ATOM 5195 O O . LEU A 1 691 ? -24.290 -12.059 31.727 1.00 97.62 691 LEU A O 1
ATOM 5199 N N . LEU A 1 692 ? -23.888 -9.864 32.012 1.00 97.06 692 LEU A N 1
ATOM 5200 C CA . LEU A 1 692 ? -24.821 -9.688 33.125 1.00 97.06 692 LEU A CA 1
ATOM 5201 C C . LEU A 1 692 ? -26.261 -9.690 32.596 1.00 97.06 692 LEU A C 1
ATOM 5203 O O . LEU A 1 692 ? -26.532 -9.107 31.549 1.00 97.06 692 LEU A O 1
ATOM 5207 N N . ARG A 1 693 ? -27.196 -10.306 33.318 1.00 96.62 693 ARG A N 1
ATOM 5208 C CA . ARG A 1 693 ? -28.625 -10.283 32.979 1.00 96.62 693 ARG A CA 1
ATOM 5209 C C . ARG A 1 693 ? -29.226 -8.953 33.453 1.00 96.62 693 ARG A C 1
ATOM 5211 O O . ARG A 1 693 ? -29.330 -8.727 34.658 1.00 96.62 693 ARG A O 1
ATOM 5218 N N . SER A 1 694 ? -29.642 -8.079 32.535 1.00 95.69 694 SER A N 1
ATOM 5219 C CA . SER A 1 694 ? -30.127 -6.728 32.879 1.00 95.69 694 SER A CA 1
ATOM 5220 C C . SER A 1 694 ? -31.344 -6.739 33.814 1.00 95.69 694 SER A C 1
ATOM 5222 O O . SER A 1 694 ? -31.398 -5.960 34.763 1.00 95.69 694 SER A O 1
ATOM 5224 N N . SER A 1 695 ? -32.274 -7.681 33.630 1.00 93.81 695 SER A N 1
ATOM 5225 C CA . SER A 1 695 ? -33.411 -7.899 34.542 1.00 93.81 695 SER A CA 1
ATOM 5226 C C . SER A 1 695 ? -32.998 -8.326 35.957 1.00 93.81 695 SER A C 1
ATOM 5228 O O . SER A 1 695 ? -33.664 -7.944 36.916 1.00 93.81 695 SER A O 1
ATOM 5230 N N . TRP A 1 696 ? -31.885 -9.052 36.130 1.00 95.06 696 TRP A N 1
ATOM 5231 C CA . TRP A 1 696 ? -31.331 -9.319 37.464 1.00 95.06 696 TRP A CA 1
ATOM 5232 C C . TRP A 1 696 ? -30.705 -8.050 38.056 1.00 95.06 696 TRP A C 1
ATOM 5234 O O . TRP A 1 696 ? -30.963 -7.734 39.215 1.00 95.06 696 TRP A O 1
ATOM 5244 N N . LEU A 1 697 ? -29.951 -7.284 37.259 1.00 94.19 697 LEU A N 1
ATOM 5245 C CA . LEU A 1 697 ? -29.248 -6.069 37.698 1.00 94.19 697 LEU A CA 1
ATOM 5246 C C . LEU A 1 697 ? -30.192 -4.930 38.134 1.00 94.19 697 LEU A C 1
ATOM 5248 O O . LEU A 1 697 ? -29.825 -4.114 38.984 1.00 94.19 697 LEU A O 1
ATOM 5252 N N . ALA A 1 698 ? -31.401 -4.887 37.572 1.00 92.00 698 ALA A N 1
ATOM 5253 C CA . ALA A 1 698 ? -32.486 -3.993 37.980 1.00 92.00 698 ALA A CA 1
ATOM 5254 C C . ALA A 1 698 ? -33.329 -4.539 39.157 1.00 92.00 698 ALA A C 1
ATOM 5256 O O . ALA A 1 698 ? -34.158 -3.822 39.711 1.00 92.00 698 ALA A O 1
ATOM 5257 N N . SER A 1 699 ? -33.147 -5.803 39.558 1.00 91.94 699 SER A N 1
ATOM 5258 C CA . SER A 1 699 ? -33.975 -6.433 40.595 1.00 91.94 699 SER A CA 1
ATOM 5259 C C . SER A 1 699 ? -33.521 -6.086 42.025 1.00 91.94 699 SER A C 1
ATOM 5261 O O . SER A 1 699 ? -32.314 -5.969 42.270 1.00 91.94 699 SER A O 1
ATOM 5263 N N . PRO A 1 700 ? -34.436 -6.066 43.017 1.00 91.25 700 PRO A N 1
ATOM 5264 C CA . PRO A 1 700 ? -34.078 -5.946 44.436 1.00 91.25 700 PRO A CA 1
ATOM 5265 C C . PRO A 1 700 ? -33.146 -7.058 44.948 1.00 91.25 700 PRO A C 1
ATOM 5267 O O . PRO A 1 700 ? -32.417 -6.857 45.917 1.00 91.25 700 PRO A O 1
ATOM 5270 N N . ALA A 1 701 ? -33.130 -8.228 44.294 1.00 91.25 701 ALA A N 1
ATOM 5271 C CA . ALA A 1 701 ? -32.217 -9.317 44.641 1.00 91.25 701 ALA A CA 1
ATOM 5272 C C . ALA A 1 701 ? -30.746 -8.940 44.385 1.00 91.25 701 ALA A C 1
ATOM 5274 O O . ALA A 1 701 ? -29.870 -9.334 45.155 1.00 91.25 701 ALA A O 1
ATOM 5275 N N . SER A 1 702 ? -30.472 -8.118 43.363 1.00 93.94 702 SER A N 1
ATOM 5276 C CA . SER A 1 702 ? -29.122 -7.590 43.141 1.00 93.94 702 SER A CA 1
ATOM 5277 C C . SER A 1 702 ? -28.684 -6.651 44.269 1.00 93.94 702 SER A C 1
ATOM 5279 O O . SER A 1 702 ? -27.567 -6.785 44.756 1.00 93.94 702 SER A O 1
ATOM 5281 N N . ASP A 1 703 ? -29.563 -5.786 44.785 1.00 92.06 703 ASP A N 1
ATOM 5282 C CA . ASP A 1 703 ? -29.242 -4.887 45.908 1.00 92.06 703 ASP A CA 1
ATOM 5283 C C . ASP A 1 703 ? -28.940 -5.623 47.217 1.00 92.06 703 ASP A C 1
ATOM 5285 O O . ASP A 1 703 ? -28.132 -5.143 48.018 1.00 92.06 703 ASP A O 1
ATOM 5289 N N . ALA A 1 704 ? -29.575 -6.775 47.439 1.00 91.56 704 ALA A N 1
ATOM 5290 C CA . ALA A 1 704 ? -29.302 -7.634 48.587 1.00 91.56 704 ALA A CA 1
ATOM 5291 C C . ALA A 1 704 ? -27.953 -8.369 48.470 1.00 91.56 704 ALA A C 1
ATOM 5293 O O . ALA A 1 704 ? -27.323 -8.658 49.486 1.00 91.56 704 ALA A O 1
ATOM 5294 N N . PHE A 1 705 ? -27.502 -8.669 47.245 1.00 94.69 705 PHE A N 1
ATOM 5295 C CA . PHE A 1 705 ? -26.262 -9.408 47.000 1.00 94.69 705 PHE A CA 1
ATOM 5296 C C . PHE A 1 705 ? -25.031 -8.505 46.806 1.00 94.69 705 PHE A C 1
ATOM 5298 O O . PHE A 1 705 ? -23.918 -8.889 47.176 1.00 94.69 705 PHE A O 1
ATOM 5305 N N . LEU A 1 706 ? -25.193 -7.342 46.174 1.00 94.88 706 LEU A N 1
ATOM 5306 C CA . LEU A 1 706 ? -24.101 -6.449 45.779 1.00 94.88 706 LEU A CA 1
ATOM 5307 C C . LEU A 1 706 ? -23.376 -5.806 46.974 1.00 94.88 706 LEU A C 1
ATOM 5309 O O . LEU A 1 706 ? -23.813 -5.868 48.123 1.00 94.88 706 LEU A O 1
ATOM 5313 N N . GLY A 1 707 ? -22.198 -5.237 46.704 1.00 92.06 707 GLY A N 1
ATOM 5314 C CA . GLY A 1 707 ? -21.377 -4.588 47.723 1.00 92.06 707 GLY A CA 1
ATOM 5315 C C . GLY A 1 707 ? -21.971 -3.260 48.198 1.00 92.06 707 GLY A C 1
ATOM 5316 O O . GLY A 1 707 ? -22.919 -2.732 47.613 1.00 92.06 707 GLY A O 1
ATOM 5317 N N . ARG A 1 708 ? -21.373 -2.697 49.252 1.00 92.50 708 ARG A N 1
ATOM 5318 C CA . ARG A 1 708 ? -21.719 -1.375 49.786 1.00 92.50 708 ARG A CA 1
ATOM 5319 C C . ARG A 1 708 ? -20.466 -0.523 49.954 1.00 92.50 708 ARG A C 1
ATOM 5321 O O . ARG A 1 708 ? -19.446 -1.035 50.415 1.00 92.50 708 ARG A O 1
ATOM 5328 N N . ASP A 1 709 ? -20.544 0.753 49.588 1.00 86.50 709 ASP A N 1
ATOM 5329 C CA . ASP A 1 709 ? -19.534 1.744 49.969 1.00 86.50 709 ASP A CA 1
ATOM 5330 C C . ASP A 1 709 ? -19.742 2.215 51.428 1.00 86.50 709 ASP A C 1
ATOM 5332 O O . ASP A 1 709 ? -20.678 1.782 52.101 1.00 86.50 709 ASP A O 1
ATOM 5336 N N . ALA A 1 710 ? -18.867 3.082 51.951 1.00 82.19 710 ALA A N 1
ATOM 5337 C CA . ALA A 1 710 ? -18.941 3.503 53.358 1.00 82.19 710 ALA A CA 1
ATOM 5338 C C . ALA A 1 710 ? -20.244 4.268 53.733 1.00 82.19 710 ALA A C 1
ATOM 5340 O O . ALA A 1 710 ? -20.792 3.998 54.800 1.00 82.19 710 ALA A O 1
ATOM 5341 N N . PRO A 1 711 ? -20.778 5.181 52.894 1.00 84.00 711 PRO A N 1
ATOM 5342 C CA . PRO A 1 711 ? -22.151 5.699 52.993 1.00 84.00 711 PRO A CA 1
ATOM 5343 C C . PRO A 1 711 ? -23.302 4.703 52.769 1.00 84.00 711 PRO A C 1
ATOM 5345 O O . PRO A 1 711 ? -24.444 5.053 53.061 1.00 84.00 711 PRO A O 1
ATOM 5348 N N . GLY A 1 712 ? -23.052 3.499 52.246 1.00 88.12 712 GLY A N 1
ATOM 5349 C CA . GLY A 1 712 ? -24.075 2.475 51.994 1.00 88.12 712 GLY A CA 1
ATOM 5350 C C . GLY A 1 712 ? -24.647 2.441 50.567 1.00 88.12 712 GLY A C 1
ATOM 5351 O O . GLY A 1 712 ? -25.621 1.718 50.318 1.00 88.12 712 GLY A O 1
ATOM 5352 N N . ALA A 1 713 ? -24.056 3.171 49.617 1.00 88.56 713 ALA A N 1
ATOM 5353 C CA . ALA A 1 713 ? -24.409 3.079 48.201 1.00 88.56 713 ALA A CA 1
ATOM 5354 C C . ALA A 1 713 ? -24.069 1.686 47.644 1.00 88.56 713 ALA A C 1
ATOM 5356 O O . ALA A 1 713 ? -23.074 1.076 48.038 1.00 88.56 713 ALA A O 1
ATOM 5357 N N . VAL A 1 714 ? -24.905 1.170 46.737 1.00 93.75 714 VAL A N 1
ATOM 5358 C CA . VAL A 1 714 ? -24.697 -0.141 46.095 1.00 93.75 714 VAL A CA 1
ATOM 5359 C C . VAL A 1 714 ? -23.487 -0.064 45.166 1.00 93.75 714 VAL A C 1
ATOM 5361 O O . VAL A 1 714 ? -23.440 0.812 44.307 1.00 93.75 714 VAL A O 1
ATOM 5364 N N . ILE A 1 715 ? -22.544 -0.999 45.285 1.00 93.75 715 ILE A N 1
ATOM 5365 C CA . ILE A 1 715 ? -21.398 -1.116 44.371 1.00 93.75 715 ILE A CA 1
ATOM 5366 C C . ILE A 1 715 ? -21.320 -2.510 43.749 1.00 93.75 715 ILE A C 1
ATOM 5368 O O . ILE A 1 715 ? -21.655 -3.518 44.379 1.00 93.75 715 ILE A O 1
ATOM 5372 N N . MET A 1 716 ? -20.871 -2.568 42.494 1.00 94.56 716 MET A N 1
ATOM 5373 C CA . MET A 1 716 ? -20.675 -3.832 41.783 1.00 94.56 716 MET A CA 1
ATOM 5374 C C . MET A 1 716 ? -19.628 -4.713 42.472 1.00 94.56 716 MET A C 1
ATOM 5376 O O . MET A 1 716 ? -18.714 -4.223 43.126 1.00 94.56 716 MET A O 1
ATOM 5380 N N . LYS A 1 717 ? -19.741 -6.031 42.297 1.00 94.38 717 LYS A N 1
ATOM 5381 C CA . LYS A 1 717 ? -18.687 -6.986 42.657 1.00 94.38 717 LYS A CA 1
ATOM 5382 C C . LYS A 1 717 ? -17.973 -7.483 41.394 1.00 94.38 717 LYS A C 1
ATOM 5384 O O . LYS A 1 717 ? -18.495 -7.360 40.284 1.00 94.38 717 LYS A O 1
ATOM 5389 N N . ARG A 1 718 ? -16.771 -8.040 41.565 1.00 93.81 718 ARG A N 1
ATOM 5390 C CA . ARG A 1 718 ? -15.975 -8.643 40.479 1.00 93.81 718 ARG A CA 1
ATOM 5391 C C . ARG A 1 718 ? -16.716 -9.838 39.880 1.00 93.81 718 ARG A C 1
ATOM 5393 O O . ARG A 1 718 ? -17.467 -10.487 40.603 1.00 93.81 718 ARG A O 1
ATOM 5400 N N . GLN A 1 719 ? -16.447 -10.196 38.619 1.00 93.88 719 GLN A N 1
ATOM 5401 C CA . GLN A 1 719 ? -17.056 -11.373 37.968 1.00 93.88 719 GLN A CA 1
ATOM 5402 C C . GLN A 1 719 ? -17.062 -12.626 38.869 1.00 93.88 719 GLN A C 1
ATOM 5404 O O . GLN A 1 719 ? -18.073 -13.318 38.948 1.00 93.88 719 GLN A O 1
ATOM 5409 N N . GLN A 1 720 ? -15.942 -12.913 39.540 1.00 91.69 720 GLN A N 1
ATOM 5410 C CA . GLN A 1 720 ? -15.762 -14.139 40.329 1.00 91.69 720 GLN A CA 1
ATOM 5411 C C . GLN A 1 720 ? -16.540 -14.149 41.657 1.00 91.69 720 GLN A C 1
ATOM 5413 O O . GLN A 1 720 ? -16.759 -15.212 42.225 1.00 91.69 720 GLN A O 1
ATOM 5418 N N . ASP A 1 721 ? -16.975 -12.979 42.133 1.00 93.50 721 ASP A N 1
ATOM 5419 C CA . ASP A 1 721 ? -17.727 -12.811 43.383 1.00 93.50 721 ASP A CA 1
ATOM 5420 C C . ASP A 1 721 ? -19.249 -12.708 43.143 1.00 93.50 721 ASP A C 1
ATOM 5422 O O . ASP A 1 721 ? -20.003 -12.449 44.083 1.00 93.50 721 ASP A O 1
ATOM 5426 N N . MET A 1 722 ? -19.699 -12.828 41.888 1.00 94.44 722 MET A N 1
ATOM 5427 C CA . MET A 1 722 ? -21.096 -12.682 41.461 1.00 94.44 722 MET A CA 1
ATOM 5428 C C . MET A 1 722 ? -21.784 -14.052 41.335 1.00 94.44 722 MET A C 1
ATOM 5430 O O . MET A 1 722 ? -21.137 -15.029 40.949 1.00 94.44 722 MET A O 1
ATOM 5434 N N . PRO A 1 723 ? -23.094 -14.153 41.623 1.00 95.44 723 PRO A N 1
ATOM 5435 C CA . PRO A 1 723 ? -23.792 -15.428 41.655 1.00 95.44 723 PRO A CA 1
ATOM 5436 C C . PRO A 1 723 ? -24.164 -15.874 40.231 1.00 95.44 723 PRO A C 1
ATOM 5438 O O . PRO A 1 723 ? -24.135 -15.080 39.287 1.00 95.44 723 PRO A O 1
ATOM 5441 N N . ALA A 1 724 ? -24.503 -17.151 40.042 1.00 93.31 724 ALA A N 1
ATOM 5442 C CA . ALA A 1 724 ? -24.696 -17.719 38.705 1.00 93.31 724 ALA A CA 1
ATOM 5443 C C . ALA A 1 724 ? -25.856 -17.055 37.936 1.00 93.31 724 ALA A C 1
ATOM 5445 O O . ALA A 1 724 ? -25.727 -16.787 36.741 1.00 93.31 724 ALA A O 1
ATOM 5446 N N . GLU A 1 725 ? -26.942 -16.739 38.642 1.00 94.06 725 GLU A N 1
ATOM 5447 C CA . GLU A 1 725 ? -28.165 -16.097 38.155 1.00 94.06 725 GLU A CA 1
ATOM 5448 C C . GLU A 1 725 ? -27.996 -14.626 37.741 1.00 94.06 725 GLU A C 1
ATOM 5450 O O . GLU A 1 725 ? -28.834 -14.100 37.008 1.00 94.06 725 GLU A O 1
ATOM 5455 N N . ALA A 1 726 ? -26.900 -13.970 38.142 1.00 95.44 726 ALA A N 1
ATOM 5456 C CA . ALA A 1 726 ? -26.591 -12.608 37.703 1.00 95.44 726 ALA A CA 1
ATOM 5457 C C . ALA A 1 726 ? -26.198 -12.523 36.221 1.00 95.44 726 ALA A C 1
ATOM 5459 O O . ALA A 1 726 ? -26.066 -11.426 35.676 1.00 95.44 726 ALA A O 1
ATOM 5460 N N . PHE A 1 727 ? -26.002 -13.667 35.567 1.00 97.19 727 PHE A N 1
ATOM 5461 C CA . PHE A 1 727 ? -25.479 -13.769 34.216 1.00 97.19 727 PHE A CA 1
ATOM 5462 C C . PHE A 1 727 ? -26.465 -14.424 33.247 1.00 97.19 727 PHE A C 1
ATOM 5464 O O . PHE A 1 727 ? -27.312 -15.242 33.610 1.00 97.19 727 PHE A O 1
ATOM 5471 N N . VAL A 1 728 ? -26.294 -14.096 31.971 1.00 97.00 728 VAL A N 1
ATOM 5472 C CA . VAL A 1 728 ? -26.937 -14.788 30.855 1.00 97.00 728 VAL A CA 1
ATOM 5473 C C . VAL A 1 728 ? -26.193 -16.121 30.598 1.00 97.00 728 VAL A C 1
ATOM 5475 O O . VAL A 1 728 ? -24.958 -16.117 30.550 1.00 97.00 728 VAL A O 1
ATOM 5478 N N . PRO A 1 729 ? -26.893 -17.266 30.457 1.00 96.94 729 PRO A N 1
ATOM 5479 C CA . PRO A 1 729 ? -26.336 -18.530 29.970 1.00 96.94 729 PRO A CA 1
ATOM 5480 C C . PRO A 1 729 ? -25.614 -18.373 28.626 1.00 96.94 729 PRO A C 1
ATOM 5482 O O . PRO A 1 729 ? -26.023 -17.562 27.797 1.00 96.94 729 PRO A O 1
ATOM 5485 N N . CYS A 1 730 ? -24.570 -19.167 28.378 1.00 96.62 730 CYS A N 1
ATOM 5486 C CA . CYS A 1 730 ? -23.729 -19.017 27.183 1.00 96.62 730 CYS A CA 1
ATOM 5487 C C . CYS A 1 730 ? -24.526 -19.122 25.870 1.00 96.62 730 CYS A C 1
ATOM 5489 O O . CYS A 1 730 ? -24.359 -18.279 24.990 1.00 96.62 730 CYS A O 1
ATOM 5491 N N . ASP A 1 731 ? -25.441 -20.090 25.757 1.00 95.94 731 ASP A N 1
ATOM 5492 C CA . ASP A 1 731 ? -26.264 -20.274 24.552 1.00 95.94 731 ASP A CA 1
ATOM 5493 C C . ASP A 1 731 ? -27.279 -19.135 24.353 1.00 95.94 731 ASP A C 1
ATOM 5495 O O . ASP A 1 731 ? -27.479 -18.669 23.232 1.00 95.94 731 ASP A O 1
ATOM 5499 N N . GLU A 1 732 ? -27.869 -18.622 25.441 1.00 96.62 732 GLU A N 1
ATOM 5500 C CA . GLU A 1 732 ? -28.763 -17.451 25.420 1.00 96.62 732 GLU A CA 1
ATOM 5501 C C . GLU A 1 732 ? -27.986 -16.189 24.992 1.00 96.62 732 GLU A C 1
ATOM 5503 O O . GLU A 1 732 ? -28.468 -15.415 24.166 1.00 96.62 732 GLU A O 1
ATOM 5508 N N . ALA A 1 733 ? -26.742 -16.023 25.458 1.00 96.50 733 ALA A N 1
ATOM 5509 C CA . ALA A 1 733 ? -25.863 -14.918 25.073 1.00 96.50 733 ALA A CA 1
ATOM 5510 C C . ALA A 1 733 ? -25.411 -14.991 23.600 1.00 96.50 733 ALA A C 1
ATOM 5512 O O . ALA A 1 733 ? -25.345 -13.962 22.924 1.00 96.50 733 ALA A O 1
ATOM 5513 N N . VAL A 1 734 ? -25.133 -16.191 23.075 1.00 96.81 734 VAL A N 1
ATOM 5514 C CA . VAL A 1 734 ? -24.867 -16.398 21.639 1.00 96.81 734 VAL A CA 1
ATOM 5515 C C . VAL A 1 734 ? -26.120 -16.087 20.818 1.00 96.81 734 VAL A C 1
ATOM 5517 O O . VAL A 1 734 ? -26.034 -15.340 19.844 1.00 96.81 734 VAL A O 1
ATOM 5520 N N . ALA A 1 735 ? -27.294 -16.566 21.243 1.00 95.75 735 ALA A N 1
ATOM 5521 C CA . ALA A 1 735 ? -28.556 -16.268 20.574 1.00 95.75 735 ALA A CA 1
ATOM 5522 C C . ALA A 1 735 ? -28.846 -14.756 20.538 1.00 95.75 735 ALA A C 1
ATOM 5524 O O . ALA A 1 735 ? -29.196 -14.239 19.479 1.00 95.75 735 ALA A O 1
ATOM 5525 N N . MET A 1 736 ? -28.637 -14.024 21.643 1.00 94.88 736 MET A N 1
ATOM 5526 C CA . MET A 1 736 ? -28.759 -12.556 21.690 1.00 94.88 736 MET A CA 1
ATOM 5527 C C . MET A 1 736 ? -27.899 -11.853 20.628 1.00 94.88 736 MET A C 1
ATOM 5529 O O . MET A 1 736 ? -28.363 -10.910 19.989 1.00 94.88 736 MET A O 1
ATOM 5533 N N . LEU A 1 737 ? -26.665 -12.314 20.402 1.00 94.31 737 LEU A N 1
ATOM 5534 C CA . LEU A 1 737 ? -25.789 -11.759 19.366 1.00 94.31 737 LEU A CA 1
ATOM 5535 C C . LEU A 1 737 ? -26.310 -12.077 17.950 1.00 94.31 737 LEU A C 1
ATOM 5537 O O . LEU A 1 737 ? -26.329 -11.215 17.065 1.00 94.31 737 LEU A O 1
ATOM 5541 N N . GLU A 1 738 ? -26.750 -13.316 17.726 1.00 92.00 738 GLU A N 1
ATOM 5542 C CA . GLU A 1 738 ? -27.209 -13.790 16.417 1.00 92.00 738 GLU A CA 1
ATOM 5543 C C . GLU A 1 738 ? -28.539 -13.149 15.978 1.00 92.00 738 GLU A C 1
ATOM 5545 O O . GLU A 1 738 ? -28.702 -12.869 14.785 1.00 92.00 738 GLU A O 1
ATOM 5550 N N . ARG A 1 739 ? -29.445 -12.806 16.913 1.00 90.81 739 ARG A N 1
ATOM 5551 C CA . ARG A 1 739 ? -30.713 -12.098 16.616 1.00 90.81 739 ARG A CA 1
ATOM 5552 C C . ARG A 1 739 ? -30.510 -10.786 15.845 1.00 90.81 739 ARG A C 1
ATOM 5554 O O . ARG A 1 739 ? -31.338 -10.456 14.983 1.00 90.81 739 ARG A O 1
ATOM 5561 N N . GLY A 1 740 ? -29.406 -10.076 16.107 1.00 90.06 740 GLY A N 1
ATOM 5562 C CA . GLY A 1 740 ? -29.044 -8.825 15.427 1.00 90.06 740 GLY A CA 1
ATOM 5563 C C . GLY A 1 740 ? -30.010 -7.670 15.713 1.00 90.06 740 GLY A C 1
ATOM 5564 O O . GLY A 1 740 ? -30.304 -6.876 14.824 1.00 90.06 740 GLY A O 1
ATOM 5565 N N . ASP A 1 741 ? -30.547 -7.626 16.929 1.00 92.44 741 ASP A N 1
ATOM 5566 C CA . ASP A 1 741 ? -31.542 -6.682 17.457 1.00 92.44 741 ASP A CA 1
ATOM 5567 C C . ASP A 1 741 ? -30.951 -5.738 18.526 1.00 92.44 741 ASP A C 1
ATOM 5569 O O . ASP A 1 741 ? -31.678 -5.032 19.222 1.00 92.44 741 ASP A O 1
ATOM 5573 N N . ARG A 1 742 ? -29.619 -5.716 18.673 1.00 93.75 742 ARG A N 1
ATOM 5574 C CA . ARG A 1 742 ? -28.898 -4.999 19.738 1.00 93.75 742 ARG A CA 1
ATOM 5575 C C . ARG A 1 742 ? -29.398 -5.367 21.148 1.00 93.75 742 ARG A C 1
ATOM 5577 O O . ARG A 1 742 ? -29.461 -4.499 22.023 1.00 93.75 742 ARG A O 1
ATOM 5584 N N . SER A 1 743 ? -29.718 -6.646 21.389 1.00 94.38 743 SER A N 1
ATOM 5585 C CA . SER A 1 743 ? -29.988 -7.185 22.735 1.00 94.38 743 SER A CA 1
ATOM 5586 C C . SER A 1 743 ? -28.755 -7.283 23.644 1.00 94.38 743 SER A C 1
ATOM 5588 O O . SER A 1 743 ? -28.905 -7.590 24.826 1.00 94.38 743 SER A O 1
ATOM 5590 N N . ILE A 1 744 ? -27.545 -7.008 23.148 1.00 97.19 744 ILE A N 1
ATOM 5591 C CA . ILE A 1 744 ? -26.347 -6.896 23.989 1.00 97.19 744 ILE A CA 1
ATOM 5592 C C . ILE A 1 744 ? -25.996 -5.417 24.188 1.00 97.19 744 ILE A C 1
ATOM 5594 O O . ILE A 1 744 ? -25.775 -4.677 23.228 1.00 97.19 744 ILE A O 1
ATOM 5598 N N . LEU A 1 745 ? -25.908 -4.983 25.440 1.00 97.44 745 LEU A N 1
ATOM 5599 C CA . LEU A 1 745 ? -25.411 -3.663 25.820 1.00 97.44 745 LEU A CA 1
ATOM 5600 C C . LEU A 1 745 ? -23.907 -3.757 26.101 1.00 97.44 745 LEU A C 1
ATOM 5602 O O . LEU A 1 745 ? -23.469 -4.683 26.773 1.00 97.44 745 LEU A O 1
ATOM 5606 N N . ALA A 1 746 ? -23.110 -2.806 25.624 1.00 97.75 746 ALA A N 1
ATOM 5607 C CA . ALA A 1 746 ? -21.682 -2.710 25.919 1.00 97.75 746 ALA A CA 1
ATOM 5608 C C . ALA A 1 746 ? -21.387 -1.388 26.633 1.00 97.75 746 ALA A C 1
ATOM 5610 O O . ALA A 1 746 ? -21.527 -0.313 26.045 1.00 97.75 746 ALA A O 1
ATOM 5611 N N . LEU A 1 747 ? -20.991 -1.465 27.904 1.00 97.56 747 LEU A N 1
ATOM 5612 C CA . LEU A 1 747 ? -20.677 -0.291 28.711 1.00 97.56 747 LEU A CA 1
ATOM 5613 C C . LEU A 1 747 ? -19.288 0.261 28.366 1.00 97.56 747 LEU A C 1
ATOM 5615 O O . LEU A 1 747 ? -18.308 -0.480 28.286 1.00 97.56 747 LEU A O 1
ATOM 5619 N N . SER A 1 748 ? -19.203 1.579 28.197 1.00 96.50 748 SER A N 1
ATOM 5620 C CA . SER A 1 748 ? -17.952 2.327 28.093 1.00 96.50 748 SER A CA 1
ATOM 5621 C C . SER A 1 748 ? -17.945 3.457 29.120 1.00 96.50 748 SER A C 1
ATOM 5623 O O . SER A 1 748 ? -18.852 4.289 29.156 1.00 96.50 748 SER A O 1
ATOM 5625 N N . TYR A 1 749 ? -16.936 3.476 29.985 1.00 94.31 749 TYR A N 1
ATOM 5626 C CA . TYR A 1 749 ? -16.892 4.311 31.187 1.00 94.31 749 TYR A CA 1
ATOM 5627 C C . TYR A 1 749 ? -15.452 4.423 31.709 1.00 94.31 749 TYR A C 1
ATOM 5629 O O . TYR A 1 749 ? -14.561 3.683 31.287 1.00 94.31 749 TYR A O 1
ATOM 5637 N N . GLY A 1 750 ? -15.189 5.380 32.600 1.00 90.69 750 GLY A N 1
ATOM 5638 C CA . GLY A 1 750 ? -13.847 5.624 33.126 1.00 90.69 750 GLY A CA 1
ATOM 5639 C C . GLY A 1 750 ? -13.631 5.039 34.521 1.00 90.69 750 GLY A C 1
ATOM 5640 O O . GLY A 1 750 ? -14.150 5.595 35.478 1.00 90.69 750 GLY A O 1
ATOM 5641 N N . TRP A 1 751 ? -12.766 4.023 34.653 1.00 89.94 751 TRP A N 1
ATOM 5642 C CA . TRP A 1 751 ? -12.344 3.459 35.951 1.00 89.94 751 TRP A CA 1
ATOM 5643 C C . TRP A 1 751 ? -11.911 4.548 36.952 1.00 89.94 751 TRP A C 1
ATOM 5645 O O . TRP A 1 751 ? -10.878 5.202 36.760 1.00 89.94 751 TRP A O 1
ATOM 5655 N N . LEU A 1 752 ? -12.686 4.757 38.016 1.00 90.00 752 LEU A N 1
ATOM 5656 C CA . LEU A 1 752 ? -12.458 5.837 38.976 1.00 90.00 752 LEU A CA 1
ATOM 5657 C C . LEU A 1 752 ? -11.219 5.609 39.849 1.00 90.00 752 LEU A C 1
ATOM 5659 O O . LEU A 1 752 ? -10.515 6.577 40.115 1.00 90.00 752 LEU A O 1
ATOM 5663 N N . THR A 1 753 ? -10.893 4.368 40.229 1.00 87.75 753 THR A N 1
ATOM 5664 C CA . THR A 1 753 ? -9.665 4.032 40.984 1.00 87.75 753 THR A CA 1
ATOM 5665 C C . THR A 1 753 ? -8.938 2.832 40.370 1.00 87.75 753 THR A C 1
ATOM 5667 O O . THR A 1 753 ? -9.463 2.165 39.481 1.00 87.75 753 THR A O 1
ATOM 5670 N N . ALA A 1 754 ? -7.725 2.532 40.847 1.00 82.44 754 ALA A N 1
ATOM 5671 C CA . ALA A 1 754 ? -6.940 1.385 40.378 1.00 82.44 754 ALA A CA 1
ATOM 5672 C C . ALA A 1 754 ? -7.456 0.008 40.857 1.00 82.44 754 ALA A C 1
ATOM 5674 O O . ALA A 1 754 ? -7.129 -1.001 40.234 1.00 82.44 754 ALA A O 1
ATOM 5675 N N . LEU A 1 755 ? -8.224 -0.042 41.955 1.00 82.56 755 LEU A N 1
ATOM 5676 C CA . LEU A 1 755 ? -8.748 -1.288 42.543 1.00 82.56 755 LEU A CA 1
ATOM 5677 C C . LEU A 1 755 ? -10.211 -1.542 42.169 1.00 82.56 755 LEU A C 1
ATOM 5679 O O . LEU A 1 755 ? -10.597 -2.684 41.934 1.00 82.56 755 LEU A O 1
ATOM 5683 N N . HIS A 1 756 ? -11.017 -0.481 42.102 1.00 88.69 756 HIS A N 1
ATOM 5684 C CA . HIS A 1 756 ? -12.444 -0.566 41.817 1.00 88.69 756 HIS A CA 1
ATOM 5685 C C . HIS A 1 756 ? -12.862 0.519 40.812 1.00 88.69 756 HIS A C 1
ATOM 5687 O O . HIS A 1 756 ? -12.536 1.697 41.018 1.00 88.69 756 HIS A O 1
ATOM 5693 N N . PRO A 1 757 ? -13.589 0.174 39.735 1.00 90.25 757 PRO A N 1
ATOM 5694 C CA . PRO A 1 757 ? -13.898 1.127 38.678 1.00 90.25 757 PRO A CA 1
ATOM 5695 C C . PRO A 1 757 ? -15.018 2.100 39.065 1.00 90.25 757 PRO A C 1
ATOM 5697 O O . PRO A 1 757 ? -14.997 3.238 38.614 1.00 90.25 757 PRO A O 1
ATOM 5700 N N . ASP A 1 758 ? -15.944 1.679 39.930 1.00 91.25 758 ASP A N 1
ATOM 5701 C CA . ASP A 1 758 ? -17.076 2.479 40.415 1.00 91.25 758 ASP A CA 1
ATOM 5702 C C . ASP A 1 758 ? -17.241 2.346 41.947 1.00 91.25 758 ASP A C 1
ATOM 5704 O O . ASP A 1 758 ? -18.133 1.647 42.426 1.00 91.25 758 ASP A O 1
ATOM 5708 N N . PRO A 1 759 ? -16.332 2.910 42.766 1.00 89.69 759 PRO A N 1
ATOM 5709 C CA . PRO A 1 759 ? -16.326 2.730 44.225 1.00 89.69 759 PRO A CA 1
ATOM 5710 C C . PRO A 1 759 ? -17.481 3.442 44.953 1.00 89.69 759 PRO A C 1
ATOM 5712 O O . PRO A 1 759 ? -17.512 3.429 46.180 1.00 89.69 759 PRO A O 1
ATOM 5715 N N . ARG A 1 760 ? -18.386 4.107 44.220 1.00 88.75 760 ARG A N 1
ATOM 5716 C CA . ARG A 1 760 ? -19.511 4.897 44.750 1.00 88.75 760 ARG A CA 1
ATOM 5717 C C . ARG A 1 760 ? -20.871 4.513 44.153 1.00 88.75 760 ARG A C 1
ATOM 5719 O O . ARG A 1 760 ? -21.877 5.092 44.547 1.00 88.75 760 ARG A O 1
ATOM 5726 N N . GLY A 1 761 ? -20.913 3.574 43.208 1.00 90.69 761 GLY A N 1
ATOM 5727 C CA . GLY A 1 761 ? -22.149 3.144 42.553 1.00 90.69 761 GLY A CA 1
ATOM 5728 C C . GLY A 1 761 ? -22.696 4.141 41.528 1.00 90.69 761 GLY A C 1
ATOM 5729 O O . GLY A 1 761 ? -23.866 4.046 41.159 1.00 90.69 761 GLY A O 1
ATOM 5730 N N . THR A 1 762 ? -21.906 5.123 41.078 1.00 91.06 762 THR A N 1
ATOM 5731 C CA . THR A 1 762 ? -22.373 6.167 40.150 1.00 91.06 762 THR A CA 1
ATOM 5732 C C . THR A 1 762 ? -22.566 5.624 38.737 1.00 91.06 762 THR A C 1
ATOM 5734 O O . THR A 1 762 ? -23.534 5.994 38.068 1.00 91.06 762 THR A O 1
ATOM 5737 N N . THR A 1 763 ? -21.710 4.696 38.302 1.00 93.62 763 THR A N 1
ATOM 5738 C CA . THR A 1 763 ? -21.875 3.947 37.049 1.00 93.62 763 THR A CA 1
ATOM 5739 C C . THR A 1 763 ? -23.051 2.986 37.152 1.00 93.62 763 THR A C 1
ATOM 5741 O O . THR A 1 763 ? -23.880 2.953 36.244 1.00 93.62 763 THR A O 1
ATOM 5744 N N . LEU A 1 764 ? -23.196 2.260 38.268 1.00 94.19 764 LEU A N 1
ATOM 5745 C CA . LEU A 1 764 ? -24.353 1.381 38.488 1.00 94.19 764 LEU A CA 1
ATOM 5746 C C . LEU A 1 764 ? -25.674 2.165 38.456 1.00 94.19 764 LEU A C 1
ATOM 5748 O O . LEU A 1 764 ? -26.628 1.738 37.806 1.00 94.19 764 LEU A O 1
ATOM 5752 N N . ALA A 1 765 ? -25.718 3.341 39.085 1.00 92.31 765 ALA A N 1
ATOM 5753 C CA . ALA A 1 765 ? -26.873 4.230 39.038 1.00 92.31 765 ALA A CA 1
ATOM 5754 C C . ALA A 1 765 ? -27.167 4.733 37.612 1.00 92.31 765 ALA A C 1
ATOM 5756 O O . ALA A 1 765 ? -28.327 4.754 37.209 1.00 92.31 765 ALA A O 1
ATOM 5757 N N . ALA A 1 766 ? -26.148 5.112 36.831 1.00 93.38 766 ALA A N 1
ATOM 5758 C CA . ALA A 1 766 ? -26.324 5.533 35.437 1.00 93.38 766 ALA A CA 1
ATOM 5759 C C . ALA A 1 766 ? -26.839 4.393 34.536 1.00 93.38 766 ALA A C 1
ATOM 5761 O O . ALA A 1 766 ? -27.749 4.600 33.734 1.00 93.38 766 ALA A O 1
ATOM 5762 N N . VAL A 1 767 ? -26.310 3.176 34.708 1.00 94.62 767 VAL A N 1
ATOM 5763 C CA . VAL A 1 767 ? -26.777 1.978 33.994 1.00 94.62 767 VAL A CA 1
ATOM 5764 C C . VAL A 1 767 ? -28.224 1.655 34.362 1.00 94.62 767 VAL A C 1
ATOM 5766 O O . VAL A 1 767 ? -29.028 1.426 33.464 1.00 94.62 767 VAL A O 1
ATOM 5769 N N . ARG A 1 768 ? -28.598 1.694 35.647 1.00 93.50 768 ARG A N 1
ATOM 5770 C CA . ARG A 1 768 ? -29.992 1.462 36.065 1.00 93.50 768 ARG A CA 1
ATOM 5771 C C . ARG A 1 768 ? -30.952 2.509 35.503 1.00 93.50 768 ARG A C 1
ATOM 5773 O O . ARG A 1 768 ? -31.941 2.113 34.905 1.00 93.50 768 ARG A O 1
ATOM 5780 N N . ARG A 1 769 ? -30.605 3.807 35.529 1.00 92.75 769 ARG A N 1
ATOM 5781 C CA . ARG A 1 769 ? -31.406 4.854 34.854 1.00 92.75 769 ARG A CA 1
ATOM 5782 C C . ARG A 1 769 ? -31.628 4.568 33.364 1.00 92.75 769 ARG A C 1
ATOM 5784 O O . ARG A 1 769 ? -32.702 4.857 32.850 1.00 92.75 769 ARG A O 1
ATOM 5791 N N . PHE A 1 770 ? -30.637 4.006 32.666 1.00 93.38 770 PHE A N 1
ATOM 5792 C CA . PHE A 1 770 ? -30.805 3.570 31.275 1.00 93.38 770 PHE A CA 1
ATOM 5793 C C . PHE A 1 770 ? -31.767 2.374 31.154 1.00 93.38 770 PHE A C 1
ATOM 5795 O O . PHE A 1 770 ? -32.642 2.397 30.293 1.00 93.38 770 PHE A O 1
ATOM 5802 N N . LEU A 1 771 ? -31.634 1.358 32.017 1.00 93.44 771 LEU A N 1
ATOM 5803 C CA . LEU A 1 771 ? -32.513 0.180 32.021 1.00 93.44 771 LEU A CA 1
ATOM 5804 C C . LEU A 1 771 ? -33.971 0.528 32.373 1.00 93.44 771 LEU A C 1
ATOM 5806 O O . LEU A 1 771 ? -34.883 -0.031 31.776 1.00 93.44 771 LEU A O 1
ATOM 5810 N N . ASP A 1 772 ? -34.191 1.468 33.294 1.00 91.31 772 ASP A N 1
ATOM 5811 C CA . ASP A 1 772 ? -35.529 1.931 33.686 1.00 91.31 772 ASP A CA 1
ATOM 5812 C C . ASP A 1 772 ? -36.197 2.774 32.580 1.00 91.31 772 ASP A C 1
ATOM 5814 O O . ASP A 1 772 ? -37.420 2.773 32.438 1.00 91.31 772 ASP A O 1
ATOM 5818 N N . ALA A 1 773 ? -35.398 3.488 31.776 1.00 89.44 773 ALA A N 1
ATOM 5819 C CA . ALA A 1 773 ? -35.871 4.321 30.668 1.00 89.44 773 ALA A CA 1
ATOM 5820 C C . ALA A 1 773 ? -36.179 3.534 29.376 1.00 89.44 773 ALA A C 1
ATOM 5822 O O . ALA A 1 773 ? -36.922 4.031 28.528 1.00 89.44 773 ALA A O 1
ATOM 5823 N N . ASP A 1 774 ? -35.635 2.324 29.216 1.00 82.75 774 ASP A N 1
ATOM 5824 C CA . ASP A 1 774 ? -35.927 1.410 28.104 1.00 82.75 774 ASP A CA 1
ATOM 5825 C C . ASP A 1 774 ? -36.547 0.102 28.637 1.00 82.75 774 ASP A C 1
ATOM 5827 O O . ASP A 1 774 ? -35.819 -0.824 28.995 1.00 82.75 774 ASP A O 1
ATOM 5831 N N . PRO A 1 775 ? -37.886 -0.047 28.633 1.00 74.38 775 PRO A N 1
ATOM 5832 C CA . PRO A 1 775 ? -38.548 -1.271 29.091 1.00 74.38 775 PRO A CA 1
ATOM 5833 C C . PRO A 1 775 ? -38.089 -2.545 28.358 1.00 74.38 775 PRO A C 1
ATOM 5835 O O . PRO A 1 775 ? -38.089 -3.634 28.942 1.00 74.38 775 PRO A O 1
ATOM 5838 N N . ALA A 1 776 ? -37.653 -2.424 27.098 1.00 77.38 776 ALA A N 1
ATOM 5839 C CA . ALA A 1 776 ? -37.117 -3.533 26.313 1.00 77.38 776 ALA A CA 1
ATOM 5840 C C . ALA A 1 776 ? -35.650 -3.859 26.662 1.00 77.38 776 ALA A C 1
ATOM 5842 O O . ALA A 1 776 ? -35.095 -4.819 26.125 1.00 77.38 776 ALA A O 1
ATOM 5843 N N . ALA A 1 777 ? -35.002 -3.093 27.546 1.00 76.06 777 ALA A N 1
ATOM 5844 C CA . ALA A 1 777 ? -33.682 -3.409 28.083 1.00 76.06 777 ALA A CA 1
ATOM 5845 C C . ALA A 1 777 ? -33.723 -4.513 29.158 1.00 76.06 777 ALA A C 1
ATOM 5847 O O . ALA A 1 777 ? -32.687 -5.088 29.488 1.00 76.06 777 ALA A O 1
ATOM 5848 N N . SER A 1 778 ? -34.902 -4.866 29.677 1.00 74.12 778 SER A N 1
ATOM 5849 C CA . SER A 1 778 ? -35.077 -5.970 30.634 1.00 74.12 778 SER A CA 1
ATOM 5850 C C . SER A 1 778 ? -34.651 -7.346 30.075 1.00 74.12 778 SER A C 1
ATOM 5852 O O . SER A 1 778 ? -34.098 -8.160 30.823 1.00 74.12 778 SER A O 1
ATOM 5854 N N . ASP A 1 779 ? -34.811 -7.566 28.761 1.00 83.88 779 ASP A N 1
ATOM 5855 C CA . ASP A 1 779 ? -34.345 -8.742 27.995 1.00 83.88 779 ASP A CA 1
ATOM 5856 C C . ASP A 1 779 ? -32.997 -8.483 27.283 1.00 83.88 779 ASP A C 1
ATOM 5858 O O . ASP A 1 779 ? -32.800 -8.788 26.103 1.00 83.88 779 ASP A O 1
ATOM 5862 N N . THR A 1 780 ? -32.051 -7.846 27.982 1.00 94.56 780 THR A N 1
ATOM 5863 C CA . THR A 1 780 ? -30.695 -7.614 27.457 1.00 94.56 780 THR A CA 1
ATOM 5864 C C . THR A 1 780 ? -29.607 -8.253 28.309 1.00 94.56 780 THR A C 1
ATOM 5866 O O . THR A 1 780 ? -29.747 -8.432 29.523 1.00 94.56 780 THR A O 1
ATOM 5869 N N . GLY A 1 781 ? -28.499 -8.583 27.646 1.00 97.06 781 GLY A N 1
ATOM 5870 C CA . GLY A 1 781 ? -27.239 -8.944 28.281 1.00 97.06 781 GLY A CA 1
ATOM 5871 C C . GLY A 1 781 ? -26.296 -7.743 28.309 1.00 97.06 781 GLY A C 1
ATOM 5872 O O . GLY A 1 781 ? -26.030 -7.148 27.268 1.00 97.06 781 GLY A O 1
ATOM 5873 N N . LEU A 1 782 ? -25.758 -7.389 29.472 1.00 97.44 782 LEU A N 1
ATOM 5874 C CA . LEU A 1 782 ? -24.813 -6.285 29.635 1.00 97.44 782 LEU A CA 1
ATOM 5875 C C . LEU A 1 782 ? -23.369 -6.801 29.705 1.00 97.44 782 LEU A C 1
ATOM 5877 O O . LEU A 1 782 ? -22.988 -7.518 30.631 1.00 97.44 782 LEU A O 1
ATOM 5881 N N . PHE A 1 783 ? -22.547 -6.386 28.744 1.00 97.81 783 PHE A N 1
ATOM 5882 C CA . PHE A 1 783 ? -21.094 -6.448 28.821 1.00 97.81 783 PHE A CA 1
ATOM 5883 C C . PHE A 1 783 ? -20.574 -5.260 29.645 1.00 97.81 783 PHE A C 1
ATOM 5885 O O . PHE A 1 783 ? -20.654 -4.104 29.218 1.00 97.81 783 PHE A O 1
ATOM 5892 N N . TRP A 1 784 ? -20.025 -5.566 30.818 1.00 96.50 784 TRP A N 1
ATOM 5893 C CA . TRP A 1 784 ? -19.373 -4.629 31.731 1.00 96.50 784 TRP A CA 1
ATOM 5894 C C . TRP A 1 784 ? -18.028 -5.245 32.115 1.00 96.50 784 TRP A C 1
ATOM 5896 O O . TRP A 1 784 ? -17.996 -6.196 32.884 1.00 96.50 784 TRP A O 1
ATOM 5906 N N . ASP A 1 785 ? -16.917 -4.725 31.587 1.00 93.00 785 ASP A N 1
ATOM 5907 C CA . ASP A 1 785 ? -15.558 -5.291 31.709 1.00 93.00 785 ASP A CA 1
ATOM 5908 C C . ASP A 1 785 ? -15.196 -5.893 33.091 1.00 93.00 785 ASP A C 1
ATOM 5910 O O . ASP A 1 785 ? -14.720 -7.025 33.170 1.00 93.00 785 ASP A O 1
ATOM 5914 N N . PHE A 1 786 ? -15.482 -5.175 34.178 1.00 94.38 786 PHE A N 1
ATOM 5915 C CA . PHE A 1 786 ? -15.227 -5.546 35.573 1.00 94.38 786 PHE A CA 1
ATOM 5916 C C . PHE A 1 786 ? -16.030 -6.764 36.059 1.00 94.38 786 PHE A C 1
ATOM 5918 O O . PHE A 1 786 ? -15.574 -7.526 36.914 1.00 94.38 786 PHE A O 1
ATOM 5925 N N . CYS A 1 787 ? -17.217 -6.967 35.495 1.00 94.62 787 CYS A N 1
ATOM 5926 C CA . CYS A 1 787 ? -18.127 -8.056 35.836 1.00 94.62 787 CYS A CA 1
ATOM 5927 C C . CYS A 1 787 ? -18.198 -9.135 34.745 1.00 94.62 787 CYS A C 1
ATOM 5929 O O . CYS A 1 787 ? -18.693 -10.221 35.013 1.00 94.62 787 CYS A O 1
ATOM 5931 N N . SER A 1 788 ? -17.705 -8.857 33.536 1.00 95.75 788 SER A N 1
ATOM 5932 C CA . SER A 1 788 ? -17.745 -9.737 32.359 1.00 95.75 788 SER A CA 1
ATOM 5933 C C . SER A 1 788 ? -16.442 -10.498 32.099 1.00 95.75 788 SER A C 1
ATOM 5935 O O . SER A 1 788 ? -16.450 -11.453 31.319 1.00 95.75 788 SER A O 1
ATOM 5937 N N . LEU A 1 789 ? -15.339 -10.071 32.721 1.00 94.81 789 LEU A N 1
ATOM 5938 C CA . LEU A 1 789 ? -14.006 -10.674 32.640 1.00 94.81 789 LEU A CA 1
ATOM 5939 C C . LEU A 1 789 ? -13.421 -10.860 34.053 1.00 94.81 789 LEU A C 1
ATOM 5941 O O . LEU A 1 789 ? -13.724 -10.039 34.926 1.00 94.81 789 LEU A O 1
ATOM 5945 N N . PRO A 1 790 ? -12.519 -11.839 34.280 1.00 93.75 790 PRO A N 1
ATOM 5946 C CA . PRO A 1 790 ? -11.928 -12.046 35.599 1.00 93.75 790 PRO A CA 1
ATOM 5947 C C . PRO A 1 790 ? -11.130 -10.822 36.041 1.00 93.75 790 PRO A C 1
ATOM 5949 O O . PRO A 1 790 ? -10.390 -10.242 35.241 1.00 93.75 790 PRO A O 1
ATOM 5952 N N . GLN A 1 791 ? -11.224 -10.444 37.315 1.00 92.81 791 GLN A N 1
ATOM 5953 C CA . GLN A 1 791 ? -10.528 -9.278 37.868 1.00 92.81 791 GLN A CA 1
ATOM 5954 C C . GLN A 1 791 ? -9.486 -9.655 38.916 1.00 92.81 791 GLN A C 1
ATOM 5956 O O . GLN A 1 791 ? -9.421 -10.794 39.368 1.00 92.81 791 GLN A O 1
ATOM 5961 N N . LYS A 1 792 ? -8.615 -8.697 39.261 1.00 89.50 792 LYS A N 1
ATOM 5962 C CA . LYS A 1 792 ? -7.674 -8.859 40.381 1.00 89.50 792 LYS A CA 1
ATOM 5963 C C . LYS A 1 792 ? -8.427 -8.990 41.706 1.00 89.50 792 LYS A C 1
ATOM 5965 O O . LYS A 1 792 ? -9.622 -8.711 41.774 1.00 89.50 792 LYS A O 1
ATOM 5970 N N . GLY A 1 793 ? -7.739 -9.422 42.753 1.00 85.75 793 GLY A N 1
ATOM 5971 C CA . GLY A 1 793 ? -8.267 -9.403 44.113 1.00 85.75 793 GLY A CA 1
ATOM 5972 C C . GLY A 1 793 ? -8.649 -7.993 44.597 1.00 85.75 793 GLY A C 1
ATOM 5973 O O . GLY A 1 793 ? -8.151 -7.006 44.043 1.00 85.75 793 GLY A O 1
ATOM 5974 N N . PRO A 1 794 ? -9.536 -7.866 45.603 1.00 81.75 794 PRO A N 1
ATOM 5975 C CA . PRO A 1 794 ? -9.977 -6.568 46.123 1.00 81.75 794 PRO A CA 1
ATOM 5976 C C . PRO A 1 794 ? -8.820 -5.730 46.690 1.00 81.75 794 PRO A C 1
ATOM 5978 O O . PRO A 1 794 ? -8.871 -4.504 46.621 1.00 81.75 794 PRO A O 1
ATOM 5981 N N . ASN A 1 795 ? -7.748 -6.373 47.172 1.00 81.88 795 ASN A N 1
ATOM 5982 C CA . ASN A 1 795 ? -6.532 -5.702 47.644 1.00 81.88 795 ASN A CA 1
ATOM 5983 C C . ASN A 1 795 ? -5.457 -5.592 46.546 1.00 81.88 795 ASN A C 1
ATOM 5985 O O . ASN A 1 795 ? -4.317 -5.213 46.813 1.00 81.88 795 ASN A O 1
ATOM 5989 N N . GLY A 1 796 ? -5.801 -5.940 45.303 1.00 80.88 796 GLY A N 1
ATOM 5990 C CA . GLY A 1 796 ? -4.883 -5.993 44.171 1.00 80.88 796 GLY A CA 1
ATOM 5991 C C . GLY A 1 796 ? -4.161 -7.331 43.997 1.00 80.88 796 GLY A C 1
ATOM 5992 O O . GLY A 1 796 ? -3.202 -7.370 43.222 1.00 80.88 796 GLY A O 1
ATOM 5993 N N . GLU A 1 797 ? -4.601 -8.411 44.665 1.00 88.06 797 GLU A N 1
ATOM 5994 C CA . GLU A 1 797 ? -4.030 -9.752 44.473 1.00 88.06 797 GLU A CA 1
ATOM 5995 C C . GLU A 1 797 ? -4.054 -10.161 42.984 1.00 88.06 797 GLU A C 1
ATOM 5997 O O . GLU A 1 797 ? -4.972 -9.810 42.233 1.00 88.06 797 GLU A O 1
ATOM 6002 N N . GLU A 1 798 ? -3.031 -10.884 42.519 1.00 89.50 798 GLU A N 1
ATOM 6003 C CA . GLU A 1 798 ? -3.004 -11.349 41.130 1.00 89.50 798 GLU A CA 1
ATOM 6004 C C . GLU A 1 798 ? -4.037 -12.447 40.866 1.00 89.50 798 GLU A C 1
ATOM 6006 O O . GLU A 1 798 ? -4.387 -13.231 41.744 1.00 89.50 798 GLU A O 1
ATOM 6011 N N . LYS A 1 799 ? -4.484 -12.505 39.611 1.00 90.38 799 LYS A N 1
ATOM 6012 C CA . LYS A 1 799 ? -5.362 -13.558 39.084 1.00 90.38 799 LYS A CA 1
ATOM 6013 C C . LYS A 1 799 ? -4.701 -14.942 39.171 1.00 90.38 799 LYS A C 1
ATOM 6015 O O . LYS A 1 799 ? -3.473 -15.035 39.043 1.00 90.38 799 LYS A O 1
ATOM 6020 N N . THR A 1 800 ? -5.498 -16.006 39.269 1.00 92.75 800 THR A N 1
ATOM 6021 C CA . THR A 1 800 ? -5.024 -17.384 39.031 1.00 92.75 800 THR A CA 1
ATOM 6022 C C . THR A 1 800 ? -4.585 -17.571 37.572 1.00 92.75 800 THR A C 1
ATOM 6024 O O . THR A 1 800 ? -4.848 -16.719 36.716 1.00 92.75 800 THR A O 1
ATOM 6027 N N . GLU A 1 801 ? -3.893 -18.664 37.243 1.00 91.62 801 GLU A N 1
ATOM 6028 C CA . GLU A 1 801 ? -3.449 -18.902 35.860 1.00 91.62 801 GLU A CA 1
ATOM 6029 C C . GLU A 1 801 ? -4.630 -19.178 34.912 1.00 91.62 801 GLU A C 1
ATOM 6031 O O . GLU A 1 801 ? -4.639 -18.712 33.771 1.00 91.62 801 GLU A O 1
ATOM 6036 N N . GLU A 1 802 ? -5.685 -19.826 35.407 1.00 90.31 802 GLU A N 1
ATOM 6037 C CA . GLU A 1 802 ? -6.943 -20.071 34.696 1.00 90.31 802 GLU A CA 1
ATOM 6038 C C . GLU A 1 802 ? -7.660 -18.748 34.391 1.00 90.31 802 GLU A C 1
ATOM 6040 O O . GLU A 1 802 ? -8.073 -18.499 33.254 1.00 90.31 802 GLU A O 1
ATOM 6045 N N . GLU A 1 803 ? -7.746 -17.856 35.382 1.00 92.62 803 GLU A N 1
ATOM 6046 C CA . GLU A 1 803 ? -8.303 -16.511 35.235 1.00 92.62 803 GLU A CA 1
ATOM 6047 C C . GLU A 1 803 ? -7.465 -15.641 34.289 1.00 92.62 803 GLU A C 1
ATOM 6049 O O . GLU A 1 803 ? -8.029 -14.908 33.476 1.00 92.62 803 GLU A O 1
ATOM 6054 N N . LYS A 1 804 ? -6.126 -15.725 34.338 1.00 91.38 804 LYS A N 1
ATOM 6055 C CA . LYS A 1 804 ? -5.229 -15.045 33.383 1.00 91.38 804 LYS A CA 1
ATOM 6056 C C . LYS A 1 804 ? -5.451 -15.549 31.962 1.00 91.38 804 LYS A C 1
ATOM 6058 O O . LYS A 1 804 ? -5.528 -14.735 31.039 1.00 91.38 804 LYS A O 1
ATOM 6063 N N . ALA A 1 805 ? -5.581 -16.861 31.774 1.00 90.12 805 ALA A N 1
ATOM 6064 C CA . ALA A 1 805 ? -5.851 -17.462 30.474 1.00 90.12 805 ALA A CA 1
ATOM 6065 C C . ALA A 1 805 ? -7.227 -17.037 29.936 1.00 90.12 805 ALA A C 1
ATOM 6067 O O . ALA A 1 805 ? -7.332 -16.626 28.778 1.00 90.12 805 ALA A O 1
ATOM 6068 N N . MET A 1 806 ? -8.263 -17.065 30.778 1.00 91.44 806 MET A N 1
ATOM 6069 C CA . MET A 1 806 ? -9.624 -16.640 30.440 1.00 91.44 806 MET A CA 1
ATOM 6070 C C . MET A 1 806 ? -9.687 -15.145 30.096 1.00 91.44 806 MET A C 1
ATOM 6072 O O . MET A 1 806 ? -10.117 -14.785 28.998 1.00 91.44 806 MET A O 1
ATOM 6076 N N . PHE A 1 807 ? -9.151 -14.283 30.966 1.00 91.38 807 PHE A N 1
ATOM 6077 C CA . PHE A 1 807 ? -9.006 -12.845 30.725 1.00 91.38 807 PHE A CA 1
ATOM 6078 C C . PHE A 1 807 ? -8.240 -12.578 29.422 1.00 91.38 807 PHE A C 1
ATOM 6080 O O . PHE A 1 807 ? -8.678 -11.787 28.592 1.00 91.38 807 PHE A O 1
ATOM 6087 N N . GLY A 1 808 ? -7.141 -13.297 29.177 1.00 88.69 808 GLY A N 1
ATOM 6088 C CA . GLY A 1 808 ? -6.351 -13.198 27.948 1.00 88.69 808 GLY A CA 1
ATOM 6089 C C . GLY A 1 808 ? -7.072 -13.666 26.675 1.00 88.69 808 GLY A C 1
ATOM 6090 O O . GLY A 1 808 ? -6.711 -13.216 25.583 1.00 88.69 808 GLY A O 1
ATOM 6091 N N . ARG A 1 809 ? -8.086 -14.539 26.773 1.00 89.94 809 ARG A N 1
ATOM 6092 C CA . ARG A 1 809 ? -8.975 -14.899 25.650 1.00 89.94 809 ARG A CA 1
ATOM 6093 C C . ARG A 1 809 ? -10.043 -13.832 25.415 1.00 89.94 809 ARG A C 1
ATOM 6095 O O . ARG A 1 809 ? -10.194 -13.401 24.274 1.00 89.94 809 ARG A O 1
ATOM 6102 N N . GLY A 1 810 ? -10.733 -13.380 26.464 1.00 89.50 810 GLY A N 1
ATOM 6103 C CA . GLY A 1 810 ? -11.779 -12.355 26.366 1.00 89.50 810 GLY A CA 1
ATOM 6104 C C . GLY A 1 810 ? -11.243 -10.989 25.919 1.00 89.50 810 GLY A C 1
ATOM 6105 O O . GLY A 1 810 ? -11.774 -10.378 24.992 1.00 89.50 810 GLY A O 1
ATOM 6106 N N . LEU A 1 811 ? -10.105 -10.559 26.471 1.00 87.94 811 LEU A N 1
ATOM 6107 C CA . LEU A 1 811 ? -9.454 -9.287 26.141 1.00 87.94 811 LEU A CA 1
ATOM 6108 C C . LEU A 1 811 ? -9.131 -9.149 24.639 1.00 87.94 811 LEU A C 1
ATOM 6110 O O . LEU A 1 811 ? -9.198 -8.049 24.093 1.00 87.94 811 LEU A O 1
ATOM 6114 N N . LYS A 1 812 ? -8.831 -10.255 23.938 1.00 84.44 812 LYS A N 1
ATOM 6115 C CA . LYS A 1 812 ? -8.551 -10.252 22.487 1.00 84.44 812 LYS A CA 1
ATOM 6116 C C . LYS A 1 812 ? -9.749 -9.838 21.629 1.00 84.44 812 LYS A C 1
ATOM 6118 O O . LYS A 1 812 ? -9.529 -9.357 20.521 1.00 84.44 812 LYS A O 1
ATOM 6123 N N . VAL A 1 813 ? -10.980 -10.032 22.109 1.00 87.25 813 VAL A N 1
ATOM 6124 C CA . VAL A 1 813 ? -12.214 -9.687 21.376 1.00 87.25 813 VAL A CA 1
ATOM 6125 C C . VAL A 1 813 ? -12.949 -8.488 21.970 1.00 87.25 813 VAL A C 1
ATOM 6127 O O . VAL A 1 813 ? -13.974 -8.092 21.432 1.00 87.25 813 VAL A O 1
ATOM 6130 N N . MET A 1 814 ? -12.438 -7.877 23.043 1.00 88.06 814 MET A N 1
ATOM 6131 C CA . MET A 1 814 ? -13.123 -6.802 23.771 1.00 88.06 814 MET A CA 1
ATOM 6132 C C . MET A 1 814 ? -13.574 -5.647 22.859 1.00 88.06 814 MET A C 1
ATOM 6134 O O . MET A 1 814 ? -14.709 -5.188 22.947 1.00 88.06 814 MET A O 1
ATOM 6138 N N . GLY A 1 815 ? -12.726 -5.241 21.906 1.00 89.44 815 GLY A N 1
ATOM 6139 C CA . GLY A 1 815 ? -13.059 -4.219 20.905 1.00 89.44 815 GLY A CA 1
ATOM 6140 C C . GLY A 1 815 ? -14.280 -4.549 20.041 1.00 89.44 815 GLY A C 1
ATOM 6141 O O . GLY A 1 815 ? -14.980 -3.645 19.589 1.00 89.44 815 GLY A O 1
ATOM 6142 N N . ASN A 1 816 ? -14.577 -5.833 19.842 1.00 92.06 816 ASN A N 1
ATOM 6143 C CA . ASN A 1 816 ? -15.668 -6.277 18.984 1.00 92.06 816 ASN A CA 1
ATOM 6144 C C . ASN A 1 816 ? -17.040 -6.004 19.620 1.00 92.06 816 ASN A C 1
ATOM 6146 O O . ASN A 1 816 ? -17.980 -5.717 18.885 1.00 92.06 816 ASN A O 1
ATOM 6150 N N . PHE A 1 817 ? -17.150 -5.968 20.957 1.00 94.56 817 PHE A N 1
ATOM 6151 C CA . PHE A 1 817 ? -18.383 -5.535 21.634 1.00 94.56 817 PHE A CA 1
ATOM 6152 C C . PHE A 1 817 ? -18.733 -4.081 21.312 1.00 94.56 817 PHE A C 1
ATOM 6154 O O . PHE A 1 817 ? -19.902 -3.750 21.141 1.00 94.56 817 PHE A O 1
ATOM 6161 N N . TYR A 1 818 ? -17.737 -3.213 21.146 1.00 95.50 818 TYR A N 1
ATOM 6162 C CA . TYR A 1 818 ? -17.960 -1.834 20.711 1.00 95.50 818 TYR A CA 1
ATOM 6163 C C . TYR A 1 818 ? -18.193 -1.751 19.190 1.00 95.50 818 TYR A C 1
ATOM 6165 O O . TYR A 1 818 ? -18.969 -0.910 18.733 1.00 95.50 818 TYR A O 1
ATOM 6173 N N . ALA A 1 819 ? -17.586 -2.662 18.414 1.00 93.38 819 ALA A N 1
ATOM 6174 C CA . ALA A 1 819 ? -17.594 -2.661 16.948 1.00 93.38 819 ALA A CA 1
ATOM 6175 C C . ALA A 1 819 ? -18.769 -3.381 16.251 1.00 93.38 819 ALA A C 1
ATOM 6177 O O . ALA A 1 819 ? -18.993 -3.128 15.069 1.00 93.38 819 ALA A O 1
ATOM 6178 N N . SER A 1 820 ? -19.486 -4.296 16.912 1.00 93.25 820 SER A N 1
ATOM 6179 C CA . SER A 1 820 ? -20.607 -5.029 16.291 1.00 93.25 820 SER A CA 1
ATOM 6180 C C . SER A 1 820 ? -21.666 -4.049 15.770 1.00 93.25 820 SER A C 1
ATOM 6182 O O . SER A 1 820 ? -22.041 -3.111 16.473 1.00 93.25 820 SER A O 1
ATOM 6184 N N . VAL A 1 821 ? -22.138 -4.203 14.534 1.00 91.88 821 VAL A N 1
ATOM 6185 C CA . VAL A 1 821 ? -23.066 -3.241 13.910 1.00 91.88 821 VAL A CA 1
ATOM 6186 C C . VAL A 1 821 ? -24.491 -3.473 14.416 1.00 91.88 821 VAL A C 1
ATOM 6188 O O . VAL A 1 821 ? -25.238 -2.516 14.655 1.00 91.88 821 VAL A O 1
ATOM 6191 N N . THR A 1 822 ? -24.857 -4.744 14.597 1.00 93.69 822 THR A N 1
ATOM 6192 C CA . THR A 1 822 ? -26.230 -5.185 14.899 1.00 93.69 822 THR A CA 1
ATOM 6193 C C . THR A 1 822 ? -26.366 -6.005 16.176 1.00 93.69 822 THR A C 1
ATOM 6195 O O . THR A 1 822 ? -27.443 -6.011 16.765 1.00 93.69 822 THR A O 1
ATOM 6198 N N . GLY A 1 823 ? -25.305 -6.671 16.632 1.00 93.88 823 GLY A N 1
ATOM 6199 C CA . GLY A 1 823 ? -25.325 -7.457 17.863 1.00 93.88 823 GLY A CA 1
ATOM 6200 C C . GLY A 1 823 ? -25.327 -6.596 19.127 1.00 93.88 823 GLY A C 1
ATOM 6201 O O . GLY A 1 823 ? -25.950 -6.978 20.116 1.00 93.88 823 GLY A O 1
ATOM 6202 N N . THR A 1 824 ? -24.684 -5.418 19.100 1.00 96.31 824 THR A N 1
ATOM 6203 C CA . THR A 1 824 ? -24.512 -4.576 20.300 1.00 96.31 824 THR A CA 1
ATOM 6204 C C . THR A 1 824 ? -24.964 -3.119 20.161 1.00 96.31 824 THR A C 1
ATOM 6206 O O . THR A 1 824 ? -24.729 -2.457 19.144 1.00 96.31 824 THR A O 1
ATOM 6209 N N . SER A 1 825 ? -25.516 -2.574 21.248 1.00 96.69 825 SER A N 1
ATOM 6210 C CA . SER A 1 825 ? -25.615 -1.130 21.504 1.00 96.69 825 SER A CA 1
ATOM 6211 C C . SER A 1 825 ? -24.563 -0.709 22.534 1.00 96.69 825 SER A C 1
ATOM 6213 O O . SER A 1 825 ? -24.311 -1.436 23.491 1.00 96.69 825 SER A O 1
ATOM 6215 N N . VAL A 1 826 ? -23.921 0.445 22.343 1.00 97.88 826 VAL A N 1
ATOM 6216 C CA . VAL A 1 826 ? -22.878 0.955 23.247 1.00 97.88 826 VAL A CA 1
ATOM 6217 C C . VAL A 1 826 ? -23.452 2.053 24.137 1.00 97.88 826 VAL A C 1
ATOM 6219 O O . VAL A 1 826 ? -23.889 3.084 23.632 1.00 97.88 826 VAL A O 1
ATOM 6222 N N . ILE A 1 827 ? -23.405 1.867 25.454 1.00 96.94 827 ILE A N 1
ATOM 6223 C CA . ILE A 1 827 ? -23.839 2.870 26.436 1.00 96.94 827 ILE A CA 1
ATOM 6224 C C . ILE A 1 827 ? -22.604 3.531 27.061 1.00 96.94 827 ILE A C 1
ATOM 6226 O O . ILE A 1 827 ? -21.702 2.850 27.547 1.00 96.94 827 ILE A O 1
ATOM 6230 N N . GLN A 1 828 ? -22.518 4.860 26.987 1.00 96.50 828 GLN A N 1
ATOM 6231 C CA . GLN A 1 828 ? -21.323 5.624 27.355 1.00 96.50 828 GLN A CA 1
ATOM 6232 C C . GLN A 1 828 ? -21.589 6.510 28.570 1.00 96.50 828 GLN A C 1
ATOM 6234 O O . GLN A 1 828 ? -22.391 7.436 28.485 1.00 96.50 828 GLN A O 1
ATOM 6239 N N . GLN A 1 829 ? -20.885 6.297 29.680 1.00 94.75 829 GLN A N 1
ATOM 6240 C CA . GLN A 1 829 ? -20.879 7.262 30.780 1.00 94.75 829 GLN A CA 1
ATOM 6241 C C . GLN A 1 829 ? -19.771 8.295 30.534 1.00 94.75 829 GLN A C 1
ATOM 6243 O O . GLN A 1 829 ? -18.615 8.090 30.911 1.00 94.75 829 GLN A O 1
ATOM 6248 N N . ARG A 1 830 ? -20.125 9.398 29.860 1.00 92.12 830 ARG A N 1
ATOM 6249 C CA . ARG A 1 830 ? -19.173 10.461 29.486 1.00 92.12 830 ARG A CA 1
ATOM 6250 C C . ARG A 1 830 ? -18.916 11.469 30.612 1.00 92.12 830 ARG A C 1
ATOM 6252 O O . ARG A 1 830 ? -17.810 12.007 30.679 1.00 92.12 830 ARG A O 1
ATOM 6259 N N . SER A 1 831 ? -19.885 11.682 31.511 1.00 85.38 831 SER A N 1
ATOM 6260 C CA . SER A 1 831 ? -19.671 12.433 32.761 1.00 85.38 831 SER A CA 1
ATOM 6261 C C . SER A 1 831 ? -18.878 11.591 33.760 1.00 85.38 831 SER A C 1
ATOM 6263 O O . SER A 1 831 ? -19.246 10.450 34.039 1.00 85.38 831 SER A O 1
ATOM 6265 N N . ILE A 1 832 ? -17.792 12.151 34.295 1.00 78.06 832 ILE A N 1
ATOM 6266 C CA . ILE A 1 832 ? -16.958 11.515 35.321 1.00 78.06 832 ILE A CA 1
ATOM 6267 C C . ILE A 1 832 ? -16.954 12.418 36.549 1.00 78.06 832 ILE A C 1
ATOM 6269 O O . ILE A 1 832 ? -16.110 13.304 36.687 1.00 78.06 832 ILE A O 1
ATOM 6273 N N . ASP A 1 833 ? -17.908 12.171 37.437 1.00 77.38 833 ASP A N 1
ATOM 6274 C CA . ASP A 1 833 ? -18.084 12.930 38.668 1.00 77.38 833 ASP A CA 1
ATOM 6275 C C . ASP A 1 833 ? -17.202 12.350 39.783 1.00 77.38 833 ASP A C 1
ATOM 6277 O O . ASP A 1 833 ? -17.363 11.202 40.209 1.00 77.38 833 ASP A O 1
ATOM 6281 N N . LEU A 1 834 ? -16.233 13.143 40.245 1.00 83.12 834 LEU A N 1
ATOM 6282 C CA . LEU A 1 834 ? -15.380 12.786 41.379 1.00 83.12 834 LEU A CA 1
ATOM 6283 C C . LEU A 1 834 ? -16.048 13.200 42.700 1.00 83.12 834 LEU A C 1
ATOM 6285 O O . LEU A 1 834 ? -16.648 14.275 42.759 1.00 83.12 834 LEU A O 1
ATOM 6289 N N . PRO A 1 835 ? -15.904 12.420 43.789 1.00 81.19 835 PRO A N 1
ATOM 6290 C CA . PRO A 1 835 ? -16.410 12.831 45.094 1.00 81.19 835 PRO A CA 1
ATOM 6291 C C . PRO A 1 835 ? -15.795 14.164 45.563 1.00 81.19 835 PRO A C 1
ATOM 6293 O O . PRO A 1 835 ? -14.596 14.384 45.361 1.00 81.19 835 PRO A O 1
ATOM 6296 N N . PRO A 1 836 ? -16.561 15.035 46.248 1.00 77.81 836 PRO A N 1
ATOM 6297 C CA . PRO A 1 836 ? -16.017 16.244 46.860 1.00 77.81 836 PRO A CA 1
ATOM 6298 C C . PRO A 1 836 ? -14.842 15.918 47.792 1.00 77.81 836 PRO A C 1
ATOM 6300 O O . PRO A 1 836 ? -14.945 15.044 48.651 1.00 77.81 836 PRO A O 1
ATOM 6303 N N . GLY A 1 837 ? -13.713 16.608 47.608 1.00 78.25 837 GLY A N 1
ATOM 6304 C CA . GLY A 1 837 ? -12.495 16.376 48.392 1.00 78.25 837 GLY A CA 1
ATOM 6305 C C . GLY A 1 837 ? -11.729 15.086 48.062 1.00 78.25 837 GLY A C 1
ATOM 6306 O O . GLY A 1 837 ? -10.816 14.735 48.805 1.00 78.25 837 GLY A O 1
ATOM 6307 N N . ALA A 1 838 ? -12.061 14.376 46.976 1.00 81.19 838 ALA A N 1
ATOM 6308 C CA . ALA A 1 838 ? -11.324 13.183 46.562 1.00 81.19 838 ALA A CA 1
ATOM 6309 C C . ALA A 1 838 ? -9.837 13.480 46.292 1.00 81.19 838 ALA A C 1
ATOM 6311 O O . ALA A 1 838 ? -9.496 14.344 45.482 1.00 81.19 838 ALA A O 1
ATOM 6312 N N . THR A 1 839 ? -8.944 12.711 46.918 1.00 83.19 839 THR A N 1
ATOM 6313 C CA . THR A 1 839 ? -7.518 12.694 46.571 1.00 83.19 839 THR A CA 1
ATOM 6314 C C . THR A 1 839 ? -7.364 12.167 45.147 1.00 83.19 839 THR A C 1
ATOM 6316 O O . THR A 1 839 ? -7.836 11.069 44.844 1.00 83.19 839 THR A O 1
ATOM 6319 N N . THR A 1 840 ? -6.728 12.942 44.265 1.00 84.56 840 THR A N 1
ATOM 6320 C CA . THR A 1 840 ? -6.584 12.576 42.848 1.00 84.56 840 THR A CA 1
ATOM 6321 C C . THR A 1 840 ? -5.173 12.123 42.506 1.00 84.56 840 THR A C 1
ATOM 6323 O O . THR A 1 840 ? -4.198 12.692 42.993 1.00 84.56 840 THR A O 1
ATOM 6326 N N . GLY A 1 841 ? -5.066 11.114 41.641 1.00 79.56 841 GLY A N 1
ATOM 6327 C CA . GLY A 1 841 ? -3.786 10.543 41.240 1.00 79.56 841 GLY A CA 1
ATOM 6328 C C . GLY A 1 841 ? -3.913 9.159 40.601 1.00 79.56 841 GLY A C 1
ATOM 6329 O O . GLY A 1 841 ? -4.837 8.905 39.826 1.00 79.56 841 GLY A O 1
ATOM 6330 N N . PHE A 1 842 ? -2.938 8.294 40.879 1.00 70.25 842 PHE A N 1
ATOM 6331 C CA . PHE A 1 842 ? -2.789 6.956 40.285 1.00 70.25 842 PHE A CA 1
ATOM 6332 C C . PHE A 1 842 ? -2.359 5.873 41.297 1.00 70.25 842 PHE A C 1
ATOM 6334 O O . PHE A 1 842 ? -2.098 4.735 40.901 1.00 70.25 842 PHE A O 1
ATOM 6341 N N . GLY A 1 843 ? -2.258 6.210 42.583 1.00 69.06 843 GLY A N 1
ATOM 6342 C CA . GLY A 1 843 ? -2.000 5.280 43.678 1.00 69.06 843 GLY A CA 1
ATOM 6343 C C . GLY A 1 843 ? -3.247 4.501 44.128 1.00 69.06 843 GLY A C 1
ATOM 6344 O O . GLY A 1 843 ? -4.370 4.799 43.708 1.00 69.06 843 GLY A O 1
ATOM 6345 N N . PRO A 1 844 ? -3.082 3.485 44.995 1.00 66.88 844 PRO A N 1
ATOM 6346 C CA . PRO A 1 844 ? -4.204 2.771 45.600 1.00 66.88 844 PRO A CA 1
ATOM 6347 C C . PRO A 1 844 ? -5.088 3.728 46.413 1.00 66.88 844 PRO A C 1
ATOM 6349 O O . PRO A 1 844 ? -4.591 4.451 47.271 1.00 66.88 844 PRO A O 1
ATOM 6352 N N . GLY A 1 845 ? -6.395 3.738 46.141 1.00 72.38 845 GLY A N 1
ATOM 6353 C CA . GLY A 1 845 ? -7.363 4.626 46.802 1.00 72.38 845 GLY A CA 1
ATOM 6354 C C . GLY A 1 845 ? -7.456 6.050 46.233 1.00 72.38 845 GLY A C 1
ATOM 6355 O O . GLY A 1 845 ? -8.396 6.765 46.573 1.00 72.38 845 GLY A O 1
ATOM 6356 N N . GLU A 1 846 ? -6.552 6.456 45.336 1.00 85.38 846 GLU A N 1
ATOM 6357 C CA . GLU A 1 846 ? -6.646 7.742 44.636 1.00 85.38 846 GLU A CA 1
ATOM 6358 C C . GLU A 1 846 ? -7.629 7.667 43.458 1.00 85.38 846 GLU A C 1
ATOM 6360 O O . GLU A 1 846 ? -7.723 6.657 42.751 1.00 85.38 846 GLU A O 1
ATOM 6365 N N . TYR A 1 847 ? -8.340 8.769 43.220 1.00 88.81 847 TYR A N 1
ATOM 6366 C CA . TYR A 1 847 ? -9.258 8.909 42.096 1.00 88.81 847 TYR A CA 1
ATOM 6367 C C . TYR A 1 847 ? -8.518 9.392 40.849 1.00 88.81 847 TYR A C 1
ATOM 6369 O O . TYR A 1 847 ? -7.800 10.390 40.878 1.00 88.81 847 TYR A O 1
ATOM 6377 N N . ASN A 1 848 ? -8.729 8.728 39.718 1.00 88.88 848 ASN A N 1
ATOM 6378 C CA . ASN A 1 848 ? -8.185 9.151 38.435 1.00 88.88 848 ASN A CA 1
ATOM 6379 C C . ASN A 1 848 ? -8.968 10.380 37.923 1.00 88.88 848 ASN A C 1
ATOM 6381 O O . ASN A 1 848 ? -10.152 10.230 37.616 1.00 88.88 848 ASN A O 1
ATOM 6385 N N . PRO A 1 849 ? -8.345 11.565 37.755 1.00 87.50 849 PRO A N 1
ATOM 6386 C CA . PRO A 1 849 ? -9.034 12.787 37.331 1.00 87.50 849 PRO A CA 1
ATOM 6387 C C . PRO A 1 849 ? -9.104 12.959 35.807 1.00 87.50 849 PRO A C 1
ATOM 6389 O O . PRO A 1 849 ? -9.527 13.998 35.309 1.00 87.50 849 PRO A O 1
ATOM 6392 N N . THR A 1 850 ? -8.632 11.977 35.036 1.00 89.88 850 THR A N 1
ATOM 6393 C CA . THR A 1 850 ? -8.588 12.068 33.571 1.00 89.88 850 THR A CA 1
ATOM 6394 C C . THR A 1 850 ? -10.016 12.117 32.994 1.00 89.88 850 THR A C 1
ATOM 6396 O O . THR A 1 850 ? -10.839 11.290 33.400 1.00 89.88 850 THR A O 1
ATOM 6399 N N . PRO A 1 851 ? -10.335 13.008 32.034 1.00 90.81 851 PRO A N 1
ATOM 6400 C CA . PRO A 1 851 ? -11.647 13.026 31.382 1.00 90.81 851 PRO A CA 1
ATOM 6401 C C . PRO A 1 851 ? -11.867 11.788 30.498 1.00 90.81 851 PRO A C 1
ATOM 6403 O O . PRO A 1 851 ? -10.912 11.121 30.092 1.00 90.81 851 PRO A O 1
ATOM 6406 N N . TYR A 1 852 ? -13.129 11.476 30.196 1.00 92.00 852 TYR A N 1
ATOM 6407 C CA . TYR A 1 852 ? -13.506 10.331 29.358 1.00 92.00 852 TYR A CA 1
ATOM 6408 C C . TYR A 1 852 ? -12.873 10.412 27.953 1.00 92.00 852 TYR A C 1
ATOM 6410 O O . TYR A 1 852 ? -12.188 9.489 27.521 1.00 92.00 852 TYR A O 1
ATOM 6418 N N . GLU A 1 853 ? -13.023 11.554 27.281 1.00 88.62 853 GLU A N 1
ATOM 6419 C CA . GLU A 1 853 ? -12.557 11.812 25.910 1.00 88.62 853 GLU A CA 1
ATOM 6420 C C . GLU A 1 853 ? -11.693 13.089 25.818 1.00 88.62 853 GLU A C 1
ATOM 6422 O O . GLU A 1 853 ? -11.373 13.713 26.832 1.00 88.62 853 GLU A O 1
ATOM 6427 N N . GLY A 1 854 ? -11.302 13.476 24.598 1.00 81.06 854 GLY A N 1
ATOM 6428 C CA . GLY A 1 854 ? -10.518 14.687 24.319 1.00 81.06 854 GLY A CA 1
ATOM 6429 C C . GLY A 1 854 ? -8.997 14.488 24.357 1.00 81.06 854 GLY A C 1
ATOM 6430 O O . GLY A 1 854 ? -8.488 13.393 24.616 1.00 81.06 854 GLY A O 1
ATOM 6431 N N . GLU A 1 855 ? -8.238 15.554 24.075 1.00 74.88 855 GLU A N 1
ATOM 6432 C CA . GLU A 1 855 ? -6.774 15.499 24.160 1.00 74.88 855 GLU A CA 1
ATOM 6433 C C . GLU A 1 855 ? -6.324 15.265 25.608 1.00 74.88 855 GLU A C 1
ATOM 6435 O O . GLU A 1 855 ? -6.620 16.051 26.503 1.00 74.88 855 GLU A O 1
ATOM 6440 N N . GLY A 1 856 ? -5.589 14.175 25.842 1.00 82.88 856 GLY A N 1
ATOM 6441 C CA . GLY A 1 856 ? -5.199 13.770 27.194 1.00 82.88 856 GLY A CA 1
ATOM 6442 C C . GLY A 1 856 ? -6.265 12.985 27.964 1.00 82.88 856 GLY A C 1
ATOM 6443 O O . GLY A 1 856 ? -6.016 12.678 29.129 1.00 82.88 856 GLY A O 1
ATOM 6444 N N . GLY A 1 857 ? -7.397 12.632 27.340 1.00 89.50 857 GLY A N 1
ATOM 6445 C CA . GLY A 1 857 ? -8.434 11.770 27.918 1.00 89.50 857 GLY A CA 1
ATOM 6446 C C . GLY A 1 857 ? -7.995 10.317 28.146 1.00 89.50 857 GLY A C 1
ATOM 6447 O O . GLY A 1 857 ? -6.842 9.938 27.905 1.00 89.50 857 GLY A O 1
ATOM 6448 N N . ARG A 1 858 ? -8.914 9.484 28.645 1.00 91.62 858 ARG A N 1
ATOM 6449 C CA . ARG A 1 858 ? -8.653 8.080 29.010 1.00 91.62 858 ARG A CA 1
ATOM 6450 C C . ARG A 1 858 ? -8.465 7.198 27.783 1.00 91.62 858 ARG A C 1
ATOM 6452 O O . ARG A 1 858 ? -9.343 7.105 26.933 1.00 91.62 858 ARG A O 1
ATOM 6459 N N . GLY A 1 859 ? -7.349 6.472 27.735 1.00 92.50 859 GLY A N 1
ATOM 6460 C CA . GLY A 1 859 ? -7.015 5.622 26.592 1.00 92.50 859 GLY A CA 1
ATOM 6461 C C . GLY A 1 859 ? -8.065 4.560 26.248 1.00 92.50 859 GLY A C 1
ATOM 6462 O O . GLY A 1 859 ? -8.432 4.439 25.083 1.00 92.50 859 GLY A O 1
ATOM 6463 N N . TRP A 1 860 ? -8.574 3.824 27.241 1.00 91.94 860 TRP A N 1
ATOM 6464 C CA . TRP A 1 860 ? -9.624 2.814 27.034 1.00 91.94 860 TRP A CA 1
ATOM 6465 C C . TRP A 1 860 ? -10.912 3.436 26.471 1.00 91.94 860 TRP A C 1
ATOM 6467 O O . TRP A 1 860 ? -11.328 3.079 25.372 1.00 91.94 860 TRP A O 1
ATOM 6477 N N . CYS A 1 861 ? -11.442 4.471 27.126 1.00 94.56 861 CYS A N 1
ATOM 6478 C CA . CYS A 1 861 ? -12.636 5.200 26.690 1.00 94.56 861 CYS A CA 1
ATOM 6479 C C . CYS A 1 861 ? -12.510 5.764 25.259 1.00 94.56 861 CYS A C 1
ATOM 6481 O O . CYS A 1 861 ? -13.416 5.598 24.444 1.00 94.56 861 CYS A O 1
ATOM 6483 N N . ILE A 1 862 ? -11.360 6.363 24.914 1.00 94.38 862 ILE A N 1
ATOM 6484 C CA . ILE A 1 862 ? -11.069 6.871 23.559 1.00 94.38 862 ILE A CA 1
ATOM 6485 C C . ILE A 1 862 ? -11.087 5.742 22.515 1.00 94.38 862 ILE A C 1
ATOM 6487 O O . ILE A 1 862 ? -11.581 5.937 21.403 1.00 94.38 862 ILE A O 1
ATOM 6491 N N . PHE A 1 863 ? -10.565 4.558 22.848 1.00 93.69 863 PHE A N 1
ATOM 6492 C CA . PHE A 1 863 ? -10.607 3.388 21.967 1.00 93.69 863 PHE A CA 1
ATOM 6493 C C . PHE A 1 863 ? -12.032 2.849 21.783 1.00 93.69 863 PHE A C 1
ATOM 6495 O O . PHE A 1 863 ? -12.449 2.604 20.650 1.00 93.69 863 PHE A O 1
ATOM 6502 N N . GLU A 1 864 ? -12.779 2.695 22.873 1.00 95.44 864 GLU A N 1
ATOM 6503 C CA . GLU A 1 864 ? -14.147 2.165 22.891 1.00 95.44 864 GLU A CA 1
ATOM 6504 C C . GLU A 1 864 ? -15.101 3.073 22.106 1.00 95.44 864 GLU A C 1
ATOM 6506 O O . GLU A 1 864 ? -15.763 2.629 21.164 1.00 95.44 864 GLU A O 1
ATOM 6511 N N . GLN A 1 865 ? -15.092 4.375 22.413 1.00 94.19 865 GLN A N 1
ATOM 6512 C CA . GLN A 1 865 ? -15.839 5.389 21.673 1.00 94.19 865 GLN A CA 1
ATOM 6513 C C . GLN A 1 865 ? -15.385 5.486 20.220 1.00 94.19 865 GLN A C 1
ATOM 6515 O O . GLN A 1 865 ? -16.227 5.536 19.329 1.00 94.19 865 GLN A O 1
ATOM 6520 N N . GLY A 1 866 ? -14.076 5.526 19.961 1.00 93.50 866 GLY A N 1
ATOM 6521 C CA . GLY A 1 866 ? -13.542 5.629 18.604 1.00 93.50 866 GLY A CA 1
ATOM 6522 C C . GLY A 1 866 ? -14.011 4.477 17.719 1.00 93.50 866 GLY A C 1
ATOM 6523 O O . GLY A 1 866 ? -14.418 4.691 16.577 1.00 93.50 866 GLY A O 1
ATOM 6524 N N . THR A 1 867 ? -14.037 3.270 18.280 1.00 94.12 867 THR A N 1
ATOM 6525 C CA . THR A 1 867 ? -14.560 2.060 17.641 1.00 94.12 867 THR A CA 1
ATOM 6526 C C . THR A 1 867 ? -16.066 2.174 17.379 1.00 94.12 867 THR A C 1
ATOM 6528 O O . THR A 1 867 ? -16.500 2.067 16.230 1.00 94.12 867 THR A O 1
ATOM 6531 N N . ALA A 1 868 ? -16.860 2.471 18.413 1.00 95.81 868 ALA A N 1
ATOM 6532 C CA . ALA A 1 868 ? -18.319 2.561 18.323 1.00 95.81 868 ALA A CA 1
ATOM 6533 C C . ALA A 1 868 ? -18.801 3.667 17.363 1.00 95.81 868 ALA A C 1
ATOM 6535 O O . ALA A 1 868 ? -19.675 3.436 16.527 1.00 95.81 868 ALA A O 1
ATOM 6536 N N . MET A 1 869 ? -18.194 4.856 17.437 1.00 95.69 869 MET A N 1
ATOM 6537 C CA . MET A 1 869 ? -18.535 6.004 16.591 1.00 95.69 869 MET A CA 1
ATOM 6538 C C . MET A 1 869 ? -18.088 5.811 15.138 1.00 95.69 869 MET A C 1
ATOM 6540 O O . MET A 1 869 ? -18.783 6.267 14.234 1.00 95.69 869 MET A O 1
ATOM 6544 N N . THR A 1 870 ? -16.975 5.108 14.882 1.00 94.00 870 THR A N 1
ATOM 6545 C CA . THR A 1 870 ? -16.571 4.748 13.507 1.00 94.00 870 THR A CA 1
ATOM 6546 C C . THR A 1 870 ? -17.625 3.850 12.856 1.00 94.00 870 THR A C 1
ATOM 6548 O O . THR A 1 870 ? -17.989 4.056 11.698 1.00 94.00 870 THR A O 1
ATOM 6551 N N . VAL A 1 871 ? -18.159 2.882 13.607 1.00 93.31 871 VAL A N 1
ATOM 6552 C CA . VAL A 1 871 ? -19.218 1.979 13.133 1.00 93.31 871 VAL A CA 1
ATOM 6553 C C . VAL A 1 871 ? -20.538 2.716 12.923 1.00 93.31 871 VAL A C 1
ATOM 6555 O O . VAL A 1 871 ? -21.161 2.532 11.879 1.00 93.31 871 VAL A O 1
ATOM 6558 N N . LEU A 1 872 ? -20.924 3.602 13.847 1.00 95.31 872 LEU A N 1
ATOM 6559 C CA . LEU A 1 872 ? -22.081 4.484 13.676 1.00 95.31 872 LEU A CA 1
ATOM 6560 C C . LEU A 1 872 ? -21.953 5.336 12.404 1.00 95.31 872 LEU A C 1
ATOM 6562 O O . LEU A 1 872 ? -22.866 5.336 11.590 1.00 95.31 872 LEU A O 1
ATOM 6566 N N . ALA A 1 873 ? -20.809 5.985 12.169 1.00 94.69 873 ALA A N 1
ATOM 6567 C CA . ALA A 1 873 ? -20.590 6.782 10.961 1.00 94.69 873 ALA A CA 1
ATOM 6568 C C . ALA A 1 873 ? -20.717 5.951 9.669 1.00 94.69 873 ALA A C 1
ATOM 6570 O O . ALA A 1 873 ? -21.263 6.424 8.671 1.00 94.69 873 ALA A O 1
ATOM 6571 N N . HIS A 1 874 ? -20.221 4.707 9.667 1.00 90.81 874 HIS A N 1
ATOM 6572 C CA . HIS A 1 874 ? -20.382 3.797 8.529 1.00 90.81 874 HIS A CA 1
ATOM 6573 C C . HIS A 1 874 ? -21.841 3.381 8.305 1.00 90.81 874 HIS A C 1
ATOM 6575 O O . HIS A 1 874 ? -22.254 3.244 7.153 1.00 90.81 874 HIS A O 1
ATOM 6581 N N . LEU A 1 875 ? -22.612 3.216 9.380 1.00 92.00 875 LEU A N 1
ATOM 6582 C CA . LEU A 1 875 ? -24.040 2.931 9.316 1.00 92.00 875 LEU A CA 1
ATOM 6583 C C . LEU A 1 875 ? -24.823 4.139 8.767 1.00 92.00 875 LEU A C 1
ATOM 6585 O O . LEU A 1 875 ? -25.536 3.973 7.780 1.00 92.00 875 LEU A O 1
ATOM 6589 N N . THR A 1 876 ? -24.585 5.357 9.274 1.00 93.06 876 THR A N 1
ATOM 6590 C CA . THR A 1 876 ? -25.180 6.598 8.736 1.00 93.06 876 THR A CA 1
ATOM 6591 C C . THR A 1 876 ? -24.850 6.797 7.251 1.00 93.06 876 THR A C 1
ATOM 6593 O O . THR A 1 876 ? -25.692 7.230 6.466 1.00 93.06 876 THR A O 1
ATOM 6596 N N . ALA A 1 877 ? -23.625 6.466 6.826 1.00 91.00 877 ALA A N 1
ATOM 6597 C CA . ALA A 1 877 ? -23.234 6.553 5.419 1.00 91.00 877 ALA A CA 1
ATOM 6598 C C . ALA A 1 877 ? -23.998 5.549 4.531 1.00 91.00 877 ALA A C 1
ATOM 6600 O O . ALA A 1 877 ? -24.399 5.900 3.421 1.00 91.00 877 ALA A O 1
ATOM 6601 N N . ALA A 1 878 ? -24.229 4.325 5.020 1.00 90.00 878 ALA A N 1
ATOM 6602 C CA . ALA A 1 878 ? -25.026 3.318 4.320 1.00 90.00 878 ALA A CA 1
ATOM 6603 C C . ALA A 1 878 ? -26.523 3.682 4.281 1.00 90.00 878 ALA A C 1
ATOM 6605 O O . ALA A 1 878 ? -27.160 3.512 3.246 1.00 90.00 878 ALA A O 1
ATOM 6606 N N . GLU A 1 879 ? -27.073 4.226 5.372 1.00 90.69 879 GLU A N 1
ATOM 6607 C CA . GLU A 1 879 ? -28.433 4.785 5.436 1.00 90.69 879 GLU A CA 1
ATOM 6608 C C . GLU A 1 879 ? -28.636 5.894 4.409 1.00 90.69 879 GLU A C 1
ATOM 6610 O O . GLU A 1 879 ? -29.594 5.860 3.636 1.00 90.69 879 GLU A O 1
ATOM 6615 N N . ARG A 1 880 ? -27.704 6.852 4.364 1.00 90.62 880 ARG A N 1
ATOM 6616 C CA . ARG A 1 880 ? -27.748 7.964 3.419 1.00 90.62 880 ARG A CA 1
ATOM 6617 C C . ARG A 1 880 ? -27.720 7.473 1.971 1.00 90.62 880 ARG A C 1
ATOM 6619 O O . ARG A 1 880 ? -28.556 7.914 1.190 1.00 90.62 880 ARG A O 1
ATOM 6626 N N . GLN A 1 881 ? -26.812 6.557 1.621 1.00 89.62 881 GLN A N 1
ATOM 6627 C CA . GLN A 1 881 ? -26.771 5.982 0.272 1.00 89.62 881 GLN A CA 1
ATOM 6628 C C . GLN A 1 881 ? -28.080 5.255 -0.062 1.00 89.62 881 GLN A C 1
ATOM 6630 O O . GLN A 1 881 ? -28.642 5.464 -1.133 1.00 89.62 881 GLN A O 1
ATOM 6635 N N . ALA A 1 882 ? -28.588 4.425 0.852 1.00 88.19 882 ALA A N 1
ATOM 6636 C CA . ALA A 1 882 ? -29.835 3.698 0.644 1.00 88.19 882 ALA A CA 1
ATOM 6637 C C . ALA A 1 882 ? -31.018 4.659 0.407 1.00 88.19 882 ALA A C 1
ATOM 6639 O O . ALA A 1 882 ? -31.816 4.429 -0.500 1.00 88.19 882 ALA A O 1
ATOM 6640 N N . GLY A 1 883 ? -31.082 5.771 1.148 1.00 88.62 883 GLY A N 1
ATOM 6641 C CA . GLY A 1 883 ? -32.060 6.842 0.941 1.00 88.62 883 GLY A CA 1
ATOM 6642 C C . GLY A 1 883 ? -31.905 7.571 -0.400 1.00 88.62 883 GLY A C 1
ATOM 6643 O O . GLY A 1 883 ? -32.894 7.737 -1.111 1.00 88.62 883 GLY A O 1
ATOM 6644 N N . GLU A 1 884 ? -30.681 7.957 -0.778 1.00 90.19 884 GLU A N 1
ATOM 6645 C CA . GLU A 1 884 ? -30.377 8.598 -2.072 1.00 90.19 884 GLU A CA 1
ATOM 6646 C C . GLU A 1 884 ? -30.702 7.682 -3.272 1.00 90.19 884 GLU A C 1
ATOM 6648 O O . GLU A 1 884 ? -31.138 8.162 -4.317 1.00 90.19 884 GLU A O 1
ATOM 6653 N N . GLU A 1 885 ? -30.548 6.363 -3.119 1.00 86.94 885 GLU A N 1
ATOM 6654 C CA . GLU A 1 885 ? -30.840 5.355 -4.149 1.00 86.94 885 GLU A CA 1
ATOM 6655 C C . GLU A 1 885 ? -32.277 4.791 -4.097 1.00 86.94 885 GLU A C 1
ATOM 6657 O O . GLU A 1 885 ? -32.636 3.955 -4.930 1.00 86.94 885 GLU A O 1
ATOM 6662 N N . GLY A 1 886 ? -33.101 5.196 -3.123 1.00 87.88 886 GLY A N 1
ATOM 6663 C CA . GLY A 1 886 ? -34.458 4.666 -2.926 1.00 87.88 886 GLY A CA 1
ATOM 6664 C C . GLY A 1 886 ? -34.515 3.177 -2.542 1.00 87.88 886 GLY A C 1
ATOM 6665 O O . GLY A 1 886 ? -35.519 2.507 -2.792 1.00 87.88 886 GLY A O 1
ATOM 6666 N N . LYS A 1 887 ? -33.440 2.634 -1.959 1.00 86.75 887 LYS A N 1
ATOM 6667 C CA . LYS A 1 887 ? -33.313 1.229 -1.545 1.00 86.75 887 LYS A CA 1
ATOM 6668 C C . LYS A 1 887 ? -33.591 1.059 -0.053 1.00 86.75 887 LYS A C 1
ATOM 6670 O O . LYS A 1 887 ? -33.252 1.903 0.768 1.00 86.75 887 LYS A O 1
ATOM 6675 N N . ALA A 1 888 ? -34.147 -0.091 0.321 1.00 85.50 888 ALA A N 1
ATOM 6676 C CA . ALA A 1 888 ? -34.238 -0.489 1.723 1.00 85.50 888 ALA A CA 1
ATOM 6677 C C . ALA A 1 888 ? -32.917 -1.111 2.200 1.00 85.50 888 ALA A C 1
ATOM 6679 O O . ALA A 1 888 ? -32.323 -1.931 1.498 1.00 85.50 888 ALA A O 1
ATOM 6680 N N . LEU A 1 889 ? -32.503 -0.786 3.427 1.00 87.69 889 LEU A N 1
ATOM 6681 C CA . LEU A 1 889 ? -31.382 -1.459 4.085 1.00 87.69 889 LEU A CA 1
ATOM 6682 C C . LEU A 1 889 ? -31.656 -2.961 4.318 1.00 87.69 889 LEU A C 1
ATOM 6684 O O . LEU A 1 889 ? -32.825 -3.366 4.442 1.00 87.69 889 LEU A O 1
ATOM 6688 N N . PRO A 1 890 ? -30.591 -3.779 4.458 1.00 89.62 890 PRO A N 1
ATOM 6689 C CA . PRO A 1 890 ? -30.683 -5.172 4.880 1.00 89.62 890 PRO A CA 1
ATOM 6690 C C . PRO A 1 890 ? -31.567 -5.351 6.118 1.00 89.62 890 PRO A C 1
ATOM 6692 O O . PRO A 1 890 ? -31.521 -4.557 7.056 1.00 89.62 890 PRO A O 1
ATOM 6695 N N . GLU A 1 891 ? -32.351 -6.429 6.145 1.00 89.00 891 GLU A N 1
ATOM 6696 C CA . GLU A 1 891 ? -33.306 -6.721 7.225 1.00 89.00 891 GLU A CA 1
ATOM 6697 C C . GLU A 1 891 ? -32.650 -6.726 8.617 1.00 89.00 891 GLU A C 1
ATOM 6699 O O . GLU A 1 891 ? -33.195 -6.122 9.536 1.00 89.00 891 GLU A O 1
ATOM 6704 N N . ARG A 1 892 ? -31.442 -7.299 8.763 1.00 88.50 892 ARG A N 1
ATOM 6705 C CA . ARG A 1 892 ? -30.688 -7.281 10.036 1.00 88.50 892 ARG A CA 1
ATOM 6706 C C . ARG A 1 892 ? -30.381 -5.851 10.504 1.00 88.50 892 ARG A C 1
ATOM 6708 O O . ARG A 1 892 ? -30.463 -5.569 11.692 1.00 88.50 892 ARG A O 1
ATOM 6715 N N . PHE A 1 893 ? -30.078 -4.935 9.580 1.00 91.56 893 PHE A N 1
ATOM 6716 C CA . PHE A 1 893 ? -29.795 -3.532 9.905 1.00 91.56 893 PHE A CA 1
ATOM 6717 C C . PHE A 1 893 ? -31.068 -2.779 10.273 1.00 91.56 893 PHE A C 1
ATOM 6719 O O . PHE A 1 893 ? -31.083 -2.091 11.287 1.00 91.56 893 PHE A O 1
ATOM 6726 N N . ARG A 1 894 ? -32.157 -2.955 9.511 1.00 90.69 894 ARG A N 1
ATOM 6727 C CA . ARG A 1 894 ? -33.456 -2.346 9.846 1.00 90.69 894 ARG A CA 1
ATOM 6728 C C . ARG A 1 894 ? -33.981 -2.819 11.200 1.00 90.69 894 ARG A C 1
ATOM 6730 O O . ARG A 1 894 ? -34.487 -1.997 11.954 1.00 90.69 894 ARG A O 1
ATOM 6737 N N . ARG A 1 895 ? -33.817 -4.106 11.528 1.00 90.81 895 ARG A N 1
ATOM 6738 C CA . ARG A 1 895 ? -34.149 -4.657 12.848 1.00 90.81 895 ARG A CA 1
ATOM 6739 C C . ARG A 1 895 ? -33.324 -4.002 13.949 1.00 90.81 895 ARG A C 1
ATOM 6741 O O . ARG A 1 895 ? -33.909 -3.413 14.845 1.00 90.81 895 ARG A O 1
ATOM 6748 N N . ALA A 1 896 ? -31.995 -4.016 13.834 1.00 92.31 896 ALA A N 1
ATOM 6749 C CA . ALA A 1 896 ? -31.112 -3.356 14.795 1.00 92.31 896 ALA A CA 1
ATOM 6750 C C . ALA A 1 896 ? -31.472 -1.874 15.004 1.00 92.31 896 ALA A C 1
ATOM 6752 O O . ALA A 1 896 ? -31.491 -1.409 16.140 1.00 92.31 896 ALA A O 1
ATOM 6753 N N . GLN A 1 897 ? -31.792 -1.150 13.924 1.00 90.81 897 GLN A N 1
ATOM 6754 C CA . GLN A 1 897 ? -32.201 0.257 13.958 1.00 90.81 897 GLN A CA 1
ATOM 6755 C C . GLN A 1 897 ? -33.528 0.475 14.693 1.00 90.81 897 GLN A C 1
ATOM 6757 O O . GLN A 1 897 ? -33.637 1.397 15.495 1.00 90.81 897 GLN A O 1
ATOM 6762 N N . ALA A 1 898 ? -34.525 -0.370 14.418 1.00 90.62 898 ALA A N 1
ATOM 6763 C CA . ALA A 1 898 ? -35.846 -0.300 15.034 1.00 90.62 898 ALA A CA 1
ATOM 6764 C C . ALA A 1 898 ? -35.836 -0.727 16.511 1.00 90.62 898 ALA A C 1
ATOM 6766 O O . ALA A 1 898 ? -36.676 -0.267 17.278 1.00 90.62 898 ALA A O 1
ATOM 6767 N N . SER A 1 899 ? -34.900 -1.595 16.905 1.00 91.19 899 SER A N 1
ATOM 6768 C CA . SER A 1 899 ? -34.779 -2.090 18.276 1.00 91.19 899 SER A CA 1
ATOM 6769 C C . SER A 1 899 ? -34.043 -1.123 19.207 1.00 91.19 899 SER A C 1
ATOM 6771 O O . SER A 1 899 ? -34.474 -0.942 20.343 1.00 91.19 899 SER A O 1
ATOM 6773 N N . ARG A 1 900 ? -32.916 -0.528 18.779 1.00 91.94 900 ARG A N 1
ATOM 6774 C CA . ARG A 1 900 ? -32.088 0.334 19.647 1.00 91.94 900 ARG A CA 1
ATOM 6775 C C . ARG A 1 900 ? -31.099 1.185 18.842 1.00 91.94 900 ARG A C 1
ATOM 6777 O O . ARG A 1 900 ? -30.573 0.722 17.832 1.00 91.94 900 ARG A O 1
ATOM 6784 N N . ALA A 1 901 ? -30.748 2.391 19.292 1.00 94.56 901 ALA A N 1
ATOM 6785 C CA . ALA A 1 901 ? -29.658 3.150 18.660 1.00 94.56 901 ALA A CA 1
ATOM 6786 C C . ALA A 1 901 ? -28.299 2.441 18.857 1.00 94.56 901 ALA A C 1
ATOM 6788 O O . ALA A 1 901 ? -28.144 1.618 19.760 1.00 94.56 901 ALA A O 1
ATOM 6789 N N . LYS A 1 902 ? -27.295 2.739 18.016 1.00 95.69 902 LYS A N 1
ATOM 6790 C CA . LYS A 1 902 ? -25.970 2.089 18.115 1.00 95.69 902 LYS A CA 1
ATOM 6791 C C . LYS A 1 902 ? -25.131 2.603 19.292 1.00 95.69 902 LYS A C 1
ATOM 6793 O O . LYS A 1 902 ? -24.332 1.838 19.833 1.00 95.69 902 LYS A O 1
ATOM 6798 N N . VAL A 1 903 ? -25.278 3.877 19.660 1.00 97.38 903 VAL A N 1
ATOM 6799 C CA . VAL A 1 903 ? -24.530 4.517 20.753 1.00 97.38 903 VAL A CA 1
ATOM 6800 C C . VAL A 1 903 ? -25.452 5.442 21.549 1.00 97.38 903 VAL A C 1
ATOM 6802 O O . VAL A 1 903 ? -26.185 6.230 20.953 1.00 97.38 903 VAL A O 1
ATOM 6805 N N . TYR A 1 904 ? -25.374 5.387 22.878 1.00 96.44 904 TYR A N 1
ATOM 6806 C CA . TYR A 1 904 ? -26.041 6.301 23.809 1.00 96.44 904 TYR A CA 1
ATOM 6807 C C . TYR A 1 904 ? -25.021 6.979 24.726 1.00 96.44 904 TYR A C 1
ATOM 6809 O O . TYR A 1 904 ? -24.042 6.356 25.132 1.00 96.44 904 TYR A O 1
ATOM 6817 N N . ASP A 1 905 ? -25.282 8.226 25.104 1.00 95.75 905 ASP A N 1
ATOM 6818 C CA . ASP A 1 905 ? -24.704 8.847 26.296 1.00 95.75 905 ASP A CA 1
ATOM 6819 C C . ASP A 1 905 ? -25.667 8.639 27.474 1.00 95.75 905 ASP A C 1
ATOM 6821 O O . ASP A 1 905 ? -26.852 8.955 27.369 1.00 95.75 905 ASP A O 1
ATOM 6825 N N . ILE A 1 906 ? -25.165 8.078 28.573 1.00 94.75 906 ILE A N 1
ATOM 6826 C CA . ILE A 1 906 ? -25.912 7.812 29.813 1.00 94.75 906 ILE A CA 1
ATOM 6827 C C . ILE A 1 906 ? -25.378 8.635 30.997 1.00 94.75 906 ILE A C 1
ATOM 6829 O O . ILE A 1 906 ? -25.777 8.415 32.138 1.00 94.75 906 ILE A O 1
ATOM 6833 N N . GLY A 1 907 ? -24.454 9.573 30.749 1.00 90.12 907 GLY A N 1
ATOM 6834 C CA . GLY A 1 907 ? -23.859 10.409 31.795 1.00 90.12 907 GLY A CA 1
ATOM 6835 C C . GLY A 1 907 ? -24.804 11.464 32.383 1.00 90.12 907 GLY A C 1
ATOM 6836 O O . GLY A 1 907 ? -24.530 11.965 33.468 1.00 90.12 907 GLY A O 1
ATOM 6837 N N . GLY A 1 908 ? -25.892 11.803 31.685 1.00 88.56 908 GLY A N 1
ATOM 6838 C CA . GLY A 1 908 ? -26.869 12.808 32.112 1.00 88.56 908 GLY A CA 1
ATOM 6839 C C . GLY A 1 908 ? -28.018 12.267 32.974 1.00 88.56 908 GLY A C 1
ATOM 6840 O O . GLY A 1 908 ? -27.994 11.137 33.476 1.00 88.56 908 GLY A O 1
ATOM 6841 N N . GLU A 1 909 ? -29.054 13.096 33.119 1.00 86.62 909 GLU A N 1
ATOM 6842 C CA . GLU A 1 909 ? -30.309 12.746 33.802 1.00 86.62 909 GLU A CA 1
ATOM 6843 C C . GLU A 1 909 ? -31.107 11.684 33.030 1.00 86.62 909 GLU A C 1
ATOM 6845 O O . GLU A 1 909 ? -31.633 10.751 33.634 1.00 86.62 909 GLU A O 1
ATOM 6850 N N . ALA A 1 910 ? -31.130 11.790 31.698 1.00 88.88 910 ALA A N 1
ATOM 6851 C CA . ALA A 1 910 ? -31.789 10.867 30.778 1.00 88.88 910 ALA A CA 1
ATOM 6852 C C . ALA A 1 910 ? -30.802 10.354 29.709 1.00 88.88 910 ALA A C 1
ATOM 6854 O O . ALA A 1 910 ? -29.863 11.076 29.353 1.00 88.88 910 ALA A O 1
ATOM 6855 N N . PRO A 1 911 ? -30.994 9.134 29.175 1.00 92.38 911 PRO A N 1
ATOM 6856 C CA . PRO A 1 911 ? -30.134 8.589 28.133 1.00 92.38 911 PRO A CA 1
ATOM 6857 C C . PRO A 1 911 ? -30.400 9.245 26.771 1.00 92.38 911 PRO A C 1
ATOM 6859 O O . PRO A 1 911 ? -31.543 9.360 26.333 1.00 92.38 911 PRO A O 1
ATOM 6862 N N . VAL A 1 912 ? -29.335 9.633 26.067 1.00 95.12 912 VAL A N 1
ATOM 6863 C CA . VAL A 1 912 ? -29.411 10.346 24.782 1.00 95.12 912 VAL A CA 1
ATOM 6864 C C . VAL A 1 912 ? -28.747 9.520 23.685 1.00 95.12 912 VAL A C 1
ATOM 6866 O O . VAL A 1 912 ? -27.556 9.221 23.763 1.00 95.12 912 VAL A O 1
ATOM 6869 N N . ALA A 1 913 ? -29.497 9.159 22.642 1.00 95.25 913 ALA A N 1
ATOM 6870 C CA . ALA A 1 913 ? -28.933 8.512 21.458 1.00 95.25 913 ALA A CA 1
ATOM 6871 C C . ALA A 1 913 ? -27.954 9.463 20.745 1.00 95.25 913 ALA A C 1
ATOM 6873 O O . ALA A 1 913 ? -28.248 10.642 20.554 1.00 95.25 913 ALA A O 1
ATOM 6874 N N . ARG A 1 914 ? -26.777 8.962 20.355 1.00 94.62 914 ARG A N 1
ATOM 6875 C CA . ARG A 1 914 ? -25.764 9.760 19.652 1.00 94.62 914 ARG A CA 1
ATOM 6876 C C . ARG A 1 914 ? -25.904 9.616 18.143 1.00 94.62 914 ARG A C 1
ATOM 6878 O O . ARG A 1 914 ? -26.028 8.510 17.625 1.00 94.62 914 ARG A O 1
ATOM 6885 N N . GLU A 1 915 ? -25.769 10.737 17.447 1.00 93.25 915 GLU A N 1
ATOM 6886 C CA . GLU A 1 915 ? -25.697 10.806 15.988 1.00 93.25 915 GLU A CA 1
ATOM 6887 C C . GLU A 1 915 ? -24.253 11.025 15.510 1.00 93.25 915 GLU A C 1
ATOM 6889 O O . GLU A 1 915 ? -23.376 11.455 16.267 1.00 93.25 915 GLU A O 1
ATOM 6894 N N . CYS A 1 916 ? -23.991 10.743 14.231 1.00 92.25 916 CYS A N 1
ATOM 6895 C CA . CYS A 1 916 ? -22.714 11.058 13.599 1.00 92.25 916 CYS A CA 1
ATOM 6896 C C . CYS A 1 916 ? -22.909 11.527 12.153 1.00 92.25 916 CYS A C 1
ATOM 6898 O O . CYS A 1 916 ? -23.355 10.758 11.305 1.00 92.25 916 CYS A O 1
ATOM 6900 N N . SER A 1 917 ? -22.536 12.779 11.882 1.00 88.94 917 SER A N 1
ATOM 6901 C CA . SER A 1 917 ? -22.553 13.408 10.554 1.00 88.94 917 SER A CA 1
ATOM 6902 C C . SER A 1 917 ? -21.177 13.448 9.873 1.00 88.94 917 SER A C 1
ATOM 6904 O O . SER A 1 917 ? -21.078 13.809 8.699 1.00 88.94 917 SER A O 1
ATOM 6906 N N . LEU A 1 918 ? -20.108 13.091 10.595 1.00 90.62 918 LEU A N 1
ATOM 6907 C CA . LEU A 1 918 ? -18.740 13.099 10.077 1.00 90.62 918 LEU A CA 1
ATOM 6908 C C . LEU A 1 918 ? -18.472 11.880 9.176 1.00 90.62 918 LEU A C 1
ATOM 6910 O O . LEU A 1 918 ? -18.940 10.779 9.478 1.00 90.62 918 LEU A O 1
ATOM 6914 N N . PRO A 1 919 ? -17.654 12.020 8.116 1.00 89.69 919 PRO A N 1
ATOM 6915 C CA . PRO A 1 919 ? -17.197 10.882 7.327 1.00 89.69 919 PRO A CA 1
ATOM 6916 C C . PRO A 1 919 ? -16.493 9.836 8.211 1.00 89.69 919 PRO A C 1
ATOM 6918 O O . PRO A 1 919 ? -15.652 10.211 9.033 1.00 89.69 919 PRO A O 1
ATOM 6921 N N . PRO A 1 920 ? -16.714 8.521 8.012 1.00 88.75 920 PRO A N 1
ATOM 6922 C CA . PRO A 1 920 ? -16.184 7.495 8.919 1.00 88.75 920 PRO A CA 1
ATOM 6923 C C . PRO A 1 920 ? -14.659 7.513 9.077 1.00 88.75 920 PRO A C 1
ATOM 6925 O O . PRO A 1 920 ? -14.119 7.232 10.145 1.00 88.75 920 PRO A O 1
ATOM 6928 N N . LYS A 1 921 ? -13.951 7.904 8.011 1.00 83.69 921 LYS A N 1
ATOM 6929 C CA . LYS A 1 921 ? -12.498 8.087 8.030 1.00 83.69 921 LYS A CA 1
ATOM 6930 C C . LYS A 1 921 ? -12.068 9.193 9.002 1.00 83.69 921 LYS A C 1
ATOM 6932 O O . LYS A 1 921 ? -11.055 9.034 9.672 1.00 83.69 921 LYS A O 1
ATOM 6937 N N . GLU A 1 922 ? -12.801 10.302 9.068 1.00 88.88 922 GLU A N 1
ATOM 6938 C CA . GLU A 1 922 ? -12.461 11.439 9.932 1.00 88.88 922 GLU A CA 1
ATOM 6939 C C . GLU A 1 922 ? -12.678 11.094 11.405 1.00 88.88 922 GLU A C 1
ATOM 6941 O O . GLU A 1 922 ? -11.816 11.397 12.227 1.00 88.88 922 GLU A O 1
ATOM 6946 N N . VAL A 1 923 ? -13.752 10.358 11.715 1.00 91.31 923 VAL A N 1
ATOM 6947 C CA . VAL A 1 923 ? -14.018 9.810 13.056 1.00 91.31 923 VAL A CA 1
ATOM 6948 C C . VAL A 1 923 ? -12.877 8.896 13.516 1.00 91.31 923 VAL A C 1
ATOM 6950 O O . VAL A 1 923 ? -12.346 9.063 14.615 1.00 91.31 923 VAL A O 1
ATOM 6953 N N . LEU A 1 924 ? -12.441 7.972 12.655 1.00 88.56 924 LEU A N 1
ATOM 6954 C CA . LEU A 1 924 ? -11.339 7.061 12.964 1.00 88.56 924 LEU A CA 1
ATOM 6955 C C . LEU A 1 924 ? -9.984 7.787 13.061 1.00 88.56 924 LEU A C 1
ATOM 6957 O O . LEU A 1 924 ? -9.178 7.486 13.941 1.00 88.56 924 LEU A O 1
ATOM 6961 N N . ASP A 1 925 ? -9.730 8.770 12.192 1.00 84.12 925 ASP A N 1
ATOM 6962 C CA . ASP A 1 925 ? -8.516 9.592 12.234 1.00 84.12 925 ASP A CA 1
ATOM 6963 C C . ASP A 1 925 ? -8.478 10.532 13.456 1.00 84.12 925 ASP A C 1
ATOM 6965 O O . ASP A 1 925 ? -7.384 10.871 13.909 1.00 84.12 925 ASP A O 1
ATOM 6969 N N . GLU A 1 926 ? -9.624 10.937 14.015 1.00 89.25 926 GLU A N 1
ATOM 6970 C CA . GLU A 1 926 ? -9.718 11.617 15.316 1.00 89.25 926 GLU A CA 1
ATOM 6971 C C . GLU A 1 926 ? -9.411 10.656 16.467 1.00 89.25 926 GLU A C 1
ATOM 6973 O O . GLU A 1 926 ? -8.495 10.917 17.246 1.00 89.25 926 GLU A O 1
ATOM 6978 N N . ALA A 1 927 ? -10.065 9.491 16.522 1.00 89.38 927 ALA A N 1
ATOM 6979 C CA . ALA A 1 927 ? -9.802 8.477 17.546 1.00 89.38 927 ALA A CA 1
ATOM 6980 C C . ALA A 1 927 ? -8.315 8.072 17.602 1.00 89.38 927 ALA A C 1
ATOM 6982 O O . ALA A 1 927 ? -7.713 7.994 18.676 1.00 89.38 927 ALA A O 1
ATOM 6983 N N . CYS A 1 928 ? -7.681 7.884 16.440 1.00 84.81 928 CYS A N 1
ATOM 6984 C CA . CYS A 1 928 ? -6.255 7.578 16.357 1.00 84.81 928 CYS A CA 1
ATOM 6985 C C . CYS A 1 928 ? -5.331 8.758 16.714 1.00 84.81 928 CYS A C 1
ATOM 6987 O O . CYS A 1 928 ? -4.192 8.510 17.102 1.00 84.81 928 CYS A O 1
ATOM 6989 N N . ARG A 1 929 ? -5.771 10.020 16.614 1.00 84.12 929 ARG A N 1
ATOM 6990 C CA . ARG A 1 929 ? -5.007 11.178 17.122 1.00 84.12 929 ARG A CA 1
ATOM 6991 C C . ARG A 1 929 ? -5.162 11.330 18.633 1.00 84.12 929 ARG A C 1
ATOM 6993 O O . ARG A 1 929 ? -4.167 11.542 19.327 1.00 84.12 929 ARG A O 1
ATOM 7000 N N . ALA A 1 930 ? -6.379 11.163 19.144 1.00 88.31 930 ALA A N 1
ATOM 7001 C CA . ALA A 1 930 ? -6.673 11.214 20.569 1.00 88.31 930 ALA A CA 1
ATOM 7002 C C . ALA A 1 930 ? -5.911 10.121 21.343 1.00 88.31 930 ALA A C 1
ATOM 7004 O O . ALA A 1 930 ? -5.280 10.426 22.356 1.00 88.31 930 ALA A O 1
ATOM 7005 N N . ILE A 1 931 ? -5.861 8.877 20.835 1.00 88.38 931 ILE A N 1
ATOM 7006 C CA . ILE A 1 931 ? -5.176 7.768 21.526 1.00 88.38 931 ILE A CA 1
ATOM 7007 C C . ILE A 1 931 ? -3.658 7.982 21.665 1.00 88.38 931 ILE A C 1
ATOM 7009 O O . ILE A 1 931 ? -3.064 7.537 22.646 1.00 88.38 931 ILE A O 1
ATOM 7013 N N . GLU A 1 932 ? -3.013 8.681 20.720 1.00 82.44 932 GLU A N 1
ATOM 7014 C CA . GLU A 1 932 ? -1.574 8.990 20.793 1.00 82.44 932 GLU A CA 1
ATOM 7015 C C . GLU A 1 932 ? -1.246 9.985 21.919 1.00 82.44 932 GLU A C 1
ATOM 7017 O O . GLU A 1 932 ? -0.138 9.958 22.462 1.00 82.44 932 GLU A O 1
ATOM 7022 N N . LYS A 1 933 ? -2.212 10.837 22.290 1.00 85.19 933 LYS A N 1
ATOM 7023 C CA . LYS A 1 933 ? -2.116 11.819 23.382 1.00 85.19 933 LYS A CA 1
ATOM 7024 C C . LYS A 1 933 ? -2.764 11.348 24.692 1.00 85.19 933 LYS A C 1
ATOM 7026 O O . LYS A 1 933 ? -2.673 12.059 25.690 1.00 85.19 933 LYS A O 1
ATOM 7031 N N . ALA A 1 934 ? -3.417 10.187 24.700 1.00 89.88 934 ALA A N 1
ATOM 7032 C CA . ALA A 1 934 ? -4.208 9.704 25.827 1.00 89.88 934 ALA A CA 1
ATOM 7033 C C . ALA A 1 934 ? -3.374 9.380 27.080 1.00 89.88 934 ALA A C 1
ATOM 7035 O O . ALA A 1 934 ? -2.195 9.008 27.013 1.00 89.88 934 ALA A O 1
ATOM 7036 N N . ARG A 1 935 ? -4.023 9.473 28.245 1.00 88.00 935 ARG A N 1
ATOM 7037 C CA . ARG A 1 935 ? -3.487 9.003 29.527 1.00 88.00 935 ARG A CA 1
ATOM 7038 C C . ARG A 1 935 ? -3.895 7.550 29.777 1.00 88.00 935 ARG A C 1
ATOM 7040 O O . ARG A 1 935 ? -5.004 7.124 29.454 1.00 88.00 935 ARG A O 1
ATOM 7047 N N . PHE A 1 936 ? -2.977 6.804 30.384 1.00 85.25 936 PHE A N 1
ATOM 7048 C CA . PHE A 1 936 ? -3.112 5.383 30.699 1.00 85.25 936 PHE A CA 1
ATOM 7049 C C . PHE A 1 936 ? -2.748 5.157 32.163 1.00 85.25 936 PHE A C 1
ATOM 7051 O O . PHE A 1 936 ? -1.739 5.688 32.625 1.00 85.25 936 PHE A O 1
ATOM 7058 N N . THR A 1 937 ? -3.553 4.363 32.864 1.00 73.75 937 THR A N 1
ATOM 7059 C CA . THR A 1 937 ? -3.307 3.927 34.245 1.00 73.75 937 THR A CA 1
ATOM 7060 C C . THR A 1 937 ? -2.240 2.828 34.281 1.00 73.75 937 THR A C 1
ATOM 7062 O O . THR A 1 937 ? -1.274 2.927 35.035 1.00 73.75 937 THR A O 1
ATOM 7065 N N . GLY A 1 938 ? -2.347 1.812 33.416 1.00 72.25 938 GLY A N 1
ATOM 7066 C CA . GLY A 1 938 ? -1.353 0.749 33.287 1.00 72.25 938 GLY A CA 1
ATOM 7067 C C . GLY A 1 938 ? -0.187 1.087 32.348 1.00 72.25 938 GLY A C 1
ATOM 7068 O O . GLY A 1 938 ? -0.367 1.569 31.226 1.00 72.25 938 GLY A O 1
ATOM 7069 N N . LYS A 1 939 ? 1.043 0.721 32.751 1.00 71.50 939 LYS A N 1
ATOM 7070 C CA . LYS A 1 939 ? 2.229 0.748 31.861 1.00 71.50 939 LYS A CA 1
ATOM 7071 C C . LYS A 1 939 ? 2.056 -0.162 30.633 1.00 71.50 939 LYS A C 1
ATOM 7073 O O . LYS A 1 939 ? 2.588 0.152 29.570 1.00 71.50 939 LYS A O 1
ATOM 7078 N N . ALA A 1 940 ? 1.322 -1.269 30.779 1.00 75.50 940 ALA A N 1
ATOM 7079 C CA . ALA A 1 940 ? 0.992 -2.188 29.690 1.00 75.50 940 ALA A CA 1
ATOM 7080 C C . ALA A 1 940 ? -0.063 -1.600 28.734 1.00 75.50 940 ALA A C 1
ATOM 7082 O O . ALA A 1 940 ? 0.091 -1.700 27.518 1.00 75.50 940 ALA A O 1
ATOM 7083 N N . ASP A 1 941 ? -1.083 -0.920 29.259 1.00 80.62 941 ASP A N 1
ATOM 7084 C CA . ASP A 1 941 ? -2.217 -0.384 28.490 1.00 80.62 941 ASP A CA 1
ATOM 7085 C C . ASP A 1 941 ? -1.767 0.621 27.426 1.00 80.62 941 ASP A C 1
ATOM 7087 O O . ASP A 1 941 ? -2.214 0.565 26.281 1.00 80.62 941 ASP A O 1
ATOM 7091 N N . LYS A 1 942 ? -0.773 1.455 27.760 1.00 78.62 942 LYS A N 1
ATOM 7092 C CA . LYS A 1 942 ? -0.111 2.386 26.827 1.00 78.62 942 LYS A CA 1
ATOM 7093 C C . LYS A 1 942 ? 0.508 1.697 25.597 1.00 78.62 942 LYS A C 1
ATOM 7095 O O . LYS A 1 942 ? 0.820 2.354 24.605 1.00 78.62 942 LYS A O 1
ATOM 7100 N N . VAL A 1 943 ? 0.706 0.380 25.655 1.00 77.25 943 VAL A N 1
ATOM 7101 C CA . VAL A 1 943 ? 1.170 -0.467 24.549 1.00 77.25 943 VAL A CA 1
ATOM 7102 C C . VAL A 1 943 ? 0.017 -1.273 23.938 1.00 77.25 943 VAL A C 1
ATOM 7104 O O . VAL A 1 943 ? -0.007 -1.434 22.717 1.00 77.25 943 VAL A O 1
ATOM 7107 N N . VAL A 1 944 ? -0.915 -1.774 24.754 1.00 80.94 944 VAL A N 1
ATOM 7108 C CA . VAL A 1 944 ? -2.017 -2.662 24.341 1.00 80.94 944 VAL A CA 1
ATOM 7109 C C . VAL A 1 944 ? -3.144 -1.908 23.631 1.00 80.94 944 VAL A C 1
ATOM 7111 O O . VAL A 1 944 ? -3.496 -2.271 22.510 1.00 80.94 944 VAL A O 1
ATOM 7114 N N . VAL A 1 945 ? -3.679 -0.833 24.214 1.00 86.00 945 VAL A N 1
ATOM 7115 C CA . VAL A 1 945 ? -4.871 -0.147 23.677 1.00 86.00 945 VAL A CA 1
ATOM 7116 C C . VAL A 1 945 ? -4.619 0.485 22.299 1.00 86.00 945 VAL A C 1
ATOM 7118 O O . VAL A 1 945 ? -5.432 0.275 21.397 1.00 86.00 945 VAL A O 1
ATOM 7121 N N . PRO A 1 946 ? -3.478 1.164 22.031 1.00 82.50 946 PRO A N 1
ATOM 7122 C CA . PRO A 1 946 ? -3.190 1.657 20.683 1.00 82.50 946 PRO A CA 1
ATOM 7123 C C . PRO A 1 946 ? -3.000 0.530 19.653 1.00 82.50 946 PRO A C 1
ATOM 7125 O O . PRO A 1 946 ? -3.231 0.743 18.463 1.00 82.50 946 PRO A O 1
ATOM 7128 N N . GLN A 1 947 ? -2.591 -0.674 20.083 1.00 78.75 947 GLN A N 1
ATOM 7129 C CA . GLN A 1 947 ? -2.550 -1.851 19.208 1.00 78.75 947 GLN A CA 1
ATOM 7130 C C . GLN A 1 947 ? -3.954 -2.394 18.926 1.00 78.75 947 GLN A C 1
ATOM 7132 O O . GLN A 1 947 ? -4.213 -2.769 17.788 1.00 78.75 947 GLN A O 1
ATOM 7137 N N . MET A 1 948 ? -4.864 -2.381 19.905 1.00 82.56 948 MET A N 1
ATOM 7138 C CA . MET A 1 948 ? -6.265 -2.774 19.709 1.00 82.56 948 MET A CA 1
ATOM 7139 C C . MET A 1 948 ? -7.000 -1.839 18.748 1.00 82.56 948 MET A C 1
ATOM 7141 O O . MET A 1 948 ? -7.596 -2.330 17.792 1.00 82.56 948 MET A O 1
ATOM 7145 N N . LEU A 1 949 ? -6.897 -0.513 18.917 1.00 84.81 949 LEU A N 1
ATOM 7146 C CA . LEU A 1 949 ? -7.529 0.443 17.994 1.00 84.81 949 LEU A CA 1
ATOM 7147 C C . LEU A 1 949 ? -7.034 0.250 16.556 1.00 84.81 949 LEU A C 1
ATOM 7149 O O . LEU A 1 949 ? -7.815 0.257 15.608 1.00 84.81 949 LEU A O 1
ATOM 7153 N N . ALA A 1 950 ? -5.730 0.038 16.389 1.00 75.81 950 ALA A N 1
ATOM 7154 C CA . ALA A 1 950 ? -5.139 -0.158 15.075 1.00 75.81 950 ALA A CA 1
ATOM 7155 C C . ALA A 1 950 ? -5.387 -1.571 14.497 1.00 75.81 950 ALA A C 1
ATOM 7157 O O . ALA A 1 950 ? -5.384 -1.742 13.279 1.00 75.81 950 ALA A O 1
ATOM 7158 N N . ALA A 1 951 ? -5.642 -2.580 15.338 1.00 75.88 951 ALA A N 1
ATOM 7159 C CA . ALA A 1 951 ? -6.134 -3.888 14.907 1.00 75.88 951 ALA A CA 1
ATOM 7160 C C . ALA A 1 951 ? -7.607 -3.822 14.469 1.00 75.88 951 ALA A C 1
ATOM 7162 O O . ALA A 1 951 ? -7.952 -4.424 13.451 1.00 75.88 951 ALA A O 1
ATOM 7163 N N . PHE A 1 952 ? -8.445 -3.049 15.173 1.00 82.50 952 PHE A N 1
ATOM 7164 C CA . PHE A 1 952 ? -9.809 -2.721 14.751 1.00 82.50 952 PHE A CA 1
ATOM 7165 C C . PHE A 1 952 ? -9.798 -2.001 13.400 1.00 82.50 952 PHE A C 1
ATOM 7167 O O . PHE A 1 952 ? -10.386 -2.519 12.454 1.00 82.50 952 PHE A O 1
ATOM 7174 N N . GLU A 1 953 ? -9.060 -0.889 13.266 1.00 80.31 953 GLU A N 1
ATOM 7175 C CA . GLU A 1 953 ? -8.893 -0.189 11.984 1.00 80.31 953 GLU A CA 1
ATOM 7176 C C . GLU A 1 953 ? -8.483 -1.163 10.883 1.00 80.31 953 GLU A C 1
ATOM 7178 O O . GLU A 1 953 ? -9.100 -1.185 9.820 1.00 80.31 953 GLU A O 1
ATOM 7183 N N . TRP A 1 954 ? -7.425 -1.948 11.114 1.00 74.06 954 TRP A N 1
ATOM 7184 C CA . TRP A 1 954 ? -6.920 -2.857 10.099 1.00 74.06 954 TRP A CA 1
ATOM 7185 C C . TRP A 1 954 ? -7.982 -3.887 9.720 1.00 74.06 954 TRP A C 1
ATOM 7187 O O . TRP A 1 954 ? -8.227 -4.086 8.535 1.00 74.06 954 TRP A O 1
ATOM 7197 N N . SER A 1 955 ? -8.658 -4.516 10.685 1.00 71.56 955 SER A N 1
ATOM 7198 C CA . SER A 1 955 ? -9.721 -5.488 10.408 1.00 71.56 955 SER A CA 1
ATOM 7199 C C . SER A 1 955 ? -10.884 -4.855 9.639 1.00 71.56 955 SER A C 1
ATOM 7201 O O . SER A 1 955 ? -11.330 -5.410 8.633 1.00 71.56 955 SER A O 1
ATOM 7203 N N . PHE A 1 956 ? -11.322 -3.666 10.049 1.00 74.62 956 PHE A N 1
ATOM 7204 C CA . PHE A 1 956 ? -12.460 -2.966 9.469 1.00 74.62 956 PHE A CA 1
ATOM 7205 C C . PHE A 1 956 ? -12.142 -2.440 8.062 1.00 74.62 956 PHE A C 1
ATOM 7207 O O . PHE A 1 956 ? -12.767 -2.856 7.084 1.00 74.62 956 PHE A O 1
ATOM 7214 N N . ARG A 1 957 ? -11.089 -1.623 7.922 1.00 74.12 957 ARG A N 1
ATOM 7215 C CA . ARG A 1 957 ? -10.629 -1.073 6.637 1.00 74.12 957 ARG A CA 1
ATOM 7216 C C . ARG A 1 957 ? -10.226 -2.175 5.665 1.00 74.12 957 ARG A C 1
ATOM 7218 O O . ARG A 1 957 ? -10.527 -2.066 4.480 1.00 74.12 957 ARG A O 1
ATOM 7225 N N . SER A 1 958 ? -9.602 -3.258 6.142 1.00 69.44 958 SER A N 1
ATOM 7226 C CA . SER A 1 958 ? -9.286 -4.395 5.272 1.00 69.44 958 SER A CA 1
ATOM 7227 C C . SER A 1 958 ? -10.547 -5.121 4.797 1.00 69.44 958 SER A C 1
ATOM 7229 O O . SER A 1 958 ? -10.627 -5.474 3.622 1.00 69.44 958 SER A O 1
ATOM 7231 N N . THR A 1 959 ? -11.566 -5.299 5.635 1.00 71.25 959 THR A N 1
ATOM 7232 C CA . THR A 1 959 ? -12.818 -5.933 5.185 1.00 71.25 959 THR A CA 1
ATOM 7233 C C . THR A 1 959 ? -13.547 -5.045 4.166 1.00 71.25 959 THR A C 1
ATOM 7235 O O . THR A 1 959 ? -13.957 -5.540 3.119 1.00 71.25 959 THR A O 1
ATOM 7238 N N . PHE A 1 960 ? -13.561 -3.722 4.374 1.00 73.50 960 PHE A N 1
ATOM 7239 C CA . PHE A 1 960 ? -14.086 -2.745 3.409 1.00 73.50 960 PHE A CA 1
ATOM 7240 C C . PHE A 1 960 ? -13.349 -2.761 2.064 1.00 73.50 960 PHE A C 1
ATOM 7242 O O . PHE A 1 960 ? -13.956 -2.948 1.014 1.00 73.50 960 PHE A O 1
ATOM 7249 N N . GLU A 1 961 ? -12.025 -2.608 2.081 1.00 71.19 961 GLU A N 1
ATOM 7250 C CA . GLU A 1 961 ? -11.192 -2.697 0.878 1.00 71.19 961 GLU A CA 1
ATOM 7251 C C . GLU A 1 961 ? -11.318 -4.059 0.169 1.00 71.19 961 GLU A C 1
ATOM 7253 O O . GLU A 1 961 ? -11.193 -4.101 -1.049 1.00 71.19 961 GLU A O 1
ATOM 7258 N N . GLN A 1 962 ? -11.541 -5.163 0.897 1.00 71.25 962 GLN A N 1
ATOM 7259 C CA . GLN A 1 962 ? -11.726 -6.480 0.279 1.00 71.25 962 GLN A CA 1
ATOM 7260 C C . GLN A 1 962 ? -13.046 -6.544 -0.472 1.00 71.25 962 GLN A C 1
ATOM 7262 O O . GLN A 1 962 ? -13.046 -6.908 -1.637 1.00 71.25 962 GLN A O 1
ATOM 7267 N N . ALA A 1 963 ? -14.148 -6.128 0.151 1.00 67.25 963 ALA A N 1
ATOM 7268 C CA . ALA A 1 963 ? -15.437 -6.105 -0.526 1.00 67.25 963 ALA A CA 1
ATOM 7269 C C . ALA A 1 963 ? -15.426 -5.155 -1.744 1.00 67.25 963 ALA A C 1
ATOM 7271 O O . ALA A 1 963 ? -16.026 -5.464 -2.770 1.00 67.25 963 ALA A O 1
ATOM 7272 N N . LEU A 1 964 ? -14.672 -4.047 -1.679 1.00 69.31 964 LEU A N 1
ATOM 7273 C CA . LEU A 1 964 ? -14.399 -3.173 -2.829 1.00 69.31 964 LEU A CA 1
ATOM 7274 C C . LEU A 1 964 ? -13.578 -3.868 -3.934 1.00 69.31 964 LEU A C 1
ATOM 7276 O O . LEU A 1 964 ? -13.855 -3.664 -5.116 1.00 69.31 964 LEU A O 1
ATOM 7280 N N . GLU A 1 965 ? -12.568 -4.669 -3.581 1.00 68.12 965 GLU A N 1
ATOM 7281 C CA . GLU A 1 965 ? -11.761 -5.459 -4.527 1.00 68.12 965 GLU A CA 1
ATOM 7282 C C . GLU A 1 965 ? -12.580 -6.603 -5.157 1.00 68.12 965 GLU A C 1
ATOM 7284 O O . GLU A 1 965 ? -12.550 -6.781 -6.377 1.00 68.12 965 GLU A O 1
ATOM 7289 N N . ASP A 1 966 ? -13.382 -7.316 -4.368 1.00 66.50 966 ASP A N 1
ATOM 7290 C CA . ASP A 1 966 ? -14.274 -8.387 -4.820 1.00 66.50 966 ASP A CA 1
ATOM 7291 C C . ASP A 1 966 ? -15.355 -7.830 -5.770 1.00 66.50 966 ASP A C 1
ATOM 7293 O O . ASP A 1 966 ? -15.540 -8.352 -6.870 1.00 66.50 966 ASP A O 1
ATOM 7297 N N . HIS A 1 967 ? -15.973 -6.690 -5.439 1.00 64.69 967 HIS A N 1
ATOM 7298 C CA . HIS A 1 967 ? -16.935 -6.003 -6.313 1.00 64.69 967 HIS A CA 1
ATOM 7299 C C . HIS A 1 967 ? -16.285 -5.465 -7.606 1.00 64.69 967 HIS A C 1
ATOM 7301 O O . HIS A 1 967 ? -16.830 -5.590 -8.705 1.00 64.69 967 HIS A O 1
ATOM 7307 N N . ALA A 1 968 ? -15.072 -4.906 -7.515 1.00 60.47 968 ALA A N 1
ATOM 7308 C CA . ALA A 1 968 ? -14.324 -4.444 -8.686 1.00 60.47 968 ALA A CA 1
ATOM 7309 C C . ALA A 1 968 ? -13.832 -5.593 -9.589 1.00 60.47 968 ALA A C 1
ATOM 7311 O O . ALA A 1 968 ? -13.490 -5.349 -10.751 1.00 60.47 968 ALA A O 1
ATOM 7312 N N . THR A 1 969 ? -13.770 -6.830 -9.083 1.00 60.56 969 THR A N 1
ATOM 7313 C CA . THR A 1 969 ? -13.327 -8.004 -9.847 1.00 60.56 969 THR A CA 1
ATOM 7314 C C . THR A 1 969 ? -14.469 -8.876 -10.367 1.00 60.56 969 THR A C 1
ATOM 7316 O O . THR A 1 969 ? -14.284 -9.476 -11.430 1.00 60.56 969 THR A O 1
ATOM 7319 N N . SER A 1 970 ? -15.634 -8.913 -9.710 1.00 56.12 970 SER A N 1
ATOM 7320 C CA . SER A 1 970 ? -16.846 -9.584 -10.212 1.00 56.12 970 SER A CA 1
ATOM 7321 C C . SER A 1 970 ? -17.428 -8.881 -11.445 1.00 56.12 970 SER A C 1
ATOM 7323 O O . SER A 1 970 ? -17.872 -9.542 -12.380 1.00 56.12 970 SER A O 1
ATOM 7325 N N . GLY A 1 971 ? -17.365 -7.544 -11.497 1.00 48.12 971 GLY A N 1
ATOM 7326 C CA . GLY A 1 971 ? -17.811 -6.753 -12.652 1.00 48.12 971 GLY A CA 1
ATOM 7327 C C . GLY A 1 971 ? -19.333 -6.659 -12.821 1.00 48.12 971 GLY A C 1
ATOM 7328 O O . GLY A 1 971 ? -19.793 -6.138 -13.836 1.00 48.12 971 GLY A O 1
ATOM 7329 N N . ALA A 1 972 ? -20.084 -7.137 -11.829 1.00 36.47 972 ALA A N 1
ATOM 7330 C CA . ALA A 1 972 ? -21.527 -7.019 -11.693 1.00 36.47 972 ALA A CA 1
ATOM 7331 C C . ALA A 1 972 ? -21.878 -6.842 -10.207 1.00 36.47 972 ALA A C 1
ATOM 7333 O O . ALA A 1 972 ? -21.149 -7.318 -9.329 1.00 36.47 972 ALA A O 1
ATOM 7334 N N . THR A 1 973 ? -23.018 -6.202 -9.938 1.00 39.03 973 THR A N 1
ATOM 7335 C CA . THR A 1 973 ? -23.693 -6.252 -8.635 1.00 39.03 973 THR A CA 1
ATOM 7336 C C . THR A 1 973 ? -23.764 -7.697 -8.151 1.00 39.03 973 THR A C 1
ATOM 7338 O O . THR A 1 973 ? -24.133 -8.580 -8.925 1.00 39.03 973 THR A O 1
ATOM 7341 N N . ILE A 1 974 ? -23.389 -7.938 -6.888 1.00 39.16 974 ILE A N 1
ATOM 7342 C CA . ILE A 1 974 ? -23.264 -9.288 -6.315 1.00 39.16 974 ILE A CA 1
ATOM 7343 C C . ILE A 1 974 ? -24.587 -10.032 -6.503 1.00 39.16 974 ILE A C 1
ATOM 7345 O O . ILE A 1 974 ? -25.579 -9.769 -5.820 1.00 39.16 974 ILE A O 1
ATOM 7349 N N . GLY A 1 975 ? -24.608 -10.964 -7.456 1.00 41.28 975 GLY A N 1
ATOM 7350 C CA . GLY A 1 975 ? -25.787 -11.767 -7.723 1.00 41.28 975 GLY A CA 1
ATOM 7351 C C . GLY A 1 975 ? -26.072 -12.645 -6.511 1.00 41.28 975 GLY A C 1
ATOM 7352 O O . GLY A 1 975 ? -25.164 -13.302 -6.003 1.00 41.28 975 GLY A O 1
ATOM 7353 N N . ARG A 1 976 ? -27.338 -12.706 -6.075 1.00 38.50 976 ARG A N 1
ATOM 7354 C CA . ARG A 1 976 ? -27.796 -13.497 -4.912 1.00 38.50 976 ARG A CA 1
ATOM 7355 C C . ARG A 1 976 ? -27.184 -14.917 -4.862 1.00 38.50 976 ARG A C 1
ATOM 7357 O O . ARG A 1 976 ? -26.807 -15.380 -3.792 1.00 38.50 976 ARG A O 1
ATOM 7364 N N . ARG A 1 977 ? -26.983 -15.551 -6.026 1.00 37.09 977 ARG A N 1
ATOM 7365 C CA . ARG A 1 977 ? -26.348 -16.875 -6.189 1.00 37.09 977 ARG A CA 1
ATOM 7366 C C . ARG A 1 977 ? -24.865 -16.947 -5.783 1.00 37.09 977 ARG A C 1
ATOM 7368 O O . ARG A 1 977 ? -24.449 -17.974 -5.260 1.00 37.09 977 ARG A O 1
ATOM 7375 N N . GLU A 1 978 ? -24.059 -15.905 -6.000 1.00 43.16 978 GLU A N 1
ATOM 7376 C CA . GLU A 1 978 ? -22.654 -15.896 -5.549 1.00 43.16 978 GLU A CA 1
ATOM 7377 C C . GLU A 1 978 ? -22.551 -15.638 -4.043 1.00 43.16 978 GLU A C 1
ATOM 7379 O O . GLU A 1 978 ? -21.733 -16.270 -3.378 1.00 43.16 978 GLU A O 1
ATOM 7384 N N . HIS A 1 979 ? -23.432 -14.804 -3.480 1.00 43.81 979 HIS A N 1
ATOM 7385 C CA . HIS A 1 979 ? -23.533 -14.634 -2.028 1.00 43.81 979 HIS A CA 1
ATOM 7386 C C . HIS A 1 979 ? -23.913 -15.958 -1.337 1.00 43.81 979 HIS A C 1
ATOM 7388 O O . HIS A 1 979 ? -23.283 -16.356 -0.358 1.00 43.81 979 HIS A O 1
ATOM 7394 N N . GLU A 1 980 ? -24.874 -16.700 -1.898 1.00 40.91 980 GLU A N 1
ATOM 7395 C CA . GLU A 1 980 ? -25.218 -18.059 -1.458 1.00 40.91 980 GLU A CA 1
ATOM 7396 C C . GLU A 1 980 ? -24.045 -19.046 -1.609 1.00 40.91 980 GLU A C 1
ATOM 7398 O O . GLU A 1 980 ? -23.832 -19.872 -0.724 1.00 40.91 980 GLU A O 1
ATOM 7403 N N . ALA A 1 981 ? -23.251 -18.966 -2.682 1.00 44.38 981 ALA A N 1
ATOM 7404 C CA . ALA A 1 981 ? -22.097 -19.846 -2.891 1.00 44.38 981 ALA A CA 1
ATOM 7405 C C . ALA A 1 981 ? -20.925 -19.553 -1.933 1.00 44.38 981 ALA A C 1
ATOM 7407 O O . ALA A 1 981 ? -20.286 -20.484 -1.440 1.00 44.38 981 ALA A O 1
ATOM 7408 N N . ILE A 1 982 ? -20.649 -18.277 -1.645 1.00 45.97 982 ILE A N 1
ATOM 7409 C CA . ILE A 1 982 ? -19.636 -17.852 -0.665 1.00 45.97 982 ILE A CA 1
ATOM 7410 C C . ILE A 1 982 ? -20.081 -18.244 0.747 1.00 45.97 982 ILE A C 1
ATOM 7412 O O . ILE A 1 982 ? -19.292 -18.819 1.496 1.00 45.97 982 ILE A O 1
ATOM 7416 N N . SER A 1 983 ? -21.354 -18.011 1.084 1.00 44.00 983 SER A N 1
ATOM 7417 C CA . SER A 1 983 ? -21.935 -18.412 2.367 1.00 44.00 983 SER A CA 1
ATOM 7418 C C . SER A 1 983 ? -21.859 -19.931 2.566 1.00 44.00 983 SER A C 1
ATOM 7420 O O . SER A 1 983 ? -21.294 -20.369 3.564 1.00 44.00 983 SER A O 1
ATOM 7422 N N . ARG A 1 984 ? -22.279 -20.741 1.578 1.00 53.00 984 ARG A N 1
ATOM 7423 C CA . ARG A 1 984 ? -22.150 -22.212 1.628 1.00 53.00 984 ARG A CA 1
ATOM 7424 C C . ARG A 1 984 ? -20.707 -22.674 1.834 1.00 53.00 984 ARG A C 1
ATOM 7426 O O . ARG A 1 984 ? -20.478 -23.518 2.693 1.00 53.00 984 ARG A O 1
ATOM 7433 N N . LYS A 1 985 ? -19.733 -22.100 1.116 1.00 52.41 985 LYS A N 1
ATOM 7434 C CA . LYS A 1 985 ? -18.308 -22.440 1.297 1.00 52.41 985 LYS A CA 1
ATOM 7435 C C . LYS A 1 985 ? -17.786 -22.081 2.689 1.00 52.41 985 LYS A C 1
ATOM 7437 O O . LYS A 1 985 ? -17.009 -22.845 3.253 1.00 52.41 985 LYS A O 1
ATOM 7442 N N . ALA A 1 986 ? -18.218 -20.955 3.256 1.00 44.69 986 ALA A N 1
ATOM 7443 C CA . ALA A 1 986 ? -17.871 -20.582 4.625 1.00 44.69 986 ALA A CA 1
ATOM 7444 C C . ALA A 1 986 ? -18.488 -21.550 5.653 1.00 44.69 986 ALA A C 1
ATOM 7446 O O . ALA A 1 986 ? -17.814 -21.930 6.610 1.00 44.69 986 ALA A O 1
ATOM 7447 N N . THR A 1 987 ? -19.727 -22.005 5.436 1.00 55.19 987 THR A N 1
ATOM 7448 C CA . THR A 1 987 ? -20.369 -23.045 6.257 1.00 55.19 987 THR A CA 1
ATOM 7449 C C . THR A 1 987 ? -19.663 -24.399 6.125 1.00 55.19 987 THR A C 1
ATOM 7451 O O . THR A 1 987 ? -19.407 -25.041 7.138 1.00 55.19 987 THR A O 1
ATOM 7454 N N . GLU A 1 988 ? -19.275 -24.817 4.915 1.00 57.47 988 GLU A N 1
ATOM 7455 C CA . GLU A 1 988 ? -18.492 -26.044 4.690 1.00 57.47 988 GLU A CA 1
ATOM 7456 C C . GLU A 1 988 ? -17.109 -25.989 5.347 1.00 57.47 988 GLU A C 1
ATOM 7458 O O . GLU A 1 988 ? -16.675 -26.987 5.916 1.00 57.47 988 GLU A O 1
ATOM 7463 N N . GLN A 1 989 ? -16.419 -24.842 5.316 1.00 52.59 989 GLN A N 1
ATOM 7464 C CA . GLN A 1 989 ? -15.147 -24.688 6.029 1.00 52.59 989 GLN A CA 1
ATOM 7465 C C . GLN A 1 989 ? -15.322 -24.731 7.548 1.00 52.59 989 GLN A C 1
ATOM 7467 O O . GLN A 1 989 ? -14.520 -25.383 8.207 1.00 52.59 989 GLN A O 1
ATOM 7472 N N . ARG A 1 990 ? -16.364 -24.095 8.109 1.00 54.78 990 ARG A N 1
ATOM 7473 C CA . ARG A 1 990 ? -16.662 -24.207 9.549 1.00 54.78 990 ARG A CA 1
ATOM 7474 C C . ARG A 1 990 ? -16.965 -25.644 9.952 1.00 54.78 990 ARG A C 1
ATOM 7476 O O . ARG A 1 990 ? -16.446 -26.096 10.961 1.00 54.78 990 ARG A O 1
ATOM 7483 N N . ARG A 1 991 ? -17.751 -26.361 9.146 1.00 54.22 991 ARG A N 1
ATOM 7484 C CA . ARG A 1 991 ? -18.078 -27.762 9.409 1.00 54.22 991 ARG A CA 1
ATOM 7485 C C . ARG A 1 991 ? -16.833 -28.651 9.376 1.00 54.22 991 ARG A C 1
ATOM 7487 O O . ARG A 1 991 ? -16.634 -29.394 10.318 1.00 54.22 991 ARG A O 1
ATOM 7494 N N . ARG A 1 992 ? -15.957 -28.506 8.374 1.00 55.75 992 ARG A N 1
ATOM 7495 C CA . ARG A 1 992 ? -14.673 -29.234 8.348 1.00 55.75 992 ARG A CA 1
ATOM 7496 C C . ARG A 1 992 ? -13.788 -28.903 9.546 1.00 55.75 992 ARG A C 1
ATOM 7498 O O . ARG A 1 992 ? -13.229 -29.814 10.123 1.00 55.75 992 ARG A O 1
ATOM 7505 N N . GLN A 1 993 ? -13.719 -27.634 9.953 1.00 51.00 993 GLN A N 1
ATOM 7506 C CA . GLN A 1 993 ? -12.971 -27.240 11.148 1.00 51.00 993 GLN A CA 1
ATOM 7507 C C . GLN A 1 993 ? -13.539 -27.900 12.418 1.00 51.00 993 GLN A C 1
ATOM 7509 O O . GLN A 1 993 ? -12.770 -28.341 13.255 1.00 51.00 993 GLN A O 1
ATOM 7514 N N . GLN A 1 994 ? -14.867 -28.018 12.540 1.00 51.75 994 GLN A N 1
ATOM 7515 C CA . GLN A 1 994 ? -15.510 -28.739 13.647 1.00 51.75 994 GLN A CA 1
ATOM 7516 C C . GLN A 1 994 ? -15.312 -30.259 13.568 1.00 51.75 994 GLN A C 1
ATOM 7518 O O . GLN A 1 994 ? -15.161 -30.889 14.608 1.00 51.75 994 GLN A O 1
ATOM 7523 N N . ASP A 1 995 ? -15.312 -30.841 12.366 1.00 54.16 995 ASP A N 1
ATOM 7524 C CA . ASP A 1 995 ? -15.033 -32.266 12.154 1.00 54.16 995 ASP A CA 1
ATOM 7525 C C . ASP A 1 995 ? -13.553 -32.586 12.498 1.00 54.16 995 ASP A C 1
ATOM 7527 O O . ASP A 1 995 ? -13.283 -33.600 13.139 1.00 54.16 995 ASP A O 1
ATOM 7531 N N . ASP A 1 996 ? -12.611 -31.693 12.151 1.00 51.34 996 ASP A N 1
ATOM 7532 C CA . ASP A 1 996 ? -11.183 -31.778 12.506 1.00 51.34 996 ASP A CA 1
ATOM 7533 C C . ASP A 1 996 ? -10.970 -31.609 14.032 1.00 51.34 996 ASP A C 1
ATOM 7535 O O . ASP A 1 996 ? -10.294 -32.426 14.658 1.00 51.34 996 ASP A O 1
ATOM 7539 N N . ASP A 1 997 ? -11.590 -30.594 14.654 1.00 45.94 997 ASP A N 1
ATOM 7540 C CA . ASP A 1 997 ? -11.494 -30.336 16.102 1.00 45.94 997 ASP A CA 1
ATOM 7541 C C . ASP A 1 997 ? -12.146 -31.471 16.935 1.00 45.94 997 ASP A C 1
ATOM 7543 O O . ASP A 1 997 ? -11.705 -31.753 18.048 1.00 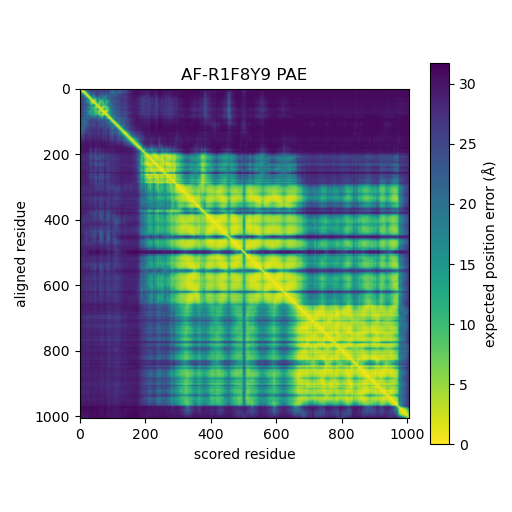45.94 997 ASP A O 1
ATOM 7547 N N . ALA A 1 998 ? -13.165 -32.158 16.397 1.00 47.91 998 ALA A N 1
ATOM 7548 C CA . ALA A 1 998 ? -13.789 -33.323 17.032 1.00 47.91 998 ALA A CA 1
ATOM 7549 C C . ALA A 1 998 ? -12.899 -34.581 16.993 1.00 47.91 998 ALA A C 1
ATOM 7551 O O . ALA A 1 998 ? -12.951 -35.395 17.919 1.00 47.91 998 ALA A O 1
ATOM 7552 N N . GLN A 1 999 ? -12.061 -34.741 15.960 1.00 47.88 999 GLN A N 1
ATOM 7553 C CA . GLN A 1 999 ? -11.095 -35.844 15.888 1.00 47.88 999 GLN A CA 1
ATOM 7554 C C . GLN A 1 999 ? -9.907 -35.664 16.845 1.00 47.88 999 GLN A C 1
ATOM 7556 O O . GLN A 1 999 ? -9.371 -36.663 17.320 1.00 47.88 999 GLN A O 1
ATOM 7561 N N . ASP A 1 1000 ? -9.528 -34.428 17.182 1.00 44.66 1000 ASP A N 1
ATOM 7562 C CA . ASP A 1 1000 ? -8.452 -34.157 18.154 1.00 44.66 1000 ASP A CA 1
ATOM 7563 C C . ASP A 1 1000 ? -8.912 -34.388 19.616 1.00 44.66 1000 ASP A C 1
ATOM 7565 O O . ASP A 1 1000 ? -8.103 -34.694 20.494 1.00 44.66 1000 ASP A O 1
ATOM 7569 N N . THR A 1 1001 ? -10.225 -34.316 19.892 1.00 43.16 1001 THR A N 1
ATOM 7570 C CA . THR A 1 1001 ? -10.796 -34.603 21.226 1.00 43.16 1001 THR A CA 1
ATOM 7571 C C . THR A 1 1001 ? -10.987 -36.091 21.540 1.00 43.16 1001 THR A C 1
ATOM 7573 O O . THR A 1 1001 ? -10.888 -36.468 22.703 1.00 43.16 1001 THR A O 1
ATOM 7576 N N . ASP A 1 1002 ? -11.185 -36.953 20.538 1.00 40.12 1002 ASP A N 1
ATOM 7577 C CA . ASP A 1 1002 ? -11.309 -38.417 20.732 1.00 40.12 1002 ASP A CA 1
ATOM 7578 C C . ASP A 1 1002 ? -9.940 -39.082 21.031 1.00 40.12 1002 ASP A C 1
ATOM 7580 O O . ASP A 1 1002 ? -9.847 -40.223 21.480 1.00 40.12 1002 ASP A O 1
ATOM 7584 N N . GLY A 1 1003 ? -8.841 -38.346 20.820 1.00 40.31 1003 GLY A N 1
ATOM 7585 C CA . GLY A 1 1003 ? -7.467 -38.803 21.050 1.00 40.31 1003 GLY A CA 1
ATOM 7586 C C . GLY A 1 1003 ? -6.929 -38.637 22.479 1.00 40.31 1003 GLY A C 1
ATOM 7587 O O . GLY A 1 1003 ? -5.774 -38.993 22.711 1.00 40.31 1003 GLY A O 1
ATOM 7588 N N . THR A 1 1004 ? -7.701 -38.085 23.427 1.00 39.91 1004 THR A N 1
ATOM 7589 C CA . THR A 1 1004 ? -7.202 -37.723 24.778 1.00 39.91 1004 THR A CA 1
ATOM 7590 C C . THR A 1 1004 ? -7.864 -38.432 25.969 1.00 39.91 1004 THR A C 1
ATOM 7592 O O . THR A 1 1004 ? -7.490 -38.152 27.103 1.00 39.91 1004 THR A O 1
ATOM 7595 N N . GLU A 1 1005 ? -8.743 -39.422 25.758 1.00 34.09 1005 GLU A N 1
ATOM 7596 C CA . GLU A 1 1005 ? -9.256 -40.295 26.842 1.00 34.09 1005 GLU A CA 1
ATOM 7597 C C . GLU A 1 1005 ? -8.399 -41.555 27.121 1.00 34.09 1005 GLU A C 1
ATOM 7599 O O . GLU A 1 1005 ? -8.805 -42.432 27.880 1.00 34.09 1005 GLU A O 1
ATOM 7604 N N . ASN A 1 1006 ? -7.185 -41.657 26.563 1.00 36.31 1006 ASN A N 1
ATOM 7605 C CA . ASN A 1 1006 ? -6.207 -42.689 26.942 1.00 36.31 1006 ASN A CA 1
ATOM 7606 C C . ASN A 1 1006 ? -4.770 -42.134 27.018 1.00 36.31 1006 ASN A C 1
ATOM 7608 O O . ASN A 1 1006 ? -4.022 -42.269 26.049 1.00 36.31 1006 ASN A O 1
ATOM 7612 N N . VAL A 1 1007 ? -4.398 -41.552 28.170 1.00 32.22 1007 VAL A N 1
ATOM 7613 C CA . VAL A 1 1007 ? -3.064 -41.577 28.836 1.00 32.22 1007 VAL A CA 1
ATOM 7614 C C . VAL A 1 1007 ? -3.155 -40.873 30.194 1.00 32.22 1007 VAL A C 1
ATOM 7616 O O . VAL A 1 1007 ? -3.703 -39.752 30.236 1.00 32.22 1007 VAL A O 1
#

pLDDT: mean 72.69, std 22.04, range [20.8, 98.0]

InterPro domains:
  IPR032675 Leucine-rich repeat domain superfamily [G3DSA:3.80.10.10] (182-245)
  IPR051412 Formin Homology Diaphanous subfamily [PTHR45691] (118-208)

Sequence (1007 aa):
MTAGASSSCPCADVAVSGGGETLWNAGATGIYPPGNQYTLGGEVFDLADGDQLPDGGRLVYVQSDTNQHYLAYIGGQWQLRAYVVPSTLLFYASSEEACPTAVASGNIRRTDVDVDCVDANCYDPYGSEIATCPPPPPPSRPPYPPELAPYPPPPSPPPPPPPSPPPLPPPPPPPPPSPPPSPPPTRDICGNAPTVCDGTYTGTALDLSNRGLTGSIPAELADLDSLQLLDLRDNQLEYPRSSEARVEYDLATRICRGAGSVQCFGIPPTGCSAFADALLSVTDPNECVVCDNQTASLIVVGVCILVGIIALAAFVRLVVRNPWALKRWVSTAAILFNHAQTASIIASMRLEWPRSLIAIASALKLDLLMLPSASCLVGGEDDSAFESYTVYASSAMLVLLLAPLLVKYFSLYRRRLAIADTAELVLSLIYSLLFTFAWSLVLELVAYAVGPAEIGAGLALPSVLGALLLVLLLRFSGSVRAFKRGVKSGVWRRPNSCGGSACCGSRPIPPRRLERQVAYLVGRFARHAPRWQIVIWLRQLLLLLIAFTSNMLFDATTENTFNAGRYAIAALAIAVTLVFWRLHRRAIPFAFRFQNALESCLYGATALFLALAMVYTALPADPAAARVSVEALMAIVLLGSLIVGAVYSIRELRRMRRVLADVDLSAILSAADSKIDGSLADRLRDGSVRLLRSSWLASPASDAFLGRDAPGAVIMKRQQDMPAEAFVPCDEAVAMLERGDRSILALSYGWLTALHPDPRGTTLAAVRRFLDADPAASDTGLFWDFCSLPQKGPNGEEKTEEEKAMFGRGLKVMGNFYASVTGTSVIQQRSIDLPPGATTGFGPGEYNPTPYEGEGGRGWCIFEQGTAMTVLAHLTAAERQAGEEGKALPERFRRAQASRAKVYDIGGEAPVARECSLPPKEVLDEACRAIEKARFTGKADKVVVPQMLAAFEWSFRSTFEQALEDHATSGATIGRREHEAISRKATEQRRRQQDDDAQDTDGTENV

Radius of gyration: 43.04 Å; Cα contacts (8 Å, |Δi|>4): 1245; chains: 1; bounding box: 118×112×125 Å

Organism: Emiliania huxleyi (NCBI:txid2903)

Secondary structure (DSSP, 8-state):
---------------------------------SSS-EEETTEEE--EEEEE-TTS-EEEEEEETTEEEEEEEETTEEEEEEEEBTTB--------S---------------------------S---------PPPPP------------------PPPPPPPPPPPPPPPPPPPPPPPPPPPP---TTSS-TTTTSS-B-SSEEE-TTS--EEPPPGGGGG-TT--EEE--S-EEPP--SHHHHHHHHHHGGGGSSTT--EEESSTTS--TTBTTEEE-TT-TT-EEE-S-HHHHHHHHHHHHHHHHHHHHHHHHHHHH-GGGIIIIIHHHHHHHHHHHHHHHHHTSSS---HHHHHHHHHTT--TT-SHHHHHHH--SSTTHHHHHHHHHHHHHHHHHHHHHHHHHHHHHTT-HHHHHHHHHHHHHHHHHHHHHHHHHHHHHHHHTTSSS---GGGHHHHHHHHHHHHHHHHHHHHHHHHHHHHHHS--B-S---SSS------B--HHHHHHHHHHHHTTS-TT-TTHHHHHHHHHHHHHHHHHHHHHHHTT--HHHHHHHHHHHHHHHHHHHHHHHHHHHHH--SSSHHHHHHHHHHHHHHHHHHHHHHHHHHS-SSSHHHHHHHHHHHHHHHHHHHHHHHHHHHHHHHHHHHHTTS--HHHHHHHHHHHHHHHHHHHHHTSSS--EEHHHHTSHHHHHHSEE-TT--EE---GGGS-GGGB--HHHHHHHHHHTS--EEEEE----SSS-S-TTSHHHHHHHHHHHH-GGGGG-EEE-HHHHS----TT-PPPPHHHHHHHHHHGGGHHHHHH-SSSEEEEE-----PPTT--BSSSTTPBP---SSSTT-BHHHHHHHHHHHHHHHHHHHHHHHHHHTTPPPPHHHHHHHHH--SEEE-SSSS-EEPP--S-HHHHHHHHHHHHHH-B-SSTTHHHHHHHHHHHHHHHHHHHHHHHHHHHHHH-SS--HHHHHHHHHHHHHHHHHHHHHHHHHHTTSS--

Foldseek 3Di:
DDDDDDDDDDDDDDDDDDDDDDDDDDDDDDDDDADDWDDDPHDIWHWDFDDADPQRKGWIWIDDPFWTWIWIQDPNDIDTDDIDGQPDDDDDDDDDDDDDDDDDDDDDDDDDDDDDDDDDDDDDDDDDDDDDDDDDDDDDDDDDDDDDDDDDDDDDDDDDDDDDDDDDDDDDDDDDDDDDDDDPPPPDVPPDDCDLVVVQCPLAERAPEQVQDEEAQALCCLVSVRYAEAELAQYAYDDDPDPVSVVRNCNNCVQVVDPRHHHYYCAFLHFPRSHDQWTQFPLDSRDTQGAPDLVVLVVLLVVLVVVVVVVLVVVLVVCLVCLVCLLAVVLLVLLLLLLLLLLLLLLLFPFDADPVSPVSSSVSPPDSCNPSSNSSVQTDRDPCSNLSVLLVVLVVLCCQLVVLVVQLVVCVVVVVLVSNLSSLLSNVVSLLSCVLVLVLSLLVVVVVCPDPDDDHPSPPRSVVSVVSNVVNLVQLVQLLVQLVVCVVPLWHFHRDDDDDDDPDDGDGDFNVSSCSSCSNQQVNWDPQQSNVSNVSSVLSSQSNVLSSVSVVVQVPDDPVVNLVSNVVSLVSNLVSLVVSLVVLVVCVIRLFPLSSVLSNVSSVLSNVLSVLSNVLSVDDVPPVVVNVVSNVVSVCSSVVSSVVSVVSSVVLSVVLVVLLVPDQLLVLLVLLQCVLLVLVLVLLQVLLFWFFQLLCLLDVVQLVQADAAPVGAGAHDAQVSDDPNRTDRSVLLSVLQVLLQQLEEEEFEAQFAPQGRCNRCLVSVLSNLACVQDVSNNSHTYGDPRNGAGDADSVRHDDDPVSVVSNVSCVLSSLSQLQNLRSHAYEYQQDDDDPVPAADDQDGRHTDPAGLFDQQHALRSLLSCLNNLLSLLSLVVSVVVCVVVVHDRDPSNVSNVVNDARYWYSNDSHIHRDHDPDHSVVSLVRSLVRNQRYDYSDPVCNVVSSSVSSSSVCSSVVSSVVSSSVSSHVVDDPDPVVVVVVVVVVVVVVVVVVVVVVVVVVPPPPD

Mean predicted aligned error: 18.7 Å

Solvent-accessible surface area (backbone atoms only — not comparable to full-atom values): 58445 Å² total; per-residue (Å²): 138,83,88,85,82,91,83,85,88,78,88,86,87,84,91,84,82,87,85,86,86,82,85,88,83,91,84,81,89,82,90,80,79,91,91,67,76,47,75,60,102,82,50,78,38,58,81,48,90,51,70,76,44,97,88,74,25,43,41,36,52,35,64,54,103,82,41,48,40,39,37,36,38,52,99,90,44,81,44,83,74,51,77,50,53,103,85,61,91,82,83,83,79,93,69,88,84,84,87,88,84,83,90,84,88,84,91,86,80,90,79,94,81,90,80,86,87,82,92,82,82,89,86,82,87,89,84,84,84,87,86,83,88,82,87,84,82,86,88,82,88,86,85,84,83,85,90,84,89,84,88,89,89,90,93,85,82,88,85,82,87,85,81,87,82,82,84,82,82,84,83,80,83,84,79,81,86,77,81,81,82,77,78,80,80,83,77,57,93,82,70,83,70,83,59,87,63,65,73,49,60,73,70,33,37,39,64,54,50,66,65,67,46,69,49,68,68,59,43,71,65,48,70,51,85,59,50,49,32,35,32,38,27,55,20,47,26,50,75,62,86,46,79,67,49,38,53,39,38,58,46,22,51,46,50,42,73,49,104,84,46,27,52,45,36,18,38,48,64,65,34,21,47,20,21,74,59,31,31,45,27,82,82,41,59,74,42,66,40,72,51,94,49,56,68,60,28,52,51,53,51,51,49,51,52,50,50,50,52,51,50,51,51,50,50,50,51,52,45,72,74,33,63,76,38,32,57,46,63,50,35,56,49,49,52,55,51,53,49,39,41,48,50,20,42,54,64,63,28,72,61,62,73,60,72,73,56,50,59,53,25,58,66,42,58,72,55,81,71,68,42,74,48,41,22,56,73,41,40,55,98,55,88,58,24,60,59,48,45,54,52,53,53,42,50,53,52,46,49,68,58,43,49,31,52,49,52,21,50,56,22,50,75,72,66,38,56,72,57,23,30,49,21,42,23,49,38,56,45,52,51,63,72,43,45,65,60,57,52,48,56,41,50,58,45,56,55,59,75,69,46,98,68,84,91,62,81,76,61,57,62,42,53,52,44,49,52,49,54,51,51,48,51,54,48,51,56,34,42,48,52,28,49,59,44,17,76,72,69,77,57,38,42,52,59,66,64,80,80,69,102,55,91,57,82,50,58,74,46,55,53,69,52,59,46,46,36,38,34,70,55,28,44,34,36,19,89,93,28,45,59,49,54,59,55,52,51,50,51,54,51,51,45,45,50,52,17,53,51,38,53,65,53,59,83,74,57,54,79,80,57,47,59,58,49,40,55,52,52,50,51,49,54,41,51,53,49,52,52,53,44,54,49,44,74,71,59,53,39,38,64,46,65,68,56,42,50,48,54,55,49,49,46,50,41,52,45,48,42,51,52,49,40,53,50,51,56,69,49,60,85,68,66,52,70,61,49,53,52,47,50,53,50,43,51,47,43,56,54,43,51,55,52,53,48,51,54,52,48,56,51,49,55,56,51,48,58,51,59,68,65,72,58,64,51,56,62,38,49,50,59,41,31,56,62,40,44,54,60,47,39,57,34,23,57,71,55,32,33,40,29,34,22,36,47,39,71,71,32,74,68,36,71,75,68,43,42,66,34,94,92,60,40,60,18,82,56,44,32,85,77,52,64,78,77,45,37,45,54,36,68,60,48,32,48,36,42,70,69,16,39,30,32,25,40,26,62,42,56,65,59,34,29,80,68,43,50,44,72,65,16,61,60,58,50,33,52,44,55,45,44,73,75,33,77,76,40,46,76,20,32,35,39,38,69,61,50,18,27,62,52,58,37,86,90,60,43,80,58,55,72,67,41,46,52,32,29,61,56,29,60,77,43,51,67,37,51,37,44,23,71,24,26,21,17,31,42,28,40,60,59,82,87,74,64,90,90,60,57,69,48,84,49,88,86,18,33,44,80,63,46,38,57,62,86,44,7,28,35,66,36,31,43,44,49,27,39,32,49,25,44,46,12,48,47,47,52,25,52,50,50,26,60,78,70,75,45,82,71,56,68,54,55,51,43,11,59,76,61,39,64,59,34,30,39,31,47,59,96,62,68,40,75,62,84,58,90,57,58,36,66,57,44,40,55,45,30,60,53,32,49,77,50,31,42,62,93,48,85,62,45,70,57,47,50,60,46,49,48,41,48,48,48,47,54,50,54,48,42,44,53,44,47,53,42,52,46,70,62,66,76,52,81,85,49,69,68,56,55,50,51,54,50,50,50,53,50,51,52,52,49,50,51,51,57,53,57,52,57,64,60,73,66,64,87,78,128